Protein AF-0000000074692279 (afdb_homodimer)

Foldseek 3Di:
DCPPDDDDPDPDDDPDDDDPPDDDPVPDPPPPDDDDDPPDDPDPDDDDDDPVDDDPDDDDDDPCPPPPPVPPVPCPVPPPPPVPPCPPVNVVLLVVLVVQLVCQVVVHPFQAWEAEPNDTGTHHLVLLLVQFVQSVCQCPPPDPCVNPRYHYDPPADPVCVSQLVSCSRNVDGDDDPVCLLRQLVVCLVRVRVSSVVVSLVVCLVPDDLQCLVVQLVSCVVSVVPVSNVSSLVVCQQCVLSNLPYPVNLPDDLVVLLVSLLDLSRADPALVSNVVSLVSSCVSPVPPRLVSSLVSLLSGQLLRHDLVCCVPPVCPDPSQVPDPSSVVLSVLSVVPVVDPPDPAPSPRSSNDHRPNSPFKFKKKWKWAAFPPDQDFFIKIAGQVVRFIFGFDGEPGGFFQWAWEDAPQWIKTAWGAGPVGTDQWMWIAHLQVRDIDTFDGHPAGFGLWEWYDDPRWIKTAWGDGPRAIFQWIWIAHPVVRDIDTFDGDPFGFHQWAWEDDQWIKTAKHKGADPDPVDGIFIFQWMWTADPVVSDIDTADGHPDTFGQWYWYDHPQKIKTAKGDGPQFQFIFQWIWIARNVVRDIDTFEGHPAHFGLWEWDDIPNKIKIAKGAGGPPGIFQWIWIADPVVRDIDTDGGHPPGNGNMYIYMDIGGNVSVVVTGTDD/DDDDDDDDDDDDDDDDDDDDDPDDDDPDPPPPDDDDDDDDDYDDDDDDDDPDDDDDDDDDDDDDPPPPPVPVVPPPVPPPPPGPPCPPVNVVLLVVLVVQLVCQVVVHPFQAWEAEPNDTGTHHLVLLLVQFVQSVCQCPPPDPCVNPRYHYDPPADPVCVSQLVSCSRNVDGDDDPVCLLRQLVVCLVRVRVSSVVVSLVVCLVPDDLQCLVVQLVSCVVSVVPVSNVSSLVVCQQCVLSNLPYPVNLPDDLVVLLVSLLDLSRADPALVSNVVSLVSSCVSPVVPRLVSSLVSLLSGQLLRHDLVCCVPPVCPDPSQVPDPSSVVLSVLSVVPVVDPPDPAPSPRSSNDHRPNSPFWFKKKWKWAAFPPDQDFFIKIAGQVVRFIFGFDGEPGGFFQWAWEDAPQWIKTAWGAGPVGTDQWMWIAHLQVRDIDTFDGHPAGFGLWEWYDDPRWIKTAWGDGPRAIFQWIWIAHPVVRDIDTFDGHPFGFGQWAWEDDQWIKTAKHWGADPDPVDGIFIFQWMWTADPVVSDIDTADGHPDTFGQWYWYDHPQKIKTAKGDGPQFQFIFQWIWIARNVVRDIDTFEGHPAHFGLWEWDDIPNKIKIAKGAGGPVGIFQWIWIADPVVRYIDTDGGHPPDNGNMYIYMDIGGNVSVVVTGTDD

Sequence (1326 aa):
MESISTCNVSNKGRIGVFSVRRQQHLPLLEIRCFKEAKFGIFCFFYPSCTCVHKTGSNRSETENKNTNVEAFITFLTIAMERPKKKSSAESYQGDLYRRMDEFRRQGILSDIILVVDNEEFPAHKSVLAASSEYFLSLFTSDMKEKQNLKVKLEGFKPFVMNDLLSYIYTGQAEITDENAKELVFAGDYLLIESLKKKGTFYLEDSLSPSNCLSVRAFSEKYVCDELERKSESFILDNFVAVSKSEEFLCLGSSEIEKLISMDDLIVETEEQVYEAVISWVKHDIQKRKEDFARLLSKLRLGSMSKYYLAEYVENEELVSGNLECTKLLYKAMKSFAMFATQGKLTDDICKIRRCLDSNIKAIVTIWGPGDELRSSTQCYVPSVNQWFSLAPMLIPRFSHGAVACEGFIYTVGGVSLNGHLSSMERYDYRTNTWAGVAPMAKEVSGLGVAELNGCLYAVGGWHRGRPLNSVLRYYPSSNIWEAVAPMTATRGGPCVVSDKYLYAIGGKTENDNANDPFKYLNTVERYDPRMNTWHESMPMQVQRAYACGVAVKGILYVVGGTQDDLYSSHSSCEAFDCDTNSWTYIASLCISRALAGIAFVDGKIYVLGGKKNLRERTDKIERYDKELDVWNVVGSVPNCMGGIQCSPVSLSKAFFHSLTKITMESISTCNVSNKGRIGVFSVRRQQHLPLLEIRCFKEAKFGIFCFFYPSCTCVHKTGSNRSETENKNTNVEAFITFLTIAMERPKKKSSAESYQGDLYRRMDEFRRQGILSDIILVVDNEEFPAHKSVLAASSEYFLSLFTSDMKEKQNLKVKLEGFKPFVMNDLLSYIYTGQAEITDENAKELVFAGDYLLIESLKKKGTFYLEDSLSPSNCLSVRAFSEKYVCDELERKSESFILDNFVAVSKSEEFLCLGSSEIEKLISMDDLIVETEEQVYEAVISWVKHDIQKRKEDFARLLSKLRLGSMSKYYLAEYVENEELVSGNLECTKLLYKAMKSFAMFATQGKLTDDICKIRRCLDSNIKAIVTIWGPGDELRSSTQCYVPSVNQWFSLAPMLIPRFSHGAVACEGFIYTVGGVSLNGHLSSMERYDYRTNTWAGVAPMAKEVSGLGVAELNGCLYAVGGWHRGRPLNSVLRYYPSSNIWEAVAPMTATRGGPCVVSDKYLYAIGGKTENDNANDPFKYLNTVERYDPRMNTWHESMPMQVQRAYACGVAVKGILYVVGGTQDDLYSSHSSCEAFDCDTNSWTYIASLCISRALAGIAFVDGKIYVLGGKKNLRERTDKIERYDKELDVWNVVGSVPNCMGGIQCSPVSLSKAFFHSLTKIT

Solvent-accessible surface area (backbone atoms only — not comparable to full-atom values): 72126 Å² total; per-residue (Å²): 142,82,85,73,76,89,80,82,80,61,93,74,71,89,72,79,82,77,85,74,80,72,84,79,69,80,72,82,76,78,77,80,80,82,80,84,71,86,67,79,80,74,75,76,73,82,84,76,73,72,80,65,77,69,83,69,85,74,78,88,86,73,84,70,82,70,74,79,69,75,69,74,71,72,76,70,69,70,69,71,70,58,70,70,68,63,46,70,61,52,48,45,52,50,49,50,26,46,50,52,43,49,29,28,79,69,54,52,86,45,67,28,30,40,33,25,89,90,39,80,44,51,31,45,59,68,58,47,29,72,54,15,58,46,43,33,47,52,57,63,38,93,50,82,51,52,78,45,52,65,47,76,49,83,92,53,57,63,86,48,45,61,46,53,49,40,24,63,44,62,72,49,61,88,77,45,92,85,42,24,65,56,42,25,51,46,13,59,72,34,54,23,61,70,49,23,49,53,25,44,52,48,52,62,73,63,60,40,54,71,44,27,65,60,49,27,55,48,20,61,75,70,68,33,64,67,51,27,50,51,27,48,51,50,46,29,65,37,34,69,60,24,49,72,20,69,61,48,56,66,53,52,72,67,57,49,45,54,57,60,51,45,50,72,44,40,58,95,49,54,57,58,56,50,50,36,50,51,51,39,30,61,73,44,40,90,80,32,56,80,49,43,51,64,50,57,61,44,35,34,59,45,56,34,56,70,56,51,40,63,64,50,52,52,66,30,73,86,28,71,77,29,54,68,36,41,52,51,50,27,51,27,32,41,56,64,44,40,66,74,58,77,75,66,84,76,46,68,31,53,46,66,36,62,68,63,60,50,61,41,65,32,36,38,35,42,33,7,41,80,84,64,82,38,41,43,26,34,34,40,28,69,94,76,69,44,42,29,57,49,60,45,53,90,66,40,34,25,42,43,22,44,34,53,48,79,83,30,34,35,39,40,31,4,36,37,96,92,37,70,24,27,48,29,36,36,34,36,77,57,65,53,46,65,43,71,50,65,52,52,96,54,45,30,26,34,31,13,36,33,45,51,85,69,26,42,35,45,38,35,2,29,43,96,89,37,50,26,28,51,28,36,38,32,37,71,78,46,45,45,76,43,80,52,60,49,50,94,57,42,16,23,21,22,23,33,35,38,69,98,43,40,33,45,35,26,4,30,23,81,37,94,41,87,92,47,49,58,42,63,24,28,50,26,37,34,34,38,80,89,73,51,41,68,42,83,47,69,50,52,96,57,52,24,22,31,27,28,47,48,50,51,87,64,29,36,39,39,41,31,2,21,70,55,91,31,71,40,31,31,31,52,24,38,35,33,35,66,87,76,58,44,72,43,78,51,52,46,46,87,63,41,19,20,35,28,15,38,37,60,54,96,92,32,42,37,37,37,38,7,23,35,25,82,85,41,71,42,32,47,23,33,37,46,39,76,90,76,47,40,54,42,81,77,51,66,47,82,87,58,64,38,43,33,30,35,29,57,46,76,35,36,48,68,49,58,70,68,49,47,74,62,129,138,92,85,74,95,71,90,77,87,91,91,77,89,88,82,89,75,90,76,86,85,83,83,79,89,71,82,85,73,82,71,81,65,89,89,83,87,93,84,94,90,89,89,84,79,88,85,73,90,65,91,72,87,78,85,81,87,76,88,80,79,83,85,74,84,68,75,76,69,78,67,76,72,75,79,75,77,74,74,74,72,63,67,75,70,63,48,73,60,53,48,44,52,51,50,49,25,46,49,52,43,50,29,28,78,68,54,51,85,45,67,30,31,40,32,26,90,90,38,79,41,53,30,44,59,69,57,47,30,72,54,14,60,44,44,32,49,51,57,64,38,93,50,80,52,51,77,46,52,64,46,78,50,82,92,55,56,63,87,47,44,61,45,53,50,39,23,64,44,60,72,49,61,89,78,46,92,85,42,24,66,56,44,24,49,46,13,60,72,34,52,24,63,69,49,24,49,54,25,46,52,49,52,61,73,62,60,41,55,69,47,26,66,61,49,26,55,47,19,63,75,69,68,34,64,68,51,27,50,50,28,48,50,50,46,29,66,37,33,70,60,23,50,72,22,69,60,48,56,66,53,53,73,68,57,49,46,54,58,59,53,44,49,72,44,40,58,94,47,55,59,57,57,50,51,38,50,52,52,39,30,62,73,44,42,89,80,32,54,81,50,42,51,64,48,56,62,44,35,34,59,46,57,34,58,71,56,50,41,62,64,49,52,51,68,31,72,85,29,71,79,28,54,67,36,41,51,51,51,29,52,29,33,42,56,63,43,41,65,73,58,75,75,68,81,76,48,68,32,52,46,65,36,61,68,64,59,50,61,41,64,32,36,39,35,42,34,8,39,82,85,48,92,40,40,44,25,34,33,39,28,70,93,76,70,46,43,28,56,49,60,44,53,92,66,42,32,24,44,43,23,44,35,53,49,79,84,28,35,35,39,42,32,3,34,37,97,93,37,70,23,27,47,29,37,36,36,36,77,55,64,53,45,67,44,72,50,65,51,52,97,54,45,31,25,34,32,14,36,33,46,50,87,71,24,41,34,43,37,35,2,28,43,97,88,35,51,27,28,50,28,37,37,34,37,70,79,45,46,45,76,44,79,53,61,49,50,96,56,40,17,24,22,21,26,34,35,36,70,97,43,41,33,46,34,27,3,28,22,80,38,92,43,84,91,48,50,60,41,64,26,29,48,27,37,34,35,39,81,89,74,53,42,67,42,82,48,68,50,52,97,58,51,24,23,31,26,28,46,49,50,53,89,64,30,36,38,41,39,31,2,22,70,54,92,31,71,40,31,30,30,51,24,38,36,33,36,66,86,76,57,45,72,43,78,50,52,47,46,88,63,41,19,19,35,30,14,38,36,60,54,96,92,33,43,37,37,37,40,6,23,34,25,82,84,40,70,42,34,48,22,34,36,45,39,76,91,77,48,42,54,43,80,76,50,66,48,81,87,60,60,43,44,34,30,36,30,56,47,76,34,36,48,69,48,57,71,68,47,48,73,62,130

Structure (mmCIF, N/CA/C/O backbone):
data_AF-0000000074692279-model_v1
#
loop_
_entity.id
_entity.type
_entity.pdbx_description
1 polymer 'Kelch-like protein 2'
#
loop_
_atom_site.group_PDB
_atom_site.id
_atom_site.type_symbol
_atom_site.label_atom_id
_atom_site.label_alt_id
_atom_site.label_comp_id
_atom_site.label_asym_id
_atom_site.label_entity_id
_atom_site.label_seq_id
_atom_site.pdbx_PDB_ins_code
_atom_site.Cartn_x
_atom_site.Cartn_y
_atom_site.Cartn_z
_atom_site.occupancy
_atom_site.B_iso_or_equiv
_atom_site.auth_seq_id
_atom_site.auth_comp_id
_atom_site.auth_asym_id
_atom_site.auth_atom_id
_atom_site.pdbx_PDB_model_num
ATOM 1 N N . MET A 1 1 ? 54.656 49.375 -4.957 1 17.06 1 MET A N 1
ATOM 2 C CA . MET A 1 1 ? 54.188 49.75 -6.281 1 17.06 1 MET A CA 1
ATOM 3 C C . MET A 1 1 ? 52.688 49.469 -6.418 1 17.06 1 MET A C 1
ATOM 5 O O . MET A 1 1 ? 52.156 48.594 -5.746 1 17.06 1 MET A O 1
ATOM 9 N N . GLU A 1 2 ? 51.906 50.281 -7.336 1 18.62 2 GLU A N 1
ATOM 10 C CA . GLU A 1 2 ? 50.781 51.156 -7.688 1 18.62 2 GLU A CA 1
ATOM 11 C C . GLU A 1 2 ? 49.75 50.375 -8.5 1 18.62 2 GLU A C 1
ATOM 13 O O . GLU A 1 2 ? 49.25 50.875 -9.508 1 18.62 2 GLU A O 1
ATOM 18 N N . SER A 1 3 ? 49.688 49.125 -8.453 1 17.95 3 SER A N 1
ATOM 19 C CA . SER A 1 3 ? 49.312 48.312 -9.625 1 17.95 3 SER A CA 1
ATOM 20 C C . SER A 1 3 ? 47.812 48.469 -9.93 1 17.95 3 SER A C 1
ATOM 22 O O . SER A 1 3 ? 47.062 47.5 -9.812 1 17.95 3 SER A O 1
ATOM 24 N N . ILE A 1 4 ? 47.094 49.594 -9.547 1 19.06 4 ILE A N 1
ATOM 25 C CA . ILE A 1 4 ? 45.656 49.656 -9.203 1 19.06 4 ILE A CA 1
ATOM 26 C C . ILE A 1 4 ? 44.812 49.625 -10.477 1 19.06 4 ILE A C 1
ATOM 28 O O . ILE A 1 4 ? 43.594 49.656 -10.406 1 19.06 4 ILE A O 1
ATOM 32 N N . SER A 1 5 ? 45.469 49.469 -11.75 1 16.25 5 SER A N 1
ATOM 33 C CA . SER A 1 5 ? 44.875 50.469 -12.648 1 16.25 5 SER A CA 1
ATOM 34 C C . SER A 1 5 ? 43.438 50.062 -13.039 1 16.25 5 SER A C 1
ATOM 36 O O . SER A 1 5 ? 42.5 50.844 -12.875 1 16.25 5 SER A O 1
ATOM 38 N N . THR A 1 6 ? 43.156 49.594 -14.359 1 17.91 6 THR A N 1
ATOM 39 C CA . THR A 1 6 ? 42.469 50.312 -15.422 1 17.91 6 THR A CA 1
ATOM 40 C C . THR A 1 6 ? 41.031 49.906 -15.516 1 17.91 6 THR A C 1
ATOM 42 O O . THR A 1 6 ? 40.656 48.812 -15.031 1 17.91 6 THR A O 1
ATOM 45 N N . CYS A 1 7 ? 40.125 50.562 -16.391 1 17.2 7 CYS A N 1
ATOM 46 C CA . CYS A 1 7 ? 38.906 51.344 -16.609 1 17.2 7 CYS A CA 1
ATOM 47 C C . CYS A 1 7 ? 37.812 50.469 -17.219 1 17.2 7 CYS A C 1
ATOM 49 O O . CYS A 1 7 ? 36.625 50.688 -16.984 1 17.2 7 CYS A O 1
ATOM 51 N N . ASN A 1 8 ? 38.062 49.438 -18.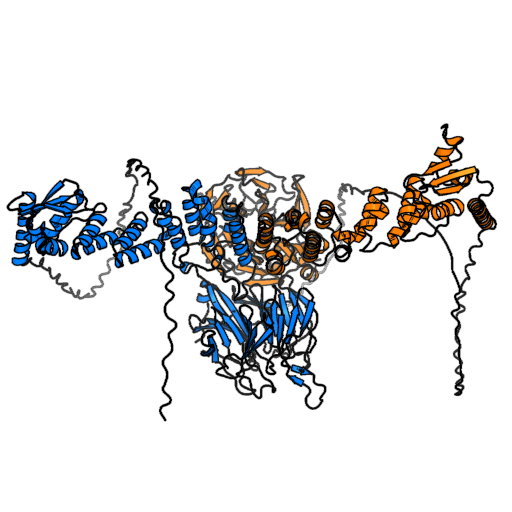125 1 17.48 8 ASN A N 1
ATOM 52 C CA . ASN A 1 8 ? 37.375 49.625 -19.406 1 17.48 8 ASN A CA 1
ATOM 53 C C . ASN A 1 8 ? 35.969 49.062 -19.391 1 17.48 8 ASN A C 1
ATOM 55 O O . ASN A 1 8 ? 35.781 47.875 -19.719 1 17.48 8 ASN A O 1
ATOM 59 N N . VAL A 1 9 ? 35.125 48.969 -18.344 1 19.45 9 VAL A N 1
ATOM 60 C CA . VAL A 1 9 ? 34.031 48 -18.25 1 19.45 9 VAL A CA 1
ATOM 61 C C . VAL A 1 9 ? 32.875 48.469 -19.125 1 19.45 9 VAL A C 1
ATOM 63 O O . VAL A 1 9 ? 31.984 49.188 -18.656 1 19.45 9 VAL A O 1
ATOM 66 N N . SER A 1 10 ? 33.156 48.938 -20.453 1 16.7 10 SER A N 1
ATOM 67 C CA . SER A 1 10 ? 32.188 49.844 -21.109 1 16.7 10 SER A CA 1
ATOM 68 C C . SER A 1 10 ? 30.891 49.125 -21.438 1 16.7 10 SER A C 1
ATOM 70 O O . SER A 1 10 ? 29.875 49.781 -21.703 1 16.7 10 SER A O 1
ATOM 72 N N . ASN A 1 11 ? 30.922 47.812 -21.734 1 18.56 11 ASN A N 1
ATOM 73 C CA . ASN A 1 11 ? 30.094 47.531 -22.906 1 18.56 11 ASN A CA 1
ATOM 74 C C . ASN A 1 11 ? 28.609 47.719 -22.609 1 18.56 11 ASN A C 1
ATOM 76 O O . ASN A 1 11 ? 28.031 47.031 -21.781 1 18.56 11 ASN A O 1
ATOM 80 N N . LYS A 1 12 ? 28.047 48.938 -22.844 1 16.86 12 LYS A N 1
ATOM 81 C CA . LYS A 1 12 ? 26.844 49.688 -22.531 1 16.86 12 LYS A CA 1
ATOM 82 C C . LYS A 1 12 ? 25.594 48.969 -23.062 1 16.86 12 LYS A C 1
ATOM 84 O O . LYS A 1 12 ? 24.656 48.719 -22.312 1 16.86 12 LYS A O 1
ATOM 89 N N . GLY A 1 13 ? 25.125 49.375 -24.328 1 16.33 13 GLY A N 1
ATOM 90 C CA . GLY A 1 13 ? 23.969 50.219 -24.578 1 16.33 13 GLY A CA 1
ATOM 91 C C . GLY A 1 13 ? 22.734 49.406 -25 1 16.33 13 GLY A C 1
ATOM 92 O O . GLY A 1 13 ? 21.641 49.969 -25.094 1 16.33 13 GLY A O 1
ATOM 93 N N . ARG A 1 14 ? 22.875 48.156 -25.609 1 16.97 14 ARG A N 1
ATOM 94 C CA . ARG A 1 14 ? 21.984 48.062 -26.766 1 16.97 14 ARG A CA 1
ATOM 95 C C . ARG A 1 14 ? 20.531 47.969 -26.312 1 16.97 14 ARG A C 1
ATOM 97 O O . ARG A 1 14 ? 20.109 46.938 -25.781 1 16.97 14 ARG A O 1
ATOM 104 N N . ILE A 1 15 ? 19.859 49.031 -25.781 1 17.11 15 ILE A N 1
ATOM 105 C CA . ILE A 1 15 ? 18.531 49.062 -25.188 1 17.11 15 ILE A CA 1
ATOM 106 C C . ILE A 1 15 ? 17.484 48.875 -26.281 1 17.11 15 ILE A C 1
ATOM 108 O O . ILE A 1 15 ? 17.328 49.719 -27.172 1 17.11 15 ILE A O 1
ATOM 112 N N . GLY A 1 16 ? 17.547 47.656 -26.969 1 17.7 16 GLY A N 1
ATOM 113 C CA . GLY A 1 16 ? 16.625 47.5 -28.078 1 17.7 16 GLY A CA 1
ATOM 114 C C . GLY A 1 16 ? 15.219 47.969 -27.781 1 17.7 16 GLY A C 1
ATOM 115 O O . GLY A 1 16 ? 14.766 47.906 -26.625 1 17.7 16 GLY A O 1
ATOM 116 N N . VAL A 1 17 ? 14.633 48.719 -28.672 1 16.48 17 VAL A N 1
ATOM 117 C CA . VAL A 1 17 ? 13.578 49.688 -28.922 1 16.48 17 VAL A CA 1
ATOM 118 C C . VAL A 1 17 ? 12.219 49.062 -28.641 1 16.48 17 VAL A C 1
ATOM 120 O O . VAL A 1 17 ? 12.102 47.844 -28.547 1 16.48 17 VAL A O 1
ATOM 123 N N . PHE A 1 18 ? 11.117 49.5 -29.406 1 16.42 18 PHE A N 1
ATOM 124 C CA . PHE A 1 18 ? 9.961 50.344 -29.172 1 16.42 18 PHE A CA 1
ATOM 125 C C . PHE A 1 18 ? 8.688 49.531 -29.047 1 16.42 18 PHE A C 1
ATOM 127 O O . PHE A 1 18 ? 7.922 49.688 -28.094 1 16.42 18 PHE A O 1
ATOM 134 N N . SER A 1 19 ? 8.227 48.781 -30.125 1 17.05 19 SER A N 1
ATOM 135 C CA . SER A 1 19 ? 6.977 49.281 -30.703 1 17.05 19 SER A CA 1
ATOM 136 C C . SER A 1 19 ? 5.773 48.594 -30.078 1 17.05 19 SER A C 1
ATOM 138 O O . SER A 1 19 ? 5.621 47.375 -30.219 1 17.05 19 SER A O 1
ATOM 140 N N . VAL A 1 20 ? 5.449 48.812 -28.875 1 17.66 20 VAL A N 1
ATOM 141 C CA . VAL A 1 20 ? 4.406 48.156 -28.078 1 17.66 20 VAL A CA 1
ATOM 142 C C . VAL A 1 20 ? 3.037 48.438 -28.703 1 17.66 20 VAL A C 1
ATOM 144 O O . VAL A 1 20 ? 2.57 49.594 -28.688 1 17.66 20 VAL A O 1
ATOM 147 N N . ARG A 1 21 ? 2.883 47.969 -29.984 1 16.97 21 ARG A N 1
ATOM 148 C CA . ARG A 1 21 ? 1.614 48.344 -30.609 1 16.97 21 ARG A CA 1
ATOM 149 C C . ARG A 1 21 ? 0.444 48.062 -29.672 1 16.97 21 ARG A C 1
ATOM 151 O O . ARG A 1 21 ? 0.378 47 -29.078 1 16.97 21 ARG A O 1
ATOM 158 N N . ARG A 1 22 ? -0.45 49.062 -29.359 1 16.67 22 ARG A N 1
ATOM 159 C CA . ARG A 1 22 ? -1.462 49.469 -28.391 1 16.67 22 ARG A CA 1
ATOM 160 C C . ARG A 1 22 ? -2.744 48.656 -28.562 1 16.67 22 ARG A C 1
ATOM 162 O O . ARG A 1 22 ? -3.57 48.594 -27.641 1 16.67 22 ARG A O 1
ATOM 169 N N . GLN A 1 23 ? -2.998 48.031 -29.719 1 17.94 23 GLN A N 1
ATOM 170 C CA . GLN A 1 23 ? -4.383 48.344 -30.062 1 17.94 23 GLN A CA 1
ATOM 171 C C . GLN A 1 23 ? -5.344 47.75 -29.031 1 17.94 23 GLN A C 1
ATOM 173 O O . GLN A 1 23 ? -5.055 46.719 -28.438 1 17.94 23 GLN A O 1
ATOM 178 N N . GLN A 1 24 ? -6.465 48.562 -28.703 1 17.28 24 GLN A N 1
ATOM 179 C CA . GLN A 1 24 ? -7.543 48.875 -27.766 1 17.28 24 GLN A CA 1
ATOM 180 C C . GLN A 1 24 ? -8.633 47.812 -27.797 1 17.28 24 GLN A C 1
ATOM 182 O O . GLN A 1 24 ? -9.375 47.688 -28.766 1 17.28 24 GLN A O 1
ATOM 187 N N . HIS A 1 25 ? -8.336 46.562 -27.547 1 17.53 25 HIS A N 1
ATOM 188 C CA . HIS A 1 25 ? -9.367 45.531 -27.656 1 17.53 25 HIS A CA 1
ATOM 189 C C . HIS A 1 25 ? -10.484 45.75 -26.641 1 17.53 25 HIS A C 1
ATOM 191 O O . HIS A 1 25 ? -11.312 44.875 -26.422 1 17.53 25 HIS A O 1
ATOM 197 N N . LEU A 1 26 ? -11.062 46.969 -26.469 1 17.56 26 LEU A N 1
ATOM 198 C CA . LEU A 1 26 ? -11.883 47.062 -25.266 1 17.56 26 LEU A CA 1
ATOM 199 C C . LEU A 1 26 ? -13.133 46.219 -25.391 1 17.56 26 LEU A C 1
ATOM 201 O O . LEU A 1 26 ? -13.984 46.438 -26.25 1 17.56 26 LEU A O 1
ATOM 205 N N . PRO A 1 27 ? -12.992 44.875 -25.375 1 18.27 27 PRO A N 1
ATOM 206 C CA . PRO A 1 27 ? -14.242 44.156 -25.531 1 18.27 27 PRO A CA 1
ATOM 207 C C . PRO A 1 27 ? -15.289 44.5 -24.484 1 18.27 27 PRO A C 1
ATOM 209 O O . PRO A 1 27 ? -14.938 44.938 -23.375 1 18.27 27 PRO A O 1
ATOM 212 N N . LEU A 1 28 ? -16.562 44.75 -24.938 1 18.11 28 LEU A N 1
ATOM 213 C CA . LEU A 1 28 ? -17.875 45.188 -24.438 1 18.11 28 LEU A CA 1
ATOM 214 C C . LEU A 1 28 ? -18.359 44.281 -23.328 1 18.11 28 LEU A C 1
ATOM 216 O O . LEU A 1 28 ? -18.438 43.062 -23.516 1 18.11 28 LEU A O 1
ATOM 220 N N . LEU A 1 29 ? -18.141 44.625 -22.047 1 17.97 29 LEU A N 1
ATOM 221 C CA . LEU A 1 29 ? -18.453 44.062 -20.734 1 17.97 29 LEU A CA 1
ATOM 222 C C . LEU A 1 29 ? -19.953 43.875 -20.562 1 17.97 29 LEU A C 1
ATOM 224 O O . LEU A 1 29 ? -20.703 44.875 -20.516 1 17.97 29 LEU A O 1
ATOM 228 N N . GLU A 1 30 ? -20.594 43.031 -21.375 1 18.91 30 GLU A N 1
ATOM 229 C CA . GLU A 1 30 ? -22.031 42.969 -21.188 1 18.91 30 GLU A CA 1
ATOM 230 C C . GLU A 1 30 ? -22.375 42.562 -19.75 1 18.91 30 GLU A C 1
ATOM 232 O O . GLU A 1 30 ? -21.922 41.531 -19.25 1 18.91 30 GLU A O 1
ATOM 237 N N . ILE A 1 31 ? -22.688 43.562 -18.922 1 16.56 31 ILE A N 1
ATOM 238 C CA . ILE A 1 31 ? -23.031 43.625 -17.516 1 16.56 31 ILE A CA 1
ATOM 239 C C . ILE A 1 31 ? -24.328 42.875 -17.266 1 16.56 31 ILE A C 1
ATOM 241 O O . ILE A 1 31 ? -25.391 43.219 -17.812 1 16.56 31 ILE A O 1
ATOM 245 N N . ARG A 1 32 ? -24.25 41.531 -17.219 1 17.16 32 ARG A N 1
ATOM 246 C CA . ARG A 1 32 ? -25.422 40.719 -16.906 1 17.16 32 ARG A CA 1
ATOM 247 C C . ARG A 1 32 ? -26.047 41.156 -15.578 1 17.16 32 ARG A C 1
ATOM 249 O O . ARG A 1 32 ? -25.344 41.281 -14.57 1 17.16 32 ARG A O 1
ATOM 256 N N . CYS A 1 33 ? -27.234 41.812 -15.625 1 16.08 33 CYS A N 1
ATOM 257 C CA . CYS A 1 33 ? -28.109 42.406 -14.617 1 16.08 33 CYS A CA 1
ATOM 258 C C . CYS A 1 33 ? -28.469 41.375 -13.547 1 16.08 33 CYS A C 1
ATOM 260 O O . CYS A 1 33 ? -28.547 40.188 -13.82 1 16.08 33 CYS A O 1
ATOM 262 N N . PHE A 1 34 ? -28.5 41.844 -12.281 1 17.5 34 PHE A N 1
ATOM 263 C CA . PHE A 1 34 ? -28.609 41.5 -10.867 1 17.5 34 PHE A CA 1
ATOM 264 C C . PHE A 1 34 ? -30.016 41 -10.547 1 17.5 34 PHE A C 1
ATOM 266 O O . PHE A 1 34 ? -31.016 41.688 -10.797 1 17.5 34 PHE A O 1
ATOM 273 N N . LYS A 1 35 ? -30.25 39.688 -10.898 1 16.14 35 LYS A N 1
ATOM 274 C CA . LYS A 1 35 ? -31.516 39.125 -10.5 1 16.14 35 LYS A CA 1
ATOM 275 C C . LYS A 1 35 ? -31.844 39.438 -9.047 1 16.14 35 LYS A C 1
ATOM 277 O O . LYS A 1 35 ? -30.938 39.562 -8.219 1 16.14 35 LYS A O 1
ATOM 282 N N . GLU A 1 36 ? -33.188 39.625 -8.734 1 16.45 36 GLU A N 1
ATOM 283 C CA . GLU A 1 36 ? -34.094 40.125 -7.734 1 16.45 36 GLU A CA 1
ATOM 284 C C . GLU A 1 36 ? -33.938 39.406 -6.398 1 16.45 36 GLU A C 1
ATOM 286 O O . GLU A 1 36 ? -33.312 38.344 -6.332 1 16.45 36 GLU A O 1
ATOM 291 N N . ALA A 1 37 ? -34.875 39.656 -5.438 1 15.81 37 ALA A N 1
ATOM 292 C CA . ALA A 1 37 ? -35.188 40.062 -4.074 1 15.81 37 ALA A CA 1
ATOM 293 C C . ALA A 1 37 ? -35.5 38.844 -3.193 1 15.81 37 ALA A C 1
ATOM 295 O O . ALA A 1 37 ? -35.562 38.969 -1.967 1 15.81 37 ALA A O 1
ATOM 296 N N . LYS A 1 38 ? -35.344 37.625 -3.529 1 16.09 38 LYS A N 1
ATOM 297 C CA . LYS A 1 38 ? -36.375 36.875 -2.803 1 16.09 38 LYS A CA 1
ATOM 298 C C . LYS A 1 38 ? -36.094 36.875 -1.304 1 16.09 38 LYS A C 1
ATOM 300 O O . LYS A 1 38 ? -35.094 36.281 -0.858 1 16.09 38 LYS A O 1
ATOM 305 N N . PHE A 1 39 ? -36.469 37.875 -0.472 1 16.86 39 PHE A N 1
ATOM 306 C CA . PHE A 1 39 ? -36.188 38 0.954 1 16.86 39 PHE A CA 1
ATOM 307 C C . PHE A 1 39 ? -36.938 36.938 1.747 1 16.86 39 PHE A C 1
ATOM 309 O O . PHE A 1 39 ? -36.781 36.844 2.963 1 16.86 39 PHE A O 1
ATOM 316 N N . GLY A 1 40 ? -37.594 35.938 1.151 1 15.7 40 GLY A N 1
ATOM 317 C CA . GLY A 1 40 ? -38.656 35.719 2.102 1 15.7 40 GLY A CA 1
ATOM 318 C C . GLY A 1 40 ? -38.156 35.469 3.516 1 15.7 40 GLY A C 1
ATOM 319 O O . GLY A 1 40 ? -36.969 35.375 3.752 1 15.7 40 GLY A O 1
ATOM 320 N N . ILE A 1 41 ? -38.625 34.344 4.203 1 16.81 41 ILE A N 1
ATOM 321 C CA . ILE A 1 41 ? -39.562 34.094 5.281 1 16.81 41 ILE A CA 1
ATOM 322 C C . ILE A 1 41 ? -38.844 33.562 6.504 1 16.81 41 ILE A C 1
ATOM 324 O O . ILE A 1 41 ? -38.188 32.5 6.434 1 16.81 41 ILE A O 1
ATOM 328 N N . PHE A 1 42 ? -38.219 34.406 7.297 1 18.03 42 PHE A N 1
ATOM 329 C CA . PHE A 1 42 ? -37.5 34.094 8.508 1 18.03 42 PHE A CA 1
ATOM 330 C C . PHE A 1 42 ? -38.344 33.281 9.477 1 18.03 42 PHE A C 1
ATOM 332 O O . PHE A 1 42 ? -37.938 33.031 10.609 1 18.03 42 PHE A O 1
ATOM 339 N N . CYS A 1 43 ? -39.094 32.281 9.055 1 16.44 43 CYS A N 1
ATOM 340 C CA . CYS A 1 43 ? -40.031 31.953 10.133 1 16.44 43 CYS A CA 1
ATOM 341 C C . CYS A 1 43 ? -39.281 31.594 11.406 1 16.44 43 CYS A C 1
ATOM 343 O O . CYS A 1 43 ? -38.188 31.031 11.359 1 16.44 43 CYS A O 1
ATOM 345 N N . PHE A 1 44 ? -39.781 32.062 12.516 1 17.38 44 PHE A N 1
ATOM 346 C CA . PHE A 1 44 ? -39.531 32.344 13.93 1 17.38 44 PHE A CA 1
ATOM 347 C C . PHE A 1 44 ? -39.406 31.047 14.727 1 17.38 44 PHE A C 1
ATOM 349 O O . PHE A 1 44 ? -39.25 31.078 15.945 1 17.38 44 PHE A O 1
ATOM 356 N N . PHE A 1 45 ? -39.281 29.844 14.031 1 16.22 45 PHE A N 1
ATOM 357 C CA . PHE A 1 45 ? -40 28.969 14.953 1 16.22 45 PHE A CA 1
ATOM 358 C C . PHE A 1 45 ? -39.281 28.906 16.297 1 16.22 45 PHE A C 1
ATOM 360 O O . PHE A 1 45 ? -39.938 29.047 17.344 1 16.22 45 PHE A O 1
ATOM 367 N N . TYR A 1 46 ? -38.156 28.188 16.344 1 17.22 46 TYR A N 1
ATOM 368 C CA . TYR A 1 46 ? -38.188 27.016 17.219 1 17.22 46 TYR A CA 1
ATOM 369 C C . TYR A 1 46 ? -38 27.438 18.672 1 17.22 46 TYR A C 1
ATOM 371 O O . TYR A 1 46 ? -37.438 28.5 18.953 1 17.22 46 TYR A O 1
ATOM 379 N N . PRO A 1 47 ? -38.25 26.578 19.672 1 17.91 47 PRO A N 1
ATOM 380 C CA . PRO A 1 47 ? -38.781 26.344 21.031 1 17.91 47 PRO A CA 1
ATOM 381 C C . PRO A 1 47 ? -37.688 26.391 22.094 1 17.91 47 PRO A C 1
ATOM 383 O O . PRO A 1 47 ? -36.844 25.484 22.188 1 17.91 47 PRO A O 1
ATOM 386 N N . SER A 1 48 ? -36.844 27.484 22.094 1 16.48 48 SER A N 1
ATOM 387 C CA . SER A 1 48 ? -35.594 27.25 22.844 1 16.48 48 SER A CA 1
ATOM 388 C C . SER A 1 48 ? -35.875 26.625 24.203 1 16.48 48 SER A C 1
ATOM 390 O O . SER A 1 48 ? -35.281 25.594 24.547 1 16.48 48 SER A O 1
ATOM 392 N N . CYS A 1 49 ? -36.062 27.562 25.109 1 16.22 49 CYS A N 1
ATOM 393 C CA . CYS A 1 49 ? -35.031 27.766 26.141 1 16.22 49 CYS A CA 1
ATOM 394 C C . CYS A 1 49 ? -35.344 26.938 27.375 1 16.22 49 CYS A C 1
ATOM 396 O O . CYS A 1 49 ? -34.438 26.312 27.953 1 16.22 49 CYS A O 1
ATOM 398 N N . THR A 1 50 ? -36.5 27.094 27.969 1 17.36 50 THR A N 1
ATOM 399 C CA . THR A 1 50 ? -36.312 27.562 29.344 1 17.36 50 THR A CA 1
ATOM 400 C C . THR A 1 50 ? -36.25 26.406 30.312 1 17.36 50 THR A C 1
ATOM 402 O O . THR A 1 50 ? -36.156 26.594 31.531 1 17.36 50 THR A O 1
ATOM 405 N N . CYS A 1 51 ? -35.688 25.297 30 1 16.62 51 CYS A N 1
ATOM 406 C CA . CYS A 1 51 ? -36.062 24.188 30.875 1 16.62 51 CYS A CA 1
ATOM 407 C C . CYS A 1 51 ? -35.688 24.516 32.312 1 16.62 51 CYS A C 1
ATOM 409 O O . CYS A 1 51 ? -34.688 24.016 32.844 1 16.62 51 CYS A O 1
ATOM 411 N N . VAL A 1 52 ? -35.875 25.75 32.781 1 18.05 52 VAL A N 1
ATOM 412 C CA . VAL A 1 52 ? -35.188 25.969 34.062 1 18.05 52 VAL A CA 1
ATOM 413 C C . VAL A 1 52 ? -35.906 25.188 35.156 1 18.05 52 VAL A C 1
ATOM 415 O O . VAL A 1 52 ? -36.812 25.719 35.844 1 18.05 52 VAL A O 1
ATOM 418 N N . HIS A 1 53 ? -36.469 24.016 34.781 1 16.38 53 HIS A N 1
ATOM 419 C CA . HIS A 1 53 ? -37.344 23.688 35.906 1 16.38 53 HIS A CA 1
ATOM 420 C C . HIS A 1 53 ? -36.625 23.859 37.25 1 16.38 53 HIS A C 1
ATOM 422 O O . HIS A 1 53 ? -35.406 23.734 37.312 1 16.38 53 HIS A O 1
ATOM 428 N N . LYS A 1 54 ? -37.375 24.172 38.25 1 17.16 54 LYS A N 1
ATOM 429 C CA . LYS A 1 54 ? -37.5 24.75 39.594 1 17.16 54 LYS A CA 1
ATOM 430 C C . LYS A 1 54 ? -36.969 23.797 40.656 1 17.16 54 LYS A C 1
ATOM 432 O O . LYS A 1 54 ? -36.469 24.219 41.688 1 17.16 54 LYS A O 1
ATOM 437 N N . THR A 1 55 ? -36.906 22.516 40.438 1 17.66 55 THR A N 1
ATOM 438 C CA . THR A 1 55 ? -37.469 21.969 41.656 1 17.66 55 THR A CA 1
ATOM 439 C C . THR A 1 55 ? -36.5 22.141 42.812 1 17.66 55 THR A C 1
ATOM 441 O O . THR A 1 55 ? -35.312 22.047 42.656 1 17.66 55 THR A O 1
ATOM 444 N N . GLY A 1 56 ? -36.938 22.828 43.938 1 18.34 56 GLY A N 1
ATOM 445 C CA . GLY A 1 56 ? -36.594 23.344 45.25 1 18.34 56 GLY A CA 1
ATOM 446 C C . GLY A 1 56 ? -36.094 22.266 46.219 1 18.34 56 GLY A C 1
ATOM 447 O O . GLY A 1 56 ? -36 22.516 47.406 1 18.34 56 GLY A O 1
ATOM 448 N N . SER A 1 57 ? -35.469 21.203 45.656 1 17.73 57 SER A N 1
ATOM 449 C CA . SER A 1 57 ? -35.469 20.219 46.719 1 17.73 57 SER A CA 1
ATOM 450 C C . SER A 1 57 ? -34.812 20.781 48 1 17.73 57 SER A C 1
ATOM 452 O O . SER A 1 57 ? -33.906 21.609 47.938 1 17.73 57 SER A O 1
ATOM 454 N N . ASN A 1 58 ? -35.406 20.578 49.188 1 16.88 58 ASN A N 1
ATOM 455 C CA . ASN A 1 58 ? -35.531 21.016 50.594 1 16.88 58 ASN A CA 1
ATOM 456 C C . ASN A 1 58 ? -34.25 20.766 51.375 1 16.88 58 ASN A C 1
ATOM 458 O O . ASN A 1 58 ? -33.969 21.453 52.344 1 16.88 58 ASN A O 1
ATOM 462 N N . ARG A 1 59 ? -33.656 19.578 51.156 1 16.38 59 ARG A N 1
ATOM 463 C CA . ARG A 1 59 ? -33.438 18.969 52.438 1 16.38 59 ARG A CA 1
ATOM 464 C C . ARG A 1 59 ? -32.531 19.812 53.312 1 16.38 59 ARG A C 1
ATOM 466 O O . ARG A 1 59 ? -31.828 20.703 52.812 1 16.38 59 ARG A O 1
ATOM 473 N N . SER A 1 60 ? -31.516 19.156 53.969 1 17.62 60 SER A N 1
ATOM 474 C CA . SER A 1 60 ? -31.297 18.953 55.406 1 17.62 60 SER A CA 1
ATOM 475 C C . SER A 1 60 ? -30.422 20.062 56 1 17.62 60 SER A C 1
ATOM 477 O O . SER A 1 60 ? -29.797 20.828 55.25 1 17.62 60 SER A O 1
ATOM 479 N N . GLU A 1 61 ? -29.719 19.719 57.156 1 19.39 61 GLU A N 1
ATOM 480 C CA . GLU A 1 61 ? -29.422 20.156 58.531 1 19.39 61 GLU A CA 1
ATOM 481 C C . GLU A 1 61 ? -28.25 21.125 58.531 1 19.39 61 GLU A C 1
ATOM 483 O O . GLU A 1 61 ? -27.344 21.031 57.719 1 19.39 61 GLU A O 1
ATOM 488 N N . THR A 1 62 ? -28.344 22.125 59.438 1 19.91 62 THR A N 1
ATOM 489 C CA . THR A 1 62 ? -28 23.5 59.781 1 19.91 62 THR A CA 1
ATOM 490 C C . THR A 1 62 ? -26.625 23.562 60.469 1 19.91 62 THR A C 1
ATOM 492 O O . THR A 1 62 ? -26.188 24.625 60.875 1 19.91 62 THR A O 1
ATOM 495 N N . GLU A 1 63 ? -25.75 22.469 60.531 1 20.59 63 GLU A N 1
ATOM 496 C CA . GLU A 1 63 ? -24.922 22.719 61.688 1 20.59 63 GLU A CA 1
ATOM 497 C C . GLU A 1 63 ? -24.219 24.062 61.625 1 20.59 63 GLU A C 1
ATOM 499 O O . GLU A 1 63 ? -23.922 24.547 60.5 1 20.59 63 GLU A O 1
ATOM 504 N N . ASN A 1 64 ? -24.125 24.828 62.812 1 19.67 64 ASN A N 1
ATOM 505 C CA . ASN A 1 64 ? -23.938 26.172 63.344 1 19.67 64 ASN A CA 1
ATOM 506 C C . ASN A 1 64 ? -22.484 26.625 63.188 1 19.67 64 ASN A C 1
ATOM 508 O O . ASN A 1 64 ? -22.078 27.641 63.75 1 19.67 64 ASN A O 1
ATOM 512 N N . LYS A 1 65 ? -21.578 25.672 62.688 1 20.86 65 LYS A N 1
ATOM 513 C CA . LYS A 1 65 ? -20.234 26.016 63.156 1 20.86 65 LYS A CA 1
ATOM 514 C C . LYS A 1 65 ? -19.922 27.469 62.844 1 20.86 65 LYS A C 1
ATOM 516 O O . LYS A 1 65 ? -20.156 27.969 61.75 1 20.86 65 LYS A O 1
ATOM 521 N N . ASN A 1 66 ? -19.781 28.359 63.875 1 19.48 66 ASN A N 1
ATOM 522 C CA . ASN A 1 66 ? -19.719 29.797 64.125 1 19.48 66 ASN A CA 1
ATOM 523 C C . ASN A 1 66 ? -18.594 30.453 63.344 1 19.48 66 ASN A C 1
ATOM 525 O O . ASN A 1 66 ? -18.312 31.641 63.531 1 19.48 66 ASN A O 1
ATOM 529 N N . THR A 1 67 ? -17.828 29.578 62.656 1 23.19 67 THR A N 1
ATOM 530 C CA . THR A 1 67 ? -16.484 30.141 62.562 1 23.19 67 THR A CA 1
ATOM 531 C C . THR A 1 67 ? -16.516 31.547 61.969 1 23.19 67 THR A C 1
ATOM 533 O O . THR A 1 67 ? -17.312 31.828 61.062 1 23.19 67 THR A O 1
ATOM 536 N N . ASN A 1 68 ? -15.945 32.531 62.688 1 21 68 ASN A N 1
ATOM 537 C CA . ASN A 1 68 ? -15.875 34 62.594 1 21 68 ASN A CA 1
ATOM 538 C C . ASN A 1 68 ? -15.281 34.438 61.25 1 21 68 ASN A C 1
ATOM 540 O O . ASN A 1 68 ? -14.102 34.219 61 1 21 68 ASN A O 1
ATOM 544 N N . VAL A 1 69 ? -15.82 33.906 60.219 1 20.83 69 VAL A N 1
ATOM 545 C CA . VAL A 1 69 ? -15.336 34.281 58.875 1 20.83 69 VAL A CA 1
ATOM 546 C C . VAL A 1 69 ? -15.25 35.812 58.781 1 20.83 69 VAL A C 1
ATOM 548 O O . VAL A 1 69 ? -16.266 36.5 58.812 1 20.83 69 VAL A O 1
ATOM 551 N N . GLU A 1 70 ? -14.219 36.344 59.5 1 22.45 70 GLU A N 1
ATOM 552 C CA . GLU A 1 70 ? -14.055 37.781 59.406 1 22.45 70 GLU A CA 1
ATOM 553 C C . GLU A 1 70 ? -14.117 38.219 57.938 1 22.45 70 GLU A C 1
ATOM 555 O O . GLU A 1 70 ? -13.391 37.719 57.094 1 22.45 70 GLU A O 1
ATOM 560 N N . ALA A 1 71 ? -15.312 38.469 57.5 1 21.8 71 ALA A N 1
ATOM 561 C CA . ALA A 1 71 ? -15.797 38.969 56.219 1 21.8 71 ALA A CA 1
ATOM 562 C C . ALA A 1 71 ? -15.016 40.219 55.781 1 21.8 71 ALA A C 1
ATOM 564 O O . ALA A 1 71 ? -15.117 41.281 56.406 1 21.8 71 ALA A O 1
ATOM 565 N N . PHE A 1 72 ? -13.664 39.969 55.688 1 22.42 72 PHE A N 1
ATOM 566 C CA . PHE A 1 72 ? -12.969 41.156 55.219 1 22.42 72 PHE A CA 1
ATOM 567 C C . PHE A 1 72 ? -13.688 41.781 54.031 1 22.42 72 PHE A C 1
ATOM 569 O O . PHE A 1 72 ? -13.867 41.156 53 1 22.42 72 PHE A O 1
ATOM 576 N N . ILE A 1 73 ? -14.742 42.531 54.375 1 21.42 73 ILE A N 1
ATOM 577 C CA . ILE A 1 73 ? -15.547 43.344 53.469 1 21.42 73 ILE A CA 1
ATOM 578 C C . ILE A 1 73 ? -14.633 44.219 52.625 1 21.42 73 ILE A C 1
ATOM 580 O O . ILE A 1 73 ? -13.969 45.125 53.156 1 21.42 73 ILE A O 1
ATOM 584 N N . THR A 1 74 ? -13.688 43.531 51.906 1 22.06 74 THR A N 1
ATOM 585 C CA . THR A 1 74 ? -12.93 44.406 51.031 1 22.06 74 THR A CA 1
ATOM 586 C C . THR A 1 74 ? -13.859 45.375 50.312 1 22.06 74 THR A C 1
ATOM 588 O O . THR A 1 74 ? -14.844 44.969 49.688 1 22.06 74 THR A O 1
ATOM 591 N N . PHE A 1 75 ? -13.969 46.594 50.938 1 22.33 75 PHE A N 1
ATOM 592 C CA . PHE A 1 75 ? -14.641 47.781 50.375 1 22.33 75 PHE A CA 1
ATOM 593 C C . PHE A 1 75 ? -14.273 47.969 48.906 1 22.33 75 PHE A C 1
ATOM 595 O O . PHE A 1 75 ? -13.117 48.25 48.594 1 22.33 75 PHE A O 1
ATOM 602 N N . LEU A 1 76 ? -14.625 46.938 48.125 1 23.67 76 LEU A N 1
ATOM 603 C CA . LEU A 1 76 ? -14.586 47.25 46.688 1 23.67 76 LEU A CA 1
ATOM 604 C C . LEU A 1 76 ? -15.203 48.594 46.406 1 23.67 76 LEU A C 1
ATOM 606 O O . LEU A 1 76 ? -16.422 48.781 46.562 1 23.67 76 LEU A O 1
ATOM 610 N N . THR A 1 77 ? -14.531 49.656 47 1 25.91 77 THR A N 1
ATOM 611 C CA . THR A 1 77 ? -14.969 50.969 46.594 1 25.91 77 THR A CA 1
ATOM 612 C C . THR A 1 77 ? -15.156 51.031 45.094 1 25.91 77 THR A C 1
ATOM 614 O O . THR A 1 77 ? -14.219 50.812 44.312 1 25.91 77 THR A O 1
ATOM 617 N N . ILE A 1 78 ? -16.266 50.531 44.656 1 26.05 78 ILE A N 1
ATOM 618 C CA . ILE A 1 78 ? -16.797 50.844 43.344 1 26.05 78 ILE A CA 1
ATOM 619 C C . ILE A 1 78 ? -16.562 52.312 43.031 1 26.05 78 ILE A C 1
ATOM 621 O O . ILE A 1 78 ? -17.141 53.188 43.688 1 26.05 78 ILE A O 1
ATOM 625 N N . ALA A 1 79 ? -15.312 52.719 42.969 1 29.16 79 ALA A N 1
ATOM 626 C CA . ALA A 1 79 ? -15.086 54.062 42.469 1 29.16 79 ALA A CA 1
ATOM 627 C C . ALA A 1 79 ? -16 54.344 41.281 1 29.16 79 ALA A C 1
ATOM 629 O O . ALA A 1 79 ? -15.984 53.656 40.281 1 29.16 79 ALA A O 1
ATOM 630 N N . MET A 1 80 ? -17.234 54.688 41.688 1 28.62 80 MET A N 1
ATOM 631 C CA . MET A 1 80 ? -18.109 55.344 40.719 1 28.62 80 MET A CA 1
ATOM 632 C C . MET A 1 80 ? -17.328 56.281 39.781 1 28.62 80 MET A C 1
ATOM 634 O O . MET A 1 80 ? -16.781 57.281 40.25 1 28.62 80 MET A O 1
ATOM 638 N N . GLU A 1 81 ? -16.5 55.719 39.031 1 31.12 81 GLU A N 1
ATOM 639 C CA . GLU A 1 81 ? -15.977 56.594 38 1 31.12 81 GLU A CA 1
ATOM 640 C C . GLU A 1 81 ? -17.078 57.5 37.438 1 31.12 81 GLU A C 1
ATOM 642 O O . GLU A 1 81 ? -18.125 57.031 37 1 31.12 81 GLU A O 1
ATOM 647 N N . ARG A 1 82 ? -17.312 58.625 38.125 1 32.91 82 ARG A N 1
ATOM 648 C CA . ARG A 1 82 ? -18.188 59.625 37.531 1 32.91 82 ARG A CA 1
ATOM 649 C C . ARG A 1 82 ? -18.109 59.625 36.031 1 32.91 82 ARG A C 1
ATOM 651 O O . ARG A 1 82 ? -17.047 59.344 35.469 1 32.91 82 ARG A O 1
ATOM 658 N N . PRO A 1 83 ? -19.188 59.375 35.438 1 33.28 83 PRO A N 1
ATOM 659 C CA . PRO A 1 83 ? -18.969 59.719 34.031 1 33.28 83 PRO A CA 1
ATOM 660 C C . PRO A 1 83 ? -17.984 60.875 33.875 1 33.28 83 PRO A C 1
ATOM 662 O O . PRO A 1 83 ? -18.047 61.844 34.625 1 33.28 83 PRO A O 1
ATOM 665 N N . LYS A 1 84 ? -16.781 60.625 33.75 1 38 84 LYS A N 1
ATOM 666 C CA . LYS A 1 84 ? -15.977 61.844 33.5 1 38 84 LYS A CA 1
ATOM 667 C C . LYS A 1 84 ? -16.844 63 33.062 1 38 84 LYS A C 1
ATOM 669 O O . LYS A 1 84 ? -17.547 62.906 32.031 1 38 84 LYS A O 1
ATOM 674 N N . LYS A 1 85 ? -17.312 63.656 33.938 1 44.06 85 LYS A N 1
ATOM 675 C CA . LYS A 1 85 ? -17.906 64.938 33.594 1 44.06 85 LYS A CA 1
ATOM 676 C C . LYS A 1 85 ? -17.25 65.562 32.375 1 44.06 85 LYS A C 1
ATOM 678 O O . LYS A 1 85 ? -16.047 65.812 32.375 1 44.06 85 LYS A O 1
ATOM 683 N N . LYS A 1 86 ? -17.797 65 31.203 1 51.97 86 LYS A N 1
ATOM 684 C CA . LYS A 1 86 ? -17.281 65.75 30.078 1 51.97 86 LYS A CA 1
ATOM 685 C C . LYS A 1 86 ? -16.922 67.188 30.484 1 51.97 86 LYS A C 1
ATOM 687 O O . LYS A 1 86 ? -17.734 67.875 31.125 1 51.97 86 LYS A O 1
ATOM 692 N N . SER A 1 87 ? -15.695 67.438 30.453 1 53.88 87 SER A N 1
ATOM 693 C CA . SER A 1 87 ? -15.336 68.812 30.781 1 53.88 87 SER A CA 1
ATOM 694 C C . SER A 1 87 ? -16.219 69.812 30.047 1 53.88 87 SER A C 1
ATOM 696 O O . SER A 1 87 ? -16.797 69.438 29 1 53.88 87 SER A O 1
ATOM 698 N N . SER A 1 88 ? -16.609 70.75 30.75 1 57.16 88 SER A N 1
ATOM 699 C CA . SER A 1 88 ? -17.422 71.812 30.203 1 57.16 88 SER A CA 1
ATOM 700 C C . SER A 1 88 ? -16.984 72.188 28.797 1 57.16 88 SER A C 1
ATOM 702 O O . SER A 1 88 ? -17.812 72.5 27.922 1 57.16 88 SER A O 1
ATOM 704 N N . ALA A 1 89 ? -15.711 71.938 28.625 1 61.66 89 ALA A N 1
ATOM 705 C CA . ALA A 1 89 ? -15.164 72.312 27.312 1 61.66 89 ALA A CA 1
ATOM 706 C C . ALA A 1 89 ? -15.508 71.188 26.297 1 61.66 89 ALA A C 1
ATOM 708 O O . ALA A 1 89 ? -15.859 71.5 25.156 1 61.66 89 ALA A O 1
ATOM 709 N N . GLU A 1 90 ? -15.461 70 26.75 1 65.56 90 GLU A N 1
ATOM 710 C CA . GLU A 1 90 ? -15.789 68.938 25.844 1 65.56 90 GLU A CA 1
ATOM 711 C C . GLU A 1 90 ? -17.266 68.938 25.484 1 65.56 90 GLU A C 1
ATOM 713 O O . GLU A 1 90 ? -17.641 68.625 24.344 1 65.56 90 GLU A O 1
ATOM 718 N N . SER A 1 91 ? -17.922 69.188 26.438 1 68.44 91 SER A N 1
ATOM 719 C CA . SER A 1 91 ? -19.359 69.312 26.219 1 68.44 91 SER A CA 1
ATOM 720 C C . SER A 1 91 ? -19.688 70.5 25.297 1 68.44 91 SER A C 1
ATOM 722 O O . SER A 1 91 ? -20.531 70.375 24.406 1 68.44 91 SER A O 1
ATOM 724 N N . TYR A 1 92 ? -18.922 71.562 25.562 1 67.69 92 TYR A N 1
ATOM 725 C CA . TYR A 1 92 ? -19.141 72.75 24.734 1 67.69 92 TYR A CA 1
ATOM 726 C C . TYR A 1 92 ? -18.734 72.438 23.281 1 67.69 92 TYR A C 1
ATOM 728 O O . TYR A 1 92 ? -19.469 72.75 22.344 1 67.69 92 TYR A O 1
ATOM 736 N N . GLN A 1 93 ? -17.578 71.875 23.172 1 70.25 93 GLN A N 1
ATOM 737 C CA . GLN A 1 93 ? -17.094 71.562 21.844 1 70.25 93 GLN A CA 1
ATOM 738 C C . GLN A 1 93 ? -18.047 70.562 21.141 1 70.25 93 GLN A C 1
ATOM 740 O O . GLN A 1 93 ? -18.328 70.75 19.953 1 70.25 93 GLN A O 1
ATOM 745 N N . GLY A 1 94 ? -18.531 69.688 21.875 1 73.88 94 GLY A N 1
ATOM 746 C CA . GLY A 1 94 ? -19.516 68.812 21.312 1 73.88 94 GLY A CA 1
ATOM 747 C C . GLY A 1 94 ? -20.781 69.5 20.859 1 73.88 94 GLY A C 1
ATOM 748 O O . GLY A 1 94 ? -21.297 69.188 19.766 1 73.88 94 GLY A O 1
ATOM 749 N N . ASP A 1 95 ? -21.141 70.375 21.672 1 73.75 95 ASP A N 1
ATOM 750 C CA . ASP A 1 95 ? -22.344 71.125 21.344 1 73.75 95 ASP A CA 1
ATOM 751 C C . ASP A 1 95 ? -22.125 72 20.141 1 73.75 95 ASP A C 1
ATOM 753 O O . ASP A 1 95 ? -23 72.125 19.281 1 73.75 95 ASP A O 1
ATOM 757 N N . LEU A 1 96 ? -20.938 72.625 20.125 1 73.56 96 LEU A N 1
ATOM 758 C CA . LEU A 1 96 ? -20.594 73.5 19.016 1 73.56 96 LEU A CA 1
ATOM 759 C C . LEU A 1 96 ? -20.594 72.688 17.703 1 73.56 96 LEU A C 1
ATOM 761 O O . LEU A 1 96 ? -21.172 73.125 16.703 1 73.56 96 LEU A O 1
ATOM 765 N N . TYR A 1 97 ? -20.062 71.625 17.719 1 80.56 97 TYR A N 1
ATOM 766 C CA . TYR A 1 97 ? -19.953 70.812 16.5 1 80.56 97 TYR A CA 1
ATOM 767 C C . TYR A 1 97 ? -21.297 70.25 16.078 1 80.56 97 TYR A C 1
ATOM 769 O O . TYR A 1 97 ? -21.609 70.188 14.891 1 80.56 97 TYR A O 1
ATOM 777 N N . ARG A 1 98 ? -22.109 70.062 16.969 1 82.75 98 ARG A N 1
ATOM 778 C CA . ARG A 1 98 ? -23.469 69.625 16.672 1 82.75 98 ARG A CA 1
ATOM 779 C C . ARG A 1 98 ? -24.297 70.75 16.047 1 82.75 98 ARG A C 1
ATOM 781 O O . ARG A 1 98 ? -25.062 70.5 15.109 1 82.75 98 ARG A O 1
ATOM 788 N N . ARG A 1 99 ? -24.047 71.875 16.562 1 82.38 99 ARG A N 1
ATOM 789 C CA . ARG A 1 99 ? -24.766 73.062 16.016 1 82.38 99 ARG A CA 1
ATOM 790 C C . ARG A 1 99 ? -24.281 73.375 14.609 1 82.38 99 ARG A C 1
ATOM 792 O O . ARG A 1 99 ? -25.094 73.75 13.75 1 82.38 99 ARG A O 1
ATOM 799 N N . MET A 1 100 ? -23.047 73.25 14.414 1 85.75 100 MET A N 1
ATOM 800 C CA . MET A 1 100 ? -22.516 73.5 13.078 1 85.75 100 MET A CA 1
ATOM 801 C C . MET A 1 100 ? -23.062 72.5 12.078 1 85.75 100 MET A C 1
ATOM 803 O O . MET A 1 100 ? -23.344 72.812 10.93 1 85.75 100 MET A O 1
ATOM 807 N N . ASP A 1 101 ? -23.234 71.312 12.562 1 87.38 101 ASP A N 1
ATOM 808 C CA . ASP A 1 101 ? -23.828 70.312 11.711 1 87.38 101 ASP A CA 1
ATOM 809 C C . ASP A 1 101 ? -25.281 70.625 11.391 1 87.38 101 ASP A C 1
ATOM 811 O O . ASP A 1 101 ? -25.75 70.375 10.281 1 87.38 101 ASP A O 1
ATOM 815 N N . GLU A 1 102 ? -25.938 71.125 12.336 1 87.06 102 GLU A N 1
ATOM 816 C CA . GLU A 1 102 ? -27.312 71.562 12.109 1 87.06 102 GLU A CA 1
ATOM 817 C C . GLU A 1 102 ? -27.375 72.688 11.086 1 87.06 102 GLU A C 1
ATOM 819 O O . GLU A 1 102 ? -28.266 72.688 10.234 1 87.06 102 GLU A O 1
ATOM 824 N N . PHE A 1 103 ? -26.422 73.625 11.242 1 87.44 103 PHE A N 1
ATOM 825 C CA . PHE A 1 103 ? -26.344 74.688 10.273 1 87.44 103 PHE A CA 1
ATOM 826 C C . PHE A 1 103 ? -26.156 74.125 8.867 1 87.44 103 PHE A C 1
ATOM 828 O O . PHE A 1 103 ? -26.828 74.562 7.926 1 87.44 103 PHE A O 1
ATOM 835 N N . ARG A 1 104 ? -25.359 73.188 8.742 1 89 104 ARG A N 1
ATOM 836 C CA . ARG A 1 104 ? -25.078 72.562 7.445 1 89 104 ARG A CA 1
ATOM 837 C C . ARG A 1 104 ? -26.344 71.875 6.875 1 89 104 ARG A C 1
ATOM 839 O O . ARG A 1 104 ? -26.656 72.062 5.699 1 89 104 ARG A O 1
ATOM 846 N N . ARG A 1 105 ? -27.078 71.188 7.652 1 88.56 105 ARG A N 1
ATOM 847 C CA . ARG A 1 105 ? -28.266 70.438 7.211 1 88.56 105 ARG A CA 1
ATOM 848 C C . ARG A 1 105 ? -29.375 71.438 6.777 1 88.56 105 ARG A C 1
ATOM 850 O O . ARG A 1 105 ? -30.156 71.125 5.875 1 88.56 105 ARG A O 1
ATOM 857 N N . GLN A 1 106 ? -29.234 72.625 7.402 1 87.31 106 GLN A N 1
ATOM 858 C CA . GLN A 1 106 ? -30.25 73.625 7.098 1 87.31 106 GLN A CA 1
ATOM 859 C C . GLN A 1 106 ? -29.75 74.625 6.047 1 87.31 106 GLN A C 1
ATOM 861 O O . GLN A 1 106 ? -30.484 75.5 5.609 1 87.31 106 GLN A O 1
ATOM 866 N N . GLY A 1 107 ? -28.594 74.5 5.668 1 86.75 107 GLY A N 1
ATOM 867 C CA . GLY A 1 107 ? -28.016 75.375 4.648 1 86.75 107 GLY A CA 1
ATOM 868 C C . GLY A 1 107 ? -27.688 76.75 5.168 1 86.75 107 GLY A C 1
ATOM 869 O O . GLY A 1 107 ? -27.625 77.688 4.395 1 86.75 107 GLY A O 1
ATOM 870 N N . ILE A 1 108 ? -27.422 76.812 6.465 1 88.06 108 ILE A N 1
ATOM 871 C CA . ILE A 1 108 ? -27.156 78.125 7.074 1 88.06 108 ILE A CA 1
ATOM 872 C C . ILE A 1 108 ? -25.672 78.438 6.957 1 88.06 108 ILE A C 1
ATOM 874 O O . ILE A 1 108 ? -24.812 77.688 7.418 1 88.06 108 ILE A O 1
ATOM 878 N N . LEU A 1 109 ? -25.312 79.5 6.293 1 86.44 109 LEU A N 1
ATOM 879 C CA . LEU A 1 109 ? -23.984 80.125 6.145 1 86.44 109 LEU A CA 1
ATOM 880 C C . LEU A 1 109 ? -23.031 79.188 5.418 1 86.44 109 LEU A C 1
ATOM 882 O O . LEU A 1 109 ? -21.828 79.188 5.691 1 86.44 109 LEU A O 1
ATOM 886 N N . SER A 1 110 ? -23.656 78.312 4.633 1 90.06 110 SER A N 1
ATOM 887 C CA . SER A 1 110 ? -22.812 77.375 3.848 1 90.06 110 SER A CA 1
ATOM 888 C C . SER A 1 110 ? -22.062 78.188 2.76 1 90.06 110 SER A C 1
ATOM 890 O O . SER A 1 110 ? -22.609 79.062 2.148 1 90.06 110 SER A O 1
ATOM 892 N N . ASP A 1 111 ? -20.781 77.812 2.564 1 88.88 111 ASP A N 1
ATOM 893 C CA . ASP A 1 111 ? -19.984 78.562 1.577 1 88.88 111 ASP A CA 1
ATOM 894 C C . ASP A 1 111 ? -19.453 77.625 0.5 1 88.88 111 ASP A C 1
ATOM 896 O O . ASP A 1 111 ? -18.703 78 -0.377 1 88.88 111 ASP A O 1
ATOM 900 N N . ILE A 1 112 ? -19.859 76.375 0.575 1 92.38 112 ILE A N 1
ATOM 901 C CA . ILE A 1 112 ? -19.453 75.438 -0.458 1 92.38 112 ILE A CA 1
ATOM 902 C C . ILE A 1 112 ? -20.547 74.375 -0.642 1 92.38 112 ILE A C 1
ATOM 904 O O . ILE A 1 112 ? -21.344 74.125 0.267 1 92.38 112 ILE A O 1
ATOM 908 N N . ILE A 1 113 ? -20.656 73.812 -1.822 1 93.62 113 ILE A N 1
ATOM 909 C CA . ILE A 1 113 ? -21.609 72.75 -2.148 1 93.62 113 ILE A CA 1
ATOM 910 C C . ILE A 1 113 ? -20.859 71.562 -2.717 1 93.62 113 ILE A C 1
ATOM 912 O O . ILE A 1 113 ? -20.125 71.688 -3.701 1 93.62 113 ILE A O 1
ATOM 916 N N . LEU A 1 114 ? -20.969 70.375 -2.021 1 94.31 114 LEU A N 1
ATOM 917 C CA . LEU A 1 114 ? -20.438 69.125 -2.543 1 94.31 114 LEU A CA 1
ATOM 918 C C . LEU A 1 114 ? -21.453 68.438 -3.439 1 94.31 114 LEU A C 1
ATOM 920 O O . LEU A 1 114 ? -22.609 68.312 -3.072 1 94.31 114 LEU A O 1
ATOM 924 N N . VAL A 1 115 ? -21 68.062 -4.641 1 95.19 115 VAL A N 1
ATOM 925 C CA . VAL A 1 115 ? -21.906 67.438 -5.605 1 95.19 115 VAL A CA 1
ATOM 926 C C . VAL A 1 115 ? -21.516 65.938 -5.797 1 95.19 115 VAL A C 1
ATOM 928 O O . VAL A 1 115 ? -20.375 65.625 -6.16 1 95.19 115 VAL A O 1
ATOM 931 N N . VAL A 1 116 ? -22.422 65.062 -5.418 1 95.12 116 VAL A N 1
ATOM 932 C CA . VAL A 1 116 ? -22.25 63.625 -5.586 1 95.12 116 VAL A CA 1
ATOM 933 C C . VAL A 1 116 ? -23.422 63.062 -6.387 1 95.12 116 VAL A C 1
ATOM 935 O O . VAL A 1 116 ? -24.578 63.125 -5.953 1 95.12 116 VAL A O 1
ATOM 938 N N . ASP A 1 117 ? -23.188 62.438 -7.48 1 93 117 ASP A N 1
ATOM 939 C CA . ASP A 1 117 ? -24.203 61.875 -8.375 1 93 117 ASP A CA 1
ATOM 940 C C . ASP A 1 117 ? -25.359 62.844 -8.57 1 93 117 ASP A C 1
ATOM 942 O O . ASP A 1 117 ? -26.531 62.469 -8.383 1 93 117 ASP A O 1
ATOM 946 N N . ASN A 1 118 ? -25.219 64.125 -8.742 1 89.81 118 ASN A N 1
ATOM 947 C CA . ASN A 1 118 ? -26.141 65.188 -9.078 1 89.81 118 ASN A CA 1
ATOM 948 C C . ASN A 1 118 ? -26.953 65.625 -7.859 1 89.81 118 ASN A C 1
ATOM 950 O O . ASN A 1 118 ? -27.969 66.312 -7.996 1 89.81 118 ASN A O 1
ATOM 954 N N . GLU A 1 119 ? -26.547 65.125 -6.758 1 94.56 119 GLU A N 1
ATOM 955 C CA . GLU A 1 119 ? -27.109 65.625 -5.516 1 94.56 119 GLU A CA 1
ATOM 956 C C . GLU A 1 119 ? -26.172 66.625 -4.832 1 94.56 119 GLU A C 1
ATOM 958 O O . GLU A 1 119 ? -24.953 66.438 -4.895 1 94.56 119 GLU A O 1
ATOM 963 N N . GLU A 1 120 ? -26.797 67.625 -4.234 1 93.56 120 GLU A N 1
ATOM 964 C CA . GLU A 1 120 ? -25.984 68.688 -3.641 1 93.56 120 GLU A CA 1
ATOM 965 C C . GLU A 1 120 ? -26.016 68.625 -2.117 1 93.56 120 GLU A C 1
ATOM 967 O O . GLU A 1 120 ? -27.078 68.375 -1.524 1 93.56 120 GLU A O 1
ATOM 972 N N . PHE A 1 121 ? -24.859 68.812 -1.518 1 95.12 121 PHE A N 1
ATOM 973 C CA . PHE A 1 121 ? -24.719 68.812 -0.067 1 95.12 121 PHE A CA 1
ATOM 974 C C . PHE A 1 121 ? -23.969 70.062 0.408 1 95.12 121 PHE A C 1
ATOM 976 O O . PHE A 1 121 ? -22.75 70.125 0.273 1 95.12 121 PHE A O 1
ATOM 983 N N . PRO A 1 122 ? -24.703 71 1.007 1 93.19 122 PRO A N 1
ATOM 984 C CA . PRO A 1 122 ? -24.031 72.188 1.508 1 93.19 122 PRO A CA 1
ATOM 985 C C . PRO A 1 122 ? -23.125 71.875 2.697 1 93.19 122 PRO A C 1
ATOM 987 O O . PRO A 1 122 ? -23.422 71 3.512 1 93.19 122 PRO A O 1
ATOM 990 N N . ALA A 1 123 ? -22.047 72.625 2.768 1 94.44 123 ALA A N 1
ATOM 991 C CA . ALA A 1 123 ? -21.078 72.438 3.854 1 94.44 123 ALA A CA 1
ATOM 992 C C . ALA A 1 123 ? -20.281 73.75 4.066 1 94.44 123 ALA A C 1
ATOM 994 O O . ALA A 1 123 ? -20.531 74.75 3.408 1 94.44 123 ALA A O 1
ATOM 995 N N . HIS A 1 124 ? -19.484 73.75 5.082 1 92.62 124 HIS A N 1
ATOM 996 C CA . HIS A 1 124 ? -18.609 74.875 5.383 1 92.62 124 HIS A CA 1
ATOM 997 C C . HIS A 1 124 ? -17.156 74.562 5.023 1 92.62 124 HIS A C 1
ATOM 999 O O . HIS A 1 124 ? -16.594 73.562 5.512 1 92.62 124 HIS A O 1
ATOM 1005 N N . LYS A 1 125 ? -16.531 75.375 4.219 1 90.81 125 LYS A N 1
ATOM 1006 C CA . LYS A 1 125 ? -15.172 75.188 3.734 1 90.81 125 LYS A CA 1
ATOM 1007 C C . LYS A 1 125 ? -14.195 75 4.895 1 90.81 125 LYS A C 1
ATOM 1009 O O . LYS A 1 125 ? -13.305 74.125 4.844 1 90.81 125 LYS A O 1
ATOM 1014 N N . SER A 1 126 ? -14.398 75.75 5.867 1 89 126 SER A N 1
ATOM 1015 C CA . SER A 1 126 ? -13.477 75.75 6.996 1 89 126 SER A CA 1
ATOM 1016 C C . SER A 1 126 ? -13.531 74.375 7.754 1 89 126 SER A C 1
ATOM 1018 O O . SER A 1 126 ? -12.5 73.875 8.148 1 89 126 SER A O 1
ATOM 1020 N N . VAL A 1 127 ? -14.75 73.875 7.902 1 91.44 127 VAL A N 1
ATOM 1021 C CA . VAL A 1 127 ? -14.922 72.625 8.625 1 91.44 127 VAL A CA 1
ATOM 1022 C C . VAL A 1 127 ? -14.359 71.5 7.801 1 91.44 127 VAL A C 1
ATOM 1024 O O . VAL A 1 127 ? -13.664 70.625 8.328 1 91.44 127 VAL A O 1
ATOM 1027 N N . LEU A 1 128 ? -14.609 71.438 6.496 1 92.5 128 LEU A N 1
ATOM 1028 C CA . LEU A 1 128 ? -14.109 70.438 5.594 1 92.5 128 LEU A CA 1
ATOM 1029 C C . LEU A 1 128 ? -12.586 70.438 5.547 1 92.5 128 LEU A C 1
ATOM 1031 O O . LEU A 1 128 ? -11.953 69.375 5.652 1 92.5 128 LEU A O 1
ATOM 1035 N N . ALA A 1 129 ? -12.031 71.625 5.48 1 90.56 129 ALA A N 1
ATOM 1036 C CA . ALA A 1 129 ? -10.586 71.75 5.387 1 90.56 129 ALA A CA 1
ATOM 1037 C C . ALA A 1 129 ? -9.906 71.375 6.691 1 90.56 129 ALA A C 1
ATOM 1039 O O . ALA A 1 129 ? -8.789 70.812 6.68 1 90.56 129 ALA A O 1
ATOM 1040 N N . ALA A 1 130 ? -10.539 71.562 7.73 1 89.94 130 ALA A N 1
ATOM 1041 C CA . ALA A 1 130 ? -9.977 71.25 9.039 1 89.94 130 ALA A CA 1
ATOM 1042 C C . ALA A 1 130 ? -9.984 69.75 9.289 1 89.94 130 ALA A C 1
ATOM 1044 O O . ALA A 1 130 ? -9.133 69.25 10.016 1 89.94 130 ALA A O 1
ATOM 1045 N N . SER A 1 131 ? -10.852 69.125 8.719 1 90.38 131 SER A N 1
ATOM 1046 C CA . SER A 1 131 ? -11.047 67.688 9.008 1 90.38 131 SER A CA 1
ATOM 1047 C C . SER A 1 131 ? -10.375 66.812 7.957 1 90.38 131 SER A C 1
ATOM 1049 O O . SER A 1 131 ? -10.109 65.625 8.203 1 90.38 131 SER A O 1
ATOM 1051 N N . SER A 1 132 ? -10.102 67.25 6.77 1 92.94 132 SER A N 1
ATOM 1052 C CA . SER A 1 132 ? -9.617 66.5 5.629 1 92.94 132 SER A CA 1
ATOM 1053 C C . SER A 1 132 ? -8.469 67.25 4.93 1 92.94 132 SER A C 1
ATOM 1055 O O . SER A 1 132 ? -8.609 68.375 4.539 1 92.94 132 SER A O 1
ATOM 1057 N N . GLU A 1 133 ? -7.426 66.5 4.816 1 90.69 133 GLU A N 1
ATOM 1058 C CA . GLU A 1 133 ? -6.277 67.062 4.113 1 90.69 133 GLU A CA 1
ATOM 1059 C C . GLU A 1 133 ? -6.57 67.25 2.627 1 90.69 133 GLU A C 1
ATOM 1061 O O . GLU A 1 133 ? -6.02 68.125 1.982 1 90.69 133 GLU A O 1
ATOM 1066 N N . TYR A 1 134 ? -7.41 66.375 2.141 1 91.69 134 TYR A N 1
ATOM 1067 C CA . TYR A 1 134 ? -7.844 66.5 0.752 1 91.69 134 TYR A CA 1
ATOM 1068 C C . TYR A 1 134 ? -8.523 67.875 0.511 1 91.69 134 TYR A C 1
ATOM 1070 O O . TYR A 1 134 ? -8.164 68.562 -0.417 1 91.69 134 TYR A O 1
ATOM 1078 N N . PHE A 1 135 ? -9.461 68.25 1.347 1 91.38 135 PHE A N 1
ATOM 1079 C CA . PHE A 1 135 ? -10.195 69.5 1.199 1 91.38 135 PHE A CA 1
ATOM 1080 C C . PHE A 1 135 ? -9.297 70.688 1.5 1 91.38 135 PHE A C 1
ATOM 1082 O O . PHE A 1 135 ? -9.43 71.75 0.875 1 91.38 135 PHE A O 1
ATOM 1089 N N . LEU A 1 136 ? -8.438 70.5 2.477 1 90.12 136 LEU A N 1
ATOM 1090 C CA . LEU A 1 136 ? -7.492 71.562 2.768 1 90.12 136 LEU A CA 1
ATOM 1091 C C . LEU A 1 136 ? -6.664 71.938 1.533 1 90.12 136 LEU A C 1
ATOM 1093 O O . LEU A 1 136 ? -6.508 73.125 1.194 1 90.12 136 LEU A O 1
ATOM 1097 N N . SER A 1 137 ? -6.246 70.812 0.912 1 88.44 137 SER A N 1
ATOM 1098 C CA . SER A 1 137 ? -5.445 71.062 -0.291 1 88.44 137 SER A CA 1
ATOM 1099 C C . SER A 1 137 ? -6.289 71.625 -1.428 1 88.44 137 SER A C 1
ATOM 1101 O O . SER A 1 137 ? -5.805 72.438 -2.221 1 88.44 137 SER A O 1
ATOM 1103 N N . LEU A 1 138 ? -7.453 71.125 -1.528 1 87.69 138 LEU A N 1
ATOM 1104 C CA . LEU A 1 138 ? -8.344 71.562 -2.598 1 87.69 138 LEU A CA 1
ATOM 1105 C C . LEU A 1 138 ? -8.695 73.062 -2.453 1 87.69 138 LEU A C 1
ATOM 1107 O O . LEU A 1 138 ? -8.758 73.812 -3.445 1 87.69 138 LEU A O 1
ATOM 1111 N N . PHE A 1 139 ? -8.852 73.625 -1.225 1 86.75 139 PHE A N 1
ATOM 1112 C CA . PHE A 1 139 ? -9.344 75 -0.983 1 86.75 139 PHE A CA 1
ATOM 1113 C C . PHE A 1 139 ? -8.188 75.938 -0.875 1 86.75 139 PHE A C 1
ATOM 1115 O O . PHE A 1 139 ? -8.406 77.188 -0.891 1 86.75 139 PHE A O 1
ATOM 1122 N N . THR A 1 140 ? -7.031 75.438 -0.661 1 83.19 140 THR A N 1
ATOM 1123 C CA . THR A 1 140 ? -5.902 76.375 -0.515 1 83.19 140 THR A CA 1
ATOM 1124 C C . THR A 1 140 ? -5.023 76.312 -1.763 1 83.19 140 THR A C 1
ATOM 1126 O O . THR A 1 140 ? -4.078 77.125 -1.877 1 83.19 140 THR A O 1
ATOM 1129 N N . SER A 1 141 ? -5.188 75.312 -2.545 1 74.88 141 SER A N 1
ATOM 1130 C CA . SER A 1 141 ? -4.379 75.25 -3.756 1 74.88 141 SER A CA 1
ATOM 1131 C C . SER A 1 141 ? -4.73 76.375 -4.723 1 74.88 141 SER A C 1
ATOM 1133 O O . SER A 1 141 ? -5.84 76.938 -4.684 1 74.88 141 SER A O 1
ATOM 1135 N N . ASP A 1 142 ? -3.787 77.125 -5.238 1 65.56 142 ASP A N 1
ATOM 1136 C CA . ASP A 1 142 ? -3.865 78.25 -6.152 1 65.56 142 ASP A CA 1
ATOM 1137 C C . ASP A 1 142 ? -4.742 77.938 -7.359 1 65.56 142 ASP A C 1
ATOM 1139 O O . ASP A 1 142 ? -4.816 78.75 -8.312 1 65.56 142 ASP A O 1
ATOM 1143 N N . MET A 1 143 ? -5.336 76.875 -7.301 1 55.97 143 MET A N 1
ATOM 1144 C CA . MET A 1 143 ? -6.074 76.5 -8.508 1 55.97 143 MET A CA 1
ATOM 1145 C C . MET A 1 143 ? -7.477 77.125 -8.477 1 55.97 143 MET A C 1
ATOM 1147 O O . MET A 1 143 ? -7.973 77.5 -7.418 1 55.97 143 MET A O 1
ATOM 1151 N N . LYS A 1 144 ? -8.086 77.375 -9.664 1 54.81 144 LYS A N 1
ATOM 1152 C CA . LYS A 1 144 ? -9.367 78 -10 1 54.81 144 LYS A CA 1
ATOM 1153 C C . LYS A 1 144 ? -10.469 77.5 -9.062 1 54.81 144 LYS A C 1
ATOM 1155 O O . LYS A 1 144 ? -11.539 78.125 -8.992 1 54.81 144 LYS A O 1
ATOM 1160 N N . GLU A 1 145 ? -10.219 76.5 -8.273 1 56.34 145 GLU A N 1
ATOM 1161 C CA . GLU A 1 145 ? -11.281 75.875 -7.473 1 56.34 145 GLU A CA 1
ATOM 1162 C C . GLU A 1 145 ? -11.477 76.625 -6.164 1 56.34 145 GLU A C 1
ATOM 1164 O O . GLU A 1 145 ? -12.508 76.5 -5.496 1 56.34 145 GLU A O 1
ATOM 1169 N N . LYS A 1 146 ? -10.461 77.438 -5.789 1 58.44 146 LYS A N 1
ATOM 1170 C CA . LYS A 1 146 ? -10.562 78.312 -4.594 1 58.44 146 LYS A CA 1
ATOM 1171 C C . LYS A 1 146 ? -11.844 79.125 -4.602 1 58.44 146 LYS A C 1
ATOM 1173 O O . LYS A 1 146 ? -12.477 79.312 -3.557 1 58.44 146 LYS A O 1
ATOM 1178 N N . GLN A 1 147 ? -12.148 79.5 -5.875 1 62.06 147 GLN A N 1
ATOM 1179 C CA . GLN A 1 147 ? -13.305 80.438 -5.973 1 62.06 147 GLN A CA 1
ATOM 1180 C C . GLN A 1 147 ? -14.57 79.625 -6.332 1 62.06 147 GLN A C 1
ATOM 1182 O O . GLN A 1 147 ? -15.672 80.188 -6.258 1 62.06 147 GLN A O 1
ATOM 1187 N N . ASN A 1 148 ? -14.359 78.312 -6.547 1 68.38 148 ASN A N 1
ATOM 1188 C CA . ASN A 1 148 ? 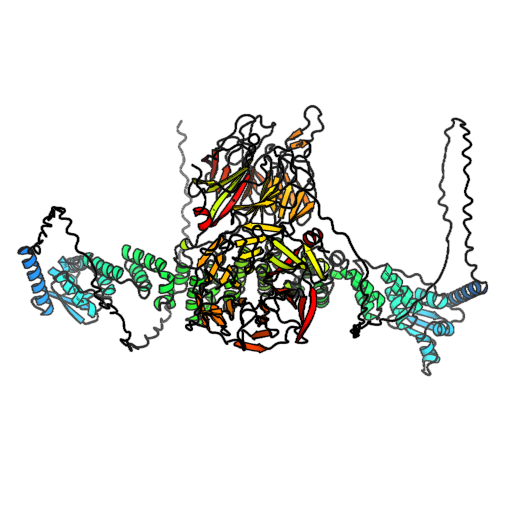-15.516 77.5 -6.961 1 68.38 148 ASN A CA 1
ATOM 1189 C C . ASN A 1 148 ? -16.422 77.188 -5.777 1 68.38 148 ASN A C 1
ATOM 1191 O O . ASN A 1 148 ? -15.938 76.812 -4.723 1 68.38 148 ASN A O 1
ATOM 1195 N N . LEU A 1 149 ? -17.688 77.438 -5.934 1 79.19 149 LEU A N 1
ATOM 1196 C CA . LEU A 1 149 ? -18.719 77.25 -4.922 1 79.19 149 LEU A CA 1
ATOM 1197 C C . LEU A 1 149 ? -19.172 75.75 -4.902 1 79.19 149 LEU A C 1
ATOM 1199 O O . LEU A 1 149 ? -19.766 75.312 -3.928 1 79.19 149 LEU A O 1
ATOM 1203 N N . LYS A 1 150 ? -18.766 75 -5.992 1 89.56 150 LYS A N 1
ATOM 1204 C CA . LYS A 1 150 ? -19.219 73.625 -6.062 1 89.56 150 LYS A CA 1
ATOM 1205 C C . LYS A 1 150 ? -18.031 72.688 -6.277 1 89.56 150 LYS A C 1
ATOM 1207 O O . LYS A 1 150 ? -17.141 72.938 -7.074 1 89.56 150 LYS A O 1
ATOM 1212 N N . VAL A 1 151 ? -17.891 71.625 -5.496 1 91 151 VAL A N 1
ATOM 1213 C CA . VAL A 1 151 ? -16.891 70.562 -5.621 1 91 151 VAL A CA 1
ATOM 1214 C C . VAL A 1 151 ? -17.547 69.25 -5.977 1 91 151 VAL A C 1
ATOM 1216 O O . VAL A 1 151 ? -18.453 68.812 -5.262 1 91 151 VAL A O 1
ATOM 1219 N N . LYS A 1 152 ? -17.141 68.625 -7.062 1 92.12 152 LYS A N 1
ATOM 1220 C CA . LYS A 1 152 ? -17.672 67.375 -7.473 1 92.12 152 LYS A CA 1
ATOM 1221 C C . LYS A 1 152 ? -16.812 66.188 -6.914 1 92.12 152 LYS A C 1
ATOM 1223 O O . LYS A 1 152 ? -15.594 66.188 -7.117 1 92.12 152 LYS A O 1
ATOM 1228 N N . LEU A 1 153 ? -17.375 65.375 -6.129 1 92.44 153 LEU A N 1
ATOM 1229 C CA . LEU A 1 153 ? -16.719 64.188 -5.602 1 92.44 153 LEU A CA 1
ATOM 1230 C C . LEU A 1 153 ? -17.047 62.969 -6.438 1 92.44 153 LEU A C 1
ATOM 1232 O O . LEU A 1 153 ? -18.203 62.531 -6.457 1 92.44 153 LEU A O 1
ATOM 1236 N N . GLU A 1 154 ? -16.109 62.406 -7.086 1 91.12 154 GLU A N 1
ATOM 1237 C CA . GLU A 1 154 ? -16.297 61.25 -7.949 1 91.12 154 GLU A CA 1
ATOM 1238 C C . GLU A 1 154 ? -16.172 59.938 -7.156 1 91.12 154 GLU A C 1
ATOM 1240 O O . GLU A 1 154 ? -15.312 59.844 -6.273 1 91.12 154 GLU A O 1
ATOM 1245 N N . GLY A 1 155 ? -17 58.969 -7.438 1 88.88 155 GLY A N 1
ATOM 1246 C CA . GLY A 1 155 ? -16.922 57.656 -6.828 1 88.88 155 GLY A CA 1
ATOM 1247 C C . GLY A 1 155 ? -17.734 57.531 -5.551 1 88.88 155 GLY A C 1
ATOM 1248 O O . GLY A 1 155 ? -17.906 56.438 -5.02 1 88.88 155 GLY A O 1
ATOM 1249 N N . PHE A 1 156 ? -18.109 58.688 -5.008 1 93.44 156 PHE A N 1
ATOM 1250 C CA . PHE A 1 156 ? -18.922 58.688 -3.787 1 93.44 156 PHE A CA 1
ATOM 1251 C C . PHE A 1 156 ? -20.375 58.406 -4.098 1 93.44 156 PHE A C 1
ATOM 1253 O O . PHE A 1 156 ? -20.844 58.656 -5.211 1 93.44 156 PHE A O 1
ATOM 1260 N N . LYS A 1 157 ? -21.047 57.844 -3.078 1 94 157 LYS A N 1
ATOM 1261 C CA . LYS A 1 157 ? -22.484 57.594 -3.186 1 94 157 LYS A CA 1
ATOM 1262 C C . LYS A 1 157 ? -23.281 58.562 -2.287 1 94 157 LYS A C 1
ATOM 1264 O O . LYS A 1 157 ? -22.859 58.844 -1.164 1 94 157 LYS A O 1
ATOM 1269 N N . PRO A 1 158 ? -24.406 59 -2.803 1 93.81 158 PRO A N 1
ATOM 1270 C CA . PRO A 1 158 ? -25.172 60 -2.07 1 93.81 158 PRO A CA 1
ATOM 1271 C C . PRO A 1 158 ? -25.656 59.5 -0.708 1 93.81 158 PRO A C 1
ATOM 1273 O O . PRO A 1 158 ? -25.688 60.281 0.255 1 93.81 158 PRO A O 1
ATOM 1276 N N . PHE A 1 159 ? -25.906 58.25 -0.589 1 92.5 159 PHE A N 1
ATOM 1277 C CA . PHE A 1 159 ? -26.531 57.75 0.627 1 92.5 159 PHE A CA 1
ATOM 1278 C C . PHE A 1 159 ? -25.547 57.75 1.787 1 92.5 159 PHE A C 1
ATOM 1280 O O . PHE A 1 159 ? -25.938 57.688 2.951 1 92.5 159 PHE A O 1
ATOM 1287 N N . VAL A 1 160 ? -24.266 57.844 1.503 1 93.69 160 VAL A N 1
ATOM 1288 C CA . VAL A 1 160 ? -23.266 57.75 2.557 1 93.69 160 VAL A CA 1
ATOM 1289 C C . VAL A 1 160 ? -22.844 59.156 2.982 1 93.69 160 VAL A C 1
ATOM 1291 O O . VAL A 1 160 ? -22.281 59.344 4.059 1 93.69 160 VAL A O 1
ATOM 1294 N N . MET A 1 161 ? -23.203 60.25 2.25 1 93.88 161 MET A N 1
ATOM 1295 C CA . MET A 1 161 ? -22.672 61.594 2.406 1 93.88 161 MET A CA 1
ATOM 1296 C C . MET A 1 161 ? -23.094 62.219 3.736 1 93.88 161 MET A C 1
ATOM 1298 O O . MET A 1 161 ? -22.312 62.906 4.395 1 93.88 161 MET A O 1
ATOM 1302 N N . ASN A 1 162 ? -24.359 61.906 4.066 1 92.06 162 ASN A N 1
ATOM 1303 C CA . ASN A 1 162 ? -24.812 62.438 5.336 1 92.06 162 ASN A CA 1
ATOM 1304 C C . ASN A 1 162 ? -24.031 61.875 6.512 1 92.06 162 ASN A C 1
ATOM 1306 O O . ASN A 1 162 ? -23.719 62.594 7.461 1 92.06 162 ASN A O 1
ATOM 1310 N N . ASP A 1 163 ? -23.797 60.594 6.414 1 93.5 163 ASP A N 1
ATOM 1311 C CA . ASP A 1 163 ? -23 59.938 7.461 1 93.5 163 ASP A CA 1
ATOM 1312 C C . ASP A 1 163 ? -21.562 60.469 7.453 1 93.5 163 ASP A C 1
ATOM 1314 O O . ASP A 1 163 ? -20.984 60.75 8.516 1 93.5 163 ASP A O 1
ATOM 1318 N N . LEU A 1 164 ? -20.984 60.656 6.293 1 94.94 164 LEU A N 1
ATOM 1319 C CA . LEU A 1 164 ? -19.641 61.188 6.133 1 94.94 164 LEU A CA 1
ATOM 1320 C C . LEU A 1 164 ? -19.531 62.594 6.707 1 94.94 164 LEU A C 1
ATOM 1322 O O . LEU A 1 164 ? -18.641 62.875 7.508 1 94.94 164 LEU A O 1
ATOM 1326 N N . LEU A 1 165 ? -20.484 63.438 6.336 1 94.06 165 LEU A N 1
ATOM 1327 C CA . LEU A 1 165 ? -20.453 64.812 6.789 1 94.06 165 LEU A CA 1
ATOM 1328 C C . LEU A 1 165 ? -20.75 64.938 8.281 1 94.06 165 LEU A C 1
ATOM 1330 O O . LEU A 1 165 ? -20.156 65.75 8.984 1 94.06 165 LEU A O 1
ATOM 1334 N N . SER A 1 166 ? -21.672 64.125 8.727 1 91.69 166 SER A N 1
ATOM 1335 C CA . SER A 1 166 ? -21.906 64.062 10.164 1 91.69 166 SER A CA 1
ATOM 1336 C C . SER A 1 166 ? -20.641 63.75 10.93 1 91.69 166 SER A C 1
ATOM 1338 O O . SER A 1 166 ? -20.391 64.312 12 1 91.69 166 SER A O 1
ATOM 1340 N N . TYR A 1 167 ? -19.875 62.812 10.375 1 93.69 167 TYR A N 1
ATOM 1341 C CA . TYR A 1 167 ? -18.609 62.438 11.016 1 93.69 167 TYR A CA 1
ATOM 1342 C C . TYR A 1 167 ? -17.625 63.594 10.984 1 93.69 167 TYR A C 1
ATOM 1344 O O . TYR A 1 167 ? -16.953 63.875 11.969 1 93.69 167 TYR A O 1
ATOM 1352 N N . ILE A 1 168 ? -17.531 64.25 9.906 1 92.38 168 ILE A N 1
ATOM 1353 C CA . ILE A 1 168 ? -16.609 65.375 9.742 1 92.38 168 ILE A CA 1
ATOM 1354 C C . ILE A 1 168 ? -16.938 66.438 10.75 1 92.38 168 ILE A C 1
ATOM 1356 O O . ILE A 1 168 ? -16.047 67.062 11.352 1 92.38 168 ILE A O 1
ATOM 1360 N N . TYR A 1 169 ? -18.219 66.625 11.008 1 91.06 169 TYR A N 1
ATOM 1361 C CA . TYR A 1 169 ? -18.672 67.75 11.859 1 91.06 169 TYR A CA 1
ATOM 1362 C C . TYR A 1 169 ? -18.641 67.375 13.328 1 91.06 169 TYR A C 1
ATOM 1364 O O . TYR A 1 169 ? -18.312 68.188 14.195 1 91.06 169 TYR A O 1
ATOM 1372 N N . THR A 1 170 ? -19.047 66.062 13.648 1 88.81 170 THR A N 1
ATOM 1373 C CA . THR A 1 170 ? -19.312 65.75 15.039 1 88.81 170 THR A CA 1
ATOM 1374 C C . THR A 1 170 ? -18.375 64.688 15.523 1 88.81 170 THR A C 1
ATOM 1376 O O . THR A 1 170 ? -18.234 64.438 16.734 1 88.81 170 THR A O 1
ATOM 1379 N N . GLY A 1 171 ? -17.734 63.969 14.547 1 88.12 171 GLY A N 1
ATOM 1380 C CA . GLY A 1 171 ? -16.906 62.844 14.906 1 88.12 171 GLY A CA 1
ATOM 1381 C C . GLY A 1 171 ? -17.688 61.562 15.117 1 88.12 171 GLY A C 1
ATOM 1382 O O . GLY A 1 171 ? -17.125 60.531 15.469 1 88.12 171 GLY A O 1
ATOM 1383 N N . GLN A 1 172 ? -18.984 61.688 14.922 1 88.69 172 GLN A N 1
ATOM 1384 C CA . GLN A 1 172 ? -19.844 60.5 15.141 1 88.69 172 GLN A CA 1
ATOM 1385 C C . GLN A 1 172 ? -20.516 60.094 13.844 1 88.69 172 GLN A C 1
ATOM 1387 O O . GLN A 1 172 ? -20.922 60.938 13.039 1 88.69 172 GLN A O 1
ATOM 1392 N N . ALA A 1 173 ? -20.375 58.844 13.547 1 87.94 173 ALA A N 1
ATOM 1393 C CA . ALA A 1 173 ? -21.094 58.25 12.422 1 87.94 173 ALA A CA 1
ATOM 1394 C C . ALA A 1 173 ? -21.578 56.844 12.75 1 87.94 173 ALA A C 1
ATOM 1396 O O . ALA A 1 173 ? -20.875 56.094 13.422 1 87.94 173 ALA A O 1
ATOM 1397 N N . GLU A 1 174 ? -22.766 56.594 12.398 1 90.25 174 GLU A N 1
ATOM 1398 C CA . GLU A 1 174 ? -23.281 55.25 12.523 1 90.25 174 GLU A CA 1
ATOM 1399 C C . GLU A 1 174 ? -22.812 54.375 11.367 1 90.25 174 GLU A C 1
ATOM 1401 O O . GLU A 1 174 ? -23.234 54.562 10.219 1 90.25 174 GLU A O 1
ATOM 1406 N N . ILE A 1 175 ? -21.938 53.438 11.672 1 92.81 175 ILE A N 1
ATOM 1407 C CA . ILE A 1 175 ? -21.422 52.562 10.648 1 92.81 175 ILE A CA 1
ATOM 1408 C C . ILE A 1 175 ? -22.234 51.25 10.617 1 92.81 175 ILE A C 1
ATOM 1410 O O . ILE A 1 175 ? -22.453 50.656 11.664 1 92.81 175 ILE A O 1
ATOM 1414 N N . THR A 1 176 ? -22.719 50.938 9.492 1 92.38 176 THR A N 1
ATOM 1415 C CA . THR A 1 176 ? -23.484 49.719 9.258 1 92.38 176 THR A CA 1
ATOM 1416 C C . THR A 1 176 ? -22.875 48.875 8.141 1 92.38 176 THR A C 1
ATOM 1418 O O . THR A 1 176 ? -21.906 49.312 7.496 1 92.38 176 THR A O 1
ATOM 1421 N N . ASP A 1 177 ? -23.406 47.656 7.84 1 89.88 177 ASP A N 1
ATOM 1422 C CA . ASP A 1 177 ? -22.922 46.781 6.793 1 89.88 177 ASP A CA 1
ATOM 1423 C C . ASP A 1 177 ? -23.047 47.406 5.418 1 89.88 177 ASP A C 1
ATOM 1425 O O . ASP A 1 177 ? -22.25 47.156 4.523 1 89.88 177 ASP A O 1
ATOM 1429 N N . GLU A 1 178 ? -23.953 48.375 5.301 1 89.81 178 GLU A N 1
ATOM 1430 C CA . GLU A 1 178 ? -24.281 48.969 4.004 1 89.81 178 GLU A CA 1
ATOM 1431 C C . GLU A 1 178 ? -23.328 50.094 3.674 1 89.81 178 GLU A C 1
ATOM 1433 O O . GLU A 1 178 ? -23 50.312 2.506 1 89.81 178 GLU A O 1
ATOM 1438 N N . ASN A 1 179 ? -22.875 50.781 4.723 1 93.25 179 ASN A N 1
ATOM 1439 C CA . ASN A 1 179 ? -22.125 52 4.41 1 93.25 179 ASN A CA 1
ATOM 1440 C C . ASN A 1 179 ? -20.656 51.875 4.824 1 93.25 179 ASN A C 1
ATOM 1442 O O . ASN A 1 179 ? -19.844 52.75 4.508 1 93.25 179 ASN A O 1
ATOM 1446 N N . ALA A 1 180 ? -20.328 50.75 5.426 1 93.06 180 ALA A N 1
ATOM 1447 C CA . ALA A 1 180 ? -18.984 50.594 6 1 93.06 180 ALA A CA 1
ATOM 1448 C C . ALA A 1 180 ? -17.906 50.75 4.93 1 93.06 180 ALA A C 1
ATOM 1450 O O . ALA A 1 180 ? -16.969 51.5 5.09 1 93.06 180 ALA A O 1
ATOM 1451 N N . LYS A 1 181 ? -18.016 50.062 3.818 1 92.88 181 LYS A N 1
ATOM 1452 C CA . LYS A 1 181 ? -17.016 50.094 2.752 1 92.88 181 LYS A CA 1
ATOM 1453 C C . LYS A 1 181 ? -16.922 51.469 2.129 1 92.88 181 LYS A C 1
ATOM 1455 O O . LYS A 1 181 ? -15.812 51.969 1.85 1 92.88 181 LYS A O 1
ATOM 1460 N N . GLU A 1 182 ? -18.031 52.094 2.008 1 93.31 182 GLU A N 1
ATOM 1461 C CA . GLU A 1 182 ? -18.062 53.406 1.416 1 93.31 182 GLU A CA 1
ATOM 1462 C C . GLU A 1 182 ? -17.406 54.438 2.332 1 93.31 182 GLU A C 1
ATOM 1464 O O . GLU A 1 182 ? -16.734 55.375 1.86 1 93.31 182 GLU A O 1
ATOM 1469 N N . LEU A 1 183 ? -17.625 54.281 3.568 1 93.88 183 LEU A N 1
ATOM 1470 C CA . LEU A 1 183 ? -17.031 55.188 4.523 1 93.88 183 LEU A CA 1
ATOM 1471 C C . LEU A 1 183 ? -15.523 55 4.594 1 93.88 183 LEU A C 1
ATOM 1473 O O . LEU A 1 183 ? -14.773 55.969 4.766 1 93.88 183 LEU A O 1
ATOM 1477 N N . VAL A 1 184 ? -15.141 53.75 4.492 1 93.31 184 VAL A N 1
ATOM 1478 C CA . VAL A 1 184 ? -13.711 53.469 4.453 1 93.31 184 VAL A CA 1
ATOM 1479 C C . VAL A 1 184 ? -13.102 54.094 3.191 1 93.31 184 VAL A C 1
ATOM 1481 O O . VAL A 1 184 ? -12.047 54.719 3.248 1 93.31 184 VAL A O 1
ATOM 1484 N N . PHE A 1 185 ? -13.742 53.875 2.098 1 92.88 185 PHE A N 1
ATOM 1485 C CA . PHE A 1 185 ? -13.312 54.5 0.848 1 92.88 185 PHE A CA 1
ATOM 1486 C C . PHE A 1 185 ? -13.211 56 0.997 1 92.88 185 PHE A C 1
ATOM 1488 O O . PHE A 1 185 ? -12.211 56.594 0.604 1 92.88 185 PHE A O 1
ATOM 1495 N N . ALA A 1 186 ? -14.234 56.594 1.596 1 93.56 186 ALA A N 1
ATOM 1496 C CA . ALA A 1 186 ? -14.266 58.062 1.791 1 93.56 186 ALA A CA 1
ATOM 1497 C C . ALA A 1 186 ? -13.125 58.5 2.686 1 93.56 186 ALA A C 1
ATOM 1499 O O . ALA A 1 186 ? -12.477 59.531 2.404 1 93.56 186 ALA A O 1
ATOM 1500 N N . GLY A 1 187 ? -13.016 57.75 3.773 1 92.81 187 GLY A N 1
ATOM 1501 C CA . GLY A 1 187 ? -11.914 58.094 4.664 1 92.81 187 GLY A CA 1
ATOM 1502 C C . GLY A 1 187 ? -10.562 58.031 3.977 1 92.81 187 GLY A C 1
ATOM 1503 O O . GLY A 1 187 ? -9.703 58.875 4.219 1 92.81 187 GLY A O 1
ATOM 1504 N N . ASP A 1 188 ? -10.391 57.094 3.121 1 91.44 188 ASP A N 1
ATOM 1505 C CA . ASP A 1 188 ? -9.141 56.938 2.389 1 91.44 188 ASP A CA 1
ATOM 1506 C C . ASP A 1 188 ? -8.977 58.031 1.339 1 91.44 188 ASP A C 1
ATOM 1508 O O . ASP A 1 188 ? -7.906 58.625 1.229 1 91.44 188 ASP A O 1
ATOM 1512 N N . TYR A 1 189 ? -10.039 58.312 0.603 1 92.25 189 TYR A N 1
ATOM 1513 C CA . TYR A 1 189 ? -10.039 59.281 -0.481 1 92.25 189 TYR A CA 1
ATOM 1514 C C . TYR A 1 189 ? -9.797 60.688 0.052 1 92.25 189 TYR A C 1
ATOM 1516 O O . TYR A 1 189 ? -9.031 61.469 -0.53 1 92.25 189 TYR A O 1
ATOM 1524 N N . LEU A 1 190 ? -10.422 61 1.169 1 93.88 190 LEU A N 1
ATOM 1525 C CA . LEU A 1 190 ? -10.391 62.344 1.722 1 93.88 190 LEU A CA 1
ATOM 1526 C C . LEU A 1 190 ? -9.281 62.469 2.76 1 93.88 190 LEU A C 1
ATOM 1528 O O . LEU A 1 190 ? -9.125 63.531 3.375 1 93.88 190 LEU A O 1
ATOM 1532 N N . LEU A 1 191 ? -8.602 61.312 3.006 1 92.12 191 LEU A N 1
ATOM 1533 C CA . LEU A 1 191 ? -7.469 61.281 3.92 1 92.12 191 LEU A CA 1
ATOM 1534 C C . LEU A 1 191 ? -7.91 61.562 5.348 1 92.12 191 LEU A C 1
ATOM 1536 O O . LEU A 1 191 ? -7.316 62.438 6.02 1 92.12 191 LEU A O 1
ATOM 1540 N N . ILE A 1 192 ? -9 61.094 5.715 1 93.62 192 ILE A N 1
ATOM 1541 C CA . ILE A 1 192 ? -9.477 61.125 7.09 1 93.62 192 ILE A CA 1
ATOM 1542 C C . ILE A 1 192 ? -9.188 59.812 7.781 1 93.62 192 ILE A C 1
ATOM 1544 O O . ILE A 1 192 ? -10.047 58.906 7.836 1 93.62 192 ILE A O 1
ATOM 1548 N N . GLU A 1 193 ? -8.109 59.625 8.422 1 90.81 193 GLU A N 1
ATOM 1549 C CA . GLU A 1 193 ? -7.594 58.375 8.961 1 90.81 193 GLU A CA 1
ATOM 1550 C C . GLU A 1 193 ? -8.508 57.812 10.047 1 90.81 193 GLU A C 1
ATOM 1552 O O . GLU A 1 193 ? -8.68 56.594 10.164 1 90.81 193 GLU A O 1
ATOM 1557 N N . SER A 1 194 ? -8.977 58.75 10.891 1 92.62 194 SER A N 1
ATOM 1558 C CA . SER A 1 194 ? -9.828 58.312 11.984 1 92.62 194 SER A CA 1
ATOM 1559 C C . SER A 1 194 ? -11.102 57.656 11.461 1 92.62 194 SER A C 1
ATOM 1561 O O . SER A 1 194 ? -11.57 56.656 12.031 1 92.62 194 SER A O 1
ATOM 1563 N N . LEU A 1 195 ? -11.641 58.188 10.406 1 92.62 195 LEU A N 1
ATOM 1564 C CA . LEU A 1 195 ? -12.836 57.594 9.805 1 92.62 195 LEU A CA 1
ATOM 1565 C C . LEU A 1 195 ? -12.508 56.25 9.148 1 92.62 195 LEU A C 1
ATOM 1567 O O . LEU A 1 195 ? -13.273 55.281 9.273 1 92.62 195 LEU A O 1
ATOM 1571 N N . LYS A 1 196 ? -11.438 56.188 8.422 1 92.69 196 LYS A N 1
ATOM 1572 C CA . LYS A 1 196 ? -10.984 54.969 7.805 1 92.69 196 LYS A CA 1
ATOM 1573 C C . LYS A 1 196 ? -10.789 53.875 8.852 1 92.69 196 LYS A C 1
ATOM 1575 O O . LYS A 1 196 ? -11.234 52.719 8.664 1 92.69 196 LYS A O 1
ATOM 1580 N N . LYS A 1 197 ? -10.188 54.25 9.961 1 92.19 197 LYS A N 1
ATOM 1581 C CA . LYS A 1 197 ? -9.938 53.281 11.039 1 92.19 197 LYS A CA 1
ATOM 1582 C C . LYS A 1 197 ? -11.242 52.781 11.656 1 92.19 197 LYS A C 1
ATOM 1584 O O . LYS A 1 197 ? -11.391 51.594 11.945 1 92.19 197 LYS A O 1
ATOM 1589 N N . LYS A 1 198 ? -12.109 53.75 11.875 1 92.56 198 LYS A N 1
ATOM 1590 C CA . LYS A 1 198 ? -13.406 53.375 12.438 1 92.56 198 LYS A CA 1
ATOM 1591 C C . LYS A 1 198 ? -14.148 52.406 11.523 1 92.56 198 LYS A C 1
ATOM 1593 O O . LYS A 1 198 ? -14.742 51.438 11.992 1 92.56 198 LYS A O 1
ATOM 1598 N N . GLY A 1 199 ? -14.141 52.719 10.289 1 92.62 199 GLY A N 1
ATOM 1599 C CA . GLY A 1 199 ? -14.766 51.844 9.312 1 92.62 199 GLY A CA 1
ATOM 1600 C C . GLY A 1 199 ? -14.109 50.469 9.234 1 92.62 199 GLY A C 1
ATOM 1601 O O . GLY A 1 199 ? -14.797 49.469 9.164 1 92.62 199 GLY A O 1
ATOM 1602 N N . THR A 1 200 ? -12.82 50.406 9.195 1 92.94 200 THR A N 1
ATOM 1603 C CA . THR A 1 200 ? -12.07 49.156 9.109 1 92.94 200 THR A CA 1
ATOM 1604 C C . THR A 1 200 ? -12.305 48.312 10.352 1 92.94 200 THR A C 1
ATOM 1606 O O . THR A 1 200 ? -12.391 47.062 10.266 1 92.94 200 THR A O 1
ATOM 1609 N N . PHE A 1 201 ? -12.383 48.938 11.5 1 93.31 201 PHE A N 1
ATOM 1610 C CA . PHE A 1 201 ? -12.656 48.219 12.734 1 93.31 201 PHE A CA 1
ATOM 1611 C C . PHE A 1 201 ? -14.023 47.562 12.68 1 93.31 201 PHE A C 1
ATOM 1613 O O . PHE A 1 201 ? -14.188 46.438 13.141 1 93.31 201 PHE A O 1
ATOM 1620 N N . TYR A 1 202 ? -14.898 48.25 12.148 1 93.94 202 TYR A N 1
ATOM 1621 C CA . TYR A 1 202 ? -16.234 47.688 11.992 1 93.94 202 TYR A CA 1
ATOM 1622 C C . TYR A 1 202 ? -16.188 46.469 11.086 1 93.94 202 TYR A C 1
ATOM 1624 O O . TYR A 1 202 ? -16.797 45.438 11.391 1 93.94 202 TYR A O 1
ATOM 1632 N N . LEU A 1 203 ? -15.555 46.625 9.992 1 94.25 203 LEU A N 1
ATOM 1633 C CA . LEU A 1 203 ? -15.461 45.531 9.039 1 94.25 203 LEU A CA 1
ATOM 1634 C C . LEU A 1 203 ? -14.758 44.312 9.648 1 94.25 203 LEU A C 1
ATOM 1636 O O . LEU A 1 203 ? -15.125 43.156 9.383 1 94.25 203 LEU A O 1
ATOM 1640 N N . GLU A 1 204 ? -13.758 44.5 10.445 1 94.06 204 GLU A N 1
ATOM 1641 C CA . GLU A 1 204 ? -13.039 43.438 11.141 1 94.06 204 GLU A CA 1
ATOM 1642 C C . GLU A 1 204 ? -13.961 42.656 12.086 1 94.06 204 GLU A C 1
ATOM 1644 O O . GLU A 1 204 ? -13.906 41.438 12.164 1 94.06 204 GLU A O 1
ATOM 1649 N N . ASP A 1 205 ? -14.805 43.438 12.719 1 93.44 205 ASP A N 1
ATOM 1650 C CA . ASP A 1 205 ? -15.688 42.844 13.719 1 93.44 205 ASP A CA 1
ATOM 1651 C C . ASP A 1 205 ? -16.875 42.125 13.055 1 93.44 205 ASP A C 1
ATOM 1653 O O . ASP A 1 205 ? -17.5 41.25 13.664 1 93.44 205 ASP A O 1
ATOM 1657 N N . SER A 1 206 ? -17.109 42.469 11.805 1 93.56 206 SER A N 1
ATOM 1658 C CA . SER A 1 206 ? -18.281 41.969 11.125 1 93.56 206 SER A CA 1
ATOM 1659 C C . SER A 1 206 ? -17.922 40.844 10.148 1 93.56 206 SER A C 1
ATOM 1661 O O . SER A 1 206 ? -18.734 40.438 9.32 1 93.56 206 SER A O 1
ATOM 1663 N N . LEU A 1 207 ? -16.734 40.344 10.219 1 94.44 207 LEU A N 1
ATOM 1664 C CA . LEU A 1 207 ? -16.297 39.312 9.297 1 94.44 207 LEU A CA 1
ATOM 1665 C C . LEU A 1 207 ? -17.109 38.031 9.477 1 94.44 207 LEU A C 1
ATOM 1667 O O . LEU A 1 207 ? -17.391 37.625 10.609 1 94.44 207 LEU A O 1
ATOM 1671 N N . SER A 1 208 ? -17.531 37.469 8.43 1 94.75 208 SER A N 1
ATOM 1672 C CA . SER A 1 208 ? -18.281 36.219 8.367 1 94.75 208 SER A CA 1
ATOM 1673 C C . SER A 1 208 ? -17.938 35.438 7.105 1 94.75 208 SER A C 1
ATOM 1675 O O . SER A 1 208 ? -17.344 35.969 6.176 1 94.75 208 SER A O 1
ATOM 1677 N N . PRO A 1 209 ? -18.25 34.219 7.051 1 94.69 209 PRO A N 1
ATOM 1678 C CA . PRO A 1 209 ? -17.953 33.406 5.867 1 94.69 209 PRO A CA 1
ATOM 1679 C C . PRO A 1 209 ? -18.609 33.938 4.598 1 94.69 209 PRO A C 1
ATOM 1681 O O . PRO A 1 209 ? -18.109 33.719 3.496 1 94.69 209 PRO A O 1
ATOM 1684 N N . SER A 1 210 ? -19.641 34.781 4.727 1 93.81 210 SER A N 1
ATOM 1685 C CA . SER A 1 210 ? -20.391 35.25 3.568 1 93.81 210 SER A CA 1
ATOM 1686 C C . SER A 1 210 ? -19.828 36.594 3.049 1 93.81 210 SER A C 1
ATOM 1688 O O . SER A 1 210 ? -20.188 37 1.949 1 93.81 210 SER A O 1
ATOM 1690 N N . ASN A 1 211 ? -18.953 37.25 3.818 1 93.44 211 ASN A N 1
ATOM 1691 C CA . ASN A 1 211 ? -18.5 38.531 3.346 1 93.44 211 ASN A CA 1
ATOM 1692 C C . ASN A 1 211 ? -16.984 38.625 3.348 1 93.44 211 ASN A C 1
ATOM 1694 O O . ASN A 1 211 ? -16.406 39.594 2.82 1 93.44 211 ASN A O 1
ATOM 1698 N N . CYS A 1 212 ? -16.312 37.688 3.877 1 94.12 212 CYS A N 1
ATOM 1699 C CA . CYS A 1 212 ? -14.875 37.781 4.133 1 94.12 212 CYS A CA 1
ATOM 1700 C C . CYS A 1 212 ? -14.094 37.906 2.826 1 94.12 212 CYS A C 1
ATOM 1702 O O . CYS A 1 212 ? -13.086 38.594 2.76 1 94.12 212 CYS A O 1
ATOM 1704 N N . LEU A 1 213 ? -14.516 37.25 1.821 1 94.12 213 LEU A N 1
ATOM 1705 C CA . LEU A 1 213 ? -13.805 37.312 0.551 1 94.12 213 LEU A CA 1
ATOM 1706 C C . LEU A 1 213 ? -13.898 38.688 -0.076 1 94.12 213 LEU A C 1
ATOM 1708 O O . LEU A 1 213 ? -12.906 39.219 -0.579 1 94.12 213 LEU A O 1
ATOM 1712 N N . SER A 1 214 ? -15.07 39.281 -0.029 1 91.88 214 SER A N 1
ATOM 1713 C CA . SER A 1 214 ? -15.258 40.625 -0.543 1 91.88 214 SER A CA 1
ATOM 1714 C C . SER A 1 214 ? -14.484 41.656 0.282 1 91.88 214 SER A C 1
ATOM 1716 O O . SER A 1 214 ? -13.93 42.625 -0.265 1 91.88 214 SER A O 1
ATOM 1718 N N . VAL A 1 215 ? -14.516 41.406 1.572 1 93.75 215 VAL A N 1
ATOM 1719 C CA . VAL A 1 215 ? -13.789 42.312 2.459 1 93.75 215 VAL A CA 1
ATOM 1720 C C . VAL A 1 215 ? -12.289 42.219 2.168 1 93.75 215 VAL A C 1
ATOM 1722 O O . VAL A 1 215 ? -11.594 43.25 2.146 1 93.75 215 VAL A O 1
ATOM 1725 N N . ARG A 1 216 ? -11.82 41.031 1.935 1 93.38 216 ARG A N 1
ATOM 1726 C CA . ARG A 1 216 ? -10.406 40.844 1.603 1 93.38 216 ARG A CA 1
ATOM 1727 C C . ARG A 1 216 ? -10.055 41.562 0.301 1 93.38 216 ARG A C 1
ATOM 1729 O O . ARG A 1 216 ? -9.023 42.219 0.216 1 93.38 216 ARG A O 1
ATOM 1736 N N . ALA A 1 217 ? -10.844 41.375 -0.695 1 90.56 217 ALA A N 1
ATOM 1737 C CA . ALA A 1 217 ? -10.609 42.062 -1.969 1 90.56 217 ALA A CA 1
ATOM 1738 C C . ALA A 1 217 ? -10.609 43.562 -1.792 1 90.56 217 ALA A C 1
ATOM 1740 O O . ALA A 1 217 ? -9.781 44.281 -2.379 1 90.56 217 ALA A O 1
ATOM 1741 N N . PHE A 1 218 ? -11.57 44.031 -0.996 1 90.94 218 PHE A N 1
ATOM 1742 C CA . PHE A 1 218 ? -11.703 45.438 -0.684 1 90.94 218 PHE A CA 1
ATOM 1743 C C . PHE A 1 218 ? -10.461 45.969 0.026 1 90.94 218 PHE A C 1
ATOM 1745 O O . PHE A 1 218 ? -9.961 47.031 -0.293 1 90.94 218 PHE A O 1
ATOM 1752 N N . SER A 1 219 ? -10.023 45.188 0.95 1 91.44 219 SER A N 1
ATOM 1753 C CA . SER A 1 219 ? -8.867 45.594 1.746 1 91.44 219 SER A CA 1
ATOM 1754 C C . SER A 1 219 ? -7.613 45.688 0.888 1 91.44 219 SER A C 1
ATOM 1756 O O . SER A 1 219 ? -6.75 46.531 1.141 1 91.44 219 SER A O 1
ATOM 1758 N N . GLU A 1 220 ? -7.508 44.844 -0.094 1 88 220 GLU A N 1
ATOM 1759 C CA . GLU A 1 220 ? -6.379 44.875 -1.017 1 88 220 GLU A CA 1
ATOM 1760 C C . GLU A 1 220 ? -6.422 46.125 -1.883 1 88 220 GLU A C 1
ATOM 1762 O O . GLU A 1 220 ? -5.387 46.75 -2.133 1 88 220 GLU A O 1
ATOM 1767 N N . LYS A 1 221 ? -7.602 46.531 -2.307 1 86.5 221 LYS A N 1
ATOM 1768 C CA . LYS A 1 221 ? -7.797 47.656 -3.203 1 86.5 221 LYS A CA 1
ATOM 1769 C C . LYS A 1 221 ? -7.477 48.969 -2.498 1 86.5 221 LYS A C 1
ATOM 1771 O O . LYS A 1 221 ? -6.887 49.875 -3.096 1 86.5 221 LYS A O 1
ATOM 1776 N N . TYR A 1 222 ? -7.859 49.062 -1.204 1 86.12 222 TYR A N 1
ATOM 1777 C CA . TYR A 1 222 ? -7.746 50.344 -0.518 1 86.12 222 TYR A CA 1
ATOM 1778 C C . TYR A 1 222 ? -6.629 50.312 0.521 1 86.12 222 TYR A C 1
ATOM 1780 O O . TYR A 1 222 ? -6.586 51.156 1.425 1 86.12 222 TYR A O 1
ATOM 1788 N N . VAL A 1 223 ? -5.766 49.344 0.528 1 82.44 223 VAL A N 1
ATOM 1789 C CA . VAL A 1 223 ? -4.516 49.188 1.27 1 82.44 223 VAL A CA 1
ATOM 1790 C C . VAL A 1 223 ? -4.797 49.281 2.77 1 82.44 223 VAL A C 1
ATOM 1792 O O . VAL A 1 223 ? -4.223 50.094 3.477 1 82.44 223 VAL A O 1
ATOM 1795 N N . CYS A 1 224 ? -5.707 48.594 3.184 1 87.69 224 CYS A N 1
ATOM 1796 C CA . CYS A 1 224 ? -5.957 48.375 4.605 1 87.69 224 CYS A CA 1
ATOM 1797 C C . CYS A 1 224 ? -5.227 47.125 5.105 1 87.69 224 CYS A C 1
ATOM 1799 O O . CYS A 1 224 ? -5.809 46.062 5.188 1 87.69 224 CYS A O 1
ATOM 1801 N N . ASP A 1 225 ? -4.035 47.219 5.539 1 89.06 225 ASP A N 1
ATOM 1802 C CA . ASP A 1 225 ? -3.125 46.125 5.805 1 89.06 225 ASP A CA 1
ATOM 1803 C C . ASP A 1 225 ? -3.67 45.188 6.902 1 89.06 225 ASP A C 1
ATOM 1805 O O . ASP A 1 225 ? -3.678 43.969 6.754 1 89.06 225 ASP A O 1
ATOM 1809 N N . GLU A 1 226 ? -4.082 45.906 7.945 1 90.31 226 GLU A N 1
ATOM 1810 C CA . GLU A 1 226 ? -4.574 45.094 9.062 1 90.31 226 GLU A CA 1
ATOM 1811 C C . GLU A 1 226 ? -5.848 44.344 8.688 1 90.31 226 GLU A C 1
ATOM 1813 O O . GLU A 1 226 ? -6.023 43.188 9.047 1 90.31 226 GLU A O 1
ATOM 1818 N N . LEU A 1 227 ? -6.738 45 8.023 1 91.94 227 LEU A N 1
ATOM 1819 C CA . LEU A 1 227 ? -7.977 44.375 7.566 1 91.94 227 LEU A CA 1
ATOM 1820 C C . LEU A 1 227 ? -7.684 43.219 6.594 1 91.94 227 LEU A C 1
ATOM 1822 O O . LEU A 1 227 ? -8.359 42.188 6.617 1 91.94 227 LEU A O 1
ATOM 1826 N N . GLU A 1 228 ? -6.727 43.438 5.773 1 93.44 228 GLU A N 1
ATOM 1827 C CA . GLU A 1 228 ? -6.328 42.438 4.812 1 93.44 228 GLU A CA 1
ATOM 1828 C C . GLU A 1 228 ? -5.805 41.188 5.516 1 93.44 228 GLU A C 1
ATOM 1830 O O . GLU A 1 228 ? -6.199 40.062 5.188 1 93.44 228 GLU A O 1
ATOM 1835 N N . ARG A 1 229 ? -5.004 41.406 6.461 1 93.75 229 ARG A N 1
ATOM 1836 C CA . ARG A 1 229 ? -4.434 40.281 7.219 1 93.75 229 ARG A CA 1
ATOM 1837 C C . ARG A 1 229 ? -5.52 39.531 7.973 1 93.75 229 ARG A C 1
ATOM 1839 O O . ARG A 1 229 ? -5.551 38.281 7.945 1 93.75 229 ARG A O 1
ATOM 1846 N N . LYS A 1 230 ? -6.355 40.25 8.594 1 93.81 230 LYS A N 1
ATOM 1847 C CA . LYS A 1 230 ? -7.406 39.625 9.383 1 93.81 230 LYS A CA 1
ATOM 1848 C C . LYS A 1 230 ? -8.398 38.875 8.5 1 93.81 230 LYS A C 1
ATOM 1850 O O . LYS A 1 230 ? -8.883 37.812 8.859 1 93.81 230 LYS A O 1
ATOM 1855 N N . SER A 1 231 ? -8.695 39.531 7.453 1 94.44 231 SER A N 1
ATOM 1856 C CA . SER A 1 231 ? -9.609 38.875 6.527 1 94.44 231 SER A CA 1
ATOM 1857 C C . SER A 1 231 ? -9 37.625 5.941 1 94.44 231 SER A C 1
ATOM 1859 O O . SER A 1 231 ? -9.68 36.594 5.801 1 94.44 231 SER A O 1
ATOM 1861 N N . GLU A 1 232 ? -7.766 37.656 5.641 1 93.56 232 GLU A N 1
ATOM 1862 C CA . GLU A 1 232 ? -7.059 36.5 5.121 1 93.56 232 GLU A CA 1
ATOM 1863 C C . GLU A 1 232 ? -7.016 35.375 6.156 1 93.56 232 GLU A C 1
ATOM 1865 O O . GLU A 1 232 ? -7.266 34.188 5.832 1 93.56 232 GLU A O 1
ATOM 1870 N N . SER A 1 233 ? -6.672 35.75 7.305 1 95.12 233 SER A N 1
ATOM 1871 C CA . SER A 1 233 ? -6.629 34.75 8.383 1 95.12 233 SER A CA 1
ATOM 1872 C C . SER A 1 233 ? -7.996 34.125 8.609 1 95.12 233 SER A C 1
ATOM 1874 O O . SER A 1 233 ? -8.094 32.938 8.875 1 95.12 233 SER A O 1
ATOM 1876 N N . PHE A 1 234 ? -9.008 34.969 8.547 1 95.88 234 PHE A N 1
ATOM 1877 C CA . PHE A 1 234 ? -10.367 34.469 8.734 1 95.88 234 PHE A CA 1
ATOM 1878 C C . PHE A 1 234 ? -10.719 33.438 7.656 1 95.88 234 PHE A C 1
ATOM 1880 O O . PHE A 1 234 ? -11.328 32.406 7.945 1 95.88 234 PHE A O 1
ATOM 1887 N N . ILE A 1 235 ? -10.359 33.75 6.453 1 95.62 235 ILE A N 1
ATOM 1888 C CA . ILE A 1 235 ? -10.633 32.875 5.32 1 95.62 235 ILE A CA 1
ATOM 1889 C C . ILE A 1 235 ? -9.938 31.516 5.523 1 95.62 235 ILE A C 1
ATOM 1891 O O . ILE A 1 235 ? -10.547 30.469 5.34 1 95.62 235 ILE A O 1
ATOM 1895 N N . LEU A 1 236 ? -8.703 31.516 5.914 1 95.5 236 LEU A N 1
ATOM 1896 C CA . LEU A 1 236 ? -7.91 30.312 6.113 1 95.5 236 LEU A CA 1
ATOM 1897 C C . LEU A 1 236 ? -8.461 29.484 7.27 1 95.5 236 LEU A C 1
ATOM 1899 O O . LEU A 1 236 ? -8.562 28.25 7.168 1 95.5 236 LEU A O 1
ATOM 1903 N N . ASP A 1 237 ? -8.922 30.156 8.297 1 95.5 237 ASP A N 1
ATOM 1904 C CA . ASP A 1 237 ? -9.391 29.484 9.508 1 95.5 237 ASP A CA 1
ATOM 1905 C C . ASP A 1 237 ? -10.766 28.859 9.297 1 95.5 237 ASP A C 1
ATOM 1907 O O . ASP A 1 237 ? -11.125 27.891 9.961 1 95.5 237 ASP A O 1
ATOM 1911 N N . ASN A 1 238 ? -11.523 29.453 8.414 1 96.5 238 ASN A N 1
ATOM 1912 C CA . ASN A 1 238 ? -12.914 29.047 8.219 1 96.5 238 ASN A CA 1
ATOM 1913 C C . ASN A 1 238 ? -13.18 28.641 6.773 1 96.5 238 ASN A C 1
ATOM 1915 O O . ASN A 1 238 ? -14.25 28.938 6.23 1 96.5 238 ASN A O 1
ATOM 1919 N N . PHE A 1 239 ? -12.258 28.078 6.238 1 96.88 239 PHE A N 1
ATOM 1920 C CA . PHE A 1 239 ? -12.281 27.781 4.809 1 96.88 239 PHE A CA 1
ATOM 1921 C C . PHE A 1 239 ? -13.539 27.016 4.441 1 96.88 239 PHE A C 1
ATOM 1923 O O . PHE A 1 239 ? -14.18 27.297 3.426 1 96.88 239 PHE A O 1
ATOM 1930 N N . VAL A 1 240 ? -13.914 25.953 5.141 1 95.69 240 VAL A N 1
ATOM 1931 C CA . VAL A 1 240 ? -15.031 25.078 4.805 1 95.69 240 VAL A CA 1
ATOM 1932 C C . VAL A 1 240 ? -16.328 25.875 4.758 1 95.69 240 VAL A C 1
ATOM 1934 O O . VAL A 1 240 ? -17.094 25.781 3.799 1 95.69 240 VAL A O 1
ATOM 1937 N N . ALA A 1 241 ? -16.516 26.703 5.773 1 96.31 241 ALA A N 1
ATOM 1938 C CA . ALA A 1 241 ? -17.703 27.547 5.797 1 96.31 241 ALA A CA 1
ATOM 1939 C C . ALA A 1 241 ? -17.672 28.562 4.66 1 96.31 241 ALA A C 1
ATOM 1941 O O . ALA A 1 241 ? -18.688 28.812 4.023 1 96.31 241 ALA A O 1
ATOM 1942 N N . VAL A 1 242 ? -16.516 29.141 4.484 1 97 242 VAL A N 1
ATOM 1943 C CA . VAL A 1 242 ? -16.344 30.125 3.428 1 97 242 VAL A CA 1
ATOM 1944 C C . VAL A 1 242 ? -16.641 29.5 2.068 1 97 242 VAL A C 1
ATOM 1946 O O . VAL A 1 242 ? -17.266 30.125 1.209 1 97 242 VAL A O 1
ATOM 1949 N N . SER A 1 243 ? -16.219 28.234 1.868 1 96.56 243 SER A N 1
ATOM 1950 C CA . SER A 1 243 ? -16.359 27.547 0.591 1 96.56 243 SER A CA 1
ATOM 1951 C C . SER A 1 243 ? -17.828 27.281 0.269 1 96.56 243 SER A C 1
ATOM 1953 O O . SER A 1 243 ? -18.172 27.016 -0.883 1 96.56 243 SER A O 1
ATOM 1955 N N . LYS A 1 244 ? -18.672 27.328 1.198 1 95.12 244 LYS A N 1
ATOM 1956 C CA . LYS A 1 244 ? -20.094 27.078 0.995 1 95.12 244 LYS A CA 1
ATOM 1957 C C . LYS A 1 244 ? -20.844 28.391 0.717 1 95.12 244 LYS A C 1
ATOM 1959 O O . LYS A 1 244 ? -22.031 28.375 0.434 1 95.12 244 LYS A O 1
ATOM 1964 N N . SER A 1 245 ? -20.156 29.516 0.752 1 95.31 245 SER A N 1
ATOM 1965 C CA . SER A 1 245 ? -20.766 30.812 0.533 1 95.31 245 SER A CA 1
ATOM 1966 C C . SER A 1 245 ? -20.906 31.125 -0.955 1 95.31 245 SER A C 1
ATOM 1968 O O . SER A 1 245 ? -20.203 30.531 -1.781 1 95.31 245 SER A O 1
ATOM 1970 N N . GLU A 1 246 ? -21.797 32.062 -1.27 1 94.88 246 GLU A N 1
ATOM 1971 C CA . GLU A 1 246 ? -22 32.5 -2.646 1 94.88 246 GLU A CA 1
ATOM 1972 C C . GLU A 1 246 ? -20.766 33.25 -3.162 1 94.88 246 GLU A C 1
ATOM 1974 O O . GLU A 1 246 ? -20.422 33.156 -4.34 1 94.88 246 GLU A O 1
ATOM 1979 N N . GLU A 1 247 ? -20.156 33.969 -2.271 1 94.56 247 GLU A N 1
ATOM 1980 C CA . GLU A 1 247 ? -18.953 34.719 -2.658 1 94.56 247 GLU A CA 1
ATOM 1981 C C . GLU A 1 247 ? -17.875 33.781 -3.197 1 94.56 247 GLU A C 1
ATOM 1983 O O . GLU A 1 247 ? -17.188 34.094 -4.16 1 94.56 247 GLU A O 1
ATOM 1988 N N . PHE A 1 248 ? -17.781 32.625 -2.568 1 96.69 248 PHE A N 1
ATOM 1989 C CA . PHE A 1 248 ? -16.781 31.656 -2.986 1 96.69 248 PHE A CA 1
ATOM 1990 C C . PHE A 1 248 ? -17.078 31.125 -4.387 1 96.69 248 PHE A C 1
ATOM 1992 O O . PHE A 1 248 ? -16.188 31.016 -5.219 1 96.69 248 PHE A O 1
ATOM 1999 N N . LEU A 1 249 ? -18.312 30.859 -4.625 1 95.94 249 LEU A N 1
ATOM 2000 C CA . LEU A 1 249 ? -18.75 30.297 -5.906 1 95.94 249 LEU A CA 1
ATOM 2001 C C . LEU A 1 249 ? -18.547 31.297 -7.035 1 95.94 249 LEU A C 1
ATOM 2003 O O . LEU A 1 249 ? -18.469 30.922 -8.203 1 95.94 249 LEU A O 1
ATOM 2007 N N . CYS A 1 250 ? -18.328 32.625 -6.633 1 94 250 CYS A N 1
ATOM 2008 C CA . CYS A 1 250 ? -18.203 33.688 -7.641 1 94 250 CYS A CA 1
ATOM 2009 C C . CYS A 1 250 ? -16.734 34.062 -7.828 1 94 250 CYS A C 1
ATOM 2011 O O . CYS A 1 250 ? -16.422 34.906 -8.664 1 94 250 CYS A O 1
ATOM 2013 N N . LEU A 1 251 ? -15.875 33.438 -7.152 1 94.44 251 LEU A N 1
ATOM 2014 C CA . LEU A 1 251 ? -14.453 33.719 -7.301 1 94.44 251 LEU A CA 1
ATOM 2015 C C . LEU A 1 251 ? -13.961 33.344 -8.695 1 94.44 251 LEU A C 1
ATOM 2017 O O . LEU A 1 251 ? -14.555 32.469 -9.352 1 94.44 251 LEU A O 1
ATOM 2021 N N . GLY A 1 252 ? -12.883 34.031 -9.102 1 93.81 252 GLY A N 1
ATOM 2022 C CA . GLY A 1 252 ? -12.234 33.656 -10.352 1 93.81 252 GLY A CA 1
ATOM 2023 C C . GLY A 1 252 ? -11.32 32.469 -10.211 1 93.81 252 GLY A C 1
ATOM 2024 O O . GLY A 1 252 ? -11.016 32.031 -9.102 1 93.81 252 GLY A O 1
ATOM 2025 N N . SER A 1 253 ? -10.891 31.906 -11.297 1 95 253 SER A N 1
ATOM 2026 C CA . SER A 1 253 ? -10.07 30.703 -11.336 1 95 253 SER A CA 1
ATOM 2027 C C . SER A 1 253 ? -8.719 30.938 -10.664 1 95 253 SER A C 1
ATOM 2029 O O . SER A 1 253 ? -8.234 30.078 -9.922 1 95 253 SER A O 1
ATOM 2031 N N . SER A 1 254 ? -8.172 32.062 -10.875 1 94.62 254 SER A N 1
ATOM 2032 C CA . SER A 1 254 ? -6.863 32.375 -10.305 1 94.62 254 SER A CA 1
ATOM 2033 C C . SER A 1 254 ? -6.945 32.531 -8.789 1 94.62 254 SER A C 1
ATOM 2035 O O . SER A 1 254 ? -6.035 32.125 -8.07 1 94.62 254 SER A O 1
ATOM 2037 N N . GLU A 1 255 ? -8.047 33.156 -8.359 1 93.12 255 GLU A N 1
ATOM 2038 C CA . GLU A 1 255 ? -8.219 33.375 -6.926 1 93.12 255 GLU A CA 1
ATOM 2039 C C . GLU A 1 255 ? -8.391 32.031 -6.188 1 93.12 255 GLU A C 1
ATOM 2041 O O . GLU A 1 255 ? -7.805 31.844 -5.125 1 93.12 255 GLU A O 1
ATOM 2046 N N . ILE A 1 256 ? -9.156 31.219 -6.777 1 95.75 256 ILE A N 1
ATOM 2047 C CA . ILE A 1 256 ? -9.391 29.922 -6.152 1 95.75 256 ILE A CA 1
ATOM 2048 C C . ILE A 1 256 ? -8.102 29.109 -6.156 1 95.75 256 ILE A C 1
ATOM 2050 O O . ILE A 1 256 ? -7.789 28.422 -5.176 1 95.75 256 ILE A O 1
ATOM 2054 N N . GLU A 1 257 ? -7.387 29.094 -7.25 1 96.69 257 GLU A N 1
ATOM 2055 C CA . GLU A 1 257 ? -6.129 28.359 -7.359 1 96.69 257 GLU A CA 1
ATOM 2056 C C . GLU A 1 257 ? -5.148 28.781 -6.27 1 96.69 257 GLU A C 1
ATOM 2058 O O . GLU A 1 257 ? -4.523 27.938 -5.625 1 96.69 257 GLU A O 1
ATOM 2063 N N . LYS A 1 258 ? -5.07 30.062 -6.055 1 94.31 258 LYS A N 1
ATOM 2064 C CA . LYS A 1 258 ? -4.184 30.578 -5.02 1 94.31 258 LYS A CA 1
ATOM 2065 C C . LYS A 1 258 ? -4.629 30.125 -3.631 1 94.31 258 LYS A C 1
ATOM 2067 O O . LYS A 1 258 ? -3.801 29.719 -2.816 1 94.31 258 LYS A O 1
ATOM 2072 N N . LEU A 1 259 ? -5.863 30.25 -3.438 1 95.19 259 LEU A N 1
ATOM 2073 C CA . LEU A 1 259 ? -6.414 29.922 -2.127 1 95.19 259 LEU A CA 1
ATOM 2074 C C . LEU A 1 259 ? -6.18 28.453 -1.788 1 95.19 259 LEU A C 1
ATOM 2076 O O . LEU A 1 259 ? -5.668 28.141 -0.713 1 95.19 259 LEU A O 1
ATOM 2080 N N . ILE A 1 260 ? -6.465 27.531 -2.717 1 96.38 260 ILE A N 1
ATOM 2081 C CA . ILE A 1 260 ? -6.426 26.109 -2.424 1 96.38 260 ILE A CA 1
ATOM 2082 C C . ILE A 1 260 ? -4.98 25.609 -2.42 1 96.38 260 ILE A C 1
ATOM 2084 O O . ILE A 1 260 ? -4.688 24.516 -1.939 1 96.38 260 ILE A O 1
ATOM 2088 N N . SER A 1 261 ? -4.043 26.375 -2.982 1 94.94 261 SER A N 1
ATOM 2089 C CA . SER A 1 261 ? -2.633 26 -3.014 1 94.94 261 SER A CA 1
ATOM 2090 C C . SER A 1 261 ? -1.95 26.312 -1.686 1 94.94 261 SER A C 1
ATOM 2092 O O . SER A 1 261 ? -0.832 25.859 -1.436 1 94.94 261 SER A O 1
ATOM 2094 N N . MET A 1 262 ? -2.631 27.062 -0.824 1 93.06 262 MET A N 1
ATOM 2095 C CA . MET A 1 262 ? -2.01 27.516 0.417 1 93.06 262 MET A CA 1
ATOM 2096 C C . MET A 1 262 ? -1.822 26.359 1.389 1 93.06 262 MET A C 1
ATOM 2098 O O . MET A 1 262 ? -2.732 25.547 1.58 1 93.06 262 MET A O 1
ATOM 2102 N N . ASP A 1 263 ? -0.718 26.25 2.086 1 91.69 263 ASP A N 1
ATOM 2103 C CA . ASP A 1 263 ? -0.383 25.203 3.045 1 91.69 263 ASP A CA 1
ATOM 2104 C C . ASP A 1 263 ? -1.072 25.438 4.387 1 91.69 263 ASP A C 1
ATOM 2106 O O . ASP A 1 263 ? -1.262 24.5 5.168 1 91.69 263 ASP A O 1
ATOM 2110 N N . ASP A 1 264 ? -1.52 26.719 4.598 1 92.19 264 ASP A N 1
ATOM 2111 C CA . ASP A 1 264 ? -1.991 27.094 5.926 1 92.19 264 ASP A CA 1
ATOM 2112 C C . ASP A 1 264 ? -3.51 26.969 6.027 1 92.19 264 ASP A C 1
ATOM 2114 O O . ASP A 1 264 ? -4.102 27.344 7.043 1 92.19 264 ASP A O 1
ATOM 2118 N N . LEU A 1 265 ? -4.098 26.516 4.938 1 94 265 LEU A N 1
ATOM 2119 C CA . LEU A 1 265 ? -5.539 26.281 4.988 1 94 265 LEU A CA 1
ATOM 2120 C C . LEU A 1 265 ? -5.898 25.328 6.129 1 94 265 LEU A C 1
ATOM 2122 O O . LEU A 1 265 ? -5.277 24.281 6.281 1 94 265 LEU A O 1
ATOM 2126 N N . ILE A 1 266 ? -6.883 25.75 6.906 1 94 266 ILE A N 1
ATOM 2127 C CA . ILE A 1 266 ? -7.281 24.906 8.023 1 94 266 ILE A CA 1
ATOM 2128 C C . ILE A 1 266 ? -8.523 24.094 7.645 1 94 266 ILE A C 1
ATOM 2130 O O . ILE A 1 266 ? -9.602 24.672 7.453 1 94 266 ILE A O 1
ATOM 2134 N N . VAL A 1 267 ? -8.383 22.828 7.512 1 94.44 267 VAL A N 1
ATOM 2135 C CA . VAL A 1 267 ? -9.461 21.891 7.195 1 94.44 267 VAL A CA 1
ATOM 2136 C C . VAL A 1 267 ? -9.305 20.625 8.039 1 94.44 267 VAL A C 1
ATOM 2138 O O . VAL A 1 267 ? -8.242 20.391 8.617 1 94.44 267 VAL A O 1
ATOM 2141 N N . GLU A 1 268 ? -10.344 19.859 8.148 1 89.44 268 GLU A N 1
ATOM 2142 C CA . GLU A 1 268 ? -10.273 18.594 8.867 1 89.44 268 GLU A CA 1
ATOM 2143 C C . GLU A 1 268 ? -9.664 17.5 7.988 1 89.44 268 GLU A C 1
ATOM 2145 O O . GLU A 1 268 ? -8.984 16.609 8.492 1 89.44 268 GLU A O 1
ATOM 2150 N N . THR A 1 269 ? -10.047 17.516 6.781 1 91.94 269 THR A N 1
ATOM 2151 C CA . THR A 1 269 ? -9.523 16.578 5.785 1 91.94 269 THR A CA 1
ATOM 2152 C C . THR A 1 269 ? -9.305 17.281 4.449 1 91.94 269 THR A C 1
ATOM 2154 O O . THR A 1 269 ? -9.961 18.297 4.156 1 91.94 269 THR A O 1
ATOM 2157 N N . GLU A 1 270 ? -8.344 16.781 3.68 1 94.75 270 GLU A N 1
ATOM 2158 C CA . GLU A 1 270 ? -8.109 17.328 2.35 1 94.75 270 GLU A CA 1
ATOM 2159 C C . GLU A 1 270 ? -9.328 17.141 1.452 1 94.75 270 GLU A C 1
ATOM 2161 O O . GLU A 1 270 ? -9.508 17.891 0.478 1 94.75 270 GLU A O 1
ATOM 2166 N N . GLU A 1 271 ? -10.203 16.188 1.735 1 95.5 271 GLU A N 1
ATOM 2167 C CA . GLU A 1 271 ? -11.43 15.922 0.984 1 95.5 271 GLU A CA 1
ATOM 2168 C C . GLU A 1 271 ? -12.336 17.141 0.967 1 95.5 271 GLU A C 1
ATOM 2170 O O . GLU A 1 271 ? -13.039 17.391 -0.016 1 95.5 271 GLU A O 1
ATOM 2175 N N . GLN A 1 272 ? -12.273 17.922 2.035 1 95.12 272 GLN A N 1
ATOM 2176 C CA . GLN A 1 272 ? -13.102 19.109 2.123 1 95.12 272 GLN A CA 1
ATOM 2177 C C . GLN A 1 272 ? -12.672 20.156 1.086 1 95.12 272 GLN A C 1
ATOM 2179 O O . GLN A 1 272 ? -13.508 20.875 0.538 1 95.12 272 GLN A O 1
ATOM 2184 N N . VAL A 1 273 ? -11.406 20.234 0.822 1 97.25 273 VAL A N 1
ATOM 2185 C CA . VAL A 1 273 ? -10.914 21.156 -0.193 1 97.25 273 VAL A CA 1
ATOM 2186 C C . VAL A 1 273 ? -11.352 20.688 -1.578 1 97.25 273 VAL A C 1
ATOM 2188 O O . VAL A 1 273 ? -11.781 21.5 -2.406 1 97.25 273 VAL A O 1
ATOM 2191 N N . TYR A 1 274 ? -11.258 19.438 -1.752 1 97.38 274 TYR A N 1
ATOM 2192 C CA . TYR A 1 274 ? -11.719 18.844 -3.008 1 97.38 274 TYR A CA 1
ATOM 2193 C C . TYR A 1 274 ? -13.195 19.156 -3.236 1 97.38 274 TYR A C 1
ATOM 2195 O O . TYR A 1 274 ? -13.594 19.547 -4.336 1 97.38 274 TYR A O 1
ATOM 2203 N N . GLU A 1 275 ? -13.953 18.906 -2.25 1 96.5 275 GLU A N 1
ATOM 2204 C CA . GLU A 1 275 ? -15.383 19.156 -2.352 1 96.5 275 GLU A CA 1
ATOM 2205 C C . GLU A 1 275 ? -15.672 20.609 -2.672 1 96.5 275 GLU A C 1
ATOM 2207 O O . GLU A 1 275 ? -16.609 20.922 -3.418 1 96.5 275 GLU A O 1
ATOM 2212 N N . ALA A 1 276 ? -14.906 21.469 -2.072 1 97.06 276 ALA A N 1
ATOM 2213 C CA . ALA A 1 276 ? -15.047 22.906 -2.361 1 97.06 276 ALA A CA 1
ATOM 2214 C C . ALA A 1 276 ? -14.773 23.188 -3.834 1 97.06 276 ALA A C 1
ATOM 2216 O O . ALA A 1 276 ? -15.516 23.922 -4.48 1 97.06 276 ALA A O 1
ATOM 2217 N N . VAL A 1 277 ? -13.734 22.594 -4.363 1 97.81 277 VAL A N 1
ATOM 2218 C CA . VAL A 1 277 ? -13.328 22.812 -5.75 1 97.81 277 VAL A CA 1
ATOM 2219 C C . VAL A 1 277 ? -14.398 22.266 -6.691 1 97.81 277 VAL A C 1
ATOM 2221 O O . VAL A 1 277 ? -14.781 22.922 -7.66 1 97.81 277 VAL A O 1
ATOM 2224 N N . ILE A 1 278 ? -14.891 21.094 -6.406 1 96.81 278 ILE A N 1
ATOM 2225 C CA . ILE A 1 278 ? -15.922 20.469 -7.227 1 96.81 278 ILE A CA 1
ATOM 2226 C C . ILE A 1 278 ? -17.172 21.344 -7.242 1 96.81 278 ILE A C 1
ATOM 2228 O O . ILE A 1 278 ? -17.781 21.562 -8.297 1 96.81 278 ILE A O 1
ATOM 2232 N N . SER A 1 279 ? -17.516 21.828 -6.082 1 96.5 279 SER A N 1
ATOM 2233 C CA . SER A 1 279 ? -18.688 22.688 -5.988 1 96.5 279 SER A CA 1
ATOM 2234 C C . SER A 1 279 ? -18.5 23.953 -6.816 1 96.5 279 SER A C 1
ATOM 2236 O O . SER A 1 279 ? -19.422 24.391 -7.512 1 96.5 279 SER A O 1
ATOM 2238 N N . TRP A 1 280 ? -17.344 24.516 -6.707 1 97.75 280 TRP A N 1
ATOM 2239 C CA . TRP A 1 280 ? -17.031 25.719 -7.477 1 97.75 280 TRP A CA 1
ATOM 2240 C C . TRP A 1 280 ? -17.094 25.438 -8.977 1 97.75 280 TRP A C 1
ATOM 2242 O O . TRP A 1 280 ? -17.703 26.203 -9.734 1 97.75 280 TRP A O 1
ATOM 2252 N N . VAL A 1 281 ? -16.547 24.359 -9.477 1 97.56 281 VAL A N 1
ATOM 2253 C CA . VAL A 1 281 ? -16.516 24.016 -10.898 1 97.56 281 VAL A CA 1
ATOM 2254 C C . VAL A 1 281 ? -17.922 23.719 -11.398 1 97.56 281 VAL A C 1
ATOM 2256 O O . VAL A 1 281 ? -18.312 24.188 -12.469 1 97.56 281 VAL A O 1
ATOM 2259 N N . LYS A 1 282 ? -18.641 22.984 -10.633 1 96.19 282 LYS A N 1
ATOM 2260 C CA . LYS A 1 282 ? -19.984 22.562 -11.055 1 96.19 282 LYS A CA 1
ATOM 2261 C C . LYS A 1 282 ? -20.953 23.734 -11.031 1 96.19 282 LYS A C 1
ATOM 2263 O O . LYS A 1 282 ? -22.016 23.672 -11.656 1 96.19 282 LYS A O 1
ATOM 2268 N N . HIS A 1 283 ? -20.672 24.766 -10.266 1 96.5 283 HIS A N 1
ATOM 2269 C CA . HIS A 1 283 ? -21.5 25.969 -10.25 1 96.5 283 HIS A CA 1
ATOM 2270 C C . HIS A 1 283 ? -21.578 26.609 -11.633 1 96.5 283 HIS A C 1
ATOM 2272 O O . HIS A 1 283 ? -22.594 27.203 -12 1 96.5 283 HIS A O 1
ATOM 2278 N N . ASP A 1 284 ? -20.547 26.5 -12.398 1 95.75 284 ASP A N 1
ATOM 2279 C CA . ASP A 1 284 ? -20.5 26.906 -13.805 1 95.75 284 ASP A CA 1
ATOM 2280 C C . ASP A 1 284 ? -19.641 25.938 -14.625 1 95.75 284 ASP A C 1
ATOM 2282 O O . ASP A 1 284 ? -18.594 26.328 -15.133 1 95.75 284 ASP A O 1
ATOM 2286 N N . ILE A 1 285 ? -20.141 24.797 -14.883 1 95.56 285 ILE A N 1
ATOM 2287 C CA . ILE A 1 285 ? -19.375 23.672 -15.414 1 95.56 285 ILE A CA 1
ATOM 2288 C C . ILE A 1 285 ? -18.969 23.969 -16.859 1 95.56 285 ILE A C 1
ATOM 2290 O O . ILE A 1 285 ? -17.875 23.562 -17.297 1 95.56 285 ILE A O 1
ATOM 2294 N N . GLN A 1 286 ? -19.719 24.672 -17.594 1 94.88 286 GLN A N 1
ATOM 2295 C CA . GLN A 1 286 ? -19.438 24.938 -19 1 94.88 286 GLN A CA 1
ATOM 2296 C C . GLN A 1 286 ? -18.172 25.781 -19.156 1 94.88 286 GLN A C 1
ATOM 2298 O O . GLN A 1 286 ? -17.344 25.516 -20.031 1 94.88 286 GLN A O 1
ATOM 2303 N N . LYS A 1 287 ? -18 26.719 -18.203 1 95.06 287 LYS A N 1
ATOM 2304 C CA . LYS A 1 287 ? -16.875 27.641 -18.312 1 95.06 287 LYS A CA 1
ATOM 2305 C C . LYS A 1 287 ? -15.672 27.141 -17.516 1 95.06 287 LYS A C 1
ATOM 2307 O O . LYS A 1 287 ? -14.531 27.484 -17.844 1 95.06 287 LYS A O 1
ATOM 2312 N N . ARG A 1 288 ? -15.961 26.312 -16.531 1 96.5 288 ARG A N 1
ATOM 2313 C CA . ARG A 1 288 ? -14.906 26.062 -15.555 1 96.5 288 ARG A CA 1
ATOM 2314 C C . ARG A 1 288 ? -14.359 24.641 -15.672 1 96.5 288 ARG A C 1
ATOM 2316 O O . ARG A 1 288 ? -13.375 24.297 -15.023 1 96.5 288 ARG A O 1
ATOM 2323 N N . LYS A 1 289 ? -14.891 23.844 -16.516 1 95.5 289 LYS A N 1
ATOM 2324 C CA . LYS A 1 289 ? -14.492 22.453 -16.656 1 95.5 289 LYS A CA 1
ATOM 2325 C C . LYS A 1 289 ? -13.031 22.328 -17.094 1 95.5 289 LYS A C 1
ATOM 2327 O O . LYS A 1 289 ? -12.32 21.422 -16.656 1 95.5 289 LYS A O 1
ATOM 2332 N N . GLU A 1 290 ? -12.609 23.266 -17.844 1 94.38 290 GLU A N 1
ATOM 2333 C CA . GLU A 1 290 ? -11.258 23.203 -18.406 1 94.38 290 GLU A CA 1
ATOM 2334 C C . GLU A 1 290 ? -10.203 23.516 -17.344 1 94.38 290 GLU A C 1
ATOM 2336 O O . GLU A 1 290 ? -9.047 23.125 -17.469 1 94.38 290 GLU A O 1
ATOM 2341 N N . ASP A 1 291 ? -10.633 24.188 -16.281 1 95.31 291 ASP A N 1
ATOM 2342 C CA . ASP A 1 291 ? -9.703 24.578 -15.227 1 95.31 291 ASP A CA 1
ATOM 2343 C C . ASP A 1 291 ? -9.555 23.469 -14.195 1 95.31 291 ASP A C 1
ATOM 2345 O O . ASP A 1 291 ? -8.664 23.531 -13.336 1 95.31 291 ASP A O 1
ATOM 2349 N N . PHE A 1 292 ? -10.305 22.5 -14.344 1 97.06 292 PHE A N 1
ATOM 2350 C CA . PHE A 1 292 ? -10.422 21.547 -13.258 1 97.06 292 PHE A CA 1
ATOM 2351 C C . PHE A 1 292 ? -9.109 20.797 -13.047 1 97.06 292 PHE A C 1
ATOM 2353 O O . PHE A 1 292 ? -8.664 20.625 -11.914 1 97.06 292 PHE A O 1
ATOM 2360 N N . ALA A 1 293 ? -8.477 20.328 -14.109 1 96 293 ALA A N 1
ATOM 2361 C CA . ALA A 1 293 ? -7.234 19.578 -13.992 1 96 293 ALA A CA 1
ATOM 2362 C C . ALA A 1 293 ? -6.156 20.391 -13.297 1 96 293 ALA A C 1
ATOM 2364 O O . ALA A 1 293 ? -5.422 19.875 -12.453 1 96 293 ALA A O 1
ATOM 2365 N N . ARG A 1 294 ? -6.094 21.594 -13.664 1 96.12 294 ARG A N 1
ATOM 2366 C CA . ARG A 1 294 ? -5.129 22.516 -13.055 1 96.12 294 ARG A CA 1
ATOM 2367 C C . ARG A 1 294 ? -5.418 22.703 -11.57 1 96.12 294 ARG A C 1
ATOM 2369 O O . ARG A 1 294 ? -4.5 22.703 -10.75 1 96.12 294 ARG A O 1
ATOM 2376 N N . LEU A 1 295 ? -6.668 22.922 -11.234 1 97.19 295 LEU A N 1
ATOM 2377 C CA . LEU A 1 295 ? -7.055 23.094 -9.836 1 97.19 295 LEU A CA 1
ATOM 2378 C C . LEU A 1 295 ? -6.777 21.812 -9.039 1 97.19 295 LEU A C 1
ATOM 2380 O O . LEU A 1 295 ? -6.277 21.875 -7.914 1 97.19 295 LEU A O 1
ATOM 2384 N N . LEU A 1 296 ? -7.086 20.641 -9.656 1 97.12 296 LEU A N 1
ATOM 2385 C CA . LEU A 1 296 ? -6.871 19.344 -9 1 97.12 296 LEU A CA 1
ATOM 2386 C C . LEU A 1 296 ? -5.395 19.156 -8.672 1 97.12 296 LEU A C 1
ATOM 2388 O O . LEU A 1 296 ? -5.059 18.531 -7.66 1 97.12 296 LEU A O 1
ATOM 2392 N N . SER A 1 297 ? -4.5 19.688 -9.469 1 96.38 297 SER A N 1
ATOM 2393 C CA . SER A 1 297 ? -3.061 19.531 -9.289 1 96.38 297 SER A CA 1
ATOM 2394 C C . SER A 1 297 ? -2.57 20.297 -8.062 1 96.38 297 SER A C 1
ATOM 2396 O O . SER A 1 297 ? -1.463 20.062 -7.578 1 96.38 297 SER A O 1
ATOM 2398 N N . LYS A 1 298 ? -3.406 21.203 -7.551 1 96.19 298 LYS A N 1
ATOM 2399 C CA . LYS A 1 298 ? -3.023 22 -6.391 1 96.19 298 LYS A CA 1
ATOM 2400 C C . LYS A 1 298 ? -3.492 21.359 -5.094 1 96.19 298 LYS A C 1
ATOM 2402 O O . LYS A 1 298 ? -3.096 21.766 -4.004 1 96.19 298 LYS A O 1
ATOM 2407 N N . LEU A 1 299 ? -4.352 20.406 -5.262 1 96.38 299 LEU A N 1
ATOM 2408 C CA . LEU A 1 299 ? -4.812 19.672 -4.09 1 96.38 299 LEU A CA 1
ATOM 2409 C C . LEU A 1 299 ? -3.75 18.688 -3.615 1 96.38 299 LEU A C 1
ATOM 2411 O O . LEU A 1 299 ? -2.852 18.328 -4.379 1 96.38 299 LEU A O 1
ATOM 2415 N N . ARG A 1 300 ? -3.855 18.375 -2.379 1 94.88 300 ARG A N 1
ATOM 2416 C CA . ARG A 1 300 ? -2.967 17.375 -1.781 1 94.88 300 ARG A CA 1
ATOM 2417 C C . ARG A 1 300 ? -3.596 15.992 -1.816 1 94.88 300 ARG A C 1
ATOM 2419 O O . ARG A 1 300 ? -3.918 15.422 -0.771 1 94.88 300 ARG A O 1
ATOM 2426 N N . LEU A 1 301 ? -3.646 15.391 -2.988 1 94.88 301 LEU A N 1
ATOM 2427 C CA . LEU A 1 301 ? -4.352 14.133 -3.205 1 94.88 301 LEU A CA 1
ATOM 2428 C C . LEU A 1 301 ? -3.725 13.016 -2.387 1 94.88 301 LEU A C 1
ATOM 2430 O O . LEU A 1 301 ? -4.422 12.094 -1.946 1 94.88 301 LEU A O 1
ATOM 2434 N N . GLY A 1 302 ? -2.445 13.094 -2.211 1 91.06 302 GLY A N 1
ATOM 2435 C CA . GLY A 1 302 ? -1.746 12.086 -1.432 1 91.06 302 GLY A CA 1
ATOM 2436 C C . GLY A 1 302 ? -2.098 12.125 0.044 1 91.06 302 GLY A C 1
ATOM 2437 O O . GLY A 1 302 ? -1.763 11.203 0.79 1 91.06 302 GLY A O 1
ATOM 2438 N N . SER A 1 303 ? -2.756 13.18 0.477 1 90.38 303 SER A N 1
ATOM 2439 C CA . SER A 1 303 ? -3.148 13.32 1.875 1 90.38 303 SER A CA 1
ATOM 2440 C C . SER A 1 303 ? -4.617 12.953 2.078 1 90.38 303 SER A C 1
ATOM 2442 O O . SER A 1 303 ? -5.129 13.023 3.197 1 90.38 303 SER A O 1
ATOM 2444 N N . MET A 1 304 ? -5.281 12.57 1.016 1 92.19 304 MET A N 1
ATOM 2445 C CA . MET A 1 304 ? -6.656 12.086 1.103 1 92.19 304 MET A CA 1
ATOM 2446 C C . MET A 1 304 ? -6.691 10.602 1.449 1 92.19 304 MET A C 1
ATOM 2448 O O . MET A 1 304 ? -5.672 9.914 1.371 1 92.19 304 MET A O 1
ATOM 2452 N N . SER A 1 305 ? -7.906 10.211 1.881 1 90.12 305 SER A N 1
ATOM 2453 C CA . SER A 1 305 ? -8.109 8.773 2.014 1 90.12 305 SER A CA 1
ATOM 2454 C C . SER A 1 305 ? -8.008 8.07 0.661 1 90.12 305 SER A C 1
ATOM 2456 O O . SER A 1 305 ? -8.625 8.5 -0.313 1 90.12 305 SER A O 1
ATOM 2458 N N . LYS A 1 306 ? -7.129 7.027 0.599 1 90.56 306 LYS A N 1
ATOM 2459 C CA . LYS A 1 306 ? -7.031 6.277 -0.648 1 90.56 306 LYS A CA 1
ATOM 2460 C C . LYS A 1 306 ? -8.383 5.684 -1.038 1 90.56 306 LYS A C 1
ATOM 2462 O O . LYS A 1 306 ? -8.664 5.496 -2.225 1 90.56 306 LYS A O 1
ATOM 2467 N N . TYR A 1 307 ? -9.273 5.398 -0.101 1 87.69 307 TYR A N 1
ATOM 2468 C CA . TYR A 1 307 ? -10.602 4.867 -0.362 1 87.69 307 TYR A CA 1
ATOM 2469 C C . TYR A 1 307 ? -11.523 5.945 -0.928 1 87.69 307 TYR A C 1
ATOM 2471 O O . TYR A 1 307 ? -12.352 5.672 -1.799 1 87.69 307 TYR A O 1
ATOM 2479 N N . TYR A 1 308 ? -11.391 7.176 -0.395 1 91.75 308 TYR A N 1
ATOM 2480 C CA . TYR A 1 308 ? -12.141 8.297 -0.96 1 91.75 308 TYR A CA 1
ATOM 2481 C C . TYR A 1 308 ? -11.742 8.539 -2.41 1 91.75 308 TYR A C 1
ATOM 2483 O O . TYR A 1 308 ? -12.609 8.758 -3.268 1 91.75 308 TYR A O 1
ATOM 2491 N N . LEU A 1 309 ? -10.453 8.523 -2.678 1 94.38 309 LEU A N 1
ATOM 2492 C CA . LEU A 1 309 ? -9.961 8.695 -4.039 1 94.38 309 LEU A CA 1
ATOM 2493 C C . LEU A 1 309 ? -10.555 7.645 -4.973 1 94.38 309 LEU A C 1
ATOM 2495 O O . LEU A 1 309 ? -11.039 7.977 -6.055 1 94.38 309 LEU A O 1
ATOM 2499 N N . ALA A 1 310 ? -10.547 6.426 -4.535 1 90.94 310 ALA A N 1
ATOM 2500 C CA . ALA A 1 310 ? -10.977 5.301 -5.363 1 90.94 310 ALA A CA 1
ATOM 2501 C C . ALA A 1 310 ? -12.484 5.309 -5.562 1 90.94 310 ALA A C 1
ATOM 2503 O O . ALA A 1 310 ? -12.977 4.941 -6.633 1 90.94 310 ALA A O 1
ATOM 2504 N N . GLU A 1 311 ? -13.219 5.715 -4.566 1 87.88 311 GLU A N 1
ATOM 2505 C CA . GLU A 1 311 ? -14.672 5.617 -4.617 1 87.88 311 GLU A CA 1
ATOM 2506 C C . GLU A 1 311 ? -15.289 6.875 -5.215 1 87.88 311 GLU A C 1
ATOM 2508 O O . GLU A 1 311 ? -16.25 6.801 -5.988 1 87.88 311 GLU A O 1
ATOM 2513 N N . TYR A 1 312 ? -14.75 8.031 -4.91 1 90.75 312 TYR A N 1
ATOM 2514 C CA . TYR A 1 312 ? -15.438 9.273 -5.254 1 90.75 312 TYR A CA 1
ATOM 2515 C C . TYR A 1 312 ? -14.672 10.047 -6.32 1 90.75 312 TYR A C 1
ATOM 2517 O O . TYR A 1 312 ? -15.234 10.398 -7.363 1 90.75 312 TYR A O 1
ATOM 2525 N N . VAL A 1 313 ? -13.406 10.281 -6.105 1 95.88 313 VAL A N 1
ATOM 2526 C CA . VAL A 1 313 ? -12.648 11.117 -7.031 1 95.88 313 VAL A CA 1
ATOM 2527 C C . VAL A 1 313 ? -12.523 10.414 -8.383 1 95.88 313 VAL A C 1
ATOM 2529 O O . VAL A 1 313 ? -12.766 11.016 -9.43 1 95.88 313 VAL A O 1
ATOM 2532 N N . GLU A 1 314 ? -12.141 9.109 -8.312 1 94.5 314 GLU A N 1
ATOM 2533 C CA . GLU A 1 314 ? -11.969 8.289 -9.516 1 94.5 314 GLU A CA 1
ATOM 2534 C C . GLU A 1 314 ? -13.242 8.273 -10.359 1 94.5 314 GLU A C 1
ATOM 2536 O O . GLU A 1 314 ? -13.18 8.305 -11.586 1 94.5 314 GLU A O 1
ATOM 2541 N N . ASN A 1 315 ? -14.398 8.273 -9.758 1 91.94 315 ASN A N 1
ATOM 2542 C CA . ASN A 1 315 ? -15.664 8.086 -10.453 1 91.94 315 ASN A CA 1
ATOM 2543 C C . ASN A 1 315 ? -16.312 9.422 -10.812 1 91.94 315 ASN A C 1
ATOM 2545 O O . ASN A 1 315 ? -17.406 9.453 -11.383 1 91.94 315 ASN A O 1
ATOM 2549 N N . GLU A 1 316 ? -15.633 10.492 -10.5 1 94.75 316 GLU A N 1
ATOM 2550 C CA . GLU A 1 316 ? -16.094 11.82 -10.906 1 94.75 316 GLU A CA 1
ATOM 2551 C C . GLU A 1 316 ? -15.922 12.023 -12.406 1 94.75 316 GLU A C 1
ATOM 2553 O O . GLU A 1 316 ? -14.844 11.773 -12.953 1 94.75 316 GLU A O 1
ATOM 2558 N N . GLU A 1 317 ? -16.875 12.445 -13.094 1 93.62 317 GLU A N 1
ATOM 2559 C CA . GLU A 1 317 ? -16.906 12.602 -14.539 1 93.62 317 GLU A CA 1
ATOM 2560 C C . GLU A 1 317 ? -15.781 13.531 -15.008 1 93.62 317 GLU A C 1
ATOM 2562 O O . GLU A 1 317 ? -15.18 13.312 -16.062 1 93.62 317 GLU A O 1
ATOM 2567 N N . LEU A 1 318 ? -15.539 14.602 -14.203 1 94.5 318 LEU A N 1
ATOM 2568 C CA . LEU A 1 318 ? -14.508 15.57 -14.547 1 94.5 318 LEU A CA 1
ATOM 2569 C C . LEU A 1 318 ? -13.125 14.922 -14.539 1 94.5 318 LEU A C 1
ATOM 2571 O O . LEU A 1 318 ? -12.18 15.453 -15.133 1 94.5 318 LEU A O 1
ATOM 2575 N N . VAL A 1 319 ? -12.977 13.773 -13.859 1 94.62 319 VAL A N 1
ATOM 2576 C CA . VAL A 1 319 ? -11.688 13.109 -13.688 1 94.62 319 VAL A CA 1
ATOM 2577 C C . VAL A 1 319 ? -11.555 11.977 -14.703 1 94.62 319 VAL A C 1
ATOM 2579 O O . VAL A 1 319 ? -10.547 11.891 -15.414 1 94.62 319 VAL A O 1
ATOM 2582 N N . SER A 1 320 ? -12.516 10.914 -14.859 1 89.06 320 SER A N 1
ATOM 2583 C CA . SER A 1 320 ? -12.461 9.648 -15.594 1 89.06 320 SER A CA 1
ATOM 2584 C C . SER A 1 320 ? -12.164 9.883 -17.062 1 89.06 320 SER A C 1
ATOM 2586 O O . SER A 1 320 ? -11.531 9.047 -17.719 1 89.06 320 SER A O 1
ATOM 2588 N N . GLY A 1 321 ? -12.32 11.102 -17.609 1 88.19 321 GLY A N 1
ATOM 2589 C CA . GLY A 1 321 ? -12.078 11.352 -19.016 1 88.19 321 GLY A CA 1
ATOM 2590 C C . GLY A 1 321 ? -10.945 12.328 -19.266 1 88.19 321 GLY A C 1
ATOM 2591 O O . GLY A 1 321 ? -10.719 12.75 -20.406 1 88.19 321 GLY A O 1
ATOM 2592 N N . ASN A 1 322 ? -10.227 12.578 -18.281 1 93.56 322 ASN A N 1
ATOM 2593 C CA . ASN A 1 322 ? -9.164 13.57 -18.406 1 93.56 322 ASN A CA 1
ATOM 2594 C C . ASN A 1 322 ? -7.797 12.961 -18.078 1 93.56 322 ASN A C 1
ATOM 2596 O O . ASN A 1 322 ? -7.582 12.453 -16.984 1 93.56 322 ASN A O 1
ATOM 2600 N N . LEU A 1 323 ? -6.887 13.016 -19.062 1 94.06 323 LEU A N 1
ATOM 2601 C CA . LEU A 1 323 ? -5.574 12.398 -18.938 1 94.06 323 LEU A CA 1
ATOM 2602 C C . LEU A 1 323 ? -4.801 13.008 -17.766 1 94.06 323 LEU A C 1
ATOM 2604 O O . LEU A 1 323 ? -4.203 12.281 -16.969 1 94.06 323 LEU A O 1
ATOM 2608 N N . GLU A 1 324 ? -4.805 14.328 -17.672 1 95.12 324 GLU A N 1
ATOM 2609 C CA . GLU A 1 324 ? -4.047 15 -16.625 1 95.12 324 GLU A CA 1
ATOM 2610 C C . GLU A 1 324 ? -4.582 14.641 -15.234 1 95.12 324 GLU A C 1
ATOM 2612 O O . GLU A 1 324 ? -3.811 14.43 -14.297 1 95.12 324 GLU A O 1
ATOM 2617 N N . CYS A 1 325 ? -5.906 14.57 -15.117 1 96.44 325 CYS A N 1
ATOM 2618 C CA . CYS A 1 325 ? -6.516 14.18 -13.852 1 96.44 325 CYS A CA 1
ATOM 2619 C C . CYS A 1 325 ? -6.164 12.742 -13.492 1 96.44 325 CYS A C 1
ATOM 2621 O O . CYS A 1 325 ? -5.871 12.438 -12.336 1 96.44 325 CYS A O 1
ATOM 2623 N N . THR A 1 326 ? -6.148 11.922 -14.484 1 95.81 326 THR A N 1
ATOM 2624 C CA . THR A 1 326 ? -5.828 10.516 -14.258 1 95.81 326 THR A CA 1
ATOM 2625 C C . THR A 1 326 ? -4.371 10.352 -13.828 1 95.81 326 THR A C 1
ATOM 2627 O O . THR A 1 326 ? -4.059 9.516 -12.984 1 95.81 326 THR A O 1
ATOM 2630 N N . LYS A 1 327 ? -3.512 11.133 -14.445 1 94.81 327 LYS A N 1
ATOM 2631 C CA . LYS A 1 327 ? -2.107 11.117 -14.047 1 94.81 327 LYS A CA 1
ATOM 2632 C C . LYS A 1 327 ? -1.952 11.5 -12.578 1 94.81 327 LYS A C 1
ATOM 2634 O O . LYS A 1 327 ? -1.157 10.891 -11.852 1 94.81 327 LYS A O 1
ATOM 2639 N N . LEU A 1 328 ? -2.689 12.469 -12.172 1 95.44 328 LEU A N 1
ATOM 2640 C CA . LEU A 1 328 ? -2.641 12.914 -10.781 1 95.44 328 LEU A CA 1
ATOM 2641 C C . LEU A 1 328 ? -3.148 11.828 -9.844 1 95.44 328 LEU A C 1
ATOM 2643 O O . LEU A 1 328 ? -2.564 11.594 -8.781 1 95.44 328 LEU A O 1
ATOM 2647 N N . LEU A 1 329 ? -4.234 11.172 -10.234 1 95.38 329 LEU A N 1
ATOM 2648 C CA . LEU A 1 329 ? -4.754 10.055 -9.453 1 95.38 329 LEU A CA 1
ATOM 2649 C C . LEU A 1 329 ? -3.717 8.945 -9.328 1 95.38 329 LEU A C 1
ATOM 2651 O O . LEU A 1 329 ? -3.529 8.375 -8.25 1 95.38 329 LEU A O 1
ATOM 2655 N N . TYR A 1 330 ? -3.115 8.672 -10.445 1 94.81 330 TYR A N 1
ATOM 2656 C CA . TYR A 1 330 ? -2.061 7.664 -10.453 1 94.81 330 TYR A CA 1
ATOM 2657 C C . TYR A 1 330 ? -0.948 8.031 -9.484 1 94.81 330 TYR A C 1
ATOM 2659 O O . TYR A 1 330 ? -0.503 7.195 -8.695 1 94.81 330 TYR A O 1
ATOM 2667 N N . LYS A 1 331 ? -0.508 9.227 -9.547 1 92.75 331 LYS A N 1
ATOM 2668 C CA . LYS A 1 331 ? 0.57 9.68 -8.672 1 92.75 331 LYS A CA 1
ATOM 2669 C C . LYS A 1 331 ? 0.18 9.547 -7.207 1 92.75 331 LYS A C 1
ATOM 2671 O O . LYS A 1 331 ? 0.994 9.133 -6.379 1 92.75 331 LYS A O 1
ATOM 2676 N N . ALA A 1 332 ? -1.001 9.914 -6.91 1 93.12 332 ALA A N 1
ATOM 2677 C CA . ALA A 1 332 ? -1.485 9.781 -5.539 1 93.12 332 ALA A CA 1
ATOM 2678 C C . ALA A 1 332 ? -1.494 8.32 -5.098 1 93.12 332 ALA A C 1
ATOM 2680 O O . ALA A 1 332 ? -0.975 7.988 -4.027 1 93.12 332 ALA A O 1
ATOM 2681 N N . MET A 1 333 ? -2.043 7.5 -5.906 1 92.88 333 MET A N 1
ATOM 2682 C CA . MET A 1 333 ? -2.137 6.086 -5.559 1 92.88 333 MET A CA 1
ATOM 2683 C C . MET A 1 333 ? -0.75 5.465 -5.426 1 92.88 333 MET A C 1
ATOM 2685 O O . MET A 1 333 ? -0.527 4.613 -4.566 1 92.88 333 MET A O 1
ATOM 2689 N N . LYS A 1 334 ? 0.12 5.828 -6.359 1 91.62 334 LYS A N 1
ATOM 2690 C CA . LYS A 1 334 ? 1.513 5.391 -6.297 1 91.62 334 LYS A CA 1
ATOM 2691 C C . LYS A 1 334 ? 2.131 5.727 -4.941 1 91.62 334 LYS A C 1
ATOM 2693 O O . LYS A 1 334 ? 2.861 4.918 -4.371 1 91.62 334 LYS A O 1
AT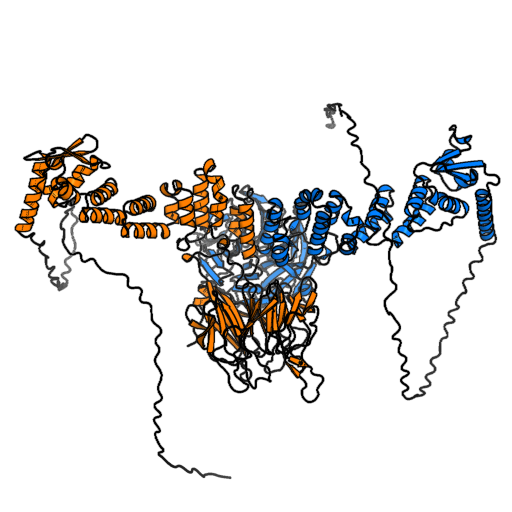OM 2698 N N . SER A 1 335 ? 1.791 6.855 -4.375 1 89.19 335 SER A N 1
ATOM 2699 C CA . SER A 1 335 ? 2.35 7.277 -3.094 1 89.19 335 SER A CA 1
ATOM 2700 C C . SER A 1 335 ? 1.857 6.395 -1.955 1 89.19 335 SER A C 1
ATOM 2702 O O . SER A 1 335 ? 2.559 6.211 -0.957 1 89.19 335 SER A O 1
ATOM 2704 N N . PHE A 1 336 ? 0.693 5.848 -2.068 1 88.12 336 PHE A N 1
ATOM 2705 C CA . PHE A 1 336 ? 0.16 4.953 -1.051 1 88.12 336 PHE A CA 1
ATOM 2706 C C . PHE A 1 336 ? 0.792 3.568 -1.163 1 88.12 336 PHE A C 1
ATOM 2708 O O . PHE A 1 336 ? 0.972 2.879 -0.157 1 88.12 336 PHE A O 1
ATOM 2715 N N . ALA A 1 337 ? 0.994 3.258 -2.363 1 87.25 337 ALA A N 1
ATOM 2716 C CA . ALA A 1 337 ? 1.472 1.901 -2.619 1 87.25 337 ALA A CA 1
ATOM 2717 C C . ALA A 1 337 ? 2.949 1.764 -2.26 1 87.25 337 ALA A C 1
ATOM 2719 O O . ALA A 1 337 ? 3.387 0.707 -1.8 1 87.25 337 ALA A O 1
ATOM 2720 N N . MET A 1 338 ? 3.609 2.822 -2.477 1 83.75 338 MET A N 1
ATOM 2721 C CA . MET A 1 338 ? 5.059 2.75 -2.293 1 83.75 338 MET A CA 1
ATOM 2722 C C . MET A 1 338 ? 5.461 3.285 -0.923 1 83.75 338 MET A C 1
ATOM 2724 O O . MET A 1 338 ? 4.926 4.297 -0.465 1 83.75 338 MET A O 1
ATOM 2728 N N . PHE A 1 339 ? 5.992 2.457 -0.093 1 65.06 339 PHE A N 1
ATOM 2729 C CA . PHE A 1 339 ? 6.473 2.93 1.2 1 65.06 339 PHE A CA 1
ATOM 2730 C C . PHE A 1 339 ? 7.609 3.93 1.023 1 65.06 339 PHE A C 1
ATOM 2732 O O . PHE A 1 339 ? 8.523 3.699 0.233 1 65.06 339 PHE A O 1
ATOM 2739 N N . ALA A 1 340 ? 7.18 5.207 1.061 1 54.84 340 ALA A N 1
ATOM 2740 C CA . ALA A 1 340 ? 8.039 6.359 0.805 1 54.84 340 ALA A CA 1
ATOM 2741 C C . ALA A 1 340 ? 9.438 6.141 1.377 1 54.84 340 ALA A C 1
ATOM 2743 O O . ALA A 1 340 ? 9.594 5.898 2.576 1 54.84 340 ALA A O 1
ATOM 2744 N N . THR A 1 341 ? 10.203 5.359 0.627 1 49.44 341 THR A N 1
ATOM 2745 C CA . THR A 1 341 ? 11.57 5.578 1.079 1 49.44 341 THR A CA 1
ATOM 2746 C C . THR A 1 341 ? 11.883 7.07 1.159 1 49.44 341 THR A C 1
ATOM 2748 O O . THR A 1 341 ? 11.32 7.871 0.408 1 49.44 341 THR A O 1
ATOM 2751 N N . GLN A 1 342 ? 12.398 7.559 2.152 1 44.88 342 GLN A N 1
ATOM 2752 C CA . GLN A 1 342 ? 12.914 8.883 2.488 1 44.88 342 GLN A CA 1
ATOM 2753 C C . GLN A 1 342 ? 13.516 9.562 1.266 1 44.88 342 GLN A C 1
ATOM 2755 O O . GLN A 1 342 ? 14.32 8.969 0.543 1 44.88 342 GLN A O 1
ATOM 2760 N N . GLY A 1 343 ? 12.984 10.602 0.713 1 47.19 343 GLY A N 1
ATOM 2761 C CA . GLY A 1 343 ? 13.617 11.57 -0.166 1 47.19 343 GLY A CA 1
ATOM 2762 C C . GLY A 1 343 ? 12.906 11.727 -1.494 1 47.19 343 GLY A C 1
ATOM 2763 O O . GLY A 1 343 ? 13.219 12.633 -2.268 1 47.19 343 GLY A O 1
ATOM 2764 N N . LYS A 1 344 ? 12.086 10.648 -1.917 1 49.75 344 LYS A N 1
ATOM 2765 C CA . LYS A 1 344 ? 11.695 10.734 -3.322 1 49.75 344 LYS A CA 1
ATOM 2766 C C . LYS A 1 344 ? 10.414 11.547 -3.488 1 49.75 344 LYS A C 1
ATOM 2768 O O . LYS A 1 344 ? 10.258 12.273 -4.473 1 49.75 344 LYS A O 1
ATOM 2773 N N . LEU A 1 345 ? 9.18 11.188 -2.736 1 51.88 345 LEU A N 1
ATOM 2774 C CA . LEU A 1 345 ? 7.93 11.719 -3.266 1 51.88 345 LEU A CA 1
ATOM 2775 C C . LEU A 1 345 ? 7.73 13.172 -2.832 1 51.88 345 LEU A C 1
ATOM 2777 O O . LEU A 1 345 ? 7.227 13.43 -1.738 1 51.88 345 LEU A O 1
ATOM 2781 N N . THR A 1 346 ? 8.484 14.086 -3.418 1 57.06 346 THR A N 1
ATOM 2782 C CA . THR A 1 346 ? 8.492 15.523 -3.191 1 57.06 346 THR A CA 1
ATOM 2783 C C . THR A 1 346 ? 7.426 16.219 -4.039 1 57.06 346 THR A C 1
ATOM 2785 O O . THR A 1 346 ? 7.418 17.438 -4.168 1 57.06 346 THR A O 1
ATOM 2788 N N . ASP A 1 347 ? 6.375 15.398 -4.461 1 71.5 347 ASP A N 1
ATOM 2789 C CA . ASP A 1 347 ? 5.434 16.125 -5.309 1 71.5 347 ASP A CA 1
ATOM 2790 C C . ASP A 1 347 ? 4.418 16.891 -4.465 1 71.5 347 ASP A C 1
ATOM 2792 O O . ASP A 1 347 ? 4.055 16.453 -3.371 1 71.5 347 ASP A O 1
ATOM 2796 N N . ASP A 1 348 ? 4.207 18.078 -4.859 1 79 348 ASP A N 1
ATOM 2797 C CA . ASP A 1 348 ? 3.266 18.984 -4.199 1 79 348 ASP A CA 1
ATOM 2798 C C . ASP A 1 348 ? 1.958 18.266 -3.869 1 79 348 ASP A C 1
ATOM 2800 O O . ASP A 1 348 ? 1.33 18.547 -2.848 1 79 348 ASP A O 1
ATOM 2804 N N . ILE A 1 349 ? 1.665 17.234 -4.656 1 87.25 349 ILE A N 1
ATOM 2805 C CA . ILE A 1 349 ? 0.376 16.578 -4.477 1 87.25 349 ILE A CA 1
ATOM 2806 C C . ILE A 1 349 ? 0.416 15.703 -3.229 1 87.25 349 ILE A C 1
ATOM 2808 O O . ILE A 1 349 ? -0.627 15.266 -2.736 1 87.25 349 ILE A O 1
ATOM 2812 N N . CYS A 1 350 ? 1.631 15.461 -2.746 1 84.38 350 CYS A N 1
ATOM 2813 C CA . CYS A 1 350 ? 1.75 14.602 -1.574 1 84.38 350 CYS A CA 1
ATOM 2814 C C . CYS A 1 350 ? 2.184 15.398 -0.352 1 84.38 350 CYS A C 1
ATOM 2816 O O . CYS A 1 350 ? 2.361 14.844 0.731 1 84.38 350 CYS A O 1
ATOM 2818 N N . LYS A 1 351 ? 2.35 16.719 -0.589 1 84.5 351 LYS A N 1
ATOM 2819 C CA . LYS A 1 351 ? 2.688 17.578 0.541 1 84.5 351 LYS A CA 1
ATOM 2820 C C . LYS A 1 351 ? 1.495 17.75 1.478 1 84.5 351 LYS A C 1
ATOM 2822 O O . LYS A 1 351 ? 0.381 18.016 1.027 1 84.5 351 LYS A O 1
ATOM 2827 N N . ILE A 1 352 ? 1.66 17.625 2.705 1 85.94 352 ILE A N 1
ATOM 2828 C CA . ILE A 1 352 ? 0.579 17.688 3.682 1 85.94 352 ILE A CA 1
ATOM 2829 C C . ILE A 1 352 ? 0.386 19.125 4.148 1 85.94 352 ILE A C 1
ATOM 2831 O O . ILE A 1 352 ? 1.36 19.859 4.352 1 85.94 352 ILE A O 1
ATOM 2835 N N . ARG A 1 353 ? -0.849 19.484 4.285 1 90.06 353 ARG A N 1
ATOM 2836 C CA . ARG A 1 353 ? -1.143 20.781 4.867 1 90.06 353 ARG A CA 1
ATOM 2837 C C . ARG A 1 353 ? -0.707 20.844 6.328 1 90.06 353 ARG A C 1
ATOM 2839 O O . ARG A 1 353 ? -0.754 19.844 7.039 1 90.06 353 ARG A O 1
ATOM 2846 N N . ARG A 1 354 ? -0.377 21.953 6.766 1 83.25 354 ARG A N 1
ATOM 2847 C CA . ARG A 1 354 ? 0.182 22.125 8.102 1 83.25 354 ARG A CA 1
ATOM 2848 C C . ARG A 1 354 ? -0.805 21.672 9.172 1 83.25 354 ARG A C 1
ATOM 2850 O O . ARG A 1 354 ? -0.415 21.031 10.156 1 83.25 354 ARG A O 1
ATOM 2857 N N . CYS A 1 355 ? -2.006 21.938 8.93 1 83.75 355 CYS A N 1
ATOM 2858 C CA . CYS A 1 355 ? -3.021 21.594 9.922 1 83.75 355 CYS A CA 1
ATOM 2859 C C . CYS A 1 355 ? -3.24 20.094 9.992 1 83.75 355 CYS A C 1
ATOM 2861 O O . CYS A 1 355 ? -3.76 19.594 10.992 1 83.75 355 CYS A O 1
ATOM 2863 N N . LEU A 1 356 ? -2.898 19.406 8.969 1 78.69 356 LEU A N 1
ATOM 2864 C CA . LEU A 1 356 ? -3.156 17.969 8.891 1 78.69 356 LEU A CA 1
ATOM 2865 C C . LEU A 1 356 ? -1.898 17.172 9.219 1 78.69 356 LEU A C 1
ATOM 2867 O O . LEU A 1 356 ? -1.953 15.953 9.375 1 78.69 356 LEU A O 1
ATOM 2871 N N . ASP A 1 357 ? -0.761 17.797 9.203 1 70.88 357 ASP A N 1
ATOM 2872 C CA . ASP A 1 357 ? 0.501 17.125 9.469 1 70.88 357 ASP A CA 1
ATOM 2873 C C . ASP A 1 357 ? 0.531 16.562 10.891 1 70.88 357 ASP A C 1
ATOM 2875 O O . ASP A 1 357 ? 0.69 17.312 11.859 1 70.88 357 ASP A O 1
ATOM 2879 N N . SER A 1 358 ? 0.26 15.203 10.891 1 73.94 358 SER A N 1
ATOM 2880 C CA . SER A 1 358 ? 0.148 14.57 12.203 1 73.94 358 SER A CA 1
ATOM 2881 C C . SER A 1 358 ? 1.344 13.664 12.484 1 73.94 358 SER A C 1
ATOM 2883 O O . SER A 1 358 ? 1.486 13.141 13.586 1 73.94 358 SER A O 1
ATOM 2885 N N . ASN A 1 359 ? 2.26 13.648 11.586 1 84 359 ASN A N 1
ATOM 2886 C CA . ASN A 1 359 ? 3.365 12.727 11.82 1 84 359 ASN A CA 1
ATOM 2887 C C . ASN A 1 359 ? 4.645 13.469 12.195 1 84 359 ASN A C 1
ATOM 2889 O O . ASN A 1 359 ? 4.801 14.648 11.859 1 84 359 ASN A O 1
ATOM 2893 N N . ILE A 1 360 ? 5.395 12.867 12.945 1 89.62 360 ILE A N 1
ATOM 2894 C CA . ILE A 1 360 ? 6.68 13.391 13.398 1 89.62 360 ILE A CA 1
ATOM 2895 C C . ILE A 1 360 ? 7.812 12.555 12.812 1 89.62 360 ILE A C 1
ATOM 2897 O O . ILE A 1 360 ? 7.805 11.32 12.914 1 89.62 360 ILE A O 1
ATOM 2901 N N . LYS A 1 361 ? 8.758 13.227 12.125 1 92.19 361 LYS A N 1
ATOM 2902 C CA . LYS A 1 361 ? 9.906 12.516 11.578 1 92.19 361 LYS A CA 1
ATOM 2903 C C . LYS A 1 361 ? 10.93 12.211 12.672 1 92.19 361 LYS A C 1
ATOM 2905 O O . LYS A 1 361 ? 11.234 13.07 13.5 1 92.19 361 LYS A O 1
ATOM 2910 N N . ALA A 1 362 ? 11.391 11.023 12.711 1 95.25 362 ALA A N 1
ATOM 2911 C CA . ALA A 1 362 ? 12.305 10.586 13.758 1 95.25 362 ALA A CA 1
ATOM 2912 C C . ALA A 1 362 ? 13.359 9.633 13.203 1 95.25 362 ALA A C 1
ATOM 2914 O O . ALA A 1 362 ? 13.25 9.164 12.07 1 95.25 362 ALA A O 1
ATOM 2915 N N . ILE A 1 363 ? 14.438 9.438 13.922 1 96.56 363 ILE A N 1
ATOM 2916 C CA . ILE A 1 363 ? 15.477 8.453 13.633 1 96.56 363 ILE A CA 1
ATOM 2917 C C . ILE A 1 363 ? 15.469 7.367 14.711 1 96.56 363 ILE A C 1
ATOM 2919 O O . ILE A 1 363 ? 15.781 7.633 15.875 1 96.56 363 ILE A O 1
ATOM 2923 N N . VAL A 1 364 ? 15.133 6.195 14.32 1 96.31 364 VAL A N 1
ATOM 2924 C CA . VAL A 1 364 ? 15.219 5.066 15.234 1 96.31 364 VAL A CA 1
ATOM 2925 C C . VAL A 1 364 ? 16.656 4.539 15.266 1 96.31 364 VAL A C 1
ATOM 2927 O O . VAL A 1 364 ? 17.266 4.309 14.219 1 96.31 364 VAL A O 1
ATOM 2930 N N . THR A 1 365 ? 17.188 4.402 16.422 1 94.69 365 THR A N 1
ATOM 2931 C CA . THR A 1 365 ? 18.531 3.887 16.609 1 94.69 365 THR A CA 1
ATOM 2932 C C . THR A 1 365 ? 18.5 2.525 17.297 1 94.69 365 THR A C 1
ATOM 2934 O O . THR A 1 365 ? 17.75 2.324 18.25 1 94.69 365 THR A O 1
ATOM 2937 N N . ILE A 1 366 ? 19.25 1.633 16.781 1 92.56 366 ILE A N 1
ATOM 2938 C CA . ILE A 1 366 ? 19.297 0.269 17.281 1 92.56 366 ILE A CA 1
ATOM 2939 C C . ILE A 1 366 ? 20.75 -0.129 17.547 1 92.56 366 ILE A C 1
ATOM 2941 O O . ILE A 1 366 ? 21.594 -0.082 16.625 1 92.56 366 ILE A O 1
ATOM 2945 N N . TRP A 1 367 ? 21.031 -0.459 18.734 1 85.38 367 TRP A N 1
ATOM 2946 C CA . TRP A 1 367 ? 22.391 -0.865 19.047 1 85.38 367 TRP A CA 1
ATOM 2947 C C . TRP A 1 367 ? 22.438 -1.759 20.281 1 85.38 367 TRP A C 1
ATOM 2949 O O . TRP A 1 367 ? 21.516 -1.725 21.109 1 85.38 367 TRP A O 1
ATOM 2959 N N . GLY A 1 368 ? 23.188 -2.74 20.359 1 70.25 368 GLY A N 1
ATOM 2960 C CA . GLY A 1 368 ? 23.375 -3.604 21.516 1 70.25 368 GLY A CA 1
ATOM 2961 C C . GLY A 1 368 ? 24.766 -3.521 22.094 1 70.25 368 GLY A C 1
ATOM 2962 O O . GLY A 1 368 ? 25.719 -3.166 21.391 1 70.25 368 GLY A O 1
ATOM 2963 N N . PRO A 1 369 ? 24.844 -3.184 23.484 1 57.97 369 PRO A N 1
ATOM 2964 C CA . PRO A 1 369 ? 26.188 -3.076 24.078 1 57.97 369 PRO A CA 1
ATOM 2965 C C . PRO A 1 369 ? 27.062 -4.273 23.75 1 57.97 369 PRO A C 1
ATOM 2967 O O . PRO A 1 369 ? 26.594 -5.41 23.719 1 57.97 369 PRO A O 1
ATOM 2970 N N . GLY A 1 370 ? 28.125 -4.102 23.047 1 53.75 370 GLY A N 1
ATOM 2971 C CA . GLY A 1 370 ? 29.141 -5.148 22.922 1 53.75 370 GLY A CA 1
ATOM 2972 C C . GLY A 1 370 ? 29.391 -5.883 24.219 1 53.75 370 GLY A C 1
ATOM 2973 O O . GLY A 1 370 ? 29.5 -7.109 24.234 1 53.75 370 GLY A O 1
ATOM 2974 N N . ASP A 1 371 ? 29.516 -5.219 25.328 1 51.72 371 ASP A N 1
ATOM 2975 C CA . ASP A 1 371 ? 29.953 -5.793 26.594 1 51.72 371 ASP A CA 1
ATOM 2976 C C . ASP A 1 371 ? 28.781 -5.953 27.562 1 51.72 371 ASP A C 1
ATOM 2978 O O . ASP A 1 371 ? 28.844 -6.734 28.516 1 51.72 371 ASP A O 1
ATOM 2982 N N . GLU A 1 372 ? 27.781 -5.027 27.562 1 52.34 372 GLU A N 1
ATOM 2983 C CA . GLU A 1 372 ? 26.75 -5.098 28.594 1 52.34 372 GLU A CA 1
ATOM 2984 C C . GLU A 1 372 ? 25.438 -5.641 28.047 1 52.34 372 GLU A C 1
ATOM 2986 O O . GLU A 1 372 ? 24.562 -6.062 28.797 1 52.34 372 GLU A O 1
ATOM 2991 N N . LEU A 1 373 ? 25.234 -6.863 27.703 1 54.09 373 LEU A N 1
ATOM 2992 C CA . LEU A 1 373 ? 24.109 -7.688 27.297 1 54.09 373 LEU A CA 1
ATOM 2993 C C . LEU A 1 373 ? 22.828 -6.855 27.188 1 54.09 373 LEU A C 1
ATOM 2995 O O . LEU A 1 373 ? 21.75 -7.305 27.594 1 54.09 373 LEU A O 1
ATOM 2999 N N . ARG A 1 374 ? 22.891 -5.57 26.891 1 62.03 374 ARG A N 1
ATOM 3000 C CA . ARG A 1 374 ? 21.625 -4.844 26.875 1 62.03 374 ARG A CA 1
ATOM 3001 C C . ARG A 1 374 ? 21.188 -4.547 25.438 1 62.03 374 ARG A C 1
ATOM 3003 O O . ARG A 1 374 ? 22.031 -4.406 24.547 1 62.03 374 ARG A O 1
ATOM 3010 N N . SER A 1 375 ? 19.969 -4.824 25.172 1 73.62 375 SER A N 1
ATOM 3011 C CA . SER A 1 375 ? 19.312 -4.398 23.953 1 73.62 375 SER A CA 1
ATOM 3012 C C . SER A 1 375 ? 18.688 -3.012 24.094 1 73.62 375 SER A C 1
ATOM 3014 O O . SER A 1 375 ? 18.078 -2.709 25.125 1 73.62 375 SER A O 1
ATOM 3016 N N . SER A 1 376 ? 19.219 -2.078 23.125 1 81.5 376 SER A N 1
ATOM 3017 C CA . SER A 1 376 ? 18.641 -0.739 23.219 1 81.5 376 SER A CA 1
ATOM 3018 C C . SER A 1 376 ? 18.047 -0.302 21.891 1 81.5 376 SER A C 1
ATOM 3020 O O . SER A 1 376 ? 18.672 -0.476 20.828 1 81.5 376 SER A O 1
ATOM 3022 N N . THR A 1 377 ? 16.828 0.148 21.906 1 92.31 377 THR A N 1
ATOM 3023 C CA . THR A 1 377 ? 16.156 0.845 20.812 1 92.31 377 THR A CA 1
ATOM 3024 C C . THR A 1 377 ? 15.625 2.193 21.281 1 92.31 377 THR A C 1
ATOM 3026 O O . THR A 1 377 ? 14.898 2.268 22.281 1 92.31 377 THR A O 1
ATOM 3029 N N . GLN A 1 378 ? 16.141 3.242 20.625 1 93.69 378 GLN A N 1
ATOM 3030 C CA . GLN A 1 378 ? 15.742 4.602 20.969 1 93.69 378 GLN A CA 1
ATOM 3031 C C . GLN A 1 378 ? 15.359 5.398 19.734 1 93.69 378 GLN A C 1
ATOM 3033 O O . GLN A 1 378 ? 15.594 4.953 18.609 1 93.69 378 GLN A O 1
ATOM 3038 N N . CYS A 1 379 ? 14.789 6.484 20 1 94.44 379 CYS A N 1
ATOM 3039 C CA . CYS A 1 379 ? 14.398 7.336 18.875 1 94.44 379 CYS A CA 1
ATOM 3040 C C . CYS A 1 379 ? 14.828 8.781 19.125 1 94.44 379 CYS A C 1
ATOM 3042 O O . CYS A 1 379 ? 14.664 9.305 20.219 1 94.44 379 CYS A O 1
ATOM 3044 N N . TYR A 1 380 ? 15.445 9.383 18.156 1 95.94 380 TYR A N 1
ATOM 3045 C CA . TYR A 1 380 ? 15.82 10.789 18.156 1 95.94 380 TYR A CA 1
ATOM 3046 C C . TYR A 1 380 ? 14.875 11.602 17.281 1 95.94 380 TYR A C 1
ATOM 3048 O O . TYR A 1 380 ? 14.625 11.258 16.125 1 95.94 380 TYR A O 1
ATOM 3056 N N . VAL A 1 381 ? 14.297 12.617 17.844 1 95.94 381 VAL A N 1
ATOM 3057 C CA . VAL A 1 381 ? 13.414 13.516 17.109 1 95.94 381 VAL A CA 1
ATOM 3058 C C . VAL A 1 381 ? 14.094 14.859 16.906 1 95.94 381 VAL A C 1
ATOM 3060 O O . VAL A 1 381 ? 14.109 15.703 17.797 1 95.94 381 VAL A O 1
ATOM 3063 N N . PRO A 1 382 ? 14.555 15.086 15.711 1 94.5 382 PRO A N 1
ATOM 3064 C CA . PRO A 1 382 ? 15.352 16.281 15.461 1 94.5 382 PRO A CA 1
ATOM 3065 C C . PRO A 1 382 ? 14.57 17.578 15.68 1 94.5 382 PRO A C 1
ATOM 3067 O O . PRO A 1 382 ? 15.133 18.578 16.156 1 94.5 382 PRO A O 1
ATOM 3070 N N . SER A 1 383 ? 13.297 17.656 15.375 1 90.81 383 SER A N 1
ATOM 3071 C CA . SER A 1 383 ? 12.508 18.891 15.445 1 90.81 383 SER A CA 1
ATOM 3072 C C . SER A 1 383 ? 12.453 19.422 16.875 1 90.81 383 SER A C 1
ATOM 3074 O O . SER A 1 383 ? 12.344 20.641 17.078 1 90.81 383 SER A O 1
ATOM 3076 N N . VAL A 1 384 ? 12.516 18.547 17.828 1 92.06 384 VAL A N 1
ATOM 3077 C CA . VAL A 1 384 ? 12.484 18.969 19.219 1 92.06 384 VAL A CA 1
ATOM 3078 C C . VAL A 1 384 ? 13.812 18.641 19.891 1 92.06 384 VAL A C 1
ATOM 3080 O O . VAL A 1 384 ? 14 18.906 21.078 1 92.06 384 VAL A O 1
ATOM 3083 N N . ASN A 1 385 ? 14.781 18.047 19.172 1 93.62 385 ASN A N 1
ATOM 3084 C CA . ASN A 1 385 ? 16.094 17.656 19.656 1 93.62 385 ASN A CA 1
ATOM 3085 C C . ASN A 1 385 ? 15.992 16.844 20.953 1 93.62 385 ASN A C 1
ATOM 3087 O O . ASN A 1 385 ? 16.609 17.203 21.953 1 93.62 385 ASN A O 1
ATOM 3091 N N . GLN A 1 386 ? 15.203 15.844 20.938 1 95 386 GLN A N 1
ATOM 3092 C CA . GLN A 1 386 ? 14.953 15.031 22.109 1 95 386 GLN A CA 1
ATOM 3093 C C . GLN A 1 386 ? 15.016 13.539 21.781 1 95 386 GLN A C 1
ATOM 3095 O O . GLN A 1 386 ? 14.805 13.148 20.641 1 95 386 GLN A O 1
ATOM 3100 N N . TRP A 1 387 ? 15.328 12.734 22.828 1 95.56 387 TRP A N 1
ATOM 3101 C CA . TRP A 1 387 ? 15.414 11.281 22.719 1 95.56 387 TRP A CA 1
ATOM 3102 C C . TRP A 1 387 ? 14.273 10.602 23.469 1 95.56 387 TRP A C 1
ATOM 3104 O O . TRP A 1 387 ? 13.891 11.039 24.547 1 95.56 387 TRP A O 1
ATOM 3114 N N . PHE A 1 388 ? 13.828 9.531 22.891 1 95.5 388 PHE A N 1
ATOM 3115 C CA . PHE A 1 388 ? 12.75 8.75 23.484 1 95.5 388 PHE A CA 1
ATOM 3116 C C . PHE A 1 388 ? 13.102 7.27 23.516 1 95.5 388 PHE A C 1
ATOM 3118 O O . PHE A 1 388 ? 13.812 6.777 22.641 1 95.5 388 PHE A O 1
ATOM 3125 N N . SER A 1 389 ? 12.594 6.566 24.516 1 93.62 389 SER A N 1
ATOM 3126 C CA . SER A 1 389 ? 12.844 5.137 24.656 1 93.62 389 SER A CA 1
ATOM 3127 C C . SER A 1 389 ? 11.828 4.32 23.859 1 93.62 389 SER A C 1
ATOM 3129 O O . SER A 1 389 ? 10.641 4.648 23.844 1 93.62 389 SER A O 1
ATOM 3131 N N . LEU A 1 390 ? 12.312 3.33 23.172 1 94.94 390 LEU A N 1
ATOM 3132 C CA . LEU A 1 390 ? 11.477 2.363 22.484 1 94.94 390 LEU A CA 1
ATOM 3133 C C . LEU A 1 390 ? 11.68 0.96 23.047 1 94.94 390 LEU A C 1
ATOM 3135 O O . LEU A 1 390 ? 12.586 0.738 23.859 1 94.94 390 LEU A O 1
ATOM 3139 N N . ALA A 1 391 ? 10.766 0.013 22.656 1 93.31 391 ALA A N 1
ATOM 3140 C CA . ALA A 1 391 ? 10.906 -1.374 23.094 1 93.31 391 ALA A CA 1
ATOM 3141 C C . ALA A 1 391 ? 12.242 -1.958 22.656 1 93.31 391 ALA A C 1
ATOM 3143 O O . ALA A 1 391 ? 12.648 -1.798 21.5 1 93.31 391 ALA A O 1
ATOM 3144 N N . PRO A 1 392 ? 12.938 -2.621 23.516 1 91.94 392 PRO A N 1
ATOM 3145 C CA . PRO A 1 392 ? 14.234 -3.191 23.141 1 91.94 392 PRO A CA 1
ATOM 3146 C C . PRO A 1 392 ? 14.109 -4.418 22.234 1 91.94 392 PRO A C 1
ATOM 3148 O O . PRO A 1 392 ? 13.062 -5.066 22.219 1 91.94 392 PRO A O 1
ATOM 3151 N N . MET A 1 393 ? 15.156 -4.676 21.516 1 92.5 393 MET A N 1
ATOM 3152 C CA . MET A 1 393 ? 15.219 -5.883 20.703 1 92.5 393 MET A CA 1
ATOM 3153 C C . MET A 1 393 ? 15 -7.129 21.547 1 92.5 393 MET A C 1
ATOM 3155 O O . MET A 1 393 ? 15.266 -7.117 22.75 1 92.5 393 MET A O 1
ATOM 3159 N N . LEU A 1 394 ? 14.539 -8.234 20.906 1 90 394 LEU A N 1
ATOM 3160 C CA . LEU A 1 394 ? 14.352 -9.508 21.594 1 90 394 LEU A CA 1
ATOM 3161 C C . LEU A 1 394 ? 15.695 -10.125 21.969 1 90 394 LEU A C 1
ATOM 3163 O O . LEU A 1 394 ? 15.859 -10.672 23.062 1 90 394 LEU A O 1
ATOM 3167 N N . ILE A 1 395 ? 16.641 -10.062 21.047 1 90.12 395 ILE A N 1
ATOM 3168 C CA . ILE A 1 395 ? 18 -10.547 21.25 1 90.12 395 ILE A CA 1
ATOM 3169 C C . ILE A 1 395 ? 18.984 -9.391 21.109 1 90.12 395 ILE A C 1
ATOM 3171 O O . ILE A 1 395 ? 19.078 -8.766 20.047 1 90.12 395 ILE A O 1
ATOM 3175 N N . PRO A 1 396 ? 19.734 -9.125 22.188 1 89.19 396 PRO A N 1
ATOM 3176 C CA . PRO A 1 396 ? 20.75 -8.086 22.031 1 89.19 396 PRO A CA 1
ATOM 3177 C C . PRO A 1 396 ? 21.812 -8.438 20.984 1 89.19 396 PRO A C 1
ATOM 3179 O O . PRO A 1 396 ? 22.25 -9.586 20.906 1 89.19 396 PRO A O 1
ATOM 3182 N N . ARG A 1 397 ? 22.141 -7.445 20.125 1 89.75 397 ARG A N 1
ATOM 3183 C CA . ARG A 1 397 ? 23.109 -7.719 19.062 1 89.75 397 ARG A CA 1
ATOM 3184 C C . ARG A 1 397 ? 23.953 -6.484 18.766 1 89.75 397 ARG A C 1
ATOM 3186 O O . ARG A 1 397 ? 23.484 -5.355 18.906 1 89.75 397 ARG A O 1
ATOM 3193 N N . PHE A 1 398 ? 25.219 -6.746 18.406 1 89 398 PHE A N 1
ATOM 3194 C CA . PHE A 1 398 ? 26.109 -5.738 17.844 1 89 398 PHE A CA 1
ATOM 3195 C C . PHE A 1 398 ? 26.734 -6.23 16.547 1 89 398 PHE A C 1
ATOM 3197 O O . PHE A 1 398 ? 26.641 -7.414 16.203 1 89 398 PHE A O 1
ATOM 3204 N N . SER A 1 399 ? 27.266 -5.293 15.695 1 92.44 399 SER A N 1
ATOM 3205 C CA . SER A 1 399 ? 27.781 -5.594 14.359 1 92.44 399 SER A CA 1
ATOM 3206 C C . SER A 1 399 ? 26.703 -6.156 13.453 1 92.44 399 SER A C 1
ATOM 3208 O O . SER A 1 399 ? 26.953 -7.055 12.648 1 92.44 399 SER A O 1
ATOM 3210 N N . HIS A 1 400 ? 25.484 -5.809 13.742 1 94.81 400 HIS A N 1
ATOM 3211 C CA . HIS A 1 400 ? 24.328 -6.164 12.93 1 94.81 400 HIS A CA 1
ATOM 3212 C C . HIS A 1 400 ? 24.047 -5.094 11.883 1 94.81 400 HIS A C 1
ATOM 3214 O O . HIS A 1 400 ? 24.656 -4.027 11.898 1 94.81 400 HIS A O 1
ATOM 3220 N N . GLY A 1 401 ? 23.234 -5.406 10.906 1 96.19 401 GLY A N 1
ATOM 3221 C CA . GLY A 1 401 ? 22.641 -4.43 10.016 1 96.19 401 GLY A CA 1
ATOM 3222 C C . GLY A 1 401 ? 21.203 -4.094 10.367 1 96.19 401 GLY A C 1
ATOM 3223 O O . GLY A 1 401 ? 20.516 -4.902 10.984 1 96.19 401 GLY A O 1
ATOM 3224 N N . ALA A 1 402 ? 20.797 -2.918 10.039 1 96.31 402 ALA A N 1
ATOM 3225 C CA . ALA A 1 402 ? 19.391 -2.537 10.219 1 96.31 402 ALA A CA 1
ATOM 3226 C C . ALA A 1 402 ? 18.922 -1.65 9.07 1 96.31 402 ALA A C 1
ATOM 3228 O O . ALA A 1 402 ? 19.672 -0.804 8.578 1 96.31 402 ALA A O 1
ATOM 3229 N N . VAL A 1 403 ? 17.734 -1.851 8.664 1 96.19 403 VAL A N 1
ATOM 3230 C CA . VAL A 1 403 ? 17.219 -1.058 7.555 1 96.19 403 VAL A CA 1
ATOM 3231 C C . VAL A 1 403 ? 15.688 -1.046 7.598 1 96.19 403 VAL A C 1
ATOM 3233 O O . VAL A 1 403 ? 15.062 -2.016 8.039 1 96.19 403 VAL A O 1
ATOM 3236 N N . ALA A 1 404 ? 15.117 0.051 7.258 1 94.25 404 ALA A N 1
ATOM 3237 C CA . ALA A 1 404 ? 13.664 0.132 7.082 1 94.25 404 ALA A CA 1
ATOM 3238 C C . ALA A 1 404 ? 13.234 -0.515 5.77 1 94.25 404 ALA A C 1
ATOM 3240 O O . ALA A 1 404 ? 13.883 -0.329 4.738 1 94.25 404 ALA A O 1
ATOM 3241 N N . CYS A 1 405 ? 12.234 -1.299 5.797 1 93 405 CYS A N 1
ATOM 3242 C CA . CYS A 1 405 ? 11.711 -1.983 4.621 1 93 405 CYS A CA 1
ATOM 3243 C C . CYS A 1 405 ? 10.219 -2.24 4.762 1 93 405 CYS A C 1
ATOM 3245 O O . CYS A 1 405 ? 9.781 -2.91 5.699 1 93 405 CYS A O 1
ATOM 3247 N N . GLU A 1 406 ? 9.414 -1.713 3.789 1 89.31 406 GLU A N 1
ATOM 3248 C CA . GLU A 1 406 ? 7.98 -1.95 3.67 1 89.31 406 GLU A CA 1
ATOM 3249 C C . GLU A 1 406 ? 7.27 -1.698 4.996 1 89.31 406 GLU A C 1
ATOM 3251 O O . GLU A 1 406 ? 6.5 -2.541 5.465 1 89.31 406 GLU A O 1
ATOM 3256 N N . GLY A 1 407 ? 7.648 -0.654 5.656 1 88 407 GLY A N 1
ATOM 3257 C CA . GLY A 1 407 ? 6.906 -0.173 6.812 1 88 407 GLY A CA 1
ATOM 3258 C C . GLY A 1 407 ? 7.449 -0.694 8.133 1 88 407 GLY A C 1
ATOM 3259 O O . GLY A 1 407 ? 6.895 -0.408 9.195 1 88 407 GLY A O 1
ATOM 3260 N N . PHE A 1 408 ? 8.484 -1.513 8.117 1 94.25 408 PHE A N 1
ATOM 3261 C CA . PHE A 1 408 ? 9.125 -2.061 9.312 1 94.25 408 PHE A CA 1
ATOM 3262 C C . PHE A 1 408 ? 10.617 -1.781 9.305 1 94.25 408 PHE A C 1
ATOM 3264 O O . PHE A 1 408 ? 11.172 -1.342 8.289 1 94.25 408 PHE A O 1
ATOM 3271 N N . ILE A 1 409 ? 11.219 -1.926 10.461 1 96.56 409 ILE A N 1
ATOM 3272 C CA . ILE A 1 409 ? 12.672 -1.917 10.555 1 96.56 409 ILE A CA 1
ATOM 3273 C C . ILE A 1 409 ? 13.18 -3.324 10.852 1 96.56 409 ILE A C 1
ATOM 3275 O O . ILE A 1 409 ? 12.672 -3.996 11.75 1 96.56 409 ILE A O 1
ATOM 3279 N N . TYR A 1 410 ? 14.117 -3.766 10.094 1 97.56 410 TYR A N 1
ATOM 3280 C CA . TYR A 1 410 ? 14.688 -5.098 10.266 1 97.56 410 TYR A CA 1
ATOM 3281 C C . TYR A 1 410 ? 16.109 -5.016 10.805 1 97.56 410 TYR A C 1
ATOM 3283 O O . TYR A 1 410 ? 16.891 -4.168 10.367 1 97.56 410 TYR A O 1
ATOM 3291 N N . THR A 1 411 ? 16.453 -5.797 11.734 1 96.56 411 THR A N 1
ATOM 3292 C CA . THR A 1 411 ? 17.828 -6.02 12.156 1 96.56 411 THR A CA 1
ATOM 3293 C C . THR A 1 411 ? 18.328 -7.379 11.672 1 96.56 411 THR A C 1
ATOM 3295 O O . THR A 1 411 ? 17.609 -8.375 11.742 1 96.56 411 THR A O 1
ATOM 3298 N N . VAL A 1 412 ? 19.516 -7.398 11.164 1 97.56 412 VAL A N 1
ATOM 3299 C CA . VAL A 1 412 ? 20.016 -8.594 10.477 1 97.56 412 VAL A CA 1
ATOM 3300 C C . VAL A 1 412 ? 21.375 -8.992 11.039 1 97.56 412 VAL A C 1
ATOM 3302 O O . VAL A 1 412 ? 22.312 -8.188 11.055 1 97.56 412 VAL A O 1
ATOM 3305 N N . GLY A 1 413 ? 21.469 -10.266 11.477 1 96.75 413 GLY A N 1
ATOM 3306 C CA . GLY A 1 413 ? 22.734 -10.828 11.906 1 96.75 413 GLY A CA 1
ATOM 3307 C C . GLY A 1 413 ? 23.328 -10.109 13.109 1 96.75 413 GLY A C 1
ATOM 3308 O O . GLY A 1 413 ? 22.609 -9.68 14 1 96.75 413 GLY A O 1
ATOM 3309 N N . GLY A 1 414 ? 24.641 -10.211 13.18 1 94.75 414 GLY A N 1
ATOM 3310 C CA . GLY A 1 414 ? 25.359 -9.617 14.289 1 94.75 414 GLY A CA 1
ATOM 3311 C C . GLY A 1 414 ? 25.906 -10.648 15.258 1 94.75 414 GLY A C 1
ATOM 3312 O O . GLY A 1 414 ? 26.109 -11.812 14.891 1 94.75 414 GLY A O 1
ATOM 3313 N N . VAL A 1 415 ? 26.281 -10.125 16.359 1 92.44 415 VAL A N 1
ATOM 3314 C CA . VAL A 1 415 ? 26.875 -10.953 17.406 1 92.44 415 VAL A CA 1
ATOM 3315 C C . VAL A 1 415 ? 26.156 -10.711 18.734 1 92.44 415 VAL A C 1
ATOM 3317 O O . VAL A 1 415 ? 25.797 -9.578 19.047 1 92.44 415 VAL A O 1
ATOM 3320 N N . SER A 1 416 ? 25.859 -11.789 19.344 1 89.62 416 SER A N 1
ATOM 3321 C CA . SER A 1 416 ? 25.297 -11.711 20.688 1 89.62 416 SER A CA 1
ATOM 3322 C C . SER A 1 416 ? 26.219 -12.375 21.719 1 89.62 416 SER A C 1
ATOM 3324 O O . SER A 1 416 ? 27.344 -12.734 21.391 1 89.62 416 SER A O 1
ATOM 3326 N N . LEU A 1 417 ? 25.719 -12.516 22.984 1 80.94 417 LEU A N 1
ATOM 3327 C CA . LEU A 1 417 ? 26.516 -13.125 24.031 1 80.94 417 LEU A CA 1
ATOM 3328 C C . LEU A 1 417 ? 26.828 -14.586 23.703 1 80.94 417 LEU A C 1
ATOM 3330 O O . LEU A 1 417 ? 27.922 -15.078 24.031 1 80.94 417 LEU A O 1
ATOM 3334 N N . ASN A 1 418 ? 25.859 -15.141 23.031 1 80.31 418 ASN A N 1
ATOM 3335 C CA . ASN A 1 418 ? 26 -16.562 22.766 1 80.31 418 ASN A CA 1
ATOM 3336 C C . ASN A 1 418 ? 26.688 -16.828 21.422 1 80.31 418 ASN A C 1
ATOM 3338 O O . ASN A 1 418 ? 26.766 -17.969 20.969 1 80.31 418 ASN A O 1
ATOM 3342 N N . GLY A 1 419 ? 27.188 -15.703 20.766 1 86.69 419 GLY A N 1
ATOM 3343 C CA . GLY A 1 419 ? 27.922 -15.906 19.531 1 86.69 419 GLY A CA 1
ATOM 3344 C C . GLY A 1 419 ? 27.328 -15.148 18.359 1 86.69 419 GLY A C 1
ATOM 3345 O O . GLY A 1 419 ? 26.562 -14.195 18.547 1 86.69 419 GLY A O 1
ATOM 3346 N N . HIS A 1 420 ? 27.812 -15.609 17.141 1 92.81 420 HIS A N 1
ATOM 3347 C CA . HIS A 1 420 ? 27.344 -14.977 15.914 1 92.81 420 HIS A CA 1
ATOM 3348 C C . HIS A 1 420 ? 25.906 -15.375 15.594 1 92.81 420 HIS A C 1
ATOM 3350 O O . HIS A 1 420 ? 25.5 -16.5 15.891 1 92.81 420 HIS A O 1
ATOM 3356 N N . LEU A 1 421 ? 25.219 -14.523 14.977 1 93.94 421 LEU A N 1
ATOM 3357 C CA . LEU A 1 421 ? 23.797 -14.727 14.797 1 93.94 421 LEU A CA 1
ATOM 3358 C C . LEU A 1 421 ? 23.453 -14.859 13.312 1 93.94 421 LEU A C 1
ATOM 3360 O O . LEU A 1 421 ? 24 -14.141 12.477 1 93.94 421 LEU A O 1
ATOM 3364 N N . SER A 1 422 ? 22.609 -15.758 13 1 96.38 422 SER A N 1
ATOM 3365 C CA . SER A 1 422 ? 21.922 -15.805 11.711 1 96.38 422 SER A CA 1
ATOM 3366 C C . SER A 1 422 ? 20.531 -15.195 11.797 1 96.38 422 SER A C 1
ATOM 3368 O O . SER A 1 422 ? 19.906 -14.93 10.766 1 96.38 422 SER A O 1
ATOM 3370 N N . SER A 1 423 ? 20.141 -14.883 12.977 1 94.06 423 SER A N 1
ATOM 3371 C CA . SER A 1 423 ? 18.766 -14.484 13.234 1 94.06 423 SER A CA 1
ATOM 3372 C C . SER A 1 423 ? 18.5 -13.055 12.773 1 94.06 423 SER A C 1
ATOM 3374 O O . SER A 1 423 ? 19.438 -12.289 12.539 1 94.06 423 SER A O 1
ATOM 3376 N N . MET A 1 424 ? 17.266 -12.719 12.562 1 96.19 424 MET A N 1
ATOM 3377 C CA . MET A 1 424 ? 16.734 -11.406 12.188 1 96.19 424 MET A CA 1
ATOM 3378 C C . MET A 1 424 ? 15.477 -11.086 12.992 1 96.19 424 MET A C 1
ATOM 3380 O O . MET A 1 424 ? 14.719 -11.984 13.359 1 96.19 424 MET A O 1
ATOM 3384 N N . GLU A 1 425 ? 15.328 -9.844 13.258 1 95.81 425 GLU A N 1
ATOM 3385 C CA . GLU A 1 425 ? 14.125 -9.367 13.93 1 95.81 425 GLU A CA 1
ATOM 3386 C C . GLU A 1 425 ? 13.539 -8.156 13.203 1 95.81 425 GLU A C 1
ATOM 3388 O O . GLU A 1 425 ? 14.25 -7.445 12.5 1 95.81 425 GLU A O 1
ATOM 3393 N N . ARG A 1 426 ? 12.297 -7.992 13.383 1 96.38 426 ARG A N 1
ATOM 3394 C CA . ARG A 1 426 ? 11.586 -6.875 12.766 1 96.38 426 ARG A CA 1
ATOM 3395 C C . ARG A 1 426 ? 10.906 -6.008 13.82 1 96.38 426 ARG A C 1
ATOM 3397 O O . ARG A 1 426 ? 10.352 -6.523 14.789 1 96.38 426 ARG A O 1
ATOM 3404 N N . TYR A 1 427 ? 11.047 -4.742 13.703 1 96.06 427 TYR A N 1
ATOM 3405 C CA . TYR A 1 427 ? 10.469 -3.762 14.609 1 96.06 427 TYR A CA 1
ATOM 3406 C C . TYR A 1 427 ? 9.305 -3.027 13.953 1 96.06 427 TYR A C 1
ATOM 3408 O O . TYR A 1 427 ? 9.445 -2.496 12.852 1 96.06 427 TYR A O 1
ATOM 3416 N N . ASP A 1 428 ? 8.141 -3.012 14.609 1 94 428 ASP A N 1
ATOM 3417 C CA . ASP A 1 428 ? 6.973 -2.234 14.188 1 94 428 ASP A CA 1
ATOM 3418 C C . ASP A 1 428 ? 6.855 -0.947 15.008 1 94 428 ASP A C 1
ATOM 3420 O O . ASP A 1 428 ? 6.469 -0.98 16.172 1 94 428 ASP A O 1
ATOM 3424 N N . TYR A 1 429 ? 7.152 0.13 14.422 1 90.38 429 TYR A N 1
ATOM 3425 C CA . TYR A 1 429 ? 7.191 1.39 15.148 1 90.38 429 TYR A CA 1
ATOM 3426 C C . TYR A 1 429 ? 5.793 1.98 15.297 1 90.38 429 TYR A C 1
ATOM 3428 O O . TYR A 1 429 ? 5.621 3.043 15.898 1 90.38 429 TYR A O 1
ATOM 3436 N N . ARG A 1 430 ? 4.746 1.401 14.797 1 86.69 430 ARG A N 1
ATOM 3437 C CA . ARG A 1 430 ? 3.367 1.793 15.055 1 86.69 430 ARG A CA 1
ATOM 3438 C C . ARG A 1 430 ? 2.896 1.27 16.406 1 86.69 430 ARG A C 1
ATOM 3440 O O . ARG A 1 430 ? 2.117 1.93 17.109 1 86.69 430 ARG A O 1
ATOM 3447 N N . THR A 1 431 ? 3.4 0.035 16.672 1 89.31 431 THR A N 1
ATOM 3448 C CA . THR A 1 431 ? 2.951 -0.625 17.891 1 89.31 431 THR A CA 1
ATOM 3449 C C . THR A 1 431 ? 4.086 -0.717 18.906 1 89.31 431 THR A C 1
ATOM 3451 O O . THR A 1 431 ? 3.879 -1.146 20.047 1 89.31 431 THR A O 1
ATOM 3454 N N . ASN A 1 432 ? 5.281 -0.312 18.562 1 93.12 432 ASN A N 1
ATOM 3455 C CA . ASN A 1 432 ? 6.461 -0.383 19.422 1 93.12 432 ASN A CA 1
ATOM 3456 C C . ASN A 1 432 ? 6.738 -1.813 19.875 1 93.12 432 ASN A C 1
ATOM 3458 O O . ASN A 1 432 ? 6.91 -2.07 21.078 1 93.12 432 ASN A O 1
ATOM 3462 N N . THR A 1 433 ? 6.734 -2.732 18.875 1 92.88 433 THR A N 1
ATOM 3463 C CA . THR A 1 433 ? 6.941 -4.141 19.188 1 92.88 433 THR A CA 1
ATOM 3464 C C . THR A 1 433 ? 7.961 -4.766 18.234 1 92.88 433 THR A C 1
ATOM 3466 O O . THR A 1 433 ? 8.133 -4.297 17.109 1 92.88 433 THR A O 1
ATOM 3469 N N . TRP A 1 434 ? 8.672 -5.844 18.75 1 94.25 434 TRP A N 1
ATOM 3470 C CA . TRP A 1 434 ? 9.617 -6.633 17.969 1 94.25 434 TRP A CA 1
ATOM 3471 C C . TRP A 1 434 ? 9.078 -8.039 17.719 1 94.25 434 TRP A C 1
ATOM 3473 O O . TRP A 1 434 ? 8.352 -8.586 18.547 1 94.25 434 TRP A O 1
ATOM 3483 N N . ALA A 1 435 ? 9.43 -8.602 16.594 1 93.75 435 ALA A N 1
ATOM 3484 C CA . ALA A 1 435 ? 9.086 -9.984 16.281 1 93.75 435 ALA A CA 1
ATOM 3485 C C . ALA A 1 435 ? 10.219 -10.672 15.523 1 93.75 435 ALA A C 1
ATOM 3487 O O . ALA A 1 435 ? 10.906 -10.047 14.711 1 93.75 435 ALA A O 1
ATOM 3488 N N . GLY A 1 436 ? 10.352 -11.961 15.789 1 93.75 436 GLY A N 1
ATOM 3489 C CA . GLY A 1 436 ? 11.305 -12.734 15.008 1 93.75 436 GLY A CA 1
ATOM 3490 C C . GLY A 1 436 ? 10.812 -13.039 13.602 1 93.75 436 GLY A C 1
ATOM 3491 O O . GLY A 1 436 ? 9.609 -13.211 13.383 1 93.75 436 GLY A O 1
ATOM 3492 N N . VAL A 1 437 ? 11.695 -13.086 12.633 1 95.25 437 VAL A N 1
ATOM 3493 C CA . VAL A 1 437 ? 11.391 -13.477 11.266 1 95.25 437 VAL A CA 1
ATOM 3494 C C . VAL A 1 437 ? 12.375 -14.539 10.797 1 95.25 437 VAL A C 1
ATOM 3496 O O . VAL A 1 437 ? 13.227 -14.992 11.57 1 95.25 437 VAL A O 1
ATOM 3499 N N . ALA A 1 438 ? 12.211 -15.031 9.539 1 94.56 438 ALA A N 1
ATOM 3500 C CA . ALA A 1 438 ? 13.047 -16.109 9.008 1 94.56 438 ALA A CA 1
ATOM 3501 C C . ALA A 1 438 ? 14.523 -15.75 9.109 1 94.56 438 ALA A C 1
ATOM 3503 O O . ALA A 1 438 ? 14.938 -14.664 8.703 1 94.56 438 ALA A O 1
ATOM 3504 N N . PRO A 1 439 ? 15.328 -16.547 9.688 1 96.25 439 PRO A N 1
ATOM 3505 C CA . PRO A 1 439 ? 16.766 -16.281 9.789 1 96.25 439 PRO A CA 1
ATOM 3506 C C . PRO A 1 439 ? 17.516 -16.531 8.484 1 96.25 439 PRO A C 1
ATOM 3508 O O . PRO A 1 439 ? 16.953 -17.141 7.559 1 96.25 439 PRO A O 1
ATOM 3511 N N . MET A 1 440 ? 18.688 -15.992 8.398 1 96.69 440 MET A N 1
ATOM 3512 C CA . MET A 1 440 ? 19.594 -16.359 7.309 1 96.69 440 MET A CA 1
ATOM 3513 C C . MET A 1 440 ? 20.078 -17.797 7.465 1 96.69 440 MET A C 1
ATOM 3515 O O . MET A 1 440 ? 19.953 -18.391 8.539 1 96.69 440 MET A O 1
ATOM 3519 N N . ALA A 1 441 ? 20.625 -18.328 6.383 1 93.88 441 ALA A N 1
ATOM 3520 C CA . ALA A 1 441 ? 21.125 -19.703 6.402 1 93.88 441 ALA A CA 1
ATOM 3521 C C . ALA A 1 441 ? 22.375 -19.828 7.262 1 93.88 441 ALA A C 1
ATOM 3523 O O . ALA A 1 441 ? 22.641 -20.875 7.859 1 93.88 441 ALA A O 1
ATOM 3524 N N . LYS A 1 442 ? 23.141 -18.734 7.316 1 95.19 442 LYS A N 1
ATOM 3525 C CA . LYS A 1 442 ? 24.391 -18.734 8.062 1 95.19 442 LYS A CA 1
ATOM 3526 C C . LYS A 1 442 ? 24.5 -17.5 8.953 1 95.19 442 LYS A C 1
ATOM 3528 O O . LYS A 1 442 ? 23.875 -16.469 8.672 1 95.19 442 LYS A O 1
ATOM 3533 N N . GLU A 1 443 ? 25.297 -17.688 10.031 1 96.94 443 GLU A N 1
ATOM 3534 C CA . GLU A 1 443 ? 25.594 -16.531 10.883 1 96.94 443 GLU A CA 1
ATOM 3535 C C . GLU A 1 443 ? 26.5 -15.539 10.172 1 96.94 443 GLU A C 1
ATOM 3537 O O . GLU A 1 443 ? 27.531 -15.93 9.602 1 96.94 443 GLU A O 1
ATOM 3542 N N . VAL A 1 444 ? 26.156 -14.297 10.188 1 97.94 444 VAL A N 1
ATOM 3543 C CA . VAL A 1 444 ? 26.953 -13.266 9.516 1 97.94 444 VAL A CA 1
ATOM 3544 C C . VAL A 1 444 ? 27.016 -12.023 10.398 1 97.94 444 VAL A C 1
ATOM 3546 O O . VAL A 1 444 ? 26.031 -11.633 11.023 1 97.94 444 VAL A O 1
ATOM 3549 N N . SER A 1 445 ? 28.156 -11.445 10.562 1 96.25 445 SER A N 1
ATOM 3550 C CA . SER A 1 445 ? 28.359 -10.18 11.266 1 96.25 445 SER A CA 1
ATOM 3551 C C . SER A 1 445 ? 29.078 -9.164 10.383 1 96.25 445 SER A C 1
ATOM 3553 O O . SER A 1 445 ? 29.688 -9.531 9.375 1 96.25 445 SER A O 1
ATOM 3555 N N . GLY A 1 446 ? 28.969 -7.871 10.742 1 96.19 446 GLY A N 1
ATOM 3556 C CA . GLY A 1 446 ? 29.641 -6.824 9.977 1 96.19 446 GLY A CA 1
ATOM 3557 C C . GLY A 1 446 ? 29.172 -6.75 8.539 1 96.19 446 GLY A C 1
ATOM 3558 O O . GLY A 1 446 ? 29.969 -6.512 7.633 1 96.19 446 GLY A O 1
ATOM 3559 N N . LEU A 1 447 ? 27.938 -7.082 8.273 1 97.62 447 LEU A N 1
ATOM 3560 C CA . LEU A 1 447 ? 27.359 -7.059 6.93 1 97.62 447 LEU A CA 1
ATOM 3561 C C . LEU A 1 447 ? 26.75 -5.695 6.625 1 97.62 447 LEU A C 1
ATOM 3563 O O . LEU A 1 447 ? 26.516 -4.895 7.535 1 97.62 447 LEU A O 1
ATOM 3567 N N . GLY A 1 448 ? 26.562 -5.402 5.328 1 97.94 448 GLY A N 1
ATOM 3568 C CA . GLY A 1 448 ? 25.766 -4.266 4.895 1 97.94 448 GLY A CA 1
ATOM 3569 C C . GLY A 1 448 ? 24.344 -4.641 4.512 1 97.94 448 GLY A C 1
ATOM 3570 O O . GLY A 1 448 ? 24.109 -5.727 3.975 1 97.94 448 GLY A O 1
ATOM 3571 N N . VAL A 1 449 ? 23.391 -3.766 4.82 1 98.12 449 VAL A N 1
ATOM 3572 C CA . VAL A 1 449 ? 22.016 -4.02 4.453 1 98.12 449 VAL A CA 1
ATOM 3573 C C . VAL A 1 449 ? 21.406 -2.771 3.811 1 98.12 449 VAL A C 1
ATOM 3575 O O . VAL A 1 449 ? 21.781 -1.646 4.16 1 98.12 449 VAL A O 1
ATOM 3578 N N . ALA A 1 450 ? 20.531 -2.934 2.898 1 97.69 450 ALA A N 1
ATOM 3579 C CA . ALA A 1 450 ? 19.781 -1.854 2.262 1 97.69 450 ALA A CA 1
ATOM 3580 C C . ALA A 1 450 ? 18.469 -2.363 1.697 1 97.69 450 ALA A C 1
ATOM 3582 O O . ALA A 1 450 ? 18.297 -3.566 1.486 1 97.69 450 ALA A O 1
ATOM 3583 N N . GLU A 1 451 ? 17.531 -1.524 1.614 1 96.06 451 GLU A N 1
ATOM 3584 C CA . GLU A 1 451 ? 16.266 -1.823 0.972 1 96.06 451 GLU A CA 1
ATOM 3585 C C . GLU A 1 451 ? 16.266 -1.39 -0.491 1 96.06 451 GLU A C 1
ATOM 3587 O O . GLU A 1 451 ? 16.688 -0.279 -0.814 1 96.06 451 GLU A O 1
ATOM 3592 N N . LEU A 1 452 ? 15.906 -2.254 -1.374 1 94.06 452 LEU A N 1
ATOM 3593 C CA . LEU A 1 452 ? 15.742 -1.942 -2.789 1 94.06 452 LEU A CA 1
ATOM 3594 C C . LEU A 1 452 ? 14.492 -2.605 -3.354 1 94.06 452 LEU A C 1
ATOM 3596 O O . LEU A 1 452 ? 14.344 -3.828 -3.277 1 94.06 452 LEU A O 1
ATOM 3600 N N . ASN A 1 453 ? 13.625 -1.824 -3.867 1 90.25 453 ASN A N 1
ATOM 3601 C CA . ASN A 1 453 ? 12.414 -2.293 -4.531 1 90.25 453 ASN A CA 1
ATOM 3602 C C . ASN A 1 453 ? 11.586 -3.191 -3.619 1 90.25 453 ASN A C 1
ATOM 3604 O O . ASN A 1 453 ? 11.164 -4.273 -4.023 1 90.25 453 ASN A O 1
ATOM 3608 N N . GLY A 1 454 ? 11.492 -2.861 -2.348 1 90.19 454 GLY A N 1
ATOM 3609 C CA . GLY A 1 454 ? 10.617 -3.551 -1.419 1 90.19 454 GLY A CA 1
ATOM 3610 C C . GLY A 1 454 ? 11.242 -4.793 -0.815 1 90.19 454 GLY A C 1
ATOM 3611 O O . GLY A 1 454 ? 10.586 -5.523 -0.066 1 90.19 454 GLY A O 1
ATOM 3612 N N . CYS A 1 455 ? 12.438 -5.066 -1.152 1 94.75 455 CYS A N 1
ATOM 3613 C CA . CYS A 1 455 ? 13.164 -6.199 -0.59 1 94.75 455 CYS A CA 1
ATOM 3614 C C . CYS A 1 455 ? 14.367 -5.727 0.22 1 94.75 455 CYS A C 1
ATOM 3616 O O . CYS A 1 455 ? 14.898 -4.641 -0.019 1 94.75 455 CYS A O 1
ATOM 3618 N N . LEU A 1 456 ? 14.688 -6.516 1.18 1 97.06 456 LEU A N 1
ATOM 3619 C CA . LEU A 1 456 ? 15.891 -6.27 1.975 1 97.06 456 LEU A CA 1
ATOM 3620 C C . LEU A 1 456 ? 17.062 -7.09 1.455 1 97.06 456 LEU A C 1
ATOM 3622 O O . LEU A 1 456 ? 16.922 -8.281 1.185 1 97.06 456 LEU A O 1
ATOM 3626 N N . TYR A 1 457 ? 18.219 -6.453 1.264 1 98.38 457 TYR A N 1
ATOM 3627 C CA . TYR A 1 457 ? 19.438 -7.125 0.806 1 98.38 457 TYR A CA 1
ATOM 3628 C C . TYR A 1 457 ? 20.5 -7.148 1.902 1 98.38 457 TYR A C 1
ATOM 3630 O O . TYR A 1 457 ? 20.797 -6.117 2.506 1 98.38 457 TYR A O 1
ATOM 3638 N N . ALA A 1 458 ? 20.984 -8.25 2.242 1 98.5 458 ALA A N 1
ATOM 3639 C CA . ALA A 1 458 ? 22.156 -8.438 3.082 1 98.5 458 ALA A CA 1
ATOM 3640 C C . ALA A 1 458 ? 23.391 -8.703 2.232 1 98.5 458 ALA A C 1
ATOM 3642 O O . ALA A 1 458 ? 23.438 -9.664 1.46 1 98.5 458 ALA A O 1
ATOM 3643 N N . VAL A 1 459 ? 24.375 -7.891 2.369 1 98.69 459 VAL A N 1
ATOM 3644 C CA . VAL A 1 459 ? 25.484 -7.883 1.427 1 98.69 459 VAL A CA 1
ATOM 3645 C C . VAL A 1 459 ? 26.797 -8.078 2.178 1 98.69 459 VAL A C 1
ATOM 3647 O O . VAL A 1 459 ? 27.156 -7.262 3.031 1 98.69 459 VAL A O 1
ATOM 3650 N N . GLY A 1 460 ? 27.547 -9.148 1.829 1 98.44 460 GLY A N 1
ATOM 3651 C CA . GLY A 1 460 ? 28.859 -9.406 2.4 1 98.44 460 GLY A CA 1
ATOM 3652 C C . GLY A 1 460 ? 28.812 -9.703 3.889 1 98.44 460 GLY A C 1
ATOM 3653 O O . GLY A 1 460 ? 27.969 -10.469 4.348 1 98.44 460 GLY A O 1
ATOM 3654 N N . GLY A 1 461 ? 29.844 -9.18 4.594 1 98.06 461 GLY A N 1
ATOM 3655 C CA . GLY A 1 461 ? 29.969 -9.445 6.02 1 98.06 461 GLY A CA 1
ATOM 3656 C C . GLY A 1 461 ? 30.984 -10.523 6.336 1 98.06 461 GLY A C 1
ATOM 3657 O O . GLY A 1 461 ? 31.844 -10.844 5.504 1 98.06 461 GLY A O 1
ATOM 3658 N N . TRP A 1 462 ? 30.938 -10.906 7.609 1 97.38 462 TRP A N 1
ATOM 3659 C CA . TRP A 1 462 ? 31.906 -11.883 8.102 1 97.38 462 TRP A CA 1
ATOM 3660 C C . TRP A 1 462 ? 31.219 -13.164 8.539 1 97.38 462 TRP A C 1
ATOM 3662 O O . TRP A 1 462 ? 30.156 -13.117 9.172 1 97.38 462 TRP A O 1
ATOM 3672 N N . HIS A 1 463 ? 31.719 -14.242 8.164 1 96.19 463 HIS A N 1
ATOM 3673 C CA . HIS A 1 463 ? 31.328 -15.555 8.656 1 96.19 463 HIS A CA 1
ATOM 3674 C C . HIS A 1 463 ? 32.531 -16.375 9.086 1 96.19 463 HIS A C 1
ATOM 3676 O O . HIS A 1 463 ? 33.406 -16.672 8.273 1 96.19 463 HIS A O 1
ATOM 3682 N N . ARG A 1 464 ? 32.594 -16.703 10.367 1 92.94 464 ARG A N 1
ATOM 3683 C CA . ARG A 1 464 ? 33.688 -17.484 10.938 1 92.94 464 ARG A CA 1
ATOM 3684 C C . ARG A 1 464 ? 35.031 -16.891 10.555 1 92.94 464 ARG A C 1
ATOM 3686 O O . ARG A 1 464 ? 35.938 -17.609 10.078 1 92.94 464 ARG A O 1
ATOM 3693 N N . GLY A 1 465 ? 35.094 -15.586 10.617 1 91.12 465 GLY A N 1
ATOM 3694 C CA . GLY A 1 465 ? 36.375 -14.883 10.453 1 91.12 465 GLY A CA 1
ATOM 3695 C C . GLY A 1 465 ? 36.719 -14.625 9 1 91.12 465 GLY A C 1
ATOM 3696 O O . GLY A 1 465 ? 37.781 -14.062 8.703 1 91.12 465 GLY A O 1
ATOM 3697 N N . ARG A 1 466 ? 35.906 -14.969 8.109 1 95.06 466 ARG A N 1
ATOM 3698 C CA . ARG A 1 466 ? 36.188 -14.742 6.691 1 95.06 466 ARG A CA 1
ATOM 3699 C C . ARG A 1 466 ? 35.156 -13.773 6.09 1 95.06 466 ARG A C 1
ATOM 3701 O O . ARG A 1 466 ? 33.969 -13.852 6.402 1 95.06 466 ARG A O 1
ATOM 3708 N N . PRO A 1 467 ? 35.688 -12.867 5.254 1 97.12 467 PRO A N 1
ATOM 3709 C CA . PRO A 1 467 ? 34.75 -11.992 4.566 1 97.12 467 PRO A CA 1
ATOM 3710 C C . PRO A 1 467 ? 33.969 -12.703 3.463 1 97.12 467 PRO A C 1
ATOM 3712 O O . PRO A 1 467 ? 34.5 -13.602 2.807 1 97.12 467 PRO A O 1
ATOM 3715 N N . LEU A 1 468 ? 32.781 -12.328 3.201 1 97.62 468 LEU A N 1
ATOM 3716 C CA . LEU A 1 468 ? 31.875 -13 2.254 1 97.62 468 LEU A CA 1
ATOM 3717 C C . LEU A 1 468 ? 31.656 -12.133 1.02 1 97.62 468 LEU A C 1
ATOM 3719 O O . LEU A 1 468 ? 31.766 -10.906 1.086 1 97.62 468 LEU A O 1
ATOM 3723 N N . ASN A 1 469 ? 31.391 -12.734 -0.11 1 98.19 469 ASN A N 1
ATOM 3724 C CA . ASN A 1 469 ? 30.891 -12.031 -1.291 1 98.19 469 ASN A CA 1
ATOM 3725 C C . ASN A 1 469 ? 29.438 -12.367 -1.583 1 98.19 469 ASN A C 1
ATOM 3727 O O . ASN A 1 469 ? 28.875 -11.914 -2.586 1 98.19 469 ASN A O 1
ATOM 3731 N N . SER A 1 470 ? 28.828 -13.141 -0.721 1 97.5 470 SER A N 1
ATOM 3732 C CA . SER A 1 470 ? 27.438 -13.57 -0.917 1 97.5 470 SER A CA 1
ATOM 3733 C C . SER A 1 470 ? 26.469 -12.422 -0.696 1 97.5 470 SER A C 1
ATOM 3735 O O . SER A 1 470 ? 26.75 -11.5 0.073 1 97.5 470 SER A O 1
ATOM 3737 N N . VAL A 1 471 ? 25.359 -12.438 -1.378 1 98.56 471 VAL A N 1
ATOM 3738 C CA . VAL A 1 471 ? 24.281 -11.477 -1.259 1 98.56 471 VAL A CA 1
ATOM 3739 C C . VAL A 1 471 ? 22.938 -12.211 -1.133 1 98.56 471 VAL A C 1
ATOM 3741 O O . VAL A 1 471 ? 22.641 -13.086 -1.944 1 98.56 471 VAL A O 1
ATOM 3744 N N . LEU A 1 472 ? 22.234 -11.898 -0.127 1 98.12 472 LEU A N 1
ATOM 3745 C CA . LEU A 1 472 ? 20.922 -12.492 0.116 1 98.12 472 LEU A CA 1
ATOM 3746 C C . LEU A 1 472 ? 19.828 -11.453 -0.014 1 98.12 472 LEU A C 1
ATOM 3748 O O . LEU A 1 472 ? 20 -10.297 0.389 1 98.12 472 LEU A O 1
ATOM 3752 N N . ARG A 1 473 ? 18.781 -11.82 -0.583 1 97.75 473 ARG A N 1
ATOM 3753 C CA . ARG A 1 473 ? 17.578 -11.008 -0.701 1 97.75 473 ARG A CA 1
ATOM 3754 C C . ARG A 1 473 ? 16.453 -11.57 0.155 1 97.75 473 ARG A C 1
ATOM 3756 O O . ARG A 1 473 ? 16.125 -12.758 0.066 1 97.75 473 ARG A O 1
ATOM 3763 N N . TYR A 1 474 ? 15.883 -10.773 0.966 1 96.69 474 TYR A N 1
ATOM 3764 C CA . TYR A 1 474 ? 14.773 -11.148 1.828 1 96.69 474 TYR A CA 1
ATOM 3765 C C . TYR A 1 474 ? 13.469 -10.539 1.329 1 96.69 474 TYR A C 1
ATOM 3767 O O . TYR A 1 474 ? 13.391 -9.336 1.089 1 96.69 474 TYR A O 1
ATOM 3775 N N . TYR A 1 475 ? 12.445 -11.352 1.224 1 92.56 475 TYR A N 1
ATOM 3776 C CA . TYR A 1 475 ? 11.109 -10.906 0.833 1 92.56 475 TYR A CA 1
ATOM 3777 C C . TYR A 1 475 ? 10.211 -10.742 2.053 1 92.56 475 TYR A C 1
ATOM 3779 O O . TYR A 1 475 ? 9.719 -11.727 2.605 1 92.56 475 TYR A O 1
ATOM 3787 N N . PRO A 1 476 ? 9.875 -9.516 2.367 1 91.44 476 PRO A N 1
ATOM 3788 C CA . PRO A 1 476 ? 9.031 -9.305 3.545 1 91.44 476 PRO A CA 1
ATOM 3789 C C . PRO A 1 476 ? 7.648 -9.93 3.402 1 91.44 476 PRO A C 1
ATOM 3791 O O . PRO A 1 476 ? 7.059 -10.359 4.395 1 91.44 476 PRO A O 1
ATOM 3794 N N . SER A 1 477 ? 7.121 -10 2.252 1 84.88 477 SER A N 1
ATOM 3795 C CA . SER A 1 477 ? 5.762 -10.477 2.023 1 84.88 477 SER A CA 1
ATOM 3796 C C . SER A 1 477 ? 5.66 -11.984 2.25 1 84.88 477 SER A C 1
ATOM 3798 O O . SER A 1 477 ? 4.605 -12.484 2.639 1 84.88 477 SER A O 1
ATOM 3800 N N . SER A 1 478 ? 6.762 -12.742 2.025 1 87.94 478 SER A N 1
ATOM 3801 C CA . SER A 1 478 ? 6.723 -14.195 2.152 1 87.94 478 SER A CA 1
ATOM 3802 C C . SER A 1 478 ? 7.629 -14.672 3.279 1 87.94 478 SER A C 1
ATOM 3804 O O . SER A 1 478 ? 7.602 -15.852 3.648 1 87.94 478 SER A O 1
ATOM 3806 N N . ASN A 1 479 ? 8.43 -13.789 3.844 1 92.94 479 ASN A N 1
ATOM 3807 C CA . ASN A 1 479 ? 9.328 -14.117 4.945 1 92.94 479 ASN A CA 1
ATOM 3808 C C . ASN A 1 479 ? 10.336 -15.188 4.547 1 92.94 479 ASN A C 1
ATOM 3810 O O . ASN A 1 479 ? 10.547 -16.156 5.277 1 92.94 479 ASN A O 1
ATOM 3814 N N . ILE A 1 480 ? 10.914 -15.016 3.322 1 92.94 480 ILE A N 1
ATOM 3815 C CA . ILE A 1 480 ? 11.891 -15.984 2.832 1 92.94 480 ILE A CA 1
ATOM 3816 C C . ILE A 1 480 ? 13.141 -15.258 2.346 1 92.94 480 ILE A C 1
ATOM 3818 O O . ILE A 1 480 ? 13.062 -14.094 1.937 1 92.94 480 ILE A O 1
ATOM 3822 N N . TRP A 1 481 ? 14.266 -15.961 2.422 1 95.19 481 TRP A N 1
ATOM 3823 C CA . TRP A 1 481 ? 15.531 -15.5 1.87 1 95.19 481 TRP A CA 1
ATOM 3824 C C . TRP A 1 481 ? 15.836 -16.203 0.55 1 95.19 481 TRP A C 1
ATOM 3826 O O . TRP A 1 481 ? 15.523 -17.375 0.376 1 95.19 481 TRP A O 1
ATOM 3836 N N . GLU A 1 482 ? 16.422 -15.516 -0.316 1 95.44 482 GLU A N 1
ATOM 3837 C CA . GLU A 1 482 ? 16.906 -16.047 -1.587 1 95.44 482 GLU A CA 1
ATOM 3838 C C . GLU A 1 482 ? 18.312 -15.547 -1.891 1 95.44 482 GLU A C 1
ATOM 3840 O O . GLU A 1 482 ? 18.609 -14.367 -1.693 1 95.44 482 GLU A O 1
ATOM 3845 N N . ALA A 1 483 ? 19.188 -16.453 -2.297 1 97.06 483 ALA A N 1
ATOM 3846 C CA . ALA A 1 483 ? 20.516 -16.031 -2.734 1 97.06 483 ALA A CA 1
ATOM 3847 C C . ALA A 1 483 ? 20.469 -15.422 -4.133 1 97.06 483 ALA A C 1
ATOM 3849 O O . ALA A 1 483 ? 19.812 -15.969 -5.031 1 97.06 483 ALA A O 1
ATOM 3850 N N . VAL A 1 484 ? 21.078 -14.289 -4.301 1 97.38 484 VAL A N 1
ATOM 3851 C CA . VAL A 1 484 ? 21.203 -13.688 -5.625 1 97.38 484 VAL A CA 1
ATOM 3852 C C . VAL A 1 484 ? 22.672 -13.703 -6.066 1 97.38 484 VAL A C 1
ATOM 3854 O O . VAL A 1 484 ? 23.516 -14.312 -5.41 1 97.38 484 VAL A O 1
ATOM 3857 N N . ALA A 1 485 ? 22.953 -13.07 -7.262 1 98.12 485 ALA A N 1
ATOM 3858 C CA . ALA A 1 485 ? 24.312 -13.078 -7.793 1 98.12 485 ALA A CA 1
ATOM 3859 C C . ALA A 1 485 ? 25.312 -12.555 -6.758 1 98.12 485 ALA A C 1
ATOM 3861 O O . ALA A 1 485 ? 25.078 -11.516 -6.133 1 98.12 485 ALA A O 1
ATOM 3862 N N . PRO A 1 486 ? 26.375 -13.258 -6.469 1 98.38 486 PRO A N 1
ATOM 3863 C CA . PRO A 1 486 ? 27.391 -12.773 -5.527 1 98.38 486 PRO A CA 1
ATOM 3864 C C . PRO A 1 486 ? 28.219 -11.625 -6.09 1 98.38 486 PRO A C 1
ATOM 3866 O O . PRO A 1 486 ? 28.281 -11.438 -7.309 1 98.38 486 PRO A O 1
ATOM 3869 N N . MET A 1 487 ? 28.766 -10.867 -5.215 1 98.19 487 MET A N 1
ATOM 3870 C CA . MET A 1 487 ? 29.703 -9.82 -5.629 1 98.19 487 MET A CA 1
ATOM 3871 C C . MET A 1 487 ? 30.953 -10.43 -6.25 1 98.19 487 MET A C 1
ATOM 3873 O O . MET A 1 487 ? 31.203 -11.633 -6.117 1 98.19 487 MET A O 1
ATOM 3877 N N . THR A 1 488 ? 31.703 -9.586 -6.945 1 96.75 488 THR A N 1
ATOM 3878 C CA . THR A 1 488 ? 32.969 -10.031 -7.543 1 96.75 488 THR A CA 1
ATOM 3879 C C . THR A 1 488 ? 34.031 -10.203 -6.473 1 96.75 488 THR A C 1
ATOM 3881 O O . THR A 1 488 ? 34.875 -11.102 -6.562 1 96.75 488 THR A O 1
ATOM 3884 N N . ALA A 1 489 ? 34.031 -9.391 -5.453 1 96.12 489 ALA A N 1
ATOM 3885 C CA . ALA A 1 489 ? 35 -9.438 -4.359 1 96.12 489 ALA A CA 1
ATOM 3886 C C . ALA A 1 489 ? 34.312 -9.711 -3.025 1 96.12 489 ALA A C 1
ATOM 3888 O O . ALA A 1 489 ? 33.125 -9.336 -2.834 1 96.12 489 ALA A O 1
ATOM 3889 N N . THR A 1 490 ? 35.062 -10.398 -2.133 1 97.5 490 THR A N 1
ATOM 3890 C CA . THR A 1 490 ? 34.562 -10.5 -0.763 1 97.5 490 THR A CA 1
ATOM 3891 C C . THR A 1 490 ? 34.688 -9.156 -0.047 1 97.5 490 THR A C 1
ATOM 3893 O O . THR A 1 490 ? 35.625 -8.391 -0.28 1 97.5 490 THR A O 1
ATOM 3896 N N . ARG A 1 491 ? 33.719 -8.844 0.776 1 98.25 491 ARG A N 1
ATOM 3897 C CA . ARG A 1 491 ? 33.719 -7.559 1.461 1 98.25 491 ARG A CA 1
ATOM 3898 C C . ARG A 1 491 ? 33.25 -7.703 2.898 1 98.25 491 ARG A C 1
ATOM 3900 O O . ARG A 1 491 ? 32.031 -7.887 3.137 1 98.25 491 ARG A O 1
ATOM 3907 N N . GLY A 1 492 ? 34.156 -7.578 3.838 1 97.81 492 GLY A N 1
ATOM 3908 C CA . GLY A 1 492 ? 33.781 -7.461 5.234 1 97.81 492 GLY A CA 1
ATOM 3909 C C . GLY A 1 492 ? 33.562 -6.027 5.68 1 97.81 492 GLY A C 1
ATOM 3910 O O . GLY A 1 492 ? 34.438 -5.18 5.5 1 97.81 492 GLY A O 1
ATOM 3911 N N . GLY A 1 493 ? 32.406 -5.73 6.281 1 97.38 493 GLY A N 1
ATOM 3912 C CA . GLY A 1 493 ? 32.094 -4.387 6.742 1 97.38 493 GLY A CA 1
ATOM 3913 C C . GLY A 1 493 ? 31.906 -3.4 5.605 1 97.38 493 GLY A C 1
ATOM 3914 O O . GLY A 1 493 ? 32.469 -2.312 5.617 1 97.38 493 GLY A O 1
ATOM 3915 N N . PRO A 1 494 ? 31.219 -3.756 4.551 1 98.44 494 PRO A N 1
ATOM 3916 C CA . PRO A 1 494 ? 30.953 -2.818 3.457 1 98.44 494 PRO A CA 1
ATOM 3917 C C . PRO A 1 494 ? 29.906 -1.77 3.816 1 98.44 494 PRO A C 1
ATOM 3919 O O . PRO A 1 494 ? 29.078 -1.998 4.699 1 98.44 494 PRO A O 1
ATOM 3922 N N . CYS A 1 495 ? 29.984 -0.636 3.186 1 98.31 495 CYS A N 1
ATOM 3923 C CA . CYS A 1 495 ? 28.875 0.313 3.156 1 98.31 495 CYS A CA 1
ATOM 3924 C C . CYS A 1 495 ? 27.906 -0.012 2.025 1 98.31 495 CYS A C 1
ATOM 3926 O O . CYS A 1 495 ? 28.297 -0.016 0.855 1 98.31 495 CYS A O 1
ATOM 3928 N N . VAL A 1 496 ? 26.688 -0.296 2.363 1 98.31 496 VAL A N 1
ATOM 3929 C CA . VAL A 1 496 ? 25.703 -0.68 1.356 1 98.31 496 VAL A CA 1
ATOM 3930 C C . VAL A 1 496 ? 24.609 0.37 1.289 1 98.31 496 VAL A C 1
ATOM 3932 O O . VAL A 1 496 ? 23.984 0.688 2.303 1 98.31 496 VAL A O 1
ATOM 3935 N N . VAL A 1 497 ? 24.438 0.936 0.138 1 97.19 497 VAL A N 1
ATOM 3936 C CA . VAL A 1 497 ? 23.453 1.986 -0.098 1 97.19 497 VAL A CA 1
ATOM 3937 C C . VAL A 1 497 ? 22.656 1.674 -1.362 1 97.19 497 VAL A C 1
ATOM 3939 O O . VAL A 1 497 ? 23.156 1.019 -2.275 1 97.19 497 VAL A O 1
ATOM 3942 N N . SER A 1 498 ? 21.406 2.033 -1.308 1 94.94 498 SER A N 1
ATOM 3943 C CA . SER A 1 498 ? 20.578 1.77 -2.48 1 94.94 498 SER A CA 1
ATOM 3944 C C . SER A 1 498 ? 19.906 3.043 -2.975 1 94.94 498 SER A C 1
ATOM 3946 O O . SER A 1 498 ? 19.609 3.941 -2.186 1 94.94 498 SER A O 1
ATOM 3948 N N . ASP A 1 499 ? 19.75 3.162 -4.246 1 90.62 499 ASP A N 1
ATOM 3949 C CA . ASP A 1 499 ? 18.922 4.117 -4.969 1 90.62 499 ASP A CA 1
ATOM 3950 C C . ASP A 1 499 ? 18.172 3.443 -6.121 1 90.62 499 ASP A C 1
ATOM 3952 O O . ASP A 1 499 ? 17.375 2.529 -5.902 1 90.62 499 ASP A O 1
ATOM 3956 N N . LYS A 1 500 ? 18.594 3.676 -7.328 1 86.44 500 LYS A N 1
ATOM 3957 C CA . LYS A 1 500 ? 18.078 2.885 -8.438 1 86.44 500 LYS A CA 1
ATOM 3958 C C . LYS A 1 500 ? 18.688 1.486 -8.453 1 86.44 500 LYS A C 1
ATOM 3960 O O . LYS A 1 500 ? 18.031 0.524 -8.859 1 86.44 500 LYS A O 1
ATOM 3965 N N . TYR A 1 501 ? 19.891 1.482 -7.977 1 94.88 501 TYR A N 1
ATOM 3966 C CA . TYR A 1 501 ? 20.641 0.243 -7.859 1 94.88 501 TYR A CA 1
ATOM 3967 C C . TYR A 1 501 ? 21.156 0.047 -6.438 1 94.88 501 TYR A C 1
ATOM 3969 O O . TYR A 1 501 ? 20.969 0.919 -5.582 1 94.88 501 TYR A O 1
ATOM 3977 N N . LEU A 1 502 ? 21.641 -1.152 -6.203 1 97.12 502 LEU A N 1
ATOM 3978 C CA . LEU A 1 502 ? 22.297 -1.454 -4.941 1 97.12 502 LEU A CA 1
ATOM 3979 C C . LEU A 1 502 ? 23.812 -1.305 -5.07 1 97.12 502 LEU A C 1
ATOM 3981 O O . LEU A 1 502 ? 24.406 -1.792 -6.035 1 97.12 502 LEU A O 1
ATOM 3985 N N . TYR A 1 503 ? 24.422 -0.597 -4.145 1 98.44 503 TYR A N 1
ATOM 3986 C CA . TYR A 1 503 ? 25.859 -0.346 -4.199 1 98.44 503 TYR A CA 1
ATOM 3987 C C . TYR A 1 503 ? 26.562 -0.95 -2.994 1 98.44 503 TYR A C 1
ATOM 3989 O O . TYR A 1 503 ? 26.188 -0.691 -1.85 1 98.44 503 TYR A O 1
ATOM 3997 N N . ALA A 1 504 ? 27.5 -1.782 -3.213 1 98.69 504 ALA A N 1
ATOM 3998 C CA . ALA A 1 504 ? 28.453 -2.238 -2.193 1 98.69 504 ALA A CA 1
ATOM 3999 C C . ALA A 1 504 ? 29.75 -1.449 -2.26 1 98.69 504 ALA A C 1
ATOM 4001 O O . ALA A 1 504 ? 30.469 -1.519 -3.256 1 98.69 504 ALA A O 1
ATOM 4002 N N . ILE A 1 505 ? 30.062 -0.766 -1.209 1 98.69 505 ILE A N 1
ATOM 4003 C CA . ILE A 1 505 ? 31.125 0.228 -1.247 1 98.69 505 ILE A CA 1
ATOM 4004 C C . ILE A 1 505 ? 32.188 -0.115 -0.204 1 98.69 505 ILE A C 1
ATOM 4006 O O . ILE A 1 505 ? 31.906 -0.151 0.995 1 98.69 505 ILE A O 1
ATOM 4010 N N . GLY A 1 506 ? 33.406 -0.32 -0.658 1 98.56 506 GLY A N 1
ATOM 4011 C CA . GLY A 1 506 ? 34.531 -0.577 0.233 1 98.56 506 GLY A CA 1
ATOM 4012 C C . GLY A 1 506 ? 34.438 -1.909 0.951 1 98.56 506 GLY A C 1
ATOM 4013 O O . GLY A 1 506 ? 34 -2.902 0.367 1 98.56 506 GLY A O 1
ATOM 4014 N N . GLY A 1 507 ? 35 -1.999 2.146 1 98 507 GLY A N 1
ATOM 4015 C CA . GLY A 1 507 ? 35.094 -3.227 2.924 1 98 507 GLY A CA 1
ATOM 4016 C C . GLY A 1 507 ? 36.469 -3.803 2.986 1 98 507 GLY A C 1
ATOM 4017 O O . GLY A 1 507 ? 37.438 -3.18 2.518 1 98 507 GLY A O 1
ATOM 4018 N N . LYS A 1 508 ? 36.5 -4.859 3.668 1 96.81 508 LYS A N 1
ATOM 4019 C CA . LYS A 1 508 ? 37.75 -5.594 3.814 1 96.81 508 LYS A CA 1
ATOM 4020 C C . LYS A 1 508 ? 37.688 -6.938 3.092 1 96.81 508 LYS A C 1
ATOM 4022 O O . LYS A 1 508 ? 36.688 -7.633 3.15 1 96.81 508 LYS A O 1
ATOM 4027 N N . THR A 1 509 ? 38.719 -7.223 2.387 1 96.56 509 THR A N 1
ATOM 4028 C CA . THR A 1 509 ? 38.781 -8.477 1.646 1 96.56 509 THR A CA 1
ATOM 4029 C C . THR A 1 509 ? 40 -9.289 2.016 1 96.56 509 THR A C 1
ATOM 4031 O O . THR A 1 509 ? 40.875 -8.812 2.76 1 96.56 509 THR A O 1
ATOM 4034 N N . GLU A 1 510 ? 40 -10.508 1.596 1 92.56 510 GLU A N 1
ATOM 4035 C CA . GLU A 1 510 ? 41.156 -11.367 1.867 1 92.56 510 GLU A CA 1
ATOM 4036 C C . GLU A 1 510 ? 42.344 -10.984 0.997 1 92.56 510 GLU A C 1
ATOM 4038 O O . GLU A 1 510 ? 42.156 -10.508 -0.126 1 92.56 510 GLU A O 1
ATOM 4043 N N . ASN A 1 511 ? 43.438 -11.109 1.655 1 88.38 511 ASN A N 1
ATOM 4044 C CA . ASN A 1 511 ? 44.688 -10.844 0.975 1 88.38 511 ASN A CA 1
ATOM 4045 C C . ASN A 1 511 ? 45.562 -12.094 0.91 1 88.38 511 ASN A C 1
ATOM 4047 O O . ASN A 1 511 ? 45.469 -12.961 1.781 1 88.38 511 ASN A O 1
ATOM 4051 N N . ASP A 1 512 ? 46.344 -12.336 -0.162 1 83.94 512 ASP A N 1
ATOM 4052 C CA . ASP A 1 512 ? 47.219 -13.492 -0.356 1 83.94 512 ASP A CA 1
ATOM 4053 C C . ASP A 1 512 ? 48.438 -13.422 0.559 1 83.94 512 ASP A C 1
ATOM 4055 O O . ASP A 1 512 ? 49.125 -14.414 0.74 1 83.94 512 ASP A O 1
ATOM 4059 N N . ASN A 1 513 ? 48.594 -12.336 1.193 1 82.94 513 ASN A N 1
ATOM 4060 C CA . ASN A 1 513 ? 49.75 -12.172 2.072 1 82.94 513 ASN A CA 1
ATOM 4061 C C . ASN A 1 513 ? 49.469 -12.688 3.479 1 82.94 513 ASN A C 1
ATOM 4063 O O . ASN A 1 513 ? 48.625 -12.141 4.184 1 82.94 513 ASN A O 1
ATOM 4067 N N . ALA A 1 514 ? 50.219 -13.734 3.914 1 80.12 514 ALA A N 1
ATOM 4068 C CA . ALA A 1 514 ? 50.031 -14.398 5.199 1 80.12 514 ALA A CA 1
ATOM 4069 C C . ALA A 1 514 ? 50.25 -13.43 6.355 1 80.12 514 ALA A C 1
ATOM 4071 O O . ALA A 1 514 ? 49.625 -13.578 7.414 1 80.12 514 ALA A O 1
ATOM 4072 N N . ASN A 1 515 ? 51.125 -12.43 6.164 1 81.12 515 ASN A N 1
ATOM 4073 C CA . ASN A 1 515 ? 51.438 -11.484 7.242 1 81.12 515 ASN A CA 1
ATOM 4074 C C . ASN A 1 515 ? 50.375 -10.406 7.352 1 81.12 515 ASN A C 1
ATOM 4076 O O . ASN A 1 515 ? 50.25 -9.727 8.375 1 81.12 515 ASN A O 1
ATOM 4080 N N . ASP A 1 516 ? 49.625 -10.203 6.316 1 81.44 516 ASP A N 1
ATOM 4081 C CA . ASP A 1 516 ? 48.5 -9.266 6.281 1 81.44 516 ASP A CA 1
ATOM 4082 C C . ASP A 1 516 ? 47.312 -9.875 5.574 1 81.44 516 ASP A C 1
ATOM 4084 O O . ASP A 1 516 ? 47.031 -9.555 4.414 1 81.44 516 ASP A O 1
ATOM 4088 N N . PRO A 1 517 ? 46.562 -10.562 6.289 1 86.94 517 PRO A N 1
ATOM 4089 C CA . PRO A 1 517 ? 45.594 -11.453 5.664 1 86.94 517 PRO A CA 1
ATOM 4090 C C . PRO A 1 517 ? 44.406 -10.695 5.082 1 86.94 517 PRO A C 1
ATOM 4092 O O . PRO A 1 517 ? 43.625 -11.266 4.312 1 86.94 517 PRO A O 1
ATOM 4095 N N . PHE A 1 518 ? 44.344 -9.383 5.477 1 91.69 518 PHE A N 1
ATOM 4096 C CA . PHE A 1 518 ? 43.188 -8.656 4.957 1 91.69 518 PHE A CA 1
ATOM 4097 C C . PHE A 1 518 ? 43.625 -7.316 4.367 1 91.69 518 PHE A C 1
ATOM 4099 O O . PHE A 1 518 ? 44.625 -6.73 4.797 1 91.69 518 PHE A O 1
ATOM 4106 N N . LYS A 1 519 ? 43 -6.91 3.354 1 93.88 519 LYS A N 1
ATOM 4107 C CA . LYS A 1 519 ? 43.219 -5.605 2.744 1 93.88 519 LYS A CA 1
ATOM 4108 C C . LYS A 1 519 ? 41.938 -4.805 2.629 1 93.88 519 LYS A C 1
ATOM 4110 O O . LYS A 1 519 ? 40.875 -5.371 2.402 1 93.88 519 LYS A O 1
ATOM 4115 N N . TYR A 1 520 ? 42.062 -3.506 2.736 1 96.56 520 TYR A N 1
ATOM 4116 C CA . TYR A 1 520 ? 40.938 -2.598 2.639 1 96.56 520 TYR A CA 1
ATOM 4117 C C . TYR A 1 520 ? 40.656 -2.211 1.188 1 96.56 520 TYR A C 1
ATOM 4119 O O . TYR A 1 520 ? 41.594 -2.105 0.387 1 96.56 520 TYR A O 1
ATOM 4127 N N . LEU A 1 521 ? 39.406 -1.979 0.88 1 97.38 521 LEU A N 1
ATOM 4128 C CA . LEU A 1 521 ? 39 -1.703 -0.495 1 97.38 521 LEU A CA 1
ATOM 4129 C C . LEU A 1 521 ? 38.531 -0.268 -0.639 1 97.38 521 LEU A C 1
ATOM 4131 O O . LEU A 1 521 ? 37.906 0.274 0.281 1 97.38 521 LEU A O 1
ATOM 4135 N N . ASN A 1 522 ? 38.812 0.358 -1.778 1 98.19 522 ASN A N 1
ATOM 4136 C CA . ASN A 1 522 ? 38.125 1.579 -2.205 1 98.19 522 ASN A CA 1
ATOM 4137 C C . ASN A 1 522 ? 37.188 1.32 -3.387 1 98.19 522 ASN A C 1
ATOM 4139 O O . ASN A 1 522 ? 36.531 2.24 -3.879 1 98.19 522 ASN A O 1
ATOM 4143 N N . THR A 1 523 ? 37.094 0.06 -3.797 1 97.94 523 THR A N 1
ATOM 4144 C CA . THR A 1 523 ? 36.312 -0.293 -4.973 1 97.94 523 THR A CA 1
ATOM 4145 C C . THR A 1 523 ? 34.812 -0.286 -4.645 1 97.94 523 THR A C 1
ATOM 4147 O O . THR A 1 523 ? 34.438 -0.374 -3.477 1 97.94 523 THR A O 1
ATOM 4150 N N . VAL A 1 524 ? 33.969 -0.11 -5.664 1 98.38 524 VAL A N 1
ATOM 4151 C CA . VAL A 1 524 ? 32.531 -0.064 -5.578 1 98.38 524 VAL A CA 1
ATOM 4152 C C . VAL A 1 524 ? 31.906 -0.986 -6.629 1 98.38 524 VAL A C 1
ATOM 4154 O O . VAL A 1 524 ? 32.375 -1.024 -7.773 1 98.38 524 VAL A O 1
ATOM 4157 N N . GLU A 1 525 ? 30.984 -1.759 -6.25 1 98 525 GLU A N 1
ATOM 4158 C CA . GLU A 1 525 ? 30.203 -2.578 -7.172 1 98 525 GLU A CA 1
ATOM 4159 C C . GLU A 1 525 ? 28.719 -2.225 -7.113 1 98 525 GLU A C 1
ATOM 4161 O O . GLU A 1 525 ? 28.188 -1.934 -6.039 1 98 525 GLU A O 1
ATOM 4166 N N . ARG A 1 526 ? 28.141 -2.205 -8.172 1 97.69 526 ARG A N 1
ATOM 4167 C CA . ARG A 1 526 ? 26.719 -1.884 -8.312 1 97.69 526 ARG A CA 1
ATOM 4168 C C . ARG A 1 526 ? 25.922 -3.102 -8.773 1 97.69 526 ARG A C 1
ATOM 4170 O O . ARG A 1 526 ? 26.328 -3.791 -9.719 1 97.69 526 ARG A O 1
ATOM 4177 N N . TYR A 1 527 ? 24.828 -3.369 -8.141 1 97.5 527 TYR A N 1
ATOM 4178 C CA . TYR A 1 527 ? 23.969 -4.508 -8.445 1 97.5 527 TYR A CA 1
ATOM 4179 C C . TYR A 1 527 ? 22.703 -4.062 -9.188 1 97.5 527 TYR A C 1
ATOM 4181 O O . TYR A 1 527 ? 22 -3.17 -8.727 1 97.5 527 TYR A O 1
ATOM 4189 N N . ASP A 1 528 ? 22.438 -4.68 -10.258 1 93.38 528 ASP A N 1
ATOM 4190 C CA . ASP A 1 528 ? 21.203 -4.5 -11.016 1 93.38 528 ASP A CA 1
ATOM 4191 C C . ASP A 1 528 ? 20.219 -5.645 -10.742 1 93.38 528 ASP A C 1
ATOM 4193 O O . ASP A 1 528 ? 20.422 -6.766 -11.219 1 93.38 528 ASP A O 1
ATOM 4197 N N . PRO A 1 529 ? 19.188 -5.344 -10.07 1 90.75 529 PRO A N 1
ATOM 4198 C CA . PRO A 1 529 ? 18.266 -6.426 -9.711 1 90.75 529 PRO A CA 1
ATOM 4199 C C . PRO A 1 529 ? 17.547 -7.004 -10.922 1 90.75 529 PRO A C 1
ATOM 4201 O O . PRO A 1 529 ? 17.078 -8.148 -10.875 1 90.75 529 PRO A O 1
ATOM 4204 N N . ARG A 1 530 ? 17.391 -6.258 -11.961 1 84.12 530 ARG A N 1
ATOM 4205 C CA . ARG A 1 530 ? 16.703 -6.738 -13.156 1 84.12 530 ARG A CA 1
ATOM 4206 C C . ARG A 1 530 ? 17.531 -7.805 -13.867 1 84.12 530 ARG A C 1
ATOM 4208 O O . ARG A 1 530 ? 16.984 -8.805 -14.344 1 84.12 530 ARG A O 1
ATOM 4215 N N . MET A 1 531 ? 18.812 -7.551 -13.891 1 88.19 531 MET A N 1
ATOM 4216 C CA . MET A 1 531 ? 19.703 -8.469 -14.602 1 88.19 531 MET A CA 1
ATOM 4217 C C . MET A 1 531 ? 20.359 -9.445 -13.633 1 88.19 531 MET A C 1
ATOM 4219 O O . MET A 1 531 ? 21 -10.406 -14.062 1 88.19 531 MET A O 1
ATOM 4223 N N . ASN A 1 532 ? 20.172 -9.273 -12.344 1 94.19 532 ASN A N 1
ATOM 4224 C CA . ASN A 1 532 ? 20.828 -10.07 -11.312 1 94.19 532 ASN A CA 1
ATOM 4225 C C . ASN A 1 532 ? 22.344 -10.164 -11.555 1 94.19 532 ASN A C 1
ATOM 4227 O O . ASN A 1 532 ? 22.891 -11.266 -11.602 1 94.19 532 ASN A O 1
ATOM 4231 N N . THR A 1 533 ? 22.891 -9.023 -11.773 1 96.75 533 THR A N 1
ATOM 4232 C CA . THR A 1 533 ? 24.328 -8.961 -12.055 1 96.75 533 THR A CA 1
ATOM 4233 C C . THR A 1 533 ? 24.969 -7.793 -11.312 1 96.75 533 THR A C 1
ATOM 4235 O O . THR A 1 533 ? 24.297 -6.816 -10.977 1 96.75 533 THR A O 1
ATOM 4238 N N . TRP A 1 534 ? 26.266 -7.961 -11.023 1 97.81 534 TRP A N 1
ATOM 4239 C CA . TRP A 1 534 ? 27.078 -6.902 -10.43 1 97.81 534 TRP A CA 1
ATOM 4240 C C . TRP A 1 534 ? 28.016 -6.293 -11.469 1 97.81 534 TRP A C 1
ATOM 4242 O O . TRP A 1 534 ? 28.578 -7.008 -12.305 1 97.81 534 TRP A O 1
ATOM 4252 N N . HIS A 1 535 ? 28.125 -4.977 -11.398 1 96.94 535 HIS A N 1
ATOM 4253 C CA . HIS A 1 535 ? 29.047 -4.242 -12.258 1 96.94 535 HIS A CA 1
ATOM 4254 C C . HIS A 1 535 ? 29.984 -3.354 -11.438 1 96.94 535 HIS A C 1
ATOM 4256 O O . HIS A 1 535 ? 29.578 -2.801 -10.414 1 96.94 535 HIS A O 1
ATOM 4262 N N . GLU A 1 536 ? 31.219 -3.219 -11.945 1 96.56 536 GLU A N 1
ATOM 4263 C CA . GLU A 1 536 ? 32.156 -2.316 -11.273 1 96.56 536 GLU A CA 1
ATOM 4264 C C . GLU A 1 536 ? 31.781 -0.857 -11.508 1 96.56 536 GLU A C 1
ATOM 4266 O O . GLU A 1 536 ? 31.375 -0.483 -12.609 1 96.56 536 GLU A O 1
ATOM 4271 N N . SER A 1 537 ? 31.844 -0.089 -10.477 1 96.38 537 SER A N 1
ATOM 4272 C CA . SER A 1 537 ? 31.656 1.356 -10.547 1 96.38 537 SER A CA 1
ATOM 4273 C C . SER A 1 537 ? 32.938 2.098 -10.188 1 96.38 537 SER A C 1
ATOM 4275 O O . SER A 1 537 ? 33.938 1.48 -9.781 1 96.38 537 SER A O 1
ATOM 4277 N N . MET A 1 538 ? 32.906 3.396 -10.398 1 97.69 538 MET A N 1
ATOM 4278 C CA . MET A 1 538 ? 34.094 4.207 -10.07 1 97.69 538 MET A CA 1
ATOM 4279 C C . MET A 1 538 ? 34.469 4.047 -8.609 1 97.69 538 MET A C 1
ATOM 4281 O O . MET A 1 538 ? 33.625 4.117 -7.723 1 97.69 538 MET A O 1
ATOM 4285 N N . PRO A 1 539 ? 35.75 3.768 -8.297 1 98.12 539 PRO A N 1
ATOM 4286 C CA . PRO A 1 539 ? 36.188 3.582 -6.91 1 98.12 539 PRO A CA 1
ATOM 4287 C C . PRO A 1 539 ? 36.25 4.891 -6.125 1 98.12 539 PRO A C 1
ATOM 4289 O O . PRO A 1 539 ? 36.344 5.969 -6.719 1 98.12 539 PRO A O 1
ATOM 4292 N N . MET A 1 540 ? 36.094 4.77 -4.863 1 98.06 540 MET A N 1
ATOM 4293 C CA . MET A 1 540 ? 36.25 5.918 -3.98 1 98.06 540 MET A CA 1
ATOM 4294 C C . MET A 1 540 ? 37.688 6.43 -4.043 1 98.06 540 MET A C 1
ATOM 4296 O O . MET A 1 540 ? 38.562 5.762 -4.59 1 98.06 540 MET A O 1
ATOM 4300 N N . GLN A 1 541 ? 37.906 7.551 -3.488 1 96.94 541 GLN A N 1
ATOM 4301 C CA . GLN A 1 541 ? 39.25 8.148 -3.467 1 96.94 541 GLN A CA 1
ATOM 4302 C C . GLN A 1 541 ? 40.125 7.531 -2.371 1 96.94 541 GLN A C 1
ATOM 4304 O O . GLN A 1 541 ? 41.344 7.512 -2.479 1 96.94 541 GLN A O 1
ATOM 4309 N N . VAL A 1 542 ? 39.5 7.012 -1.328 1 96.94 542 VAL A N 1
ATOM 4310 C CA . VAL A 1 542 ? 40.219 6.379 -0.235 1 96.94 542 VAL A CA 1
ATOM 4311 C C . VAL A 1 542 ? 39.562 5.059 0.137 1 96.94 542 VAL A C 1
ATOM 4313 O O . VAL A 1 542 ? 38.375 4.863 -0.115 1 96.94 542 VAL A O 1
ATOM 4316 N N . GLN A 1 543 ? 40.406 4.137 0.738 1 97.56 543 GLN A N 1
ATOM 4317 C CA . GLN A 1 543 ? 39.875 2.871 1.236 1 97.56 543 GLN A CA 1
ATOM 4318 C C . GLN A 1 543 ? 39.062 3.08 2.504 1 97.56 543 GLN A C 1
ATOM 4320 O O . GLN A 1 543 ? 39.406 3.883 3.363 1 97.56 543 GLN A O 1
ATOM 4325 N N . ARG A 1 544 ? 37.875 2.455 2.566 1 97.75 544 ARG A N 1
ATOM 4326 C CA . ARG A 1 544 ? 37.031 2.586 3.732 1 97.75 544 ARG A CA 1
ATOM 4327 C C . ARG A 1 544 ? 36.375 1.253 4.082 1 97.75 544 ARG A C 1
ATOM 4329 O O . ARG A 1 544 ? 35.812 0.585 3.213 1 97.75 544 ARG A O 1
ATOM 4336 N N . ALA A 1 545 ? 36.438 0.822 5.289 1 97.88 545 ALA A N 1
ATOM 4337 C CA . ALA A 1 545 ? 35.594 -0.201 5.867 1 97.88 545 ALA A CA 1
ATOM 4338 C C . ALA A 1 545 ? 34.781 0.358 7.039 1 97.88 545 ALA A C 1
ATOM 4340 O O . ALA A 1 545 ? 35.25 1.271 7.73 1 97.88 545 ALA A O 1
ATOM 4341 N N . TYR A 1 546 ? 33.5 -0.164 7.219 1 97.12 546 TYR A N 1
ATOM 4342 C CA . TYR A 1 546 ? 32.625 0.217 8.328 1 97.12 546 TYR A CA 1
ATOM 4343 C C . TYR A 1 546 ? 32.281 1.695 8.258 1 97.12 546 TYR A C 1
ATOM 4345 O O . TYR A 1 546 ? 32.156 2.365 9.289 1 97.12 546 TYR A O 1
ATOM 4353 N N . ALA A 1 547 ? 32.219 2.213 7.031 1 98 547 ALA A N 1
ATOM 4354 C CA . ALA A 1 547 ? 31.641 3.531 6.789 1 98 547 ALA A CA 1
ATOM 4355 C C . ALA A 1 547 ? 30.109 3.465 6.773 1 98 547 ALA A C 1
ATOM 4357 O O . ALA A 1 547 ? 29.531 2.383 6.656 1 98 547 ALA A O 1
ATOM 4358 N N . CYS A 1 548 ? 29.469 4.535 7 1 97.06 548 CYS A N 1
ATOM 4359 C CA . CYS A 1 548 ? 28.016 4.594 6.848 1 97.06 548 CYS A CA 1
ATOM 4360 C C . CYS A 1 548 ? 27.641 5.434 5.637 1 97.06 548 CYS A C 1
ATOM 4362 O O . CYS A 1 548 ? 28.422 6.25 5.164 1 97.06 548 CYS A O 1
ATOM 4364 N N . GLY A 1 549 ? 26.484 5.164 5.086 1 97.94 549 GLY A N 1
ATOM 4365 C CA . GLY A 1 549 ? 26.094 5.871 3.875 1 97.94 549 GLY A CA 1
ATOM 4366 C C . GLY A 1 549 ? 24.594 5.996 3.709 1 97.94 549 GLY A C 1
ATOM 4367 O O . GLY A 1 549 ? 23.828 5.254 4.332 1 97.94 549 GLY A O 1
ATOM 4368 N N . VAL A 1 550 ? 24.172 6.961 2.883 1 97.12 550 VAL A N 1
ATOM 4369 C CA . VAL A 1 550 ? 22.766 7.199 2.572 1 97.12 550 VAL A CA 1
ATOM 4370 C C . VAL A 1 550 ? 22.625 7.754 1.157 1 97.12 550 VAL A C 1
ATOM 4372 O O . VAL A 1 550 ? 23.547 8.414 0.657 1 97.12 550 VAL A O 1
ATOM 4375 N N . ALA A 1 551 ? 21.641 7.398 0.52 1 95.94 551 ALA A N 1
ATOM 4376 C CA . ALA A 1 551 ? 21.344 7.926 -0.809 1 95.94 551 ALA A CA 1
ATOM 4377 C C . ALA A 1 551 ? 20.281 9.023 -0.737 1 95.94 551 ALA A C 1
ATOM 4379 O O . ALA A 1 551 ? 19.25 8.859 -0.074 1 95.94 551 ALA A O 1
ATOM 4380 N N . VAL A 1 552 ? 20.562 10.164 -1.377 1 92.5 552 VAL A N 1
ATOM 4381 C CA . VAL A 1 552 ? 19.625 11.273 -1.446 1 92.5 552 VAL A CA 1
ATOM 4382 C C . VAL A 1 552 ? 19.547 11.797 -2.879 1 92.5 552 VAL A C 1
ATOM 4384 O O . VAL A 1 552 ? 20.5 12.398 -3.379 1 92.5 552 VAL A O 1
ATOM 4387 N N . LYS A 1 553 ? 18.406 11.617 -3.549 1 87 553 LYS A N 1
ATOM 4388 C CA . LYS A 1 553 ? 18.109 12.164 -4.867 1 87 553 LYS A CA 1
ATOM 4389 C C . LYS A 1 553 ? 19.234 11.883 -5.852 1 87 553 LYS A C 1
ATOM 4391 O O . LYS A 1 553 ? 19.781 12.797 -6.477 1 87 553 LYS A O 1
ATOM 4396 N N . GLY A 1 554 ? 19.688 10.695 -5.895 1 90.94 554 GLY A N 1
ATOM 4397 C CA . GLY A 1 554 ? 20.641 10.273 -6.902 1 90.94 554 GLY A CA 1
ATOM 4398 C C . GLY A 1 554 ? 22.078 10.43 -6.457 1 90.94 554 GLY A C 1
ATOM 4399 O O . GLY A 1 554 ? 23 10.109 -7.207 1 90.94 554 GLY A O 1
ATOM 4400 N N . ILE A 1 555 ? 22.297 10.93 -5.266 1 95.94 555 ILE A N 1
ATOM 4401 C CA . ILE A 1 555 ? 23.641 11.094 -4.73 1 95.94 555 ILE A CA 1
ATOM 4402 C C . ILE A 1 555 ? 23.844 10.148 -3.551 1 95.94 555 ILE A C 1
ATOM 4404 O O . ILE A 1 555 ? 23 10.078 -2.646 1 95.94 555 ILE A O 1
ATOM 4408 N N . LEU A 1 556 ? 24.969 9.383 -3.551 1 97.62 556 LEU A N 1
ATOM 4409 C CA . LEU A 1 556 ? 25.344 8.531 -2.428 1 97.62 556 LEU A CA 1
ATOM 4410 C C . LEU A 1 556 ? 26.359 9.234 -1.532 1 97.62 556 LEU A C 1
ATOM 4412 O O . LEU A 1 556 ? 27.438 9.602 -1.986 1 97.62 556 LEU A O 1
ATOM 4416 N N . TYR A 1 557 ? 26 9.422 -0.334 1 98.12 557 TYR A N 1
ATOM 4417 C CA . TYR A 1 557 ? 26.906 10 0.644 1 98.12 557 TYR A CA 1
ATOM 4418 C C . TYR A 1 557 ? 27.562 8.906 1.484 1 98.12 557 TYR A C 1
ATOM 4420 O O . TYR A 1 557 ? 26.875 8.109 2.123 1 98.12 557 TYR A O 1
ATOM 4428 N N . VAL A 1 558 ? 28.828 8.781 1.496 1 98.62 558 VAL A N 1
ATOM 4429 C CA . VAL A 1 558 ? 29.578 7.816 2.287 1 98.62 558 VAL A CA 1
ATOM 4430 C C . VAL A 1 558 ? 30.469 8.555 3.289 1 98.62 558 VAL A C 1
ATOM 4432 O O . VAL A 1 558 ? 31.297 9.383 2.904 1 98.62 558 VAL A O 1
ATOM 4435 N N . VAL A 1 559 ? 30.328 8.219 4.516 1 98.19 559 VAL A N 1
ATOM 4436 C CA . VAL A 1 559 ? 30.875 9.047 5.582 1 98.19 559 VAL A CA 1
ATOM 4437 C C . VAL A 1 559 ? 31.75 8.188 6.504 1 98.19 559 VAL A C 1
ATOM 4439 O O . VAL A 1 559 ? 31.328 7.125 6.953 1 98.19 559 VAL A O 1
ATOM 4442 N N . GLY A 1 560 ? 32.969 8.664 6.781 1 98.06 560 GLY A N 1
ATOM 4443 C CA . GLY A 1 560 ? 33.844 8.039 7.762 1 98.06 560 GLY A CA 1
ATOM 4444 C C . GLY A 1 560 ? 34.375 6.699 7.305 1 98.06 560 GLY A C 1
ATOM 4445 O O . GLY A 1 560 ? 34.781 6.551 6.156 1 98.06 560 GLY A O 1
ATOM 4446 N N . GLY A 1 561 ? 34.531 5.773 8.289 1 97.5 561 GLY A N 1
ATOM 4447 C CA . GLY A 1 561 ? 35.125 4.477 8.039 1 97.5 561 GLY A CA 1
ATOM 4448 C C . GLY A 1 561 ? 36.562 4.391 8.516 1 97.5 561 GLY A C 1
ATOM 4449 O O . GLY A 1 561 ? 37.062 5.297 9.188 1 97.5 561 GLY A O 1
ATOM 4450 N N . THR A 1 562 ? 37.094 3.258 8.242 1 97.19 562 THR A N 1
ATOM 4451 C CA . THR A 1 562 ? 38.469 3.027 8.664 1 97.19 562 THR A CA 1
ATOM 4452 C C . THR A 1 562 ? 39.25 2.271 7.582 1 97.19 562 THR A C 1
ATOM 4454 O O . THR A 1 562 ? 38.656 1.683 6.68 1 97.19 562 THR A O 1
ATOM 4457 N N . GLN A 1 563 ? 40.594 2.371 7.691 1 95.19 563 GLN A N 1
ATOM 4458 C CA . GLN A 1 563 ? 41.469 1.643 6.758 1 95.19 563 GLN A CA 1
ATOM 4459 C C . GLN A 1 563 ? 42.594 0.928 7.488 1 95.19 563 GLN A C 1
ATOM 4461 O O . GLN A 1 563 ? 43.562 0.491 6.867 1 95.19 563 GLN A O 1
ATOM 4466 N N . ASP A 1 564 ? 42.469 0.893 8.836 1 92 564 ASP A N 1
ATOM 4467 C CA . ASP A 1 564 ? 43.594 0.303 9.594 1 92 564 ASP A CA 1
ATOM 4468 C C . ASP A 1 564 ? 43.062 -0.374 10.867 1 92 564 ASP A C 1
ATOM 4470 O O . ASP A 1 564 ? 43.594 -0.14 11.953 1 92 564 ASP A O 1
ATOM 4474 N N . ASP A 1 565 ? 42.062 -1.144 10.836 1 87.25 565 ASP A N 1
ATOM 4475 C CA . ASP A 1 565 ? 41.469 -1.947 11.906 1 87.25 565 ASP A CA 1
ATOM 4476 C C . ASP A 1 565 ? 41.156 -1.084 13.125 1 87.25 565 ASP A C 1
ATOM 4478 O O . ASP A 1 565 ? 41.5 -1.436 14.258 1 87.25 565 ASP A O 1
ATOM 4482 N N . LEU A 1 566 ? 40.719 0.143 12.914 1 88.56 566 LEU A N 1
ATOM 4483 C CA . LEU A 1 566 ? 40.219 1.095 13.891 1 88.56 566 LEU A CA 1
ATOM 4484 C C . LEU A 1 566 ? 41.344 1.669 14.742 1 88.56 566 LEU A C 1
ATOM 4486 O O . LEU A 1 566 ? 41.094 2.123 15.859 1 88.56 566 LEU A O 1
ATOM 4490 N N . TYR A 1 567 ? 42.5 1.535 14.258 1 90.69 567 TYR A N 1
ATOM 4491 C CA . TYR A 1 567 ? 43.5 2.373 14.867 1 90.69 567 TYR A CA 1
ATOM 4492 C C . TYR A 1 567 ? 43.156 3.85 14.727 1 90.69 567 TYR A C 1
ATOM 4494 O O . TYR A 1 567 ? 43.438 4.645 15.633 1 90.69 567 TYR A O 1
ATOM 4502 N N . SER A 1 568 ? 42.625 4.117 13.57 1 92.75 568 SER A N 1
ATOM 4503 C CA . SER A 1 568 ? 42.031 5.438 13.344 1 92.75 568 SER A CA 1
ATOM 4504 C C . SER A 1 568 ? 40.812 5.355 12.445 1 92.75 568 SER A C 1
ATOM 4506 O O . SER A 1 568 ? 40.594 4.367 11.734 1 92.75 568 SER A O 1
ATOM 4508 N N . SER A 1 569 ? 39.969 6.434 12.547 1 96.69 569 SER A N 1
ATOM 4509 C CA . SER A 1 569 ? 38.812 6.551 11.688 1 96.69 569 SER A CA 1
ATOM 4510 C C . SER A 1 569 ? 38.906 7.785 10.797 1 96.69 569 SER A C 1
ATOM 4512 O O . SER A 1 569 ? 39.594 8.758 11.141 1 96.69 569 SER A O 1
ATOM 4514 N N . HIS A 1 570 ? 38.25 7.711 9.727 1 97.12 570 HIS A N 1
ATOM 4515 C CA . HIS A 1 570 ? 38.25 8.836 8.797 1 97.12 570 HIS A CA 1
ATOM 4516 C C . HIS A 1 570 ? 37.312 9.93 9.281 1 97.12 570 HIS A C 1
ATOM 4518 O O . HIS A 1 570 ? 36.25 9.648 9.836 1 97.12 570 HIS A O 1
ATOM 4524 N N . SER A 1 571 ? 37.719 11.164 9.023 1 97.56 571 SER A N 1
ATOM 4525 C CA . SER A 1 571 ? 36.781 12.273 9.094 1 97.56 571 SER A CA 1
ATOM 4526 C C . SER A 1 571 ? 36.25 12.648 7.711 1 97.56 571 SER A C 1
ATOM 4528 O O . SER A 1 571 ? 35.25 13.367 7.59 1 97.56 571 SER A O 1
ATOM 4530 N N . SER A 1 572 ? 36.906 12.125 6.691 1 97.62 572 SER A N 1
ATOM 4531 C CA . SER A 1 572 ? 36.562 12.5 5.324 1 97.62 572 SER A CA 1
ATOM 4532 C C . SER A 1 572 ? 35.219 11.875 4.895 1 97.62 572 SER A C 1
ATOM 4534 O O . SER A 1 572 ? 34.844 10.82 5.402 1 97.62 572 SER A O 1
ATOM 4536 N N . CYS A 1 573 ? 34.531 12.523 4.047 1 98.31 573 CYS A N 1
ATOM 4537 C CA . CYS A 1 573 ? 33.281 12.109 3.449 1 98.31 573 CYS A CA 1
ATOM 4538 C C . CYS A 1 573 ? 33.312 12.242 1.933 1 98.31 573 CYS A C 1
ATOM 4540 O O . CYS A 1 573 ? 33.938 13.172 1.405 1 98.31 573 CYS A O 1
ATOM 4542 N N . GLU A 1 574 ? 32.719 11.359 1.255 1 98.38 574 GLU A N 1
ATOM 4543 C CA . GLU A 1 574 ? 32.656 11.398 -0.203 1 98.38 574 GLU A CA 1
ATOM 4544 C C . GLU A 1 574 ? 31.219 11.266 -0.694 1 98.38 574 GLU A C 1
ATOM 4546 O O . GLU A 1 574 ? 30.391 10.594 -0.062 1 98.38 574 GLU A O 1
ATOM 4551 N N . ALA A 1 575 ? 30.922 11.938 -1.754 1 98.31 575 ALA A N 1
ATOM 4552 C CA . ALA A 1 575 ? 29.625 11.867 -2.424 1 98.31 575 ALA A CA 1
ATOM 4553 C C . ALA A 1 575 ? 29.766 11.328 -3.844 1 98.31 575 ALA A C 1
ATOM 4555 O O . ALA A 1 575 ? 30.688 11.719 -4.574 1 98.31 575 ALA A O 1
ATOM 4556 N N . PHE A 1 576 ? 28.938 10.422 -4.195 1 97.94 576 PHE A N 1
ATOM 4557 C CA . PHE A 1 576 ? 28.938 9.812 -5.52 1 97.94 576 PHE A CA 1
ATOM 4558 C C . PHE A 1 576 ? 27.719 10.25 -6.309 1 97.94 576 PHE A C 1
ATOM 4560 O O . PHE A 1 576 ? 26.578 10.008 -5.895 1 97.94 576 PHE A O 1
ATOM 4567 N N . ASP A 1 577 ? 27.922 10.812 -7.406 1 96.75 577 ASP A N 1
ATOM 4568 C CA . ASP A 1 577 ? 26.844 11.172 -8.32 1 96.75 577 ASP A CA 1
ATOM 4569 C C . ASP A 1 577 ? 26.516 10.016 -9.266 1 96.75 577 ASP A C 1
ATOM 4571 O O . ASP A 1 577 ? 27.297 9.711 -10.18 1 96.75 577 ASP A O 1
ATOM 4575 N N . CYS A 1 578 ? 25.391 9.422 -9.125 1 93.06 578 CYS A N 1
ATOM 4576 C CA . CYS A 1 578 ? 25.016 8.219 -9.859 1 93.06 578 CYS A CA 1
ATOM 4577 C C . CYS A 1 578 ? 24.875 8.516 -11.352 1 93.06 578 CYS A C 1
ATOM 4579 O O . CYS A 1 578 ? 25.047 7.629 -12.188 1 93.06 578 CYS A O 1
ATOM 4581 N N . ASP A 1 579 ? 24.562 9.727 -11.734 1 92.12 579 ASP A N 1
ATOM 4582 C CA . ASP A 1 579 ? 24.391 10.086 -13.133 1 92.12 579 ASP A CA 1
ATOM 4583 C C . ASP A 1 579 ? 25.734 10.258 -13.836 1 92.12 579 ASP A C 1
ATOM 4585 O O . ASP A 1 579 ? 25.922 9.766 -14.945 1 92.12 579 ASP A O 1
ATOM 4589 N N . THR A 1 580 ? 26.672 10.867 -13.141 1 94.25 580 THR A N 1
ATOM 4590 C CA . THR A 1 580 ? 27.969 11.148 -13.758 1 94.25 580 THR A CA 1
ATOM 4591 C C . THR A 1 580 ? 28.984 10.07 -13.406 1 94.25 580 THR A C 1
ATOM 4593 O O . THR A 1 580 ? 30.078 10.031 -13.977 1 94.25 580 THR A O 1
ATOM 4596 N N . ASN A 1 581 ? 28.656 9.203 -12.484 1 94.19 581 ASN A N 1
ATOM 4597 C CA . ASN A 1 581 ? 29.531 8.133 -12.039 1 94.19 581 ASN A CA 1
ATOM 4598 C C . ASN A 1 581 ? 30.859 8.688 -11.516 1 94.19 581 ASN A C 1
ATOM 4600 O O . ASN A 1 581 ? 31.922 8.25 -11.953 1 94.19 581 ASN A O 1
ATOM 4604 N N . SER A 1 582 ? 30.766 9.625 -10.672 1 96.88 582 SER A N 1
ATOM 4605 C CA . SER A 1 582 ? 31.969 10.273 -10.164 1 96.88 582 SER A CA 1
ATOM 4606 C C . SER A 1 582 ? 31.859 10.547 -8.672 1 96.88 582 SER A C 1
ATOM 4608 O O . SER A 1 582 ? 30.766 10.773 -8.148 1 96.88 582 SER A O 1
ATOM 4610 N N . TRP A 1 583 ? 33.062 10.5 -7.996 1 97.94 583 TRP A N 1
ATOM 4611 C CA . TRP A 1 583 ? 33.156 10.789 -6.57 1 97.94 583 TRP A CA 1
ATOM 4612 C C . TRP A 1 583 ? 33.688 12.188 -6.332 1 97.94 583 TRP A C 1
ATOM 4614 O O . TRP A 1 583 ? 34.594 12.641 -7.047 1 97.94 583 TRP A O 1
ATOM 4624 N N . THR A 1 584 ? 33.188 12.859 -5.367 1 97.69 584 THR A N 1
ATOM 4625 C CA . THR A 1 584 ? 33.719 14.133 -4.906 1 97.69 584 THR A CA 1
ATOM 4626 C C . THR A 1 584 ? 33.812 14.172 -3.381 1 97.69 584 THR A C 1
ATOM 4628 O O . THR A 1 584 ? 32.938 13.617 -2.699 1 97.69 584 THR A O 1
ATOM 4631 N N . TYR A 1 585 ? 34.875 14.789 -2.865 1 97.81 585 TYR A N 1
ATOM 4632 C CA . TYR A 1 585 ? 34.906 15.023 -1.426 1 97.81 585 TYR A CA 1
ATOM 4633 C C . TYR A 1 585 ? 33.906 16.094 -1.023 1 97.81 585 TYR A C 1
ATOM 4635 O O . TYR A 1 585 ? 33.719 17.078 -1.738 1 97.81 585 TYR A O 1
ATOM 4643 N N . ILE A 1 586 ? 33.281 15.859 0.048 1 97.81 586 ILE A N 1
ATOM 4644 C CA . ILE A 1 586 ? 32.5 16.906 0.698 1 97.81 586 ILE A CA 1
ATOM 4645 C C . ILE A 1 586 ? 33.125 17.281 2.029 1 97.81 586 ILE A C 1
ATOM 4647 O O . ILE A 1 586 ? 34.188 16.75 2.383 1 97.81 586 ILE A O 1
ATOM 4651 N N . ALA A 1 587 ? 32.5 18.203 2.723 1 98.06 587 ALA A N 1
ATOM 4652 C CA . ALA A 1 587 ? 33.094 18.672 3.986 1 98.06 587 ALA A CA 1
ATOM 4653 C C . ALA A 1 587 ? 33.375 17.5 4.914 1 98.06 587 ALA A C 1
ATOM 4655 O O . ALA A 1 587 ? 32.625 16.531 4.977 1 98.06 587 ALA A O 1
ATOM 4656 N N . SER A 1 588 ? 34.469 17.578 5.645 1 98.31 588 SER A N 1
ATOM 4657 C CA . SER A 1 588 ? 34.844 16.547 6.609 1 98.31 588 SER A CA 1
ATOM 4658 C C . SER A 1 588 ? 34.031 16.656 7.891 1 98.31 588 SER A C 1
ATOM 4660 O O . SER A 1 588 ? 33.625 17.75 8.266 1 98.31 588 SER A O 1
ATOM 4662 N N . LEU A 1 589 ? 33.875 15.562 8.461 1 98.25 589 LEU A N 1
ATOM 4663 C CA . LEU A 1 589 ? 33.219 15.523 9.773 1 98.25 589 LEU A CA 1
ATOM 4664 C C . LEU A 1 589 ? 34.031 16.328 10.797 1 98.25 589 LEU A C 1
ATOM 4666 O O . LEU A 1 589 ? 35.25 16.484 10.648 1 98.25 589 LEU A O 1
ATOM 4670 N N . CYS A 1 590 ? 33.344 16.781 11.828 1 97.75 590 CYS A N 1
ATOM 4671 C CA . CYS A 1 590 ? 34 17.406 12.961 1 97.75 590 CYS A CA 1
ATOM 4672 C C . CYS A 1 590 ? 34.812 16.375 13.75 1 97.75 590 CYS A C 1
ATOM 4674 O O . CYS A 1 590 ? 35.844 16.688 14.328 1 97.75 590 CYS A O 1
ATOM 4676 N N . ILE A 1 591 ? 34.219 15.188 13.859 1 96.88 591 ILE A N 1
ATOM 4677 C CA . ILE A 1 591 ? 34.812 14.094 14.617 1 96.88 591 ILE A CA 1
ATOM 4678 C C . ILE A 1 591 ? 34.969 12.867 13.727 1 96.88 591 ILE A C 1
ATOM 4680 O O . ILE A 1 591 ? 34 12.383 13.156 1 96.88 591 ILE A O 1
ATOM 4684 N N . SER A 1 592 ? 36.219 12.398 13.664 1 97.12 592 SER A N 1
ATOM 4685 C CA . SER A 1 592 ? 36.438 11.164 12.914 1 97.12 592 SER A CA 1
ATOM 4686 C C . SER A 1 592 ? 35.688 9.992 13.539 1 97.12 592 SER A C 1
ATOM 4688 O O . SER A 1 592 ? 35.594 9.891 14.766 1 97.12 592 SER A O 1
ATOM 4690 N N . ARG A 1 593 ? 35.125 9.078 12.711 1 95.81 593 ARG A N 1
ATOM 4691 C CA . ARG A 1 593 ? 34.344 7.984 13.289 1 95.81 593 ARG A CA 1
ATOM 4692 C C . ARG A 1 593 ? 34.156 6.855 12.273 1 95.81 593 ARG A C 1
ATOM 4694 O O . ARG A 1 593 ? 34.125 7.098 11.07 1 95.81 593 ARG A O 1
ATOM 4701 N N . ALA A 1 594 ? 34.094 5.703 12.703 1 96.06 594 ALA A N 1
ATOM 4702 C CA . ALA A 1 594 ? 33.625 4.48 12.039 1 96.06 594 ALA A CA 1
ATOM 4703 C C . ALA A 1 594 ? 32.5 3.811 12.82 1 96.06 594 ALA A C 1
ATOM 4705 O O . ALA A 1 594 ? 32.25 4.172 13.977 1 96.06 594 ALA A O 1
ATOM 4706 N N . LEU A 1 595 ? 31.703 2.902 12.117 1 94.5 595 LEU A N 1
ATOM 4707 C CA . LEU A 1 595 ? 30.625 2.18 12.781 1 94.5 595 LEU A CA 1
ATOM 4708 C C . LEU A 1 595 ? 29.578 3.145 13.328 1 94.5 595 LEU A C 1
ATOM 4710 O O . LEU A 1 595 ? 29.062 2.947 14.43 1 94.5 595 LEU A O 1
ATOM 4714 N N . ALA A 1 596 ? 29.375 4.262 12.609 1 95.5 596 ALA A N 1
ATOM 4715 C CA . ALA A 1 596 ? 28.344 5.238 12.953 1 95.5 596 ALA A CA 1
ATOM 4716 C C . ALA A 1 596 ? 27.031 4.934 12.234 1 95.5 596 ALA A C 1
ATOM 4718 O O . ALA A 1 596 ? 27 4.121 11.305 1 95.5 596 ALA A O 1
ATOM 4719 N N . GLY A 1 597 ? 25.969 5.516 12.742 1 95.88 597 GLY A N 1
ATOM 4720 C CA . GLY A 1 597 ? 24.688 5.469 12.039 1 95.88 597 GLY A CA 1
ATOM 4721 C C . GLY A 1 597 ? 24.422 6.707 11.211 1 95.88 597 GLY A C 1
ATOM 4722 O O . GLY A 1 597 ? 24.906 7.793 11.523 1 95.88 597 GLY A O 1
ATOM 4723 N N . ILE A 1 598 ? 23.688 6.547 10.188 1 97.19 598 ILE A N 1
ATOM 4724 C CA . ILE A 1 598 ? 23.391 7.668 9.312 1 97.19 598 ILE A CA 1
ATOM 4725 C C . ILE A 1 598 ? 21.906 7.629 8.914 1 97.19 598 ILE A C 1
ATOM 4727 O O . ILE A 1 598 ? 21.328 6.551 8.789 1 97.19 598 ILE A O 1
ATOM 4731 N N . ALA A 1 599 ? 21.297 8.766 8.789 1 96.69 599 ALA A N 1
ATOM 4732 C CA . ALA A 1 599 ? 19.891 8.852 8.375 1 96.69 599 ALA A CA 1
ATOM 4733 C C . ALA A 1 599 ? 19.609 10.18 7.676 1 96.69 599 ALA A C 1
ATOM 4735 O O . ALA A 1 599 ? 20.25 11.188 7.969 1 96.69 599 ALA A O 1
ATOM 4736 N N . PHE A 1 600 ? 18.781 10.188 6.73 1 95.25 600 PHE A N 1
ATOM 4737 C CA . PHE A 1 600 ? 18.25 11.383 6.086 1 95.25 600 PHE A CA 1
ATOM 4738 C C . PHE A 1 600 ? 16.828 11.68 6.57 1 95.25 600 PHE A C 1
ATOM 4740 O O . PHE A 1 600 ? 15.914 10.883 6.344 1 95.25 600 PHE A O 1
ATOM 4747 N N . VAL A 1 601 ? 16.672 12.773 7.234 1 91.38 601 VAL A N 1
ATOM 4748 C CA . VAL A 1 601 ? 15.391 13.156 7.809 1 91.38 601 VAL A CA 1
ATOM 4749 C C . VAL A 1 601 ? 15.133 14.641 7.574 1 91.38 601 VAL A C 1
ATOM 4751 O O . VAL A 1 601 ? 16.016 15.477 7.824 1 91.38 601 VAL A O 1
ATOM 4754 N N . ASP A 1 602 ? 13.961 14.984 7.113 1 83.25 602 ASP A N 1
ATOM 4755 C CA . ASP A 1 602 ? 13.516 16.359 6.93 1 83.25 602 ASP A CA 1
ATOM 4756 C C . ASP A 1 602 ? 14.523 17.156 6.102 1 83.25 602 ASP A C 1
ATOM 4758 O O . ASP A 1 602 ? 14.914 18.266 6.484 1 83.25 602 ASP A O 1
ATOM 4762 N N . GLY A 1 603 ? 15.078 16.547 5.152 1 86.12 603 GLY A N 1
ATOM 4763 C CA . GLY A 1 603 ? 15.914 17.25 4.188 1 86.12 603 GLY A CA 1
ATOM 4764 C C . GLY A 1 603 ? 17.359 17.375 4.629 1 86.12 603 GLY A C 1
ATOM 4765 O O . GLY A 1 603 ? 18.156 18.062 3.988 1 86.12 603 GLY A O 1
ATOM 4766 N N . LYS A 1 604 ? 17.703 16.719 5.723 1 93.19 604 LYS A N 1
ATOM 4767 C CA . LYS A 1 604 ? 19.062 16.812 6.242 1 93.19 604 LYS A CA 1
ATOM 4768 C C . LYS A 1 604 ? 19.641 15.422 6.504 1 93.19 604 LYS A C 1
ATOM 4770 O O . LYS A 1 604 ? 18.906 14.469 6.766 1 93.19 604 LYS A O 1
ATOM 4775 N N . ILE A 1 605 ? 20.953 15.328 6.43 1 97.06 605 ILE A N 1
ATOM 4776 C CA . ILE A 1 605 ? 21.656 14.094 6.738 1 97.06 605 ILE A CA 1
ATOM 4777 C C . ILE A 1 605 ? 22.234 14.156 8.156 1 97.06 605 ILE A C 1
ATOM 4779 O O . ILE A 1 605 ? 22.906 15.125 8.508 1 97.06 605 ILE A O 1
ATOM 4783 N N . TYR A 1 606 ? 21.953 13.172 8.953 1 97.56 606 TYR A N 1
ATOM 4784 C CA . TYR A 1 606 ? 22.438 13.07 10.328 1 97.56 606 TYR A CA 1
ATOM 4785 C C . TYR A 1 606 ? 23.375 11.875 10.477 1 97.56 606 TYR A C 1
ATOM 4787 O O . TYR A 1 606 ? 23.109 10.805 9.93 1 97.56 606 TYR A O 1
ATOM 4795 N N . VAL A 1 607 ? 24.438 12.039 11.109 1 97.69 607 VAL A N 1
ATOM 4796 C CA . VAL A 1 607 ? 25.328 10.953 11.508 1 97.69 607 VAL A CA 1
ATOM 4797 C C . VAL A 1 607 ? 25.375 10.852 13.031 1 97.69 607 VAL A C 1
ATOM 4799 O O . VAL A 1 607 ? 25.547 11.859 13.719 1 97.69 607 VAL A O 1
ATOM 4802 N N . LEU A 1 608 ? 25.188 9.664 13.516 1 96.44 608 LEU A N 1
ATOM 4803 C CA . LEU A 1 608 ? 25.062 9.484 14.953 1 96.44 608 LEU A CA 1
ATOM 4804 C C . LEU A 1 608 ? 26.094 8.492 15.477 1 96.44 608 LEU A C 1
ATOM 4806 O O . LEU A 1 608 ? 26.203 7.375 14.969 1 96.44 608 LEU A O 1
ATOM 4810 N N . GLY A 1 609 ? 26.797 8.906 16.516 1 94.25 609 GLY A N 1
ATOM 4811 C CA . GLY A 1 609 ? 27.703 8.031 17.25 1 94.25 609 GLY A CA 1
ATOM 4812 C C . GLY A 1 609 ? 28.844 7.5 16.391 1 94.25 609 GLY A C 1
ATOM 4813 O O . GLY A 1 609 ? 29.297 8.18 15.461 1 94.25 609 GLY A O 1
ATOM 4814 N N . GLY A 1 610 ? 29.438 6.391 16.891 1 93.56 610 GLY A N 1
ATOM 4815 C CA . GLY A 1 610 ? 30.547 5.738 16.219 1 93.56 610 GLY A CA 1
ATOM 4816 C C . GLY A 1 610 ? 31.781 5.633 17.094 1 93.56 610 GLY A C 1
ATOM 4817 O O . GLY A 1 610 ? 31.719 5.867 18.297 1 93.56 610 GLY A O 1
ATOM 4818 N N . LYS A 1 611 ? 32.781 5.188 16.406 1 93.94 611 LYS A N 1
ATOM 4819 C CA . LYS A 1 611 ? 34.062 5.02 17.078 1 93.94 611 LYS A CA 1
ATOM 4820 C C . LYS A 1 611 ? 35.156 5.855 16.406 1 93.94 611 LYS A C 1
ATOM 4822 O O . LYS A 1 611 ? 35.344 5.781 15.188 1 93.94 611 LYS A O 1
ATOM 4827 N N . LYS A 1 612 ? 35.938 6.562 17.281 1 94.19 612 LYS A N 1
ATOM 4828 C CA . LYS A 1 612 ? 37.094 7.293 16.781 1 94.19 612 LYS A CA 1
ATOM 4829 C C . LYS A 1 612 ? 38.25 6.352 16.516 1 94.19 612 LYS A C 1
ATOM 4831 O O . LYS A 1 612 ? 39.031 6.543 15.562 1 94.19 612 LYS A O 1
ATOM 4836 N N . ASN A 1 613 ? 38.375 5.504 17.438 1 92.12 613 ASN A N 1
ATOM 4837 C CA . ASN A 1 613 ? 39.375 4.418 17.359 1 92.12 613 ASN A CA 1
ATOM 4838 C C . ASN A 1 613 ? 38.969 3.25 18.266 1 92.12 613 ASN A C 1
ATOM 4840 O O . ASN A 1 613 ? 37.812 3.188 18.734 1 92.12 613 ASN A O 1
ATOM 4844 N N . LEU A 1 614 ? 39.844 2.271 18.438 1 86.5 614 LEU A N 1
ATOM 4845 C CA . LEU A 1 614 ? 39.531 1.046 19.172 1 86.5 614 LEU A CA 1
ATOM 4846 C C . LEU A 1 614 ? 39.156 1.354 20.609 1 86.5 614 LEU A C 1
ATOM 4848 O O . LEU A 1 614 ? 38.406 0.615 21.234 1 86.5 614 LEU A O 1
ATOM 4852 N N . ARG A 1 615 ? 39.594 2.471 21.125 1 86.69 615 ARG A N 1
ATOM 4853 C CA . ARG A 1 615 ? 39.438 2.744 22.562 1 86.69 615 ARG A CA 1
ATOM 4854 C C . ARG A 1 615 ? 38.469 3.873 22.797 1 86.69 615 ARG A C 1
ATOM 4856 O O . ARG A 1 615 ? 37.906 4.004 23.906 1 86.69 615 ARG A O 1
ATOM 4863 N N . GLU A 1 616 ? 38.281 4.688 21.812 1 90.19 616 GLU A N 1
ATOM 4864 C CA . GLU A 1 616 ? 37.5 5.895 22.031 1 90.19 616 GLU A CA 1
ATOM 4865 C C . GLU A 1 616 ? 36.25 5.895 21.156 1 90.19 616 GLU A C 1
ATOM 4867 O O . GLU A 1 616 ? 36.344 5.723 19.938 1 90.19 616 GLU A O 1
ATOM 4872 N N . ARG A 1 617 ? 35.125 6.137 21.828 1 91.31 617 ARG A N 1
ATOM 4873 C CA . ARG A 1 617 ? 33.844 6.289 21.141 1 91.31 617 ARG A CA 1
ATOM 4874 C C . ARG A 1 617 ? 33.406 7.75 21.125 1 91.31 617 ARG A C 1
ATOM 4876 O O . ARG A 1 617 ? 33.969 8.578 21.844 1 91.31 617 ARG A O 1
ATOM 4883 N N . THR A 1 618 ? 32.531 8.039 20.234 1 93 618 THR A N 1
ATOM 4884 C CA . THR A 1 618 ? 31.875 9.352 20.25 1 93 618 THR A CA 1
ATOM 4885 C C . THR A 1 618 ? 30.359 9.203 20.312 1 93 618 THR A C 1
ATOM 4887 O O . THR A 1 618 ? 29.797 8.32 19.672 1 93 618 THR A O 1
ATOM 4890 N N . ASP A 1 619 ? 29.703 10.023 21.125 1 93 619 ASP A N 1
ATOM 4891 C CA . ASP A 1 619 ? 28.25 10.023 21.25 1 93 619 ASP A CA 1
ATOM 4892 C C . ASP A 1 619 ? 27.641 11.203 20.5 1 93 619 ASP A C 1
ATOM 4894 O O . ASP A 1 619 ? 26.438 11.453 20.609 1 93 619 ASP A O 1
ATOM 4898 N N . LYS A 1 620 ? 28.469 11.914 19.719 1 95.5 620 LYS A N 1
ATOM 4899 C CA . LYS A 1 620 ? 28 13.172 19.125 1 95.5 620 LYS A CA 1
ATOM 4900 C C . LYS A 1 620 ? 27.156 12.906 17.891 1 95.5 620 LYS A C 1
ATOM 4902 O O . LYS A 1 620 ? 27.391 11.938 17.172 1 95.5 620 LYS A O 1
ATOM 4907 N N . ILE A 1 621 ? 26.188 13.742 17.672 1 97.19 621 ILE A N 1
ATOM 4908 C CA . ILE A 1 621 ? 25.359 13.773 16.469 1 97.19 621 ILE A CA 1
ATOM 4909 C C . ILE A 1 621 ? 25.781 14.938 15.586 1 97.19 621 ILE A C 1
ATOM 4911 O O . ILE A 1 621 ? 25.844 16.078 16.047 1 97.19 621 ILE A O 1
ATOM 4915 N N . GLU A 1 622 ? 26.094 14.68 14.391 1 98 622 GLU A N 1
ATOM 4916 C CA . GLU A 1 622 ? 26.422 15.734 13.438 1 98 622 GLU A CA 1
ATOM 4917 C C . GLU A 1 622 ? 25.406 15.781 12.297 1 98 622 GLU A C 1
ATOM 4919 O O . GLU A 1 622 ? 24.891 14.75 11.859 1 98 622 GLU A O 1
ATOM 4924 N N . ARG A 1 623 ? 25.062 16.922 11.898 1 98.06 623 ARG A N 1
ATOM 4925 C CA . ARG A 1 623 ? 24.125 17.188 10.805 1 98.06 623 ARG A CA 1
ATOM 4926 C C . ARG A 1 623 ? 24.812 17.891 9.648 1 98.06 623 ARG A C 1
ATOM 4928 O O . ARG A 1 623 ? 25.594 18.828 9.852 1 98.06 623 ARG A O 1
ATOM 4935 N N . TYR A 1 624 ? 24.562 17.469 8.477 1 97.94 624 TYR A N 1
ATOM 4936 C CA . TYR A 1 624 ? 25.188 18.016 7.277 1 97.94 624 TYR A CA 1
ATOM 4937 C C . TYR A 1 624 ? 24.312 19.094 6.641 1 97.94 624 TYR A C 1
ATOM 4939 O O . TYR A 1 624 ? 23.141 18.859 6.379 1 97.94 624 TYR A O 1
ATOM 4947 N N . ASP A 1 625 ? 24.859 20.234 6.465 1 92.25 625 ASP A N 1
ATOM 4948 C CA . ASP A 1 625 ? 24.25 21.312 5.691 1 92.25 625 ASP A CA 1
ATOM 4949 C C . ASP A 1 625 ? 24.766 21.312 4.254 1 92.25 625 ASP A C 1
ATOM 4951 O O . ASP A 1 625 ? 25.859 21.828 3.986 1 92.25 625 ASP A O 1
ATOM 4955 N N . LYS A 1 626 ? 23.984 20.906 3.359 1 91.88 626 LYS A N 1
ATOM 4956 C CA . LYS A 1 626 ? 24.391 20.734 1.969 1 91.88 626 LYS A CA 1
ATOM 4957 C C . LYS A 1 626 ? 24.656 22.094 1.313 1 91.88 626 LYS A C 1
ATOM 4959 O O . LYS A 1 626 ? 25.578 22.219 0.505 1 91.88 626 LYS A O 1
ATOM 4964 N N . GLU A 1 627 ? 23.906 23.078 1.603 1 91 627 GLU A N 1
ATOM 4965 C CA . GLU A 1 627 ? 24.062 24.406 1.003 1 91 627 GLU A CA 1
ATOM 4966 C C . GLU A 1 627 ? 25.391 25.031 1.416 1 91 627 GLU A C 1
ATOM 4968 O O . GLU A 1 627 ? 26.109 25.594 0.582 1 91 627 GLU A O 1
ATOM 4973 N N . LEU A 1 628 ? 25.75 24.859 2.623 1 93.12 628 LEU A N 1
ATOM 4974 C CA . LEU A 1 628 ? 26.984 25.453 3.133 1 93.12 628 LEU A CA 1
ATOM 4975 C C . LEU A 1 628 ? 28.125 24.453 3.088 1 93.12 628 LEU A C 1
ATOM 4977 O O . LEU A 1 628 ? 29.281 24.828 3.273 1 93.12 628 LEU A O 1
ATOM 4981 N N . ASP A 1 629 ? 27.859 23.172 2.838 1 96.06 629 ASP A N 1
ATOM 4982 C CA . ASP A 1 629 ? 28.812 22.062 2.834 1 96.06 629 ASP A CA 1
ATOM 4983 C C . ASP A 1 629 ? 29.609 22.016 4.141 1 96.06 629 ASP A C 1
ATOM 4985 O O . ASP A 1 629 ? 30.844 22.047 4.129 1 96.06 629 ASP A O 1
ATOM 4989 N N . VAL A 1 630 ? 28.906 21.938 5.176 1 96.94 630 VAL A N 1
ATOM 4990 C CA . VAL A 1 630 ? 29.516 21.875 6.496 1 96.94 630 VAL A CA 1
ATOM 4991 C C . VAL A 1 630 ? 28.766 20.891 7.379 1 96.94 630 VAL A C 1
ATOM 4993 O O . VAL A 1 630 ? 27.562 20.656 7.172 1 96.94 630 VAL A O 1
ATOM 4996 N N . TRP A 1 631 ? 29.484 20.25 8.305 1 98 631 TRP A N 1
ATOM 4997 C CA . TRP A 1 631 ? 28.891 19.438 9.359 1 98 631 TRP A CA 1
ATOM 4998 C C . TRP A 1 631 ? 28.828 20.219 10.672 1 98 631 TRP A C 1
ATOM 5000 O O . TRP A 1 631 ? 29.797 20.906 11.039 1 98 631 TRP A O 1
ATOM 5010 N N . ASN A 1 632 ? 27.703 20.141 11.391 1 97.5 632 ASN A N 1
ATOM 5011 C CA . ASN A 1 632 ? 27.531 20.781 12.695 1 97.5 632 ASN A CA 1
ATOM 5012 C C . ASN A 1 632 ? 27.141 19.766 13.766 1 97.5 632 ASN A C 1
ATOM 5014 O O . ASN A 1 632 ? 26.312 18.891 13.523 1 97.5 632 ASN A O 1
ATOM 5018 N N . VAL A 1 633 ? 27.797 19.844 14.906 1 97.62 633 VAL A N 1
ATOM 5019 C CA . VAL A 1 633 ? 27.391 19.016 16.047 1 97.62 633 VAL A CA 1
ATOM 5020 C C . VAL A 1 633 ? 26.078 19.531 16.609 1 97.62 633 VAL A C 1
ATOM 5022 O O . VAL A 1 633 ? 25.969 20.703 17 1 97.62 633 VAL A O 1
ATOM 5025 N N . VAL A 1 634 ? 25.062 18.719 16.703 1 96.81 634 VAL A N 1
ATOM 5026 C CA . VAL A 1 634 ? 23.734 19.219 17.047 1 96.81 634 VAL A CA 1
ATOM 5027 C C . VAL A 1 634 ? 23.234 18.5 18.297 1 96.81 634 VAL A C 1
ATOM 5029 O O . VAL A 1 634 ? 22.172 18.828 18.828 1 96.81 634 VAL A O 1
ATOM 5032 N N . GLY A 1 635 ? 23.922 17.469 18.75 1 94.75 635 GLY A N 1
ATOM 5033 C CA . GLY A 1 635 ? 23.484 16.75 19.938 1 94.75 635 GLY A CA 1
ATOM 5034 C C . GLY A 1 635 ? 24.359 15.555 20.25 1 94.75 635 GLY A C 1
ATOM 5035 O O . GLY A 1 635 ? 25.5 15.453 19.766 1 94.75 635 GLY A O 1
ATOM 5036 N N . SER A 1 636 ? 23.844 14.711 21.188 1 94.69 636 SER A N 1
ATOM 5037 C CA . SER A 1 636 ? 24.562 13.516 21.609 1 94.69 636 SER A CA 1
ATOM 5038 C C . SER A 1 636 ? 23.609 12.328 21.781 1 94.69 636 SER A C 1
ATOM 5040 O O . SER A 1 636 ? 22.438 12.508 22.141 1 94.69 636 SER A O 1
ATOM 5042 N N . VAL A 1 637 ? 24.125 11.18 21.422 1 93.19 637 VAL A N 1
ATOM 5043 C CA . VAL A 1 637 ? 23.359 9.945 21.625 1 93.19 637 VAL A CA 1
ATOM 5044 C C . VAL A 1 637 ? 23.484 9.5 23.078 1 93.19 637 VAL A C 1
ATOM 5046 O O . VAL A 1 637 ? 24.578 9.242 23.562 1 93.19 637 VAL A O 1
ATOM 5049 N N . PRO A 1 638 ? 22.328 9.328 23.703 1 89.69 638 PRO A N 1
ATOM 5050 C CA . PRO A 1 638 ? 22.406 8.844 25.094 1 89.69 638 PRO A CA 1
ATOM 5051 C C . PRO A 1 638 ? 22.906 7.402 25.172 1 89.69 638 PRO A C 1
ATOM 5053 O O . PRO A 1 638 ? 22.469 6.547 24.406 1 89.69 638 PRO A O 1
ATOM 5056 N N . ASN A 1 639 ? 23.812 7.105 26.047 1 79.06 639 ASN A N 1
ATOM 5057 C CA . ASN A 1 639 ? 24.328 5.773 26.344 1 79.06 639 ASN A CA 1
ATOM 5058 C C . ASN A 1 639 ? 24.922 5.117 25.094 1 79.06 639 ASN A C 1
ATOM 5060 O O . ASN A 1 639 ? 24.672 3.936 24.828 1 79.06 639 ASN A O 1
ATOM 5064 N N . CYS A 1 640 ? 25.562 5.867 24.344 1 74.12 640 CYS A N 1
ATOM 5065 C CA . CYS A 1 640 ? 26.047 5.41 23.047 1 74.12 640 CYS A CA 1
ATOM 5066 C C . CYS A 1 640 ? 27.156 4.371 23.219 1 74.12 640 CYS A C 1
ATOM 5068 O O . CYS A 1 640 ? 28.125 4.602 23.938 1 74.12 640 CYS A O 1
ATOM 5070 N N . MET A 1 641 ? 27.078 3.09 22.734 1 65.81 641 MET A N 1
ATOM 5071 C CA . MET A 1 641 ? 28.094 2.053 22.891 1 65.81 641 MET A CA 1
ATOM 5072 C C . MET A 1 641 ? 28.719 1.692 21.547 1 65.81 641 MET A C 1
ATOM 5074 O O . MET A 1 641 ? 29.516 0.76 21.453 1 65.81 641 MET A O 1
ATOM 5078 N N . GLY A 1 642 ? 28.625 2.365 20.547 1 69.75 642 GLY A N 1
ATOM 5079 C CA . GLY A 1 642 ? 29.203 2.076 19.234 1 69.75 642 GLY A CA 1
ATOM 5080 C C . GLY A 1 642 ? 28.359 1.121 18.422 1 69.75 642 GLY A C 1
ATOM 5081 O O . GLY A 1 642 ? 27.562 0.364 18.953 1 69.75 642 GLY A O 1
ATOM 5082 N N . GLY A 1 643 ? 28.547 0.981 17.047 1 86.12 643 GLY A N 1
ATOM 5083 C CA . GLY A 1 643 ? 27.828 0.127 16.125 1 86.12 643 GLY A CA 1
ATOM 5084 C C . GLY A 1 643 ? 26.344 0.47 16.016 1 86.12 643 GLY A C 1
ATOM 5085 O O . GLY A 1 643 ? 25.5 -0.421 16.016 1 86.12 643 GLY A O 1
ATOM 5086 N N . ILE A 1 644 ? 26.094 1.661 16.047 1 90.38 644 ILE A N 1
ATOM 5087 C CA . ILE A 1 644 ? 24.719 2.164 16.047 1 90.38 644 ILE A CA 1
ATOM 5088 C C . ILE A 1 644 ? 24.141 2.09 14.633 1 90.38 644 ILE A C 1
ATOM 5090 O O . ILE A 1 644 ? 24.828 2.402 13.656 1 90.38 644 ILE A O 1
ATOM 5094 N N . GLN A 1 645 ? 23.016 1.523 14.5 1 94.88 645 GLN A N 1
ATOM 5095 C CA . GLN A 1 645 ? 22.266 1.537 13.258 1 94.88 645 GLN A CA 1
ATOM 5096 C C . GLN A 1 645 ? 21.094 2.523 13.328 1 94.88 645 GLN A C 1
ATOM 5098 O O . GLN A 1 645 ? 20.453 2.648 14.375 1 94.88 645 GLN A O 1
ATOM 5103 N N . CYS A 1 646 ? 20.906 3.24 12.242 1 95.88 646 CYS A N 1
ATOM 5104 C CA . CYS A 1 646 ? 19.875 4.27 12.227 1 95.88 646 CYS A CA 1
ATOM 5105 C C . CYS A 1 646 ? 18.875 4.031 11.086 1 95.88 646 CYS A C 1
ATOM 5107 O O . CYS A 1 646 ? 19.266 3.619 9.992 1 95.88 646 CYS A O 1
ATOM 5109 N N . SER A 1 647 ? 17.641 4.277 11.359 1 95.75 647 SER A N 1
ATOM 5110 C CA . SER A 1 647 ? 16.578 4.215 10.367 1 95.75 647 SER A CA 1
ATOM 5111 C C . SER A 1 647 ? 15.602 5.371 10.523 1 95.75 647 SER A C 1
ATOM 5113 O O . SER A 1 647 ? 15.039 5.566 11.602 1 95.75 647 SER A O 1
ATOM 5115 N N . PRO A 1 648 ? 15.469 6.145 9.484 1 94.12 648 PRO A N 1
ATOM 5116 C CA . PRO A 1 648 ? 14.445 7.195 9.555 1 94.12 648 PRO A CA 1
ATOM 5117 C C . PRO A 1 648 ? 13.023 6.641 9.523 1 94.12 648 PRO A C 1
ATOM 5119 O O . PRO A 1 648 ? 12.75 5.668 8.82 1 94.12 648 PRO A O 1
ATOM 5122 N N . VAL A 1 649 ? 12.141 7.246 10.328 1 91.75 649 VAL A N 1
ATOM 5123 C CA . VAL A 1 649 ? 10.75 6.816 10.359 1 91.75 649 VAL A CA 1
ATOM 5124 C C . VAL A 1 649 ? 9.836 8.031 10.516 1 91.75 649 VAL A C 1
ATOM 5126 O O . VAL A 1 649 ? 10.305 9.133 10.812 1 91.75 649 VAL A O 1
ATOM 5129 N N . SER A 1 650 ? 8.586 7.832 10.195 1 88.88 650 SER A N 1
ATOM 5130 C CA . SER A 1 650 ? 7.516 8.789 10.461 1 88.88 650 SER A CA 1
ATOM 5131 C C . SER A 1 650 ? 6.57 8.281 11.539 1 88.88 650 SER A C 1
ATOM 5133 O O . SER A 1 650 ? 5.852 7.301 11.328 1 88.88 650 SER A O 1
ATOM 5135 N N . LEU A 1 651 ? 6.57 8.945 12.695 1 90.31 651 LEU A N 1
ATOM 5136 C CA . LEU A 1 651 ? 5.758 8.523 13.828 1 90.31 651 LEU A CA 1
ATOM 5137 C C . LEU A 1 651 ? 4.457 9.32 13.891 1 90.31 651 LEU A C 1
ATOM 5139 O O . LEU A 1 651 ? 4.441 10.523 13.625 1 90.31 651 LEU A O 1
ATOM 5143 N N . SER A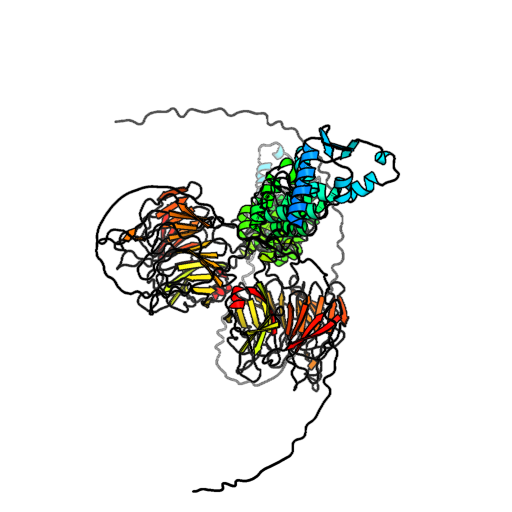 1 652 ? 3.396 8.633 14.25 1 87.31 652 SER A N 1
ATOM 5144 C CA . SER A 1 652 ? 2.166 9.367 14.523 1 87.31 652 SER A CA 1
ATOM 5145 C C . SER A 1 652 ? 2.303 10.227 15.773 1 87.31 652 SER A C 1
ATOM 5147 O O . SER A 1 652 ? 3.031 9.867 16.703 1 87.31 652 SER A O 1
ATOM 5149 N N . LYS A 1 653 ? 1.61 11.305 15.797 1 87.19 653 LYS A N 1
ATOM 5150 C CA . LYS A 1 653 ? 1.656 12.195 16.953 1 87.19 653 LYS A CA 1
ATOM 5151 C C . LYS A 1 653 ? 1.172 11.484 18.203 1 87.19 653 LYS A C 1
ATOM 5153 O O . LYS A 1 653 ? 1.735 11.672 19.297 1 87.19 653 LYS A O 1
ATOM 5158 N N . ALA A 1 654 ? 0.171 10.695 18.031 1 83.62 654 ALA A N 1
ATOM 5159 C CA . ALA A 1 654 ? -0.364 9.953 19.156 1 83.62 654 ALA A CA 1
ATOM 5160 C C . ALA A 1 654 ? 0.688 9.016 19.75 1 83.62 654 ALA A C 1
ATOM 5162 O O . ALA A 1 654 ? 0.861 8.953 20.969 1 83.62 654 ALA A O 1
ATOM 5163 N N . PHE A 1 655 ? 1.351 8.289 18.984 1 87.44 655 PHE A N 1
ATOM 5164 C CA . PHE A 1 655 ? 2.416 7.398 19.422 1 87.44 655 PHE A CA 1
ATOM 5165 C C . PHE A 1 655 ? 3.551 8.188 20.078 1 87.44 655 PHE A C 1
ATOM 5167 O O . PHE A 1 655 ? 4.039 7.82 21.141 1 87.44 655 PHE A O 1
ATOM 5174 N N . PHE A 1 656 ? 3.885 9.305 19.391 1 90.94 656 PHE A N 1
ATOM 5175 C CA . PHE A 1 656 ? 4.961 10.148 19.891 1 90.94 656 PHE A CA 1
ATOM 5176 C C . PHE A 1 656 ? 4.656 10.633 21.312 1 90.94 656 PHE A C 1
ATOM 5178 O O . PHE A 1 656 ? 5.527 10.594 22.188 1 90.94 656 PHE A O 1
ATOM 5185 N N . HIS A 1 657 ? 3.451 10.953 21.484 1 89.38 657 HIS A N 1
ATOM 5186 C CA . HIS A 1 657 ? 3.07 11.5 22.797 1 89.38 657 HIS A CA 1
ATOM 5187 C C . HIS A 1 657 ? 3.023 10.406 23.844 1 89.38 657 HIS A C 1
ATOM 5189 O O . HIS A 1 657 ? 3.049 10.695 25.047 1 89.38 657 HIS A O 1
ATOM 5195 N N . SER A 1 658 ? 2.967 9.195 23.422 1 88.25 658 SER A N 1
ATOM 5196 C CA . SER A 1 658 ? 2.906 8.086 24.375 1 88.25 658 SER A CA 1
ATOM 5197 C C . SER A 1 658 ? 4.305 7.637 24.797 1 88.25 658 SER A C 1
ATOM 5199 O O . SER A 1 658 ? 4.457 6.855 25.734 1 88.25 658 SER A O 1
ATOM 5201 N N . LEU A 1 659 ? 5.316 8.102 24.141 1 92.75 659 LEU A N 1
ATOM 5202 C CA . LEU A 1 659 ? 6.676 7.637 24.375 1 92.75 659 LEU A CA 1
ATOM 5203 C C . LEU A 1 659 ? 7.262 8.289 25.625 1 92.75 659 LEU A C 1
ATOM 5205 O O . LEU A 1 659 ? 6.855 9.391 26.016 1 92.75 659 LEU A O 1
ATOM 5209 N N . THR A 1 660 ? 8.172 7.633 26.172 1 93 660 THR A N 1
ATOM 5210 C CA . THR A 1 660 ? 8.867 8.141 27.344 1 93 660 THR A CA 1
ATOM 5211 C C . THR A 1 660 ? 10.156 8.844 26.953 1 93 660 THR A C 1
ATOM 5213 O O . THR A 1 660 ? 11 8.273 26.266 1 93 660 THR A O 1
ATOM 5216 N N . LYS A 1 661 ? 10.32 10.047 27.438 1 93.5 661 LYS A N 1
ATOM 5217 C CA . LYS A 1 661 ? 11.508 10.844 27.172 1 93.5 661 LYS A CA 1
ATOM 5218 C C . LYS A 1 661 ? 12.719 10.312 27.922 1 93.5 661 LYS A C 1
ATOM 5220 O O . LYS A 1 661 ? 12.609 9.914 29.094 1 93.5 661 LYS A O 1
ATOM 5225 N N . ILE A 1 662 ? 13.828 10.273 27.219 1 91 662 ILE A N 1
ATOM 5226 C CA . ILE A 1 662 ? 15.086 9.891 27.859 1 91 662 ILE A CA 1
ATOM 5227 C C . ILE A 1 662 ? 15.758 11.125 28.453 1 91 662 ILE A C 1
ATOM 5229 O O . ILE A 1 662 ? 15.969 12.117 27.766 1 91 662 ILE A O 1
ATOM 5233 N N . THR A 1 663 ? 15.898 11.305 29.797 1 76.25 663 THR A N 1
ATOM 5234 C CA . THR A 1 663 ? 16.516 12.414 30.516 1 76.25 663 THR A CA 1
ATOM 5235 C C . THR A 1 663 ? 18.016 12.18 30.688 1 76.25 663 THR A C 1
ATOM 5237 O O . THR A 1 663 ? 18.453 11.039 30.844 1 76.25 663 THR A O 1
ATOM 5240 N N . MET B 1 1 ? -7.254 -44.688 64.125 1 16.25 1 MET B N 1
ATOM 5241 C CA . MET B 1 1 ? -6.473 -45.75 63.531 1 16.25 1 MET B CA 1
ATOM 5242 C C . MET B 1 1 ? -7.027 -46.125 62.156 1 16.25 1 MET B C 1
ATOM 5244 O O . MET B 1 1 ? -8.102 -45.688 61.781 1 16.25 1 MET B O 1
ATOM 5248 N N . GLU B 1 2 ? -7.211 -47.5 61.812 1 16.78 2 GLU B N 1
ATOM 5249 C CA . GLU B 1 2 ? -6.617 -48.438 60.844 1 16.78 2 GLU B CA 1
ATOM 5250 C C . GLU B 1 2 ? -7.375 -48.406 59.531 1 16.78 2 GLU B C 1
ATOM 5252 O O . GLU B 1 2 ? -8.43 -47.781 59.406 1 16.78 2 GLU B O 1
ATOM 5257 N N . SER B 1 3 ? -7.613 -49.594 58.938 1 16.58 3 SER B N 1
ATOM 5258 C CA . SER B 1 3 ? -7.285 -50.5 57.844 1 16.58 3 SER B CA 1
ATOM 5259 C C . SER B 1 3 ? -8.344 -50.469 56.75 1 16.58 3 SER B C 1
ATOM 5261 O O . SER B 1 3 ? -8.031 -50.25 55.562 1 16.58 3 SER B O 1
ATOM 5263 N N . ILE B 1 4 ? -9.25 -51.5 56.5 1 15.62 4 ILE B N 1
ATOM 5264 C CA . ILE B 1 4 ? -9.109 -52.625 55.594 1 15.62 4 ILE B CA 1
ATOM 5265 C C . ILE B 1 4 ? -9.992 -52.406 54.375 1 15.62 4 ILE B C 1
ATOM 5267 O O . ILE B 1 4 ? -9.586 -52.719 53.25 1 15.62 4 ILE B O 1
ATOM 5271 N N . SER B 1 5 ? -11.312 -52 54.312 1 16.27 5 SER B N 1
ATOM 5272 C CA . SER B 1 5 ? -12.188 -53.031 53.844 1 16.27 5 SER B CA 1
ATOM 5273 C C . SER B 1 5 ? -12.297 -53.031 52.312 1 16.27 5 SER B C 1
ATOM 5275 O O . SER B 1 5 ? -12.688 -52 51.719 1 16.27 5 SER B O 1
ATOM 5277 N N . THR B 1 6 ? -11.672 -53.938 51.375 1 17.86 6 THR B N 1
ATOM 5278 C CA . THR B 1 6 ? -11.109 -54.406 50.094 1 17.86 6 THR B CA 1
ATOM 5279 C C . THR B 1 6 ? -12.211 -54.781 49.094 1 17.86 6 THR B C 1
ATOM 5281 O O . THR B 1 6 ? -11.93 -55.188 48 1 17.86 6 THR B O 1
ATOM 5284 N N . CYS B 1 7 ? -13.484 -54.688 49.375 1 16.42 7 CYS B N 1
ATOM 5285 C CA . CYS B 1 7 ? -14.18 -55.812 48.75 1 16.42 7 CYS B CA 1
ATOM 5286 C C . CYS B 1 7 ? -14.078 -55.75 47.25 1 16.42 7 CYS B C 1
ATOM 5288 O O . CYS B 1 7 ? -14.156 -54.656 46.656 1 16.42 7 CYS B O 1
ATOM 5290 N N . ASN B 1 8 ? -13.859 -56.781 46.344 1 17.05 8 ASN B N 1
ATOM 5291 C CA . ASN B 1 8 ? -13.375 -57.531 45.188 1 17.05 8 ASN B CA 1
ATOM 5292 C C . ASN B 1 8 ? -14.297 -57.375 43.969 1 17.05 8 ASN B C 1
ATOM 5294 O O . ASN B 1 8 ? -13.828 -57.094 42.875 1 17.05 8 ASN B O 1
ATOM 5298 N N . VAL B 1 9 ? -15.539 -57.875 43.781 1 16.39 9 VAL B N 1
ATOM 5299 C CA . VAL B 1 9 ? -15.742 -59.031 42.906 1 16.39 9 VAL B CA 1
ATOM 5300 C C . VAL B 1 9 ? -15.961 -58.562 41.469 1 16.39 9 VAL B C 1
ATOM 5302 O O . VAL B 1 9 ? -16.141 -57.375 41.219 1 16.39 9 VAL B O 1
ATOM 5305 N N . SER B 1 10 ? -17.109 -58.938 40.719 1 16.17 10 SER B N 1
ATOM 5306 C CA . SER B 1 10 ? -17.406 -59.938 39.656 1 16.17 10 SER B CA 1
ATOM 5307 C C . SER B 1 10 ? -17.641 -59.25 38.312 1 16.17 10 SER B C 1
ATOM 5309 O O . SER B 1 10 ? -17.875 -58.031 38.25 1 16.17 10 SER B O 1
ATOM 5311 N N . ASN B 1 11 ? -18.266 -59.938 37.188 1 16.73 11 ASN B N 1
ATOM 5312 C CA . ASN B 1 11 ? -18.062 -60.562 35.906 1 16.73 11 ASN B CA 1
ATOM 5313 C C . ASN B 1 11 ? -18.625 -59.719 34.781 1 16.73 11 ASN B C 1
ATOM 5315 O O . ASN B 1 11 ? -17.891 -59.344 33.844 1 16.73 11 ASN B O 1
ATOM 5319 N N . LYS B 1 12 ? -19.812 -60.094 34 1 16.55 12 LYS B N 1
ATOM 5320 C CA . LYS B 1 12 ? -20.047 -60.719 32.688 1 16.55 12 LYS B CA 1
ATOM 5321 C C . LYS B 1 12 ? -20.75 -59.781 31.734 1 16.55 12 LYS B C 1
ATOM 5323 O O . LYS B 1 12 ? -20.859 -60.062 30.531 1 16.55 12 LYS B O 1
ATOM 5328 N N . GLY B 1 13 ? -21.391 -58.719 32.031 1 16.06 13 GLY B N 1
ATOM 5329 C CA . GLY B 1 13 ? -22.641 -58.625 31.281 1 16.06 13 GLY B CA 1
ATOM 5330 C C . GLY B 1 13 ? -22.438 -58.312 29.812 1 16.06 13 GLY B C 1
ATOM 5331 O O . GLY B 1 13 ? -21.375 -57.875 29.406 1 16.06 13 GLY B O 1
ATOM 5332 N N . ARG B 1 14 ? -23.547 -58.219 28.938 1 16.94 14 ARG B N 1
ATOM 5333 C CA . ARG B 1 14 ? -24.266 -58.531 27.703 1 16.94 14 ARG B CA 1
ATOM 5334 C C . ARG B 1 14 ? -23.984 -57.5 26.625 1 16.94 14 ARG B C 1
ATOM 5336 O O . ARG B 1 14 ? -23.828 -56.312 26.906 1 16.94 14 ARG B O 1
ATOM 5343 N N . ILE B 1 15 ? -23.859 -57.875 25.172 1 17.02 15 ILE B N 1
ATOM 5344 C CA . ILE B 1 15 ? -23.234 -57.75 23.859 1 17.02 15 ILE B CA 1
ATOM 5345 C C . ILE B 1 15 ? -24.031 -56.781 22.984 1 17.02 15 ILE B C 1
ATOM 5347 O O . ILE B 1 15 ? -23.547 -56.344 21.938 1 17.02 15 ILE B O 1
ATOM 5351 N N . GLY B 1 16 ? -24.984 -55.906 23.281 1 16.83 16 GLY B N 1
ATOM 5352 C CA . GLY B 1 16 ? -26 -55.75 22.25 1 16.83 16 GLY B CA 1
ATOM 5353 C C . GLY B 1 16 ? -25.5 -55 21.031 1 16.83 16 GLY B C 1
ATOM 5354 O O . GLY B 1 16 ? -24.781 -54 21.172 1 16.83 16 GLY B O 1
ATOM 5355 N N . VAL B 1 17 ? -25.547 -55.469 19.594 1 17.2 17 VAL B N 1
ATOM 5356 C CA . VAL B 1 17 ? -25.047 -55.469 18.219 1 17.2 17 VAL B CA 1
ATOM 5357 C C . VAL B 1 17 ? -25.703 -54.344 17.406 1 17.2 17 VAL B C 1
ATOM 5359 O O . VAL B 1 17 ? -25.359 -54.156 16.234 1 17.2 17 VAL B O 1
ATOM 5362 N N . PHE B 1 18 ? -26.141 -53.188 17.766 1 17.47 18 PHE B N 1
ATOM 5363 C CA . PHE B 1 18 ? -27.172 -52.688 16.859 1 17.47 18 PHE B CA 1
ATOM 5364 C C . PHE B 1 18 ? -26.578 -52.25 15.547 1 17.47 18 PHE B C 1
ATOM 5366 O O . PHE B 1 18 ? -25.453 -51.719 15.508 1 17.47 18 PHE B O 1
ATOM 5373 N N . SER B 1 19 ? -27.156 -52.5 14.188 1 16.78 19 SER B N 1
ATOM 5374 C CA . SER B 1 19 ? -27.078 -52.75 12.758 1 16.78 19 SER B CA 1
ATOM 5375 C C . SER B 1 19 ? -27.109 -51.469 11.953 1 16.78 19 SER B C 1
ATOM 5377 O O . SER B 1 19 ? -26.719 -51.438 10.781 1 16.78 19 SER B O 1
ATOM 5379 N N . VAL B 1 20 ? -27.406 -50.25 12.375 1 17.47 20 VAL B N 1
ATOM 5380 C CA . VAL B 1 20 ? -28.297 -49.625 11.406 1 17.47 20 VAL B CA 1
ATOM 5381 C C . VAL B 1 20 ? -27.516 -49.312 10.133 1 17.47 20 VAL B C 1
ATOM 5383 O O . VAL B 1 20 ? -26.281 -49.156 10.164 1 17.47 20 VAL B O 1
ATOM 5386 N N . ARG B 1 21 ? -28.203 -48.812 8.914 1 16.78 21 ARG B N 1
ATOM 5387 C CA . ARG B 1 21 ? -28.547 -48.781 7.496 1 16.78 21 ARG B CA 1
ATOM 5388 C C . ARG B 1 21 ? -27.875 -47.625 6.781 1 16.78 21 ARG B C 1
ATOM 5390 O O . ARG B 1 21 ? -28.297 -46.469 6.953 1 16.78 21 ARG B O 1
ATOM 5397 N N . ARG B 1 22 ? -26.578 -47.438 6.613 1 16.94 22 ARG B N 1
ATOM 5398 C CA . ARG B 1 22 ? -25.828 -46.312 6.09 1 16.94 22 ARG B CA 1
ATOM 5399 C C . ARG B 1 22 ? -26.125 -46.094 4.609 1 16.94 22 ARG B C 1
ATOM 5401 O O . ARG B 1 22 ? -25.766 -46.906 3.77 1 16.94 22 ARG B O 1
ATOM 5408 N N . GLN B 1 23 ? -27.234 -45.469 4.316 1 16.44 23 GLN B N 1
ATOM 5409 C CA . GLN B 1 23 ? -27.719 -45.312 2.949 1 16.44 23 GLN B CA 1
ATOM 5410 C C . GLN B 1 23 ? -26.641 -44.719 2.039 1 16.44 23 GLN B C 1
ATOM 5412 O O . GLN B 1 23 ? -25.719 -44.062 2.512 1 16.44 23 GLN B O 1
ATOM 5417 N N . GLN B 1 24 ? -26.859 -44.594 0.587 1 16.8 24 GLN B N 1
ATOM 5418 C CA . GLN B 1 24 ? -26.391 -44.938 -0.753 1 16.8 24 GLN B CA 1
ATOM 5419 C C . GLN B 1 24 ? -25.641 -43.75 -1.389 1 16.8 24 GLN B C 1
ATOM 5421 O O . GLN B 1 24 ? -24.594 -43.938 -1.999 1 16.8 24 GLN B O 1
ATOM 5426 N N . HIS B 1 25 ? -26.172 -42.5 -1.623 1 19.05 25 HIS B N 1
ATOM 5427 C CA . HIS B 1 25 ? -26.266 -42.062 -3.01 1 19.05 25 HIS B CA 1
ATOM 5428 C C . HIS B 1 25 ? -24.984 -41.375 -3.467 1 19.05 25 HIS B C 1
ATOM 5430 O O . HIS B 1 25 ? -24.5 -40.438 -2.82 1 19.05 25 HIS B O 1
ATOM 5436 N N . LEU B 1 26 ? -24.094 -42.031 -4.242 1 18.28 26 LEU B N 1
ATOM 5437 C CA . LEU B 1 26 ? -22.766 -41.781 -4.801 1 18.28 26 LEU B CA 1
ATOM 5438 C C . LEU B 1 26 ? -22.844 -40.75 -5.914 1 18.28 26 LEU B C 1
ATOM 5440 O O . LEU B 1 26 ? -23.578 -40.906 -6.883 1 18.28 26 LEU B O 1
ATOM 5444 N N . PRO B 1 27 ? -22.797 -39.469 -5.633 1 18.61 27 PRO B N 1
ATOM 5445 C CA . PRO B 1 27 ? -23.016 -38.656 -6.84 1 18.61 27 PRO B CA 1
ATOM 5446 C C . PRO B 1 27 ? -22 -38.969 -7.941 1 18.61 27 PRO B C 1
ATOM 5448 O O . PRO B 1 27 ? -20.891 -39.438 -7.656 1 18.61 27 PRO B O 1
ATOM 5451 N N . LEU B 1 28 ? -22.516 -38.938 -9.305 1 18.47 28 LEU B N 1
ATOM 5452 C CA . LEU B 1 28 ? -22.078 -39.281 -10.648 1 18.47 28 LEU B CA 1
ATOM 5453 C C . LEU B 1 28 ? -20.859 -38.469 -11.062 1 18.47 28 LEU B C 1
ATOM 5455 O O . LEU B 1 28 ? -20.891 -37.25 -11.031 1 18.47 28 LEU B O 1
ATOM 5459 N N . LEU B 1 29 ? -19.641 -39.031 -11 1 17.75 29 LEU B N 1
ATOM 5460 C CA . LEU B 1 29 ? -18.297 -38.656 -11.398 1 17.75 29 LEU B CA 1
ATOM 5461 C C . LEU B 1 29 ? -18.203 -38.438 -12.906 1 17.75 29 LEU B C 1
ATOM 5463 O O . LEU B 1 29 ? -18.469 -39.375 -13.688 1 17.75 29 LEU B O 1
ATOM 5467 N N . GLU B 1 30 ? -18.797 -37.344 -13.484 1 18.25 30 GLU B N 1
ATOM 5468 C CA . GLU B 1 30 ? -18.75 -37.406 -14.938 1 18.25 30 GLU B CA 1
ATOM 5469 C C . GLU B 1 30 ? -17.312 -37.594 -15.43 1 18.25 30 GLU B C 1
ATOM 5471 O O . GLU B 1 30 ? -16.422 -36.812 -15.125 1 18.25 30 GLU B O 1
ATOM 5476 N N . ILE B 1 31 ? -17 -38.906 -15.758 1 16.38 31 ILE B N 1
ATOM 5477 C CA . ILE B 1 31 ? -15.82 -39.5 -16.344 1 16.38 31 ILE B CA 1
ATOM 5478 C C . ILE B 1 31 ? -15.609 -38.969 -17.75 1 16.38 31 ILE B C 1
ATOM 5480 O O . ILE B 1 31 ? -16.422 -39.188 -18.656 1 16.38 31 ILE B O 1
ATOM 5484 N N . ARG B 1 32 ? -15.156 -37.719 -17.969 1 16.42 32 ARG B N 1
ATOM 5485 C CA . ARG B 1 32 ? -15.016 -37.469 -19.391 1 16.42 32 ARG B CA 1
ATOM 5486 C C . ARG B 1 32 ? -14.141 -38.5 -20.062 1 16.42 32 ARG B C 1
ATOM 5488 O O . ARG B 1 32 ? -13.062 -38.844 -19.562 1 16.42 32 ARG B O 1
ATOM 5495 N N . CYS B 1 33 ? -14.594 -39.281 -21.141 1 15.86 33 CYS B N 1
ATOM 5496 C CA . CYS B 1 33 ? -14.219 -40.438 -21.969 1 15.86 33 CYS B CA 1
ATOM 5497 C C . CYS B 1 33 ? -12.992 -40.094 -22.828 1 15.86 33 CYS B C 1
ATOM 5499 O O . CYS B 1 33 ? -12.469 -40.969 -23.516 1 15.86 33 CYS B O 1
ATOM 5501 N N . PHE B 1 34 ? -12.242 -39.156 -22.812 1 15.74 34 PHE B N 1
ATOM 5502 C CA . PHE B 1 34 ? -11.641 -39.281 -24.125 1 15.74 34 PHE B CA 1
ATOM 5503 C C . PHE B 1 34 ? -11.062 -40.688 -24.328 1 15.74 34 PHE B C 1
ATOM 5505 O O . PHE B 1 34 ? -10.688 -41.344 -23.344 1 15.74 34 PHE B O 1
ATOM 5512 N N . LYS B 1 35 ? -10.984 -41.156 -25.734 1 15.39 35 LYS B N 1
ATOM 5513 C CA . LYS B 1 35 ? -10.844 -42.219 -26.734 1 15.39 35 LYS B CA 1
ATOM 5514 C C . LYS B 1 35 ? -9.461 -42.844 -26.656 1 15.39 35 LYS B C 1
ATOM 5516 O O . LYS B 1 35 ? -8.523 -42.25 -26.125 1 15.39 35 LYS B O 1
ATOM 5521 N N . GLU B 1 36 ? -9.062 -43.531 -27.828 1 15.83 36 GLU B N 1
ATOM 5522 C CA . GLU B 1 36 ? -8.484 -44.781 -28.297 1 15.83 36 GLU B CA 1
ATOM 5523 C C . GLU B 1 36 ? -6.957 -44.75 -28.219 1 15.83 36 GLU B C 1
ATOM 5525 O O . GLU B 1 36 ? -6.34 -45.656 -27.641 1 15.83 36 GLU B O 1
ATOM 5530 N N . ALA B 1 37 ? -6.137 -44.594 -29.453 1 15 37 ALA B N 1
ATOM 5531 C CA . ALA B 1 37 ? -5.59 -45.75 -30.188 1 15 37 ALA B CA 1
ATOM 5532 C C . ALA B 1 37 ? -4.184 -46.094 -29.719 1 15 37 ALA B C 1
ATOM 5534 O O . ALA B 1 37 ? -3.898 -47.25 -29.375 1 15 37 ALA B O 1
ATOM 5535 N N . LYS B 1 38 ? -2.971 -45.5 -30.594 1 15.3 38 LYS B N 1
ATOM 5536 C CA . LYS B 1 38 ? -2.178 -46.219 -31.578 1 15.3 38 LYS B CA 1
ATOM 5537 C C . LYS B 1 38 ? -1.013 -46.969 -30.922 1 15.3 38 LYS B C 1
ATOM 5539 O O . LYS B 1 38 ? -0.448 -46.5 -29.938 1 15.3 38 LYS B O 1
ATOM 5544 N N . PHE B 1 39 ? -0.271 -48.219 -31.594 1 15.82 39 PHE B N 1
ATOM 5545 C CA . PHE B 1 39 ? 0.498 -49.438 -31.484 1 15.82 39 PHE B CA 1
ATOM 5546 C C . PHE B 1 39 ? 1.993 -49.156 -31.469 1 15.82 39 PHE B C 1
ATOM 5548 O O . PHE B 1 39 ? 2.73 -49.719 -30.656 1 15.82 39 PHE B O 1
ATOM 5555 N N . GLY B 1 40 ? 2.762 -48.438 -32.469 1 15.69 40 GLY B N 1
ATOM 5556 C CA . GLY B 1 40 ? 3.725 -49.188 -33.25 1 15.69 40 GLY B CA 1
ATOM 5557 C C . GLY B 1 40 ? 4.918 -49.656 -32.438 1 15.69 40 GLY B C 1
ATOM 5558 O O . GLY B 1 40 ? 5.207 -49.094 -31.375 1 15.69 40 GLY B O 1
ATOM 5559 N N . ILE B 1 41 ? 5.996 -50.594 -33.094 1 16.42 41 ILE B N 1
ATOM 5560 C CA . ILE B 1 41 ? 6.824 -51.812 -33.094 1 16.42 41 ILE B CA 1
ATOM 5561 C C . ILE B 1 41 ? 8.25 -51.438 -32.688 1 16.42 41 ILE B C 1
ATOM 5563 O O . ILE B 1 41 ? 8.789 -52 -31.734 1 16.42 41 ILE B O 1
ATOM 5567 N N . PHE B 1 42 ? 9.367 -51.531 -33.75 1 15.6 42 PHE B N 1
ATOM 5568 C CA . PHE B 1 42 ? 10.406 -52.531 -33.938 1 15.6 42 PHE B CA 1
ATOM 5569 C C . PHE B 1 42 ? 11.711 -52.062 -33.281 1 15.6 42 PHE B C 1
ATOM 5571 O O . PHE B 1 42 ? 11.797 -50.938 -32.781 1 15.6 42 PHE B O 1
ATOM 5578 N N . CYS B 1 43 ? 12.984 -51.906 -34.25 1 15.27 43 CYS B N 1
ATOM 5579 C CA . CYS B 1 43 ? 14.086 -52.812 -34.562 1 15.27 43 CYS B CA 1
ATOM 5580 C C . CYS B 1 43 ? 15.359 -52.375 -33.844 1 15.27 43 CYS B C 1
ATOM 5582 O O . CYS B 1 43 ? 15.398 -51.281 -33.25 1 15.27 43 CYS B O 1
ATOM 5584 N N . PHE B 1 44 ? 16.562 -52.062 -34.75 1 15.46 44 PHE B N 1
ATOM 5585 C CA . PHE B 1 44 ? 17.875 -52.625 -35 1 15.46 44 PHE B CA 1
ATOM 5586 C C . PHE B 1 44 ? 18.953 -51.875 -34.219 1 15.46 44 PHE B C 1
ATOM 5588 O O . PHE B 1 44 ? 18.766 -50.719 -33.844 1 15.46 44 PHE B O 1
ATOM 5595 N N . PHE B 1 45 ? 20.203 -52.594 -33.906 1 16.72 45 PHE B N 1
ATOM 5596 C CA . PHE B 1 45 ? 21.469 -52.781 -33.188 1 16.72 45 PHE B CA 1
ATOM 5597 C C . PHE B 1 45 ? 22.562 -51.875 -33.75 1 16.72 45 PHE B C 1
ATOM 5599 O O . PHE B 1 45 ? 23.656 -51.812 -33.156 1 16.72 45 PHE B O 1
ATOM 5606 N N . TYR B 1 46 ? 22.375 -50.938 -34.656 1 15.39 46 TYR B N 1
ATOM 5607 C CA . TYR B 1 46 ? 23.531 -50.875 -35.562 1 15.39 46 TYR B CA 1
ATOM 5608 C C . TYR B 1 46 ? 24.797 -50.594 -34.75 1 15.39 46 TYR B C 1
ATOM 5610 O O . TYR B 1 46 ? 24.766 -49.875 -33.75 1 15.39 46 TYR B O 1
ATOM 5618 N N . PRO B 1 47 ? 26.016 -51.188 -35.344 1 15.59 47 PRO B N 1
ATOM 5619 C CA . PRO B 1 47 ? 27.375 -51.656 -35.125 1 15.59 47 PRO B CA 1
ATOM 5620 C C . PRO B 1 47 ? 28.344 -50.531 -34.75 1 15.59 47 PRO B C 1
ATOM 5622 O O . PRO B 1 47 ? 28.969 -50.594 -33.688 1 15.59 47 PRO B O 1
ATOM 5625 N N . SER B 1 48 ? 29.094 -50.094 -35.812 1 15.09 48 SER B N 1
ATOM 5626 C CA . SER B 1 48 ? 30.5 -50.438 -36.062 1 15.09 48 SER B CA 1
ATOM 5627 C C . SER B 1 48 ? 31.422 -49.312 -35.594 1 15.09 48 SER B C 1
ATOM 5629 O O . SER B 1 48 ? 32.562 -49.531 -35.25 1 15.09 48 SER B O 1
ATOM 5631 N N . CYS B 1 49 ? 31.094 -47.969 -35.906 1 15.4 49 CYS B N 1
ATOM 5632 C CA . CYS B 1 49 ? 32.219 -47.469 -36.719 1 15.4 49 CYS B CA 1
ATOM 5633 C C . CYS B 1 49 ? 33.469 -47.281 -35.844 1 15.4 49 CYS B C 1
ATOM 5635 O O . CYS B 1 49 ? 33.344 -46.875 -34.688 1 15.4 49 CYS B O 1
ATOM 5637 N N . THR B 1 50 ? 34.656 -47.562 -36.438 1 16.05 50 THR B N 1
ATOM 5638 C CA . THR B 1 50 ? 36.062 -47.969 -36.406 1 16.05 50 THR B CA 1
ATOM 5639 C C . THR B 1 50 ? 36.938 -46.812 -36 1 16.05 50 THR B C 1
ATOM 5641 O O . THR B 1 50 ? 38.156 -46.938 -35.906 1 16.05 50 THR B O 1
ATOM 5644 N N . CYS B 1 51 ? 36.438 -45.594 -35.531 1 16 51 CYS B N 1
ATOM 5645 C CA . CYS B 1 51 ? 37.531 -44.719 -35.969 1 16 51 CYS B CA 1
ATOM 5646 C C . CYS B 1 51 ? 38.844 -45.156 -35.344 1 16 51 CYS B C 1
ATOM 5648 O O . CYS B 1 51 ? 38.938 -45.469 -34.156 1 16 51 CYS B O 1
ATOM 5650 N N . VAL B 1 52 ? 39.906 -45.25 -36.188 1 15.16 52 VAL B N 1
ATOM 5651 C CA . VAL B 1 52 ? 41.219 -45.875 -36.469 1 15.16 52 VAL B CA 1
ATOM 5652 C C . VAL B 1 52 ? 42.281 -45.312 -35.5 1 15.16 52 VAL B C 1
ATOM 5654 O O . VAL B 1 52 ? 43.062 -46.062 -34.938 1 15.16 52 VAL B O 1
ATOM 5657 N N . HIS B 1 53 ? 42.531 -43.938 -35.594 1 15.66 53 HIS B N 1
ATOM 5658 C CA . HIS B 1 53 ? 43.938 -43.812 -35.969 1 15.66 53 HIS B CA 1
ATOM 5659 C C . HIS B 1 53 ? 44.875 -44.281 -34.844 1 15.66 53 HIS B C 1
ATOM 5661 O O . HIS B 1 53 ? 44.469 -44.344 -33.688 1 15.66 53 HIS B O 1
ATOM 5667 N N . LYS B 1 54 ? 46.156 -43.906 -35.062 1 15.34 54 LYS B N 1
ATOM 5668 C CA . LYS B 1 54 ? 47.438 -44.594 -35.219 1 15.34 54 LYS B CA 1
ATOM 5669 C C . LYS B 1 54 ? 48.188 -44.688 -33.906 1 15.34 54 LYS B C 1
ATOM 5671 O O . LYS B 1 54 ? 48.625 -45.75 -33.5 1 15.34 54 LYS B O 1
ATOM 5676 N N . THR B 1 55 ? 49.156 -43.781 -33.719 1 15.41 55 THR B N 1
ATOM 5677 C CA . THR B 1 55 ? 50.531 -44.281 -33.781 1 15.41 55 THR B CA 1
ATOM 5678 C C . THR B 1 55 ? 50.969 -44.75 -32.406 1 15.41 55 THR B C 1
ATOM 5680 O O . THR B 1 55 ? 50.312 -44.531 -31.391 1 15.41 55 THR B O 1
ATOM 5683 N N . GLY B 1 56 ? 52.219 -44.406 -32 1 14.9 56 GLY B N 1
ATOM 5684 C CA . GLY B 1 56 ? 53.406 -45.188 -31.844 1 14.9 56 GLY B CA 1
ATOM 5685 C C . GLY B 1 56 ? 53.656 -45.656 -30.422 1 14.9 56 GLY B C 1
ATOM 5686 O O . GLY B 1 56 ? 53.344 -46.812 -30.062 1 14.9 56 GLY B O 1
ATOM 5687 N N . SER B 1 57 ? 54.781 -45.156 -29.859 1 15.39 57 SER B N 1
ATOM 5688 C CA . SER B 1 57 ? 55.906 -46 -29.516 1 15.39 57 SER B CA 1
ATOM 5689 C C . SER B 1 57 ? 55.781 -46.562 -28.109 1 15.39 57 SER B C 1
ATOM 5691 O O . SER B 1 57 ? 54.906 -46.156 -27.344 1 15.39 57 SER B O 1
ATOM 5693 N N . ASN B 1 58 ? 56.938 -46.625 -27.344 1 15.12 58 ASN B N 1
ATOM 5694 C CA . ASN B 1 58 ? 57.75 -47.719 -26.906 1 15.12 58 ASN B CA 1
ATOM 5695 C C . ASN B 1 58 ? 57.531 -48.062 -25.438 1 15.12 58 ASN B C 1
ATOM 5697 O O . ASN B 1 58 ? 57.781 -49.188 -24.984 1 15.12 58 ASN B O 1
ATOM 5701 N N . ARG B 1 59 ? 57.469 -46.969 -24.547 1 16.61 59 ARG B N 1
ATOM 5702 C CA . ARG B 1 59 ? 58.469 -47.219 -23.516 1 16.61 59 ARG B CA 1
ATOM 5703 C C . ARG B 1 59 ? 58.062 -48.406 -22.656 1 16.61 59 ARG B C 1
ATOM 5705 O O . ARG B 1 59 ? 56.875 -48.688 -22.5 1 16.61 59 ARG B O 1
ATOM 5712 N N . SER B 1 60 ? 58.969 -49.094 -21.953 1 15.88 60 SER B N 1
ATOM 5713 C CA . SER B 1 60 ? 59.438 -50.406 -21.562 1 15.88 60 SER B CA 1
ATOM 5714 C C . SER B 1 60 ? 58.594 -51 -20.422 1 15.88 60 SER B C 1
ATOM 5716 O O . SER B 1 60 ? 58.094 -52.125 -20.531 1 15.88 60 SER B O 1
ATOM 5718 N N . GLU B 1 61 ? 59.125 -50.812 -19.172 1 16.11 61 GLU B N 1
ATOM 5719 C CA . GLU B 1 61 ? 59.656 -51.969 -18.469 1 16.11 61 GLU B CA 1
ATOM 5720 C C . GLU B 1 61 ? 58.562 -52.719 -17.703 1 16.11 61 GLU B C 1
ATOM 5722 O O . GLU B 1 61 ? 58.438 -53.938 -17.812 1 16.11 61 GLU B O 1
ATOM 5727 N N . THR B 1 62 ? 58.188 -52.125 -16.5 1 17.84 62 THR B N 1
ATOM 5728 C CA . THR B 1 62 ? 58.562 -52.875 -15.32 1 17.84 62 THR B CA 1
ATOM 5729 C C . THR B 1 62 ? 57.562 -54 -15.039 1 17.84 62 THR B C 1
ATOM 5731 O O . THR B 1 62 ? 56.438 -53.938 -15.523 1 17.84 62 THR B O 1
ATOM 5734 N N . GLU B 1 63 ? 57.531 -54.438 -13.711 1 17.98 63 GLU B N 1
ATOM 5735 C CA . GLU B 1 63 ? 57.562 -55.75 -13.062 1 17.98 63 GLU B CA 1
ATOM 5736 C C . GLU B 1 63 ? 56.156 -56.375 -13 1 17.98 63 GLU B C 1
ATOM 5738 O O . GLU B 1 63 ? 55.156 -55.656 -13.109 1 17.98 63 GLU B O 1
ATOM 5743 N N . ASN B 1 64 ? 56.094 -57.656 -12.688 1 16.84 64 ASN B N 1
ATOM 5744 C CA . ASN B 1 64 ? 55.5 -58.969 -12.906 1 16.84 64 ASN B CA 1
ATOM 5745 C C . ASN B 1 64 ? 54.219 -59.125 -12.078 1 16.84 64 ASN B C 1
ATOM 5747 O O . ASN B 1 64 ? 53.625 -60.219 -12.039 1 16.84 64 ASN B O 1
ATOM 5751 N N . LYS B 1 65 ? 53.969 -58.188 -11.078 1 19.45 65 LYS B N 1
ATOM 5752 C CA . LYS B 1 65 ? 53.344 -58.906 -9.953 1 19.45 65 LYS B CA 1
ATOM 5753 C C . LYS B 1 65 ? 52.062 -59.594 -10.383 1 19.45 65 LYS B C 1
ATOM 5755 O O . LYS B 1 65 ? 51.219 -59 -11.055 1 19.45 65 LYS B O 1
ATOM 5760 N N . ASN B 1 66 ? 52 -60.938 -10.367 1 17.62 66 ASN B N 1
ATOM 5761 C CA . ASN B 1 66 ? 51.219 -62.031 -10.914 1 17.62 66 ASN B CA 1
ATOM 5762 C C . ASN B 1 66 ? 49.781 -62 -10.406 1 17.62 66 ASN B C 1
ATOM 5764 O O . ASN B 1 66 ? 49.031 -62.969 -10.602 1 17.62 66 ASN B O 1
ATOM 5768 N N . THR B 1 67 ? 49.5 -61.031 -9.477 1 22.06 67 THR B N 1
ATOM 5769 C CA . THR B 1 67 ? 48.438 -61.531 -8.578 1 22.06 67 THR B CA 1
ATOM 5770 C C . THR B 1 67 ? 47.219 -61.969 -9.359 1 22.06 67 THR B C 1
ATOM 5772 O O . THR B 1 67 ? 46.875 -61.375 -10.375 1 22.06 67 THR B O 1
ATOM 5775 N N . ASN B 1 68 ? 46.781 -63.219 -9.094 1 19.14 68 ASN B N 1
ATOM 5776 C CA . ASN B 1 68 ? 45.875 -64.188 -9.672 1 19.14 68 ASN B CA 1
ATOM 5777 C C . ASN B 1 68 ? 44.438 -63.688 -9.734 1 19.14 68 ASN B C 1
ATOM 5779 O O . ASN B 1 68 ? 43.75 -63.688 -8.719 1 19.14 68 ASN B O 1
ATOM 5783 N N . VAL B 1 69 ? 44.281 -62.375 -10.008 1 19.14 69 VAL B N 1
ATOM 5784 C CA . VAL B 1 69 ? 42.938 -61.844 -9.891 1 19.14 69 VAL B CA 1
ATOM 5785 C C . VAL B 1 69 ? 41.969 -62.688 -10.711 1 19.14 69 VAL B C 1
ATOM 5787 O O . VAL B 1 69 ? 42.062 -62.75 -11.938 1 19.14 69 VAL B O 1
ATOM 5790 N N . GLU B 1 70 ? 41.625 -63.875 -10.078 1 20.48 70 GLU B N 1
ATOM 5791 C CA . GLU B 1 70 ? 40.688 -64.75 -10.742 1 20.48 70 GLU B CA 1
ATOM 5792 C C . GLU B 1 70 ? 39.469 -64 -11.242 1 20.48 70 GLU B C 1
ATOM 5794 O O . GLU B 1 70 ? 38.688 -63.469 -10.453 1 20.48 70 GLU B O 1
ATOM 5799 N N . ALA B 1 71 ? 39.656 -63.125 -12.203 1 19.64 71 ALA B N 1
ATOM 5800 C CA . ALA B 1 71 ? 38.656 -62.25 -12.836 1 19.64 71 ALA B CA 1
ATOM 5801 C C . ALA B 1 71 ? 37.469 -63.094 -13.344 1 19.64 71 ALA B C 1
ATOM 5803 O O . ALA B 1 71 ? 37.625 -63.906 -14.25 1 19.64 71 ALA B O 1
ATOM 5804 N N . PHE B 1 72 ? 36.719 -63.594 -12.359 1 20.69 72 PHE B N 1
ATOM 5805 C CA . PHE B 1 72 ? 35.531 -64.312 -12.719 1 20.69 72 PHE B CA 1
ATOM 5806 C C . PHE B 1 72 ? 34.75 -63.594 -13.805 1 20.69 72 PHE B C 1
ATOM 5808 O O . PHE B 1 72 ? 34.25 -62.5 -13.586 1 20.69 72 PHE B O 1
ATOM 5815 N N . ILE B 1 73 ? 35.25 -63.594 -15.008 1 20.27 73 ILE B N 1
ATOM 5816 C CA . ILE B 1 73 ? 34.719 -62.906 -16.188 1 20.27 73 ILE B CA 1
ATOM 5817 C C . ILE B 1 73 ? 33.312 -63.406 -16.469 1 20.27 73 ILE B C 1
ATOM 5819 O O . ILE B 1 73 ? 33.094 -64.562 -16.766 1 20.27 73 ILE B O 1
ATOM 5823 N N . THR B 1 74 ? 32.375 -63 -15.531 1 21.28 74 THR B N 1
ATOM 5824 C CA . THR B 1 74 ? 30.969 -63.281 -15.766 1 21.28 74 THR B CA 1
ATOM 5825 C C . THR B 1 74 ? 30.594 -63.094 -17.234 1 21.28 74 THR B C 1
ATOM 5827 O O . THR B 1 74 ? 30.875 -62.031 -17.797 1 21.28 74 THR B O 1
ATOM 5830 N N . PHE B 1 75 ? 30.531 -64.188 -17.984 1 21.17 75 PHE B N 1
ATOM 5831 C CA . PHE B 1 75 ? 30.156 -64.438 -19.391 1 21.17 75 PHE B CA 1
ATOM 5832 C C . PHE B 1 75 ? 28.844 -63.719 -19.719 1 21.17 75 PHE B C 1
ATOM 5834 O O . PHE B 1 75 ? 27.781 -64.188 -19.281 1 21.17 75 PHE B O 1
ATOM 5841 N N . LEU B 1 76 ? 28.703 -62.375 -19.453 1 22.69 76 LEU B N 1
ATOM 5842 C CA . LEU B 1 76 ? 27.531 -61.688 -19.969 1 22.69 76 LEU B CA 1
ATOM 5843 C C . LEU B 1 76 ? 27.266 -62.062 -21.422 1 22.69 76 LEU B C 1
ATOM 5845 O O . LEU B 1 76 ? 28.094 -61.812 -22.297 1 22.69 76 LEU B O 1
ATOM 5849 N N . THR B 1 77 ? 26.547 -63.25 -21.625 1 24.28 77 THR B N 1
ATOM 5850 C CA . THR B 1 77 ? 26.031 -63.719 -22.906 1 24.28 77 THR B CA 1
ATOM 5851 C C . THR B 1 77 ? 25.281 -62.594 -23.625 1 24.28 77 THR B C 1
ATOM 5853 O O . THR B 1 77 ? 24.234 -62.156 -23.141 1 24.28 77 THR B O 1
ATOM 5856 N N . ILE B 1 78 ? 25.891 -61.594 -24.156 1 25.8 78 ILE B N 1
ATOM 5857 C CA . ILE B 1 78 ? 25.391 -60.594 -25.094 1 25.8 78 ILE B CA 1
ATOM 5858 C C . ILE B 1 78 ? 24.641 -61.312 -26.219 1 25.8 78 ILE B C 1
ATOM 5860 O O . ILE B 1 78 ? 25.219 -62.062 -27 1 25.8 78 ILE B O 1
ATOM 5864 N N . ALA B 1 79 ? 23.391 -61.75 -25.984 1 27.95 79 ALA B N 1
ATOM 5865 C CA . ALA B 1 79 ? 22.5 -62.281 -27.016 1 27.95 79 ALA B CA 1
ATOM 5866 C C . ALA B 1 79 ? 22.5 -61.344 -28.234 1 27.95 79 ALA B C 1
ATOM 5868 O O . ALA B 1 79 ? 22.203 -60.156 -28.125 1 27.95 79 ALA B O 1
ATOM 5869 N N . MET B 1 80 ? 23.406 -61.531 -29.141 1 28.53 80 MET B N 1
ATOM 5870 C CA . MET B 1 80 ? 23.453 -60.938 -30.469 1 28.53 80 MET B CA 1
ATOM 5871 C C . MET B 1 80 ? 22.078 -60.969 -31.125 1 28.53 80 MET B C 1
ATOM 5873 O O . MET B 1 80 ? 21.547 -62.062 -31.422 1 28.53 80 MET B O 1
ATOM 5877 N N . GLU B 1 81 ? 21.125 -60.25 -30.672 1 32.91 81 GLU B N 1
ATOM 5878 C CA . GLU B 1 81 ? 19.906 -60.125 -31.469 1 32.91 81 GLU B CA 1
ATOM 5879 C C . GLU B 1 81 ? 20.234 -60 -32.938 1 32.91 81 GLU B C 1
ATOM 5881 O O . GLU B 1 81 ? 21 -59.125 -33.344 1 32.91 81 GLU B O 1
ATOM 5886 N N . ARG B 1 82 ? 20.172 -61.094 -33.688 1 31.91 82 ARG B N 1
ATOM 5887 C CA . ARG B 1 82 ? 20.344 -61.125 -35.125 1 31.91 82 ARG B CA 1
ATOM 5888 C C . ARG B 1 82 ? 19.578 -59.969 -35.781 1 31.91 82 ARG B C 1
ATOM 5890 O O . ARG B 1 82 ? 18.516 -59.562 -35.312 1 31.91 82 ARG B O 1
ATOM 5897 N N . PRO B 1 83 ? 20.203 -59.094 -36.438 1 34.41 83 PRO B N 1
ATOM 5898 C CA . PRO B 1 83 ? 19.344 -58.25 -37.25 1 34.41 83 PRO B CA 1
ATOM 5899 C C . PRO B 1 83 ? 18.125 -58.969 -37.781 1 34.41 83 PRO B C 1
ATOM 5901 O O . PRO B 1 83 ? 18.219 -60.156 -38.125 1 34.41 83 PRO B O 1
ATOM 5904 N N . LYS B 1 84 ? 17.016 -58.844 -37.312 1 40.84 84 LYS B N 1
ATOM 5905 C CA . LYS B 1 84 ? 15.828 -59.438 -37.906 1 40.84 84 LYS B CA 1
ATOM 5906 C C . LYS B 1 84 ? 16 -59.625 -39.406 1 40.84 84 LYS B C 1
ATOM 5908 O O . LYS B 1 84 ? 16.234 -58.656 -40.125 1 40.84 84 LYS B O 1
ATOM 5913 N N . LYS B 1 85 ? 16.484 -60.719 -39.719 1 43.31 85 LYS B N 1
ATOM 5914 C CA . LYS B 1 85 ? 16.5 -61.125 -41.125 1 43.31 85 LYS B CA 1
ATOM 5915 C C . LYS B 1 85 ? 15.258 -60.656 -41.875 1 43.31 85 LYS B C 1
ATOM 5917 O O . LYS B 1 85 ? 14.133 -61.031 -41.5 1 43.31 85 LYS B O 1
ATOM 5922 N N . LYS B 1 86 ? 15.305 -59.438 -42.469 1 51.53 86 LYS B N 1
ATOM 5923 C CA . LYS B 1 86 ? 14.219 -59.156 -43.406 1 51.53 86 LYS B CA 1
ATOM 5924 C C . LYS B 1 86 ? 13.789 -60.438 -44.125 1 51.53 86 LYS B C 1
ATOM 5926 O O . LYS B 1 86 ? 14.633 -61.156 -44.656 1 51.53 86 LYS B O 1
ATOM 5931 N N . SER B 1 87 ? 12.672 -60.969 -43.812 1 54.31 87 SER B N 1
ATOM 5932 C CA . SER B 1 87 ? 12.195 -62.094 -44.594 1 54.31 87 SER B CA 1
ATOM 5933 C C . SER B 1 87 ? 12.484 -61.938 -46.062 1 54.31 87 SER B C 1
ATOM 5935 O O . SER B 1 87 ? 12.648 -60.812 -46.562 1 54.31 87 SER B O 1
ATOM 5937 N N . SER B 1 88 ? 12.914 -63 -46.688 1 55.69 88 SER B N 1
ATOM 5938 C CA . SER B 1 88 ? 13.188 -63.031 -48.125 1 55.69 88 SER B CA 1
ATOM 5939 C C . SER B 1 88 ? 12.141 -62.25 -48.906 1 55.69 88 SER B C 1
ATOM 5941 O O . SER B 1 88 ? 12.477 -61.562 -49.875 1 55.69 88 SER B O 1
ATOM 5943 N N . ALA B 1 89 ? 11.008 -62.281 -48.344 1 62.19 89 ALA B N 1
ATOM 5944 C CA . ALA B 1 89 ? 9.914 -61.562 -49 1 62.19 89 ALA B CA 1
ATOM 5945 C C . ALA B 1 89 ? 10.031 -60.031 -48.781 1 62.19 89 ALA B C 1
ATOM 5947 O O . ALA B 1 89 ? 9.812 -59.25 -49.688 1 62.19 89 ALA B O 1
ATOM 5948 N N . GLU B 1 90 ? 10.406 -59.688 -47.625 1 64.62 90 GLU B N 1
ATOM 5949 C CA . GLU B 1 90 ? 10.555 -58.281 -47.344 1 64.62 90 GLU B CA 1
ATOM 5950 C C . GLU B 1 90 ? 11.727 -57.656 -48.094 1 64.62 90 GLU B C 1
ATOM 5952 O O . GLU B 1 90 ? 11.641 -56.531 -48.594 1 64.62 90 GLU B O 1
ATOM 5957 N N . SER B 1 91 ? 12.656 -58.438 -48.094 1 67.56 91 SER B N 1
ATOM 5958 C CA . SER B 1 91 ? 13.82 -58.031 -48.875 1 67.56 91 SER B CA 1
ATOM 5959 C C . SER B 1 91 ? 13.484 -57.938 -50.375 1 67.56 91 SER B C 1
ATOM 5961 O O . SER B 1 91 ? 13.898 -57 -51.062 1 67.56 91 SER B O 1
ATOM 5963 N N . TYR B 1 92 ? 12.688 -58.969 -50.719 1 66.75 92 TYR B N 1
ATOM 5964 C CA . TYR B 1 92 ? 12.297 -58.969 -52.125 1 66.75 92 TYR B CA 1
ATOM 5965 C C . TYR B 1 92 ? 11.406 -57.781 -52.438 1 66.75 92 TYR B C 1
ATOM 5967 O O . TYR B 1 92 ? 11.602 -57.094 -53.469 1 66.75 92 TYR B O 1
ATOM 5975 N N . GLN B 1 93 ? 10.469 -57.594 -51.594 1 69.88 93 GLN B N 1
ATOM 5976 C CA . GLN B 1 93 ? 9.555 -56.469 -51.781 1 69.88 93 GLN B CA 1
ATOM 5977 C C . GLN B 1 93 ? 10.312 -55.125 -51.75 1 69.88 93 GLN B C 1
ATOM 5979 O O . GLN B 1 93 ? 10.039 -54.25 -52.562 1 69.88 93 GLN B O 1
ATOM 5984 N N . GLY B 1 94 ? 11.219 -55.062 -50.938 1 73.69 94 GLY B N 1
ATOM 5985 C CA . GLY B 1 94 ? 12.055 -53.875 -50.875 1 73.69 94 GLY B CA 1
ATOM 5986 C C . GLY B 1 94 ? 12.852 -53.656 -52.156 1 73.69 94 GLY B C 1
ATOM 5987 O O . GLY B 1 94 ? 12.922 -52.562 -52.688 1 73.69 94 GLY B O 1
ATOM 5988 N N . ASP B 1 95 ? 13.336 -54.75 -52.594 1 73.31 95 ASP B N 1
ATOM 5989 C CA . ASP B 1 95 ? 14.117 -54.719 -53.812 1 73.31 95 ASP B CA 1
ATOM 5990 C C . ASP B 1 95 ? 13.234 -54.344 -55 1 73.31 95 ASP B C 1
ATOM 5992 O O . ASP B 1 95 ? 13.641 -53.594 -55.875 1 73.31 95 ASP B O 1
ATOM 5996 N N . LEU B 1 96 ? 12.047 -54.969 -55 1 73.19 96 LEU B N 1
ATOM 5997 C CA . LEU B 1 96 ? 11.102 -54.719 -56.062 1 73.19 96 LEU B CA 1
ATOM 5998 C C . LEU B 1 96 ? 10.727 -53.219 -56.125 1 73.19 96 LEU B C 1
ATOM 6000 O O . LEU B 1 96 ? 10.75 -52.594 -57.188 1 73.19 96 LEU B O 1
ATOM 6004 N N . TYR B 1 97 ? 10.477 -52.688 -55.031 1 80.56 97 TYR B N 1
ATOM 6005 C CA . TYR B 1 97 ? 10.031 -51.312 -55 1 80.56 97 TYR B CA 1
ATOM 6006 C C . TYR B 1 97 ? 11.18 -50.344 -55.281 1 80.56 97 TYR B C 1
ATOM 6008 O O . TYR B 1 97 ? 10.984 -49.312 -55.938 1 80.56 97 TYR B O 1
ATOM 6016 N N . ARG B 1 98 ? 12.312 -50.75 -55.031 1 82.75 98 ARG B N 1
ATOM 6017 C CA . ARG B 1 98 ? 13.492 -49.969 -55.375 1 82.75 98 ARG B CA 1
ATOM 6018 C C . ARG B 1 98 ? 13.734 -49.969 -56.875 1 82.75 98 ARG B C 1
ATOM 6020 O O . ARG B 1 98 ? 14.078 -48.938 -57.469 1 82.75 98 ARG B O 1
ATOM 6027 N N . ARG B 1 99 ? 13.508 -51.094 -57.406 1 82.25 99 ARG B N 1
ATOM 6028 C CA . ARG B 1 99 ? 13.68 -51.219 -58.844 1 82.25 99 ARG B CA 1
ATOM 6029 C C . ARG B 1 99 ? 12.617 -50.438 -59.594 1 82.25 99 ARG B C 1
ATOM 6031 O O . ARG B 1 99 ? 12.906 -49.812 -60.625 1 82.25 99 ARG B O 1
ATOM 6038 N N . MET B 1 100 ? 11.461 -50.5 -59.094 1 85.75 100 MET B N 1
ATOM 6039 C CA . MET B 1 100 ? 10.391 -49.719 -59.719 1 85.75 100 MET B CA 1
ATOM 6040 C C . MET B 1 100 ? 10.68 -48.219 -59.656 1 85.75 100 MET B C 1
ATOM 6042 O O . MET B 1 100 ? 10.391 -47.469 -60.594 1 85.75 100 MET B O 1
ATOM 6046 N N . ASP B 1 101 ? 11.266 -47.875 -58.594 1 87.44 101 ASP B N 1
ATOM 6047 C CA . ASP B 1 101 ? 11.648 -46.469 -58.469 1 87.44 101 ASP B CA 1
ATOM 6048 C C . ASP B 1 101 ? 12.75 -46.094 -59.438 1 87.44 101 ASP B C 1
ATOM 6050 O O . ASP B 1 101 ? 12.773 -44.969 -59.969 1 87.44 101 ASP B O 1
ATOM 6054 N N . GLU B 1 102 ? 13.617 -46.969 -59.625 1 87.12 102 GLU B N 1
ATOM 6055 C CA . GLU B 1 102 ? 14.664 -46.75 -60.625 1 87.12 102 GLU B CA 1
ATOM 6056 C C . GLU B 1 102 ? 14.07 -46.625 -62.031 1 87.12 102 GLU B C 1
ATOM 6058 O O . GLU B 1 102 ? 14.508 -45.812 -62.812 1 87.12 102 GLU B O 1
ATOM 6063 N N . PHE B 1 103 ? 13.094 -47.531 -62.281 1 87.62 103 PHE B N 1
ATOM 6064 C CA . PHE B 1 103 ? 12.406 -47.469 -63.562 1 87.62 103 PHE B CA 1
ATOM 6065 C C . PHE B 1 103 ? 11.766 -46.094 -63.75 1 87.62 103 PHE B C 1
ATOM 6067 O O . PHE B 1 103 ? 11.891 -45.469 -64.812 1 87.62 103 PHE B O 1
ATOM 6074 N N . ARG B 1 104 ? 11.203 -45.562 -62.75 1 89.06 104 ARG B N 1
ATOM 6075 C CA . ARG B 1 104 ? 10.555 -44.25 -62.781 1 89.06 104 ARG B CA 1
ATOM 6076 C C . ARG B 1 104 ? 11.57 -43.156 -63.094 1 89.06 104 ARG B C 1
ATOM 6078 O O . ARG B 1 104 ? 11.336 -42.312 -63.938 1 89.06 104 ARG B O 1
ATOM 6085 N N . ARG B 1 105 ? 12.703 -43.156 -62.438 1 88.56 105 ARG B N 1
ATOM 6086 C CA . ARG B 1 105 ? 13.727 -42.125 -62.594 1 88.56 105 ARG B CA 1
ATOM 6087 C C . ARG B 1 105 ? 14.328 -42.125 -63.969 1 88.56 105 ARG B C 1
ATOM 6089 O O . ARG B 1 105 ? 14.719 -41.094 -64.5 1 88.56 105 ARG B O 1
ATOM 6096 N N . GLN B 1 106 ? 14.211 -43.375 -64.562 1 87.31 106 GLN B N 1
ATOM 6097 C CA . GLN B 1 106 ? 14.781 -43.531 -65.875 1 87.31 106 GLN B CA 1
ATOM 6098 C C . GLN B 1 106 ? 13.695 -43.406 -66.938 1 87.31 106 GLN B C 1
ATOM 6100 O O . GLN B 1 106 ? 14 -43.438 -68.188 1 87.31 106 GLN B O 1
ATOM 6105 N N . GLY B 1 107 ? 12.555 -43.281 -66.625 1 86.62 107 GLY B N 1
ATOM 6106 C CA . GLY B 1 107 ? 11.445 -43.156 -67.5 1 86.62 107 GLY B CA 1
ATOM 6107 C C . GLY B 1 107 ? 11.07 -44.438 -68.188 1 86.62 107 GLY B C 1
ATOM 6108 O O . GLY B 1 107 ? 10.5 -44.438 -69.312 1 86.62 107 GLY B O 1
ATOM 6109 N N . ILE B 1 108 ? 11.367 -45.531 -67.5 1 88 108 ILE B N 1
ATOM 6110 C CA . ILE B 1 108 ? 11.125 -46.844 -68.062 1 88 108 ILE B CA 1
ATOM 6111 C C . ILE B 1 108 ? 9.688 -47.281 -67.812 1 88 108 ILE B C 1
ATOM 6113 O O . ILE B 1 108 ? 9.273 -47.344 -66.625 1 88 108 ILE B O 1
ATOM 6117 N N . LEU B 1 109 ? 8.852 -47.531 -68.812 1 86.19 109 LEU B N 1
ATOM 6118 C CA . LEU B 1 109 ? 7.496 -48.062 -68.812 1 86.19 109 LEU B CA 1
ATOM 6119 C C . LEU B 1 109 ? 6.543 -47.125 -68.062 1 86.19 109 LEU B C 1
ATOM 6121 O O . LEU B 1 109 ? 5.594 -47.594 -67.438 1 86.19 109 LEU B O 1
ATOM 6125 N N . SER B 1 110 ? 6.965 -45.875 -68 1 89.88 110 SER B N 1
ATOM 6126 C CA . SER B 1 110 ? 6.074 -44.906 -67.375 1 89.88 110 SER B CA 1
ATOM 6127 C C . SER B 1 110 ? 4.809 -44.688 -68.188 1 89.88 110 SER B C 1
ATOM 6129 O O . SER B 1 110 ? 4.855 -44.656 -69.438 1 89.88 110 SER B O 1
ATOM 6131 N N . ASP B 1 111 ? 3.646 -44.594 -67.5 1 88.81 111 ASP B N 1
ATOM 6132 C CA . ASP B 1 111 ? 2.389 -44.438 -68.25 1 88.81 111 ASP B CA 1
ATOM 6133 C C . ASP B 1 111 ? 1.67 -43.156 -67.812 1 88.81 111 ASP B C 1
ATOM 6135 O O . ASP B 1 111 ? 0.555 -42.906 -68.25 1 88.81 111 ASP B O 1
ATOM 6139 N N . ILE B 1 112 ? 2.293 -42.438 -67 1 92.31 112 ILE B N 1
ATOM 6140 C CA . ILE B 1 112 ? 1.708 -41.156 -66.625 1 92.31 112 ILE B CA 1
ATOM 6141 C C . ILE B 1 112 ? 2.816 -40.125 -66.312 1 92.31 112 ILE B C 1
ATOM 6143 O O . ILE B 1 112 ? 3.945 -40.531 -66 1 92.31 112 ILE B O 1
ATOM 6147 N N . ILE B 1 113 ? 2.566 -38.844 -66.5 1 93.69 113 ILE B N 1
ATOM 6148 C CA . ILE B 1 113 ? 3.49 -37.75 -66.25 1 93.69 113 ILE B CA 1
ATOM 6149 C C . ILE B 1 113 ? 2.838 -36.781 -65.25 1 93.69 113 ILE B C 1
ATOM 6151 O O . ILE B 1 113 ? 1.758 -36.25 -65.562 1 93.69 113 ILE B O 1
ATOM 6155 N N . LEU B 1 114 ? 3.451 -36.594 -64.125 1 94.31 114 LEU B N 1
ATOM 6156 C CA . LEU B 1 114 ? 3.016 -35.531 -63.156 1 94.31 114 LEU B CA 1
ATOM 6157 C C . LEU B 1 114 ? 3.695 -34.219 -63.469 1 94.31 114 LEU B C 1
ATOM 6159 O O . LEU B 1 114 ? 4.91 -34.156 -63.656 1 94.31 114 LEU B O 1
ATOM 6163 N N . VAL B 1 115 ? 2.91 -33.125 -63.562 1 94.94 115 VAL B N 1
ATOM 6164 C CA . VAL B 1 115 ? 3.439 -31.828 -63.906 1 94.94 115 VAL B CA 1
ATOM 6165 C C . VAL B 1 115 ? 3.32 -30.875 -62.719 1 94.94 115 VAL B C 1
ATOM 6167 O O . VAL B 1 115 ? 2.225 -30.672 -62.188 1 94.94 115 VAL B O 1
ATOM 6170 N N . VAL B 1 116 ? 4.453 -30.453 -62.219 1 95 116 VAL B N 1
ATOM 6171 C CA . VAL B 1 116 ? 4.535 -29.5 -61.125 1 95 116 VAL B CA 1
ATOM 6172 C C . VAL B 1 116 ? 5.363 -28.281 -61.562 1 95 116 VAL B C 1
ATOM 6174 O O . VAL B 1 116 ? 6.547 -28.422 -61.844 1 95 116 VAL B O 1
ATOM 6177 N N . ASP B 1 117 ? 4.852 -27.109 -61.5 1 92.88 117 ASP B N 1
ATOM 6178 C CA . ASP B 1 117 ? 5.492 -25.875 -61.906 1 92.88 117 ASP B CA 1
ATOM 6179 C C . ASP B 1 117 ? 6.246 -26.047 -63.25 1 92.88 117 ASP B C 1
ATOM 6181 O O . ASP B 1 117 ? 7.43 -25.719 -63.312 1 92.88 117 ASP B O 1
ATOM 6185 N N . ASN B 1 118 ? 5.781 -26.688 -64.188 1 89.75 118 ASN B N 1
ATOM 6186 C CA . ASN B 1 118 ? 6.254 -26.875 -65.562 1 89.75 118 ASN B CA 1
ATOM 6187 C C . ASN B 1 118 ? 7.383 -27.906 -65.625 1 89.75 118 ASN B C 1
ATOM 6189 O O . ASN B 1 118 ? 8.086 -27.984 -66.625 1 89.75 118 ASN B O 1
ATOM 6193 N N . GLU B 1 119 ? 7.562 -28.562 -64.562 1 94.5 119 GLU B N 1
ATOM 6194 C CA . GLU B 1 119 ? 8.477 -29.703 -64.625 1 94.5 119 GLU B CA 1
ATOM 6195 C C . GLU B 1 119 ? 7.707 -31.031 -64.625 1 94.5 119 GLU B C 1
ATOM 6197 O O . GLU B 1 119 ? 6.629 -31.141 -64.062 1 94.5 119 GLU B O 1
ATOM 6202 N N . GLU B 1 120 ? 8.297 -31.938 -65.375 1 93.44 120 GLU B N 1
ATOM 6203 C CA . GLU B 1 120 ? 7.605 -33.219 -65.562 1 93.44 120 GLU B CA 1
ATOM 6204 C C . GLU B 1 120 ? 8.273 -34.344 -64.812 1 93.44 120 GLU B C 1
ATOM 6206 O O . GLU B 1 120 ? 9.508 -34.438 -64.75 1 93.44 120 GLU B O 1
ATOM 6211 N N . PHE B 1 121 ? 7.438 -35.188 -64.25 1 95.06 121 PHE B N 1
ATOM 6212 C CA . PHE B 1 121 ? 7.906 -36.312 -63.469 1 95.06 121 PHE B CA 1
ATOM 6213 C C . PHE B 1 121 ? 7.184 -37.594 -63.875 1 95.06 121 PHE B C 1
ATOM 6215 O O . PHE B 1 121 ? 6.023 -37.812 -63.531 1 95.06 121 PHE B O 1
ATOM 6222 N N . PRO B 1 122 ? 7.895 -38.438 -64.562 1 93.19 122 PRO B N 1
ATOM 6223 C CA . PRO B 1 122 ? 7.258 -39.688 -65 1 93.19 122 PRO B CA 1
ATOM 6224 C C . PRO B 1 122 ? 6.992 -40.625 -63.812 1 93.19 122 PRO B C 1
ATOM 6226 O O . PRO B 1 122 ? 7.77 -40.656 -62.844 1 93.19 122 PRO B O 1
ATOM 6229 N N . ALA B 1 123 ? 5.918 -41.344 -63.906 1 94.44 123 ALA B N 1
ATOM 6230 C CA . ALA B 1 123 ? 5.539 -42.312 -62.844 1 94.44 123 ALA B CA 1
ATOM 6231 C C . ALA B 1 123 ? 4.652 -43.406 -63.438 1 94.44 123 ALA B C 1
ATOM 6233 O O . ALA B 1 123 ? 4.398 -43.469 -64.625 1 94.44 123 ALA B O 1
ATOM 6234 N N . HIS B 1 124 ? 4.375 -44.375 -62.594 1 92.56 124 HIS B N 1
ATOM 6235 C CA . HIS B 1 124 ? 3.49 -45.469 -62.969 1 92.56 124 HIS B CA 1
ATOM 6236 C C . HIS B 1 124 ? 2.121 -45.312 -62.312 1 92.56 124 HIS B C 1
ATOM 6238 O O . HIS B 1 124 ? 2.02 -45.219 -61.062 1 92.56 124 HIS B O 1
ATOM 6244 N N . LYS B 1 125 ? 1.059 -45.281 -63.062 1 90.75 125 LYS B N 1
ATOM 6245 C CA . LYS B 1 125 ? -0.309 -45.094 -62.594 1 90.75 125 LYS B CA 1
ATOM 6246 C C . LYS B 1 125 ? -0.664 -46.094 -61.5 1 90.75 125 LYS B C 1
ATOM 6248 O O . LYS B 1 125 ? -1.296 -45.75 -60.5 1 90.75 125 LYS B O 1
ATOM 6253 N N . SER B 1 126 ? -0.227 -47.25 -61.688 1 89 126 SER B N 1
ATOM 6254 C CA . SER B 1 126 ? -0.583 -48.312 -60.781 1 89 126 SER B CA 1
ATOM 6255 C C . SER B 1 126 ? 0.05 -48.094 -59.406 1 89 126 SER B C 1
ATOM 6257 O O . SER B 1 126 ? -0.597 -48.281 -58.375 1 89 126 SER B O 1
ATOM 6259 N N . VAL B 1 127 ? 1.29 -47.625 -59.406 1 91.31 127 VAL B N 1
ATOM 6260 C CA . VAL B 1 127 ? 1.998 -47.406 -58.156 1 91.31 127 VAL B CA 1
ATOM 6261 C C . VAL B 1 127 ? 1.397 -46.188 -57.438 1 91.31 127 VAL B C 1
ATOM 6263 O O . VAL B 1 127 ? 1.178 -46.25 -56.219 1 91.31 127 VAL B O 1
ATOM 6266 N N . LEU B 1 128 ? 1.094 -45.125 -58.156 1 92.44 128 LEU B N 1
ATOM 6267 C CA . LEU B 1 128 ? 0.488 -43.938 -57.594 1 92.44 128 LEU B CA 1
ATOM 6268 C C . LEU B 1 128 ? -0.885 -44.219 -57 1 92.44 128 LEU B C 1
ATOM 6270 O O . LEU B 1 128 ? -1.187 -43.812 -55.875 1 92.44 128 LEU B O 1
ATOM 6274 N N . ALA B 1 129 ? -1.644 -44.969 -57.719 1 90.44 129 ALA B N 1
ATOM 6275 C CA . ALA B 1 129 ? -3 -45.312 -57.312 1 90.44 129 ALA B CA 1
ATOM 6276 C C . ALA B 1 129 ? -2.984 -46.25 -56.062 1 90.44 129 ALA B C 1
ATOM 6278 O O . ALA B 1 129 ? -3.867 -46.156 -55.219 1 90.44 129 ALA B O 1
ATOM 6279 N N . ALA B 1 130 ? -2.033 -47.031 -56 1 89.81 130 ALA B N 1
ATOM 6280 C CA . ALA B 1 130 ? -1.927 -47.969 -54.875 1 89.81 130 ALA B CA 1
ATOM 6281 C C . ALA B 1 130 ? -1.502 -47.25 -53.594 1 89.81 130 ALA B C 1
ATOM 6283 O O . ALA B 1 130 ? -1.844 -47.688 -52.5 1 89.81 130 ALA B O 1
ATOM 6284 N N . SER B 1 131 ? -0.827 -46.25 -53.75 1 90.19 131 SER B N 1
ATOM 6285 C CA . SER B 1 131 ? -0.24 -45.562 -52.594 1 90.19 131 SER B CA 1
ATOM 6286 C C . SER B 1 131 ? -1.09 -44.375 -52.125 1 90.19 131 SER B C 1
ATOM 6288 O O . SER B 1 131 ? -0.978 -43.938 -51 1 90.19 131 SER B O 1
ATOM 6290 N N . SER B 1 132 ? -1.907 -43.812 -52.969 1 92.88 132 SER B N 1
ATOM 6291 C CA . SER B 1 132 ? -2.654 -42.594 -52.719 1 92.88 132 SER B CA 1
ATOM 6292 C C . SER B 1 132 ? -4.109 -42.719 -53.156 1 92.88 132 SER B C 1
ATOM 6294 O O . SER B 1 132 ? -4.391 -43.094 -54.281 1 92.88 132 SER B O 1
ATOM 6296 N N . GLU B 1 133 ? -4.926 -42.406 -52.188 1 90.62 133 GLU B N 1
ATOM 6297 C CA . GLU B 1 133 ? -6.352 -42.438 -52.5 1 90.62 133 GLU B CA 1
ATOM 6298 C C . GLU B 1 133 ? -6.742 -41.344 -53.469 1 90.62 133 GLU B C 1
ATOM 6300 O O . GLU B 1 133 ? -7.684 -41.5 -54.25 1 90.62 133 GLU B O 1
ATOM 6305 N N . TYR B 1 134 ? -6.035 -40.312 -53.438 1 91.62 134 TYR B N 1
ATOM 6306 C CA . TYR B 1 134 ? -6.254 -39.219 -54.375 1 91.62 134 TYR B CA 1
ATOM 6307 C C . TYR B 1 134 ? -6.027 -39.688 -55.812 1 91.62 134 TYR B C 1
ATOM 6309 O O . TYR B 1 134 ? -6.883 -39.5 -56.688 1 91.62 134 TYR B O 1
ATOM 6317 N N . PHE B 1 135 ? -4.926 -40.375 -56.094 1 91.38 135 PHE B N 1
ATOM 6318 C CA . PHE B 1 135 ? -4.598 -40.844 -57.438 1 91.38 135 PHE B CA 1
ATOM 6319 C C . PHE B 1 135 ? -5.52 -42 -57.844 1 91.38 135 PHE B C 1
ATOM 6321 O O . PHE B 1 135 ? -5.883 -42.125 -59.031 1 91.38 135 PHE B O 1
ATOM 6328 N N . LEU B 1 136 ? -5.832 -42.812 -56.844 1 90.12 136 LEU B N 1
ATOM 6329 C CA . LEU B 1 136 ? -6.773 -43.875 -57.156 1 90.12 136 LEU B CA 1
ATOM 6330 C C . LEU B 1 136 ? -8.086 -43.312 -57.688 1 90.12 136 LEU B C 1
ATOM 6332 O O . LEU B 1 136 ? -8.609 -43.781 -58.688 1 90.12 136 LEU B O 1
ATOM 6336 N N . SER B 1 137 ? -8.484 -42.281 -56.969 1 88.38 137 SER B N 1
ATOM 6337 C CA . SER B 1 137 ? -9.734 -41.656 -57.375 1 88.38 137 SER B CA 1
ATOM 6338 C C . SER B 1 137 ? -9.578 -40.938 -58.719 1 88.38 137 SER B C 1
ATOM 6340 O O . SER B 1 137 ? -10.508 -40.938 -59.531 1 88.38 137 SER B O 1
ATOM 6342 N N . LEU B 1 138 ? -8.5 -40.344 -58.906 1 87.81 138 LEU B N 1
ATOM 6343 C CA . LEU B 1 138 ? -8.242 -39.594 -60.125 1 87.81 138 LEU B CA 1
ATOM 6344 C C . LEU B 1 138 ? -8.18 -40.5 -61.344 1 87.81 138 LEU B C 1
ATOM 6346 O O . LEU B 1 138 ? -8.688 -40.156 -62.406 1 87.81 138 LEU B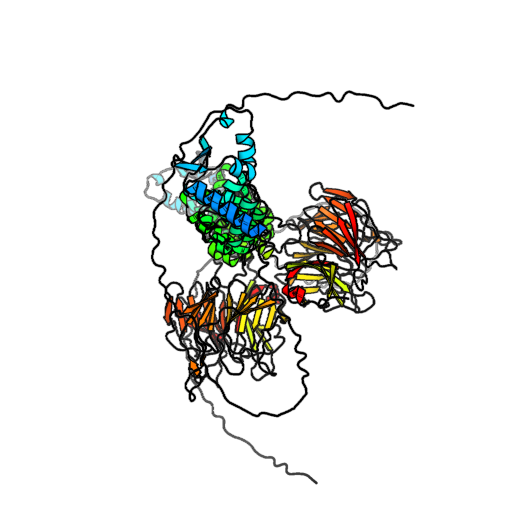 O 1
ATOM 6350 N N . PHE B 1 139 ? -7.641 -41.75 -61.25 1 86.75 139 PHE B N 1
ATOM 6351 C CA . PHE B 1 139 ? -7.383 -42.625 -62.375 1 86.75 139 PHE B CA 1
ATOM 6352 C C . PHE B 1 139 ? -8.562 -43.562 -62.625 1 86.75 139 PHE B C 1
ATOM 6354 O O . PHE B 1 139 ? -8.633 -44.25 -63.656 1 86.75 139 PHE B O 1
ATOM 6361 N N . THR B 1 140 ? -9.391 -43.656 -61.625 1 83.06 140 THR B N 1
ATOM 6362 C CA . THR B 1 140 ? -10.516 -44.562 -61.781 1 83.06 140 THR B CA 1
ATOM 6363 C C . THR B 1 140 ? -11.812 -43.781 -62.031 1 83.06 140 THR B C 1
ATOM 6365 O O . THR B 1 140 ? -12.859 -44.375 -62.281 1 83.06 140 THR B O 1
ATOM 6368 N N . SER B 1 141 ? -11.805 -42.562 -61.719 1 74.69 141 SER B N 1
ATOM 6369 C CA . SER B 1 141 ? -13.008 -41.781 -61.938 1 74.69 141 SER B CA 1
ATOM 6370 C C . SER B 1 141 ? -13.328 -41.625 -63.406 1 74.69 141 SER B C 1
ATOM 6372 O O . SER B 1 141 ? -12.445 -41.75 -64.25 1 74.69 141 SER B O 1
ATOM 6374 N N . ASP B 1 142 ? -14.539 -41.875 -63.844 1 65.62 142 ASP B N 1
ATOM 6375 C CA . ASP B 1 142 ? -15.086 -41.844 -65.188 1 65.62 142 ASP B CA 1
ATOM 6376 C C . ASP B 1 142 ? -14.742 -40.531 -65.875 1 65.62 142 ASP B C 1
ATOM 6378 O O . ASP B 1 142 ? -15.227 -40.25 -67 1 65.62 142 ASP B O 1
ATOM 6382 N N . MET B 1 143 ? -13.969 -39.781 -65.312 1 55.78 143 MET B N 1
ATOM 6383 C CA . MET B 1 143 ? -13.742 -38.469 -65.938 1 55.78 143 MET B CA 1
ATOM 6384 C C . MET B 1 143 ? -12.602 -38.531 -66.938 1 55.78 143 MET B C 1
ATOM 6386 O O . MET B 1 143 ? -11.805 -39.5 -66.938 1 55.78 143 MET B O 1
ATOM 6390 N N . LYS B 1 144 ? -12.602 -37.656 -68 1 55.19 144 LYS B N 1
ATOM 6391 C CA . LYS B 1 144 ? -11.734 -37.5 -69.125 1 55.19 144 LYS B CA 1
ATOM 6392 C C . LYS B 1 144 ? -10.266 -37.688 -68.75 1 55.19 144 LYS B C 1
ATOM 6394 O O . LYS B 1 144 ? -9.422 -37.906 -69.625 1 55.19 144 LYS B O 1
ATOM 6399 N N . GLU B 1 145 ? -9.922 -37.719 -67.5 1 56.16 145 GLU B N 1
ATOM 6400 C CA . GLU B 1 145 ? -8.523 -37.781 -67.062 1 56.16 145 GLU B CA 1
ATOM 6401 C C . GLU B 1 145 ? -7.977 -39.188 -67.125 1 56.16 145 GLU B C 1
ATOM 6403 O O . GLU B 1 145 ? -6.758 -39.406 -67.062 1 56.16 145 GLU B O 1
ATOM 6408 N N . LYS B 1 146 ? -8.891 -40.188 -67.125 1 58.22 146 LYS B N 1
ATOM 6409 C CA . LYS B 1 146 ? -8.484 -41.594 -67.188 1 58.22 146 LYS B CA 1
ATOM 6410 C C . LYS B 1 146 ? -7.52 -41.812 -68.375 1 58.22 146 LYS B C 1
ATOM 6412 O O . LYS B 1 146 ? -6.574 -42.594 -68.25 1 58.22 146 LYS B O 1
ATOM 6417 N N . GLN B 1 147 ? -7.852 -41 -69.438 1 62.03 147 GLN B N 1
ATOM 6418 C CA . GLN B 1 147 ? -7.059 -41.219 -70.625 1 62.03 147 GLN B CA 1
ATOM 6419 C C . GLN B 1 147 ? -5.922 -40.219 -70.75 1 62.03 147 GLN B C 1
ATOM 6421 O O . GLN B 1 147 ? -5.027 -40.344 -71.562 1 62.03 147 GLN B O 1
ATOM 6426 N N . ASN B 1 148 ? -5.918 -39.312 -69.75 1 68.31 148 ASN B N 1
ATOM 6427 C CA . ASN B 1 148 ? -4.895 -38.25 -69.812 1 68.31 148 ASN B CA 1
ATOM 6428 C C . ASN B 1 148 ? -3.537 -38.781 -69.312 1 68.31 148 ASN B C 1
ATOM 6430 O O . ASN B 1 148 ? -3.445 -39.438 -68.312 1 68.31 148 ASN B O 1
ATOM 6434 N N . LEU B 1 149 ? -2.521 -38.531 -70.125 1 79 149 LEU B N 1
ATOM 6435 C CA . LEU B 1 149 ? -1.147 -38.938 -69.875 1 79 149 LEU B CA 1
ATOM 6436 C C . LEU B 1 149 ? -0.44 -37.969 -68.938 1 79 149 LEU B C 1
ATOM 6438 O O . LEU B 1 149 ? 0.594 -38.312 -68.375 1 79 149 LEU B O 1
ATOM 6442 N N . LYS B 1 150 ? -1.074 -36.781 -68.688 1 89.56 150 LYS B N 1
ATOM 6443 C CA . LYS B 1 150 ? -0.421 -35.781 -67.875 1 89.56 150 LYS B CA 1
ATOM 6444 C C . LYS B 1 150 ? -1.358 -35.312 -66.75 1 89.56 150 LYS B C 1
ATOM 6446 O O . LYS B 1 150 ? -2.543 -35.062 -67 1 89.56 150 LYS B O 1
ATOM 6451 N N . VAL B 1 151 ? -0.946 -35.312 -65.5 1 91.06 151 VAL B N 1
ATOM 6452 C CA . VAL B 1 151 ? -1.682 -34.812 -64.312 1 91.06 151 VAL B CA 1
ATOM 6453 C C . VAL B 1 151 ? -0.961 -33.594 -63.75 1 91.06 151 VAL B C 1
ATOM 6455 O O . VAL B 1 151 ? 0.221 -33.688 -63.406 1 91.06 151 VAL B O 1
ATOM 6458 N N . LYS B 1 152 ? -1.639 -32.5 -63.656 1 91.94 152 LYS B N 1
ATOM 6459 C CA . LYS B 1 152 ? -1.076 -31.297 -63.062 1 91.94 152 LYS B CA 1
ATOM 6460 C C . LYS B 1 152 ? -1.371 -31.234 -61.562 1 91.94 152 LYS B C 1
ATOM 6462 O O . LYS B 1 152 ? -2.529 -31.312 -61.156 1 91.94 152 LYS B O 1
ATOM 6467 N N . LEU B 1 153 ? -0.384 -31.203 -60.781 1 92.19 153 LEU B N 1
ATOM 6468 C CA . LEU B 1 153 ? -0.516 -31.047 -59.312 1 92.19 153 LEU B CA 1
ATOM 6469 C C . LEU B 1 153 ? -0.304 -29.594 -58.906 1 92.19 153 LEU B C 1
ATOM 6471 O O . LEU B 1 153 ? 0.797 -29.062 -59.062 1 92.19 153 LEU B O 1
ATOM 6475 N N . GLU B 1 154 ? -1.284 -28.953 -58.406 1 90.88 154 GLU B N 1
ATOM 6476 C CA . GLU B 1 154 ? -1.239 -27.547 -58 1 90.88 154 GLU B CA 1
ATOM 6477 C C . GLU B 1 154 ? -0.757 -27.406 -56.562 1 90.88 154 GLU B C 1
ATOM 6479 O O . GLU B 1 154 ? -1.126 -28.203 -55.688 1 90.88 154 GLU B O 1
ATOM 6484 N N . GLY B 1 155 ? 0.072 -26.422 -56.281 1 88.56 155 GLY B N 1
ATOM 6485 C CA . GLY B 1 155 ? 0.523 -26.125 -54.938 1 88.56 155 GLY B CA 1
ATOM 6486 C C . GLY B 1 155 ? 1.795 -26.859 -54.562 1 88.56 155 GLY B C 1
ATOM 6487 O O . GLY B 1 155 ? 2.387 -26.578 -53.5 1 88.56 155 GLY B O 1
ATOM 6488 N N . PHE B 1 156 ? 2.119 -27.875 -55.344 1 93.25 156 PHE B N 1
ATOM 6489 C CA . PHE B 1 156 ? 3.33 -28.641 -55.062 1 93.25 156 PHE B CA 1
ATOM 6490 C C . PHE B 1 156 ? 4.562 -27.906 -55.594 1 93.25 156 PHE B C 1
ATOM 6492 O O . PHE B 1 156 ? 4.465 -27.109 -56.531 1 93.25 156 PHE B O 1
ATOM 6499 N N . LYS B 1 157 ? 5.684 -28.234 -54.938 1 93.81 157 LYS B N 1
ATOM 6500 C CA . LYS B 1 157 ? 6.965 -27.688 -55.375 1 93.81 157 LYS B CA 1
ATOM 6501 C C . LYS B 1 157 ? 7.844 -28.781 -56 1 93.81 157 LYS B C 1
ATOM 6503 O O . LYS B 1 157 ? 7.875 -29.906 -55.5 1 93.81 157 LYS B O 1
ATOM 6508 N N . PRO B 1 158 ? 8.531 -28.391 -57.062 1 93.56 158 PRO B N 1
ATOM 6509 C CA . PRO B 1 158 ? 9.312 -29.391 -57.781 1 93.56 158 PRO B CA 1
ATOM 6510 C C . PRO B 1 158 ? 10.398 -30.047 -56.938 1 93.56 158 PRO B C 1
ATOM 6512 O O . PRO B 1 158 ? 10.672 -31.234 -57.062 1 93.56 158 PRO B O 1
ATOM 6515 N N . PHE B 1 159 ? 10.914 -29.328 -56.031 1 92.25 159 PHE B N 1
ATOM 6516 C CA . PHE B 1 159 ? 12.078 -29.828 -55.281 1 92.25 159 PHE B CA 1
ATOM 6517 C C . PHE B 1 159 ? 11.68 -30.938 -54.312 1 92.25 159 PHE B C 1
ATOM 6519 O O . PHE B 1 159 ? 12.523 -31.703 -53.875 1 92.25 159 PHE B O 1
ATOM 6526 N N . VAL B 1 160 ? 10.414 -31.047 -54 1 93.5 160 VAL B N 1
ATOM 6527 C CA . VAL B 1 160 ? 9.969 -32.031 -53 1 93.5 160 VAL B CA 1
ATOM 6528 C C . VAL B 1 160 ? 9.484 -33.281 -53.719 1 93.5 160 VAL B C 1
ATOM 6530 O O . VAL B 1 160 ? 9.383 -34.344 -53.125 1 93.5 160 VAL B O 1
ATOM 6533 N N . MET B 1 161 ? 9.281 -33.281 -55.062 1 93.69 161 MET B N 1
ATOM 6534 C CA . MET B 1 161 ? 8.594 -34.344 -55.812 1 93.69 161 MET B CA 1
ATOM 6535 C C . MET B 1 161 ? 9.406 -35.625 -55.812 1 93.69 161 MET B C 1
ATOM 6537 O O . MET B 1 161 ? 8.836 -36.719 -55.719 1 93.69 161 MET B O 1
ATOM 6541 N N . ASN B 1 162 ? 10.703 -35.406 -55.938 1 91.88 162 ASN B N 1
ATOM 6542 C CA . ASN B 1 162 ? 11.531 -36.625 -55.906 1 91.88 162 ASN B CA 1
ATOM 6543 C C . ASN B 1 162 ? 11.43 -37.344 -54.594 1 91.88 162 ASN B C 1
ATOM 6545 O O . ASN B 1 162 ? 11.391 -38.594 -54.531 1 91.88 162 ASN B O 1
ATOM 6549 N N . ASP B 1 163 ? 11.453 -36.562 -53.531 1 93.44 163 ASP B N 1
ATOM 6550 C CA . ASP B 1 163 ? 11.305 -37.156 -52.219 1 93.44 163 ASP B CA 1
ATOM 6551 C C . ASP B 1 163 ? 9.922 -37.781 -52.031 1 93.44 163 ASP B C 1
ATOM 6553 O O . ASP B 1 163 ? 9.797 -38.875 -51.5 1 93.44 163 ASP B O 1
ATOM 6557 N N . LEU B 1 164 ? 8.891 -37.125 -52.5 1 94.81 164 LEU B N 1
ATOM 6558 C CA . LEU B 1 164 ? 7.516 -37.594 -52.438 1 94.81 164 LEU B CA 1
ATOM 6559 C C . LEU B 1 164 ? 7.371 -38.906 -53.219 1 94.81 164 LEU B C 1
ATOM 6561 O O . LEU B 1 164 ? 6.855 -39.906 -52.656 1 94.81 164 LEU B O 1
ATOM 6565 N N . LEU B 1 165 ? 7.895 -38.938 -54.438 1 93.94 165 LEU B N 1
ATOM 6566 C CA . LEU B 1 165 ? 7.773 -40.125 -55.281 1 93.94 165 LEU B CA 1
ATOM 6567 C C . LEU B 1 165 ? 8.633 -41.25 -54.719 1 93.94 165 LEU B C 1
ATOM 6569 O O . LEU B 1 165 ? 8.227 -42.406 -54.781 1 93.94 165 LEU B O 1
ATOM 6573 N N . SER B 1 166 ? 9.781 -40.906 -54.281 1 91.69 166 SER B N 1
ATOM 6574 C CA . SER B 1 166 ? 10.602 -41.938 -53.625 1 91.69 166 SER B CA 1
ATOM 6575 C C . SER B 1 166 ? 9.852 -42.594 -52.469 1 91.69 166 SER B C 1
ATOM 6577 O O . SER B 1 166 ? 9.953 -43.812 -52.281 1 91.69 166 SER B O 1
ATOM 6579 N N . TYR B 1 167 ? 9.141 -41.781 -51.719 1 93.56 167 TYR B N 1
ATOM 6580 C CA . TYR B 1 167 ? 8.359 -42.344 -50.625 1 93.56 167 TYR B CA 1
ATOM 6581 C C . TYR B 1 167 ? 7.234 -43.25 -51.125 1 93.56 167 TYR B C 1
ATOM 6583 O O . TYR B 1 167 ? 6.984 -44.312 -50.594 1 93.56 167 TYR B O 1
ATOM 6591 N N . ILE B 1 168 ? 6.566 -42.812 -52.125 1 92.31 168 ILE B N 1
ATOM 6592 C CA . ILE B 1 168 ? 5.445 -43.562 -52.688 1 92.31 168 ILE B CA 1
ATOM 6593 C C . ILE B 1 168 ? 5.93 -44.906 -53.188 1 92.31 168 ILE B C 1
ATOM 6595 O O . ILE B 1 168 ? 5.258 -45.938 -52.969 1 92.31 168 ILE B O 1
ATOM 6599 N N . TYR B 1 169 ? 7.145 -44.938 -53.719 1 90.88 169 TYR B N 1
ATOM 6600 C CA . TYR B 1 169 ? 7.656 -46.156 -54.312 1 90.88 169 TYR B CA 1
ATOM 6601 C C . TYR B 1 169 ? 8.328 -47.062 -53.281 1 90.88 169 TYR B C 1
ATOM 6603 O O . TYR B 1 169 ? 8.203 -48.281 -53.344 1 90.88 169 TYR B O 1
ATOM 6611 N N . THR B 1 170 ? 9.07 -46.469 -52.344 1 88.62 170 THR B N 1
ATOM 6612 C CA . THR B 1 170 ? 9.945 -47.281 -51.5 1 88.62 170 THR B CA 1
ATOM 6613 C C . THR B 1 170 ? 9.539 -47.188 -50.031 1 88.62 170 THR B C 1
ATOM 6615 O O . THR B 1 170 ? 9.961 -48 -49.219 1 88.62 170 THR B O 1
ATOM 6618 N N . GLY B 1 171 ? 8.711 -46.156 -49.719 1 88.06 171 GLY B N 1
ATOM 6619 C CA . GLY B 1 171 ? 8.352 -45.938 -48.344 1 88.06 171 GLY B CA 1
ATOM 6620 C C . GLY B 1 171 ? 9.406 -45.156 -47.562 1 88.06 171 GLY B C 1
ATOM 6621 O O . GLY B 1 171 ? 9.266 -44.938 -46.375 1 88.06 171 GLY B O 1
ATOM 6622 N N . GLN B 1 172 ? 10.461 -44.812 -48.281 1 88.44 172 GLN B N 1
ATOM 6623 C CA . GLN B 1 172 ? 11.555 -44.094 -47.625 1 88.44 172 GLN B CA 1
ATOM 6624 C C . GLN B 1 172 ? 11.703 -42.688 -48.188 1 88.44 172 GLN B C 1
ATOM 6626 O O . GLN B 1 172 ? 11.555 -42.469 -49.406 1 88.44 172 GLN B O 1
ATOM 6631 N N . ALA B 1 173 ? 11.711 -41.75 -47.312 1 87.81 173 ALA B N 1
ATOM 6632 C CA . ALA B 1 173 ? 12.008 -40.375 -47.719 1 87.81 173 ALA B CA 1
ATOM 6633 C C . ALA B 1 173 ? 12.859 -39.656 -46.656 1 87.81 173 ALA B C 1
ATOM 6635 O O . ALA B 1 173 ? 12.672 -39.875 -45.469 1 87.81 173 ALA B O 1
ATOM 6636 N N . GLU B 1 174 ? 13.828 -39 -47.125 1 90.19 174 GLU B N 1
ATOM 6637 C CA . GLU B 1 174 ? 14.617 -38.156 -46.219 1 90.19 174 GLU B CA 1
ATOM 6638 C C . GLU B 1 174 ? 13.906 -36.844 -45.906 1 90.19 174 GLU B C 1
ATOM 6640 O O . GLU B 1 174 ? 13.75 -36 -46.812 1 90.19 174 GLU B O 1
ATOM 6645 N N . ILE B 1 175 ? 13.453 -36.719 -44.719 1 92.88 175 ILE B N 1
ATOM 6646 C CA . ILE B 1 175 ? 12.742 -35.5 -44.312 1 92.88 175 ILE B CA 1
ATOM 6647 C C . ILE B 1 175 ? 13.727 -34.531 -43.656 1 92.88 175 ILE B C 1
ATOM 6649 O O . ILE B 1 175 ? 14.492 -34.906 -42.781 1 92.88 175 ILE B O 1
ATOM 6653 N N . THR B 1 176 ? 13.766 -33.344 -44.156 1 92.38 176 THR B N 1
ATOM 6654 C CA . THR B 1 176 ? 14.609 -32.281 -43.625 1 92.38 176 THR B CA 1
ATOM 6655 C C . THR B 1 176 ? 13.766 -31.047 -43.281 1 92.38 176 THR B C 1
ATOM 6657 O O . THR B 1 176 ? 12.562 -31.031 -43.562 1 92.38 176 THR B O 1
ATOM 6660 N N . ASP B 1 177 ? 14.375 -29.984 -42.719 1 89.88 177 ASP B N 1
ATOM 6661 C CA . ASP B 1 177 ? 13.688 -28.75 -42.344 1 89.88 177 ASP B CA 1
ATOM 6662 C C . ASP B 1 177 ? 13.102 -28.047 -43.562 1 89.88 177 ASP B C 1
ATOM 6664 O O . ASP B 1 177 ? 12.07 -27.375 -43.469 1 89.88 177 ASP B O 1
ATOM 6668 N N . GLU B 1 178 ? 13.672 -28.328 -44.719 1 89.69 178 GLU B N 1
ATOM 6669 C CA . GLU B 1 178 ? 13.297 -27.625 -45.938 1 89.69 178 GLU B CA 1
ATOM 6670 C C . GLU B 1 178 ? 12.086 -28.266 -46.594 1 89.69 178 GLU B C 1
ATOM 6672 O O . GLU B 1 178 ? 11.266 -27.562 -47.219 1 89.69 178 GLU B O 1
ATOM 6677 N N . ASN B 1 179 ? 11.969 -29.578 -46.438 1 93.19 179 ASN B N 1
ATOM 6678 C CA . ASN B 1 179 ? 10.922 -30.234 -47.219 1 93.19 179 ASN B CA 1
ATOM 6679 C C . ASN B 1 179 ? 9.82 -30.797 -46.312 1 93.19 179 ASN B C 1
ATOM 6681 O O . ASN B 1 179 ? 8.789 -31.25 -46.812 1 93.19 179 ASN B O 1
ATOM 6685 N N . ALA B 1 180 ? 10 -30.656 -45.031 1 93.06 180 ALA B N 1
ATOM 6686 C CA . ALA B 1 180 ? 9.086 -31.297 -44.062 1 93.06 180 ALA B CA 1
ATOM 6687 C C . ALA B 1 180 ? 7.66 -30.797 -44.281 1 93.06 180 ALA B C 1
ATOM 6689 O O . ALA B 1 180 ? 6.727 -31.594 -44.406 1 93.06 180 ALA B O 1
ATOM 6690 N N . LYS B 1 181 ? 7.445 -29.516 -44.312 1 92.88 181 LYS B N 1
ATOM 6691 C CA . LYS B 1 181 ? 6.117 -28.922 -44.469 1 92.88 181 LYS B CA 1
ATOM 6692 C C . LYS B 1 181 ? 5.48 -29.297 -45.781 1 92.88 181 LYS B C 1
ATOM 6694 O O . LYS B 1 181 ? 4.289 -29.609 -45.844 1 92.88 181 LYS B O 1
ATOM 6699 N N . GLU B 1 182 ? 6.289 -29.312 -46.781 1 93.19 182 GLU B N 1
ATOM 6700 C CA . GLU B 1 182 ? 5.793 -29.656 -48.094 1 93.19 182 GLU B CA 1
ATOM 6701 C C . GLU B 1 182 ? 5.367 -31.125 -48.188 1 93.19 182 GLU B C 1
ATOM 6703 O O . GLU B 1 182 ? 4.391 -31.453 -48.844 1 93.19 182 GLU B O 1
ATOM 6708 N N . LEU B 1 183 ? 6.117 -31.922 -47.531 1 93.75 183 LEU B N 1
ATOM 6709 C CA . LEU B 1 183 ? 5.789 -33.344 -47.531 1 93.75 183 LEU B CA 1
ATOM 6710 C C . LEU B 1 183 ? 4.52 -33.625 -46.75 1 93.75 183 LEU B C 1
ATOM 6712 O O . LEU B 1 183 ? 3.725 -34.5 -47.094 1 93.75 183 LEU B O 1
ATOM 6716 N N . VAL B 1 184 ? 4.395 -32.875 -45.656 1 93.25 184 VAL B N 1
ATOM 6717 C CA . VAL B 1 184 ? 3.162 -32.969 -44.875 1 93.25 184 VAL B CA 1
ATOM 6718 C C . VAL B 1 184 ? 1.978 -32.5 -45.719 1 93.25 184 VAL B C 1
ATOM 6720 O O . VAL B 1 184 ? 0.931 -33.156 -45.75 1 93.25 184 VAL B O 1
ATOM 6723 N N . PHE B 1 185 ? 2.154 -31.391 -46.344 1 92.81 185 PHE B N 1
ATOM 6724 C CA . PHE B 1 185 ? 1.127 -30.906 -47.25 1 92.81 185 PHE B CA 1
ATOM 6725 C C . PHE B 1 185 ? 0.787 -31.953 -48.312 1 92.81 185 PHE B C 1
ATOM 6727 O O . PHE B 1 185 ? -0.388 -32.219 -48.562 1 92.81 185 PHE B O 1
ATOM 6734 N N . ALA B 1 186 ? 1.805 -32.531 -48.906 1 93.5 186 ALA B N 1
ATOM 6735 C CA . ALA B 1 186 ? 1.617 -33.562 -49.938 1 93.5 186 ALA B CA 1
ATOM 6736 C C . ALA B 1 186 ? 0.873 -34.75 -49.406 1 93.5 186 ALA B C 1
ATOM 6738 O O . ALA B 1 186 ? -0.029 -35.281 -50.062 1 93.5 186 ALA B O 1
ATOM 6739 N N . GLY B 1 187 ? 1.386 -35.188 -48.25 1 92.56 187 GLY B N 1
ATOM 6740 C CA . GLY B 1 187 ? 0.706 -36.312 -47.594 1 92.56 187 GLY B CA 1
ATOM 6741 C C . GLY B 1 187 ? -0.766 -36.031 -47.344 1 92.56 187 GLY B C 1
ATOM 6742 O O . GLY B 1 187 ? -1.604 -36.906 -47.531 1 92.56 187 GLY B O 1
ATOM 6743 N N . ASP B 1 188 ? -1.073 -34.844 -46.969 1 91.31 188 ASP B N 1
ATOM 6744 C CA . ASP B 1 188 ? -2.453 -34.438 -46.688 1 91.31 188 ASP B CA 1
ATOM 6745 C C . ASP B 1 188 ? -3.26 -34.344 -48 1 91.31 188 ASP B C 1
ATOM 6747 O O . ASP B 1 188 ? -4.379 -34.844 -48.094 1 91.31 188 ASP B O 1
ATOM 6751 N N . TYR B 1 189 ? -2.674 -33.688 -49 1 92.12 189 TYR B N 1
ATOM 6752 C CA . TYR B 1 189 ? -3.328 -33.469 -50.281 1 92.12 189 TYR B CA 1
ATOM 6753 C C . TYR B 1 189 ? -3.611 -34.75 -51 1 92.12 189 TYR B C 1
ATOM 6755 O O . TYR B 1 189 ? -4.691 -34.938 -51.562 1 92.12 189 TYR B O 1
ATOM 6763 N N . LEU B 1 190 ? -2.666 -35.656 -50.938 1 93.75 190 LEU B N 1
ATOM 6764 C CA . LEU B 1 190 ? -2.746 -36.906 -51.719 1 93.75 190 LEU B CA 1
ATOM 6765 C C . LEU B 1 190 ? -3.33 -38.031 -50.844 1 93.75 190 LEU B C 1
ATOM 6767 O O . LEU B 1 190 ? -3.436 -39.156 -51.312 1 93.75 190 LEU B O 1
ATOM 6771 N N . LEU B 1 191 ? -3.584 -37.656 -49.562 1 91.88 191 LEU B N 1
ATOM 6772 C CA . LEU B 1 191 ? -4.207 -38.594 -48.625 1 91.88 191 LEU B CA 1
ATOM 6773 C C . LEU B 1 191 ? -3.291 -39.781 -48.344 1 91.88 191 LEU B C 1
ATOM 6775 O O . LEU B 1 191 ? -3.721 -40.938 -48.438 1 91.88 191 LEU B O 1
ATOM 6779 N N . ILE B 1 192 ? -2.072 -39.531 -48.219 1 93.38 192 ILE B N 1
ATOM 6780 C CA . ILE B 1 192 ? -1.092 -40.5 -47.781 1 93.38 192 ILE B CA 1
ATOM 6781 C C . ILE B 1 192 ? -0.789 -40.312 -46.312 1 93.38 192 ILE B C 1
ATOM 6783 O O . ILE B 1 192 ? 0.17 -39.625 -45.938 1 93.38 192 ILE B O 1
ATOM 6787 N N . GLU B 1 193 ? -1.45 -40.938 -45.438 1 90.62 193 GLU B N 1
ATOM 6788 C CA . GLU B 1 193 ? -1.427 -40.688 -44 1 90.62 193 GLU B CA 1
ATOM 6789 C C . GLU B 1 193 ? -0.053 -41 -43.406 1 90.62 193 GLU B C 1
ATOM 6791 O O . GLU B 1 193 ? 0.401 -40.344 -42.469 1 90.62 193 GLU B O 1
ATOM 6796 N N . SER B 1 194 ? 0.521 -42.125 -43.906 1 92.44 194 SER B N 1
ATOM 6797 C CA . SER B 1 194 ? 1.824 -42.5 -43.375 1 92.44 194 SER B CA 1
ATOM 6798 C C . SER B 1 194 ? 2.873 -41.438 -43.625 1 92.44 194 SER B C 1
ATOM 6800 O O . SER B 1 194 ? 3.73 -41.188 -42.781 1 92.44 194 SER B O 1
ATOM 6802 N N . LEU B 1 195 ? 2.812 -40.812 -44.781 1 92.5 195 LEU B N 1
ATOM 6803 C CA . LEU B 1 195 ? 3.742 -39.75 -45.094 1 92.5 195 LEU B CA 1
ATOM 6804 C C . LEU B 1 195 ? 3.459 -38.5 -44.25 1 92.5 195 LEU B C 1
ATOM 6806 O O . LEU B 1 195 ? 4.387 -37.875 -43.75 1 92.5 195 LEU B O 1
ATOM 6810 N N . LYS B 1 196 ? 2.229 -38.156 -44.125 1 92.5 196 LYS B N 1
ATOM 6811 C CA . LYS B 1 196 ? 1.826 -37.031 -43.281 1 92.5 196 LYS B CA 1
ATOM 6812 C C . LYS B 1 196 ? 2.314 -37.219 -41.875 1 92.5 196 LYS B C 1
ATOM 6814 O O . LYS B 1 196 ? 2.875 -36.312 -41.281 1 92.5 196 LYS B O 1
ATOM 6819 N N . LYS B 1 197 ? 2.156 -38.438 -41.375 1 92.06 197 LYS B N 1
ATOM 6820 C CA . LYS B 1 197 ? 2.578 -38.75 -40 1 92.06 197 LYS B CA 1
ATOM 6821 C C . LYS B 1 197 ? 4.094 -38.625 -39.844 1 92.06 197 LYS B C 1
ATOM 6823 O O . LYS B 1 197 ? 4.59 -38.125 -38.844 1 92.06 197 LYS B O 1
ATOM 6828 N N . LYS B 1 198 ? 4.758 -39.188 -40.812 1 92.5 198 LYS B N 1
ATOM 6829 C CA . LYS B 1 198 ? 6.219 -39.125 -40.781 1 92.5 198 LYS B CA 1
ATOM 6830 C C . LYS B 1 198 ? 6.699 -37.656 -40.781 1 92.5 198 LYS B C 1
ATOM 6832 O O . LYS B 1 198 ? 7.621 -37.312 -40.062 1 92.5 198 LYS B O 1
ATOM 6837 N N . GLY B 1 199 ? 6.113 -36.906 -41.656 1 92.69 199 GLY B N 1
ATOM 6838 C CA . GLY B 1 199 ? 6.445 -35.5 -41.688 1 92.69 199 GLY B CA 1
ATOM 6839 C C . GLY B 1 199 ? 6.113 -34.75 -40.406 1 92.69 199 GLY B C 1
ATOM 6840 O O . GLY B 1 199 ? 6.906 -33.938 -39.938 1 92.69 199 GLY B O 1
ATOM 6841 N N . THR B 1 200 ? 4.961 -34.969 -39.844 1 92.94 200 THR B N 1
ATOM 6842 C CA . THR B 1 200 ? 4.523 -34.312 -38.625 1 92.94 200 THR B CA 1
ATOM 6843 C C . THR B 1 200 ? 5.418 -34.688 -37.438 1 92.94 200 THR B C 1
ATOM 6845 O O . THR B 1 200 ? 5.715 -33.875 -36.594 1 92.94 200 THR B O 1
ATOM 6848 N N . PHE B 1 201 ? 5.828 -35.938 -37.406 1 93.25 201 PHE B N 1
ATOM 6849 C CA . PHE B 1 201 ? 6.73 -36.406 -36.375 1 93.25 201 PHE B CA 1
ATOM 6850 C C . PHE B 1 201 ? 8.062 -35.656 -36.438 1 93.25 201 PHE B C 1
ATOM 6852 O O . PHE B 1 201 ? 8.633 -35.312 -35.406 1 93.25 201 PHE B O 1
ATOM 6859 N N . TYR B 1 202 ? 8.484 -35.5 -37.594 1 93.94 202 TYR B N 1
ATOM 6860 C CA . TYR B 1 202 ? 9.719 -34.719 -37.75 1 93.94 202 TYR B CA 1
ATOM 6861 C C . TYR B 1 202 ? 9.562 -33.312 -37.25 1 93.94 202 TYR B C 1
ATOM 6863 O O . TYR B 1 202 ? 10.438 -32.781 -36.562 1 93.94 202 TYR B O 1
ATOM 6871 N N . LEU B 1 203 ? 8.523 -32.719 -37.625 1 94.19 203 LEU B N 1
ATOM 6872 C CA . LEU B 1 203 ? 8.266 -31.328 -37.219 1 94.19 203 LEU B CA 1
ATOM 6873 C C . LEU B 1 203 ? 8.141 -31.234 -35.719 1 94.19 203 LEU B C 1
ATOM 6875 O O . LEU B 1 203 ? 8.594 -30.25 -35.125 1 94.19 203 LEU B O 1
ATOM 6879 N N . GLU B 1 204 ? 7.543 -32.156 -35.094 1 94 204 GLU B N 1
ATOM 6880 C CA . GLU B 1 204 ? 7.414 -32.219 -33.625 1 94 204 GLU B CA 1
ATOM 6881 C C . GLU B 1 204 ? 8.781 -32.281 -32.938 1 94 204 GLU B C 1
ATOM 6883 O O . GLU B 1 204 ? 9.023 -31.625 -31.938 1 94 204 GLU B O 1
ATOM 6888 N N . ASP B 1 205 ? 9.625 -33.031 -33.562 1 93.31 205 ASP B N 1
ATOM 6889 C CA . ASP B 1 205 ? 10.945 -33.281 -33 1 93.31 205 ASP B CA 1
ATOM 6890 C C . ASP B 1 205 ? 11.867 -32.062 -33.25 1 93.31 205 ASP B C 1
ATOM 6892 O O . ASP B 1 205 ? 12.859 -31.891 -32.531 1 93.31 205 ASP B O 1
ATOM 6896 N N . SER B 1 206 ? 11.492 -31.266 -34.219 1 93.44 206 SER B N 1
ATOM 6897 C CA . SER B 1 206 ? 12.367 -30.172 -34.625 1 93.44 206 SER B CA 1
ATOM 6898 C C . SER B 1 206 ? 11.875 -28.844 -34.094 1 93.44 206 SER B C 1
ATOM 6900 O O . SER B 1 206 ? 12.344 -27.781 -34.531 1 93.44 206 SER B O 1
ATOM 6902 N N . LEU B 1 207 ? 10.953 -28.844 -33.219 1 94.38 207 LEU B N 1
ATOM 6903 C CA . LEU B 1 207 ? 10.398 -27.609 -32.688 1 94.38 207 LEU B CA 1
ATOM 6904 C C . LEU B 1 207 ? 11.469 -26.797 -31.938 1 94.38 207 LEU B C 1
ATOM 6906 O O . LEU B 1 207 ? 12.266 -27.359 -31.188 1 94.38 207 LEU B O 1
ATOM 6910 N N . SER B 1 208 ? 11.531 -25.562 -32.188 1 94.69 208 SER B N 1
ATOM 6911 C CA . SER B 1 208 ? 12.438 -24.609 -31.562 1 94.69 208 SER B CA 1
ATOM 6912 C C . SER B 1 208 ? 11.781 -23.234 -31.438 1 94.69 208 SER B C 1
ATOM 6914 O O . SER B 1 208 ? 10.742 -22.984 -32.062 1 94.69 208 SER B O 1
ATOM 6916 N N . PRO B 1 209 ? 12.289 -22.391 -30.656 1 94.69 209 PRO B N 1
ATOM 6917 C CA . PRO B 1 209 ? 11.711 -21.062 -30.484 1 94.69 209 PRO B CA 1
ATOM 6918 C C . PRO B 1 209 ? 11.648 -20.266 -31.781 1 94.69 209 PRO B C 1
ATOM 6920 O O . PRO B 1 209 ? 10.797 -19.391 -31.938 1 94.69 209 PRO B O 1
ATOM 6923 N N . SER B 1 210 ? 12.438 -20.656 -32.781 1 93.81 210 SER B N 1
ATOM 6924 C CA . SER B 1 210 ? 12.531 -19.891 -34.031 1 93.81 210 SER B CA 1
ATOM 6925 C C . SER B 1 210 ? 11.547 -20.406 -35.062 1 93.81 210 SER B C 1
ATOM 6927 O O . SER B 1 210 ? 11.312 -19.75 -36.094 1 93.81 210 SER B O 1
ATOM 6929 N N . ASN B 1 211 ? 10.945 -21.578 -34.844 1 93.44 211 ASN B N 1
ATOM 6930 C CA . ASN B 1 211 ? 10.078 -22.094 -35.875 1 93.44 211 ASN B CA 1
ATOM 6931 C C . ASN B 1 211 ? 8.711 -22.484 -35.344 1 93.44 211 ASN B C 1
ATOM 6933 O O . ASN B 1 211 ? 7.793 -22.781 -36.094 1 93.44 211 ASN B O 1
ATOM 6937 N N . CYS B 1 212 ? 8.531 -22.469 -34.094 1 94.12 212 CYS B N 1
ATOM 6938 C CA . CYS B 1 212 ? 7.344 -23.031 -33.438 1 94.12 212 CYS B CA 1
ATOM 6939 C C . CYS B 1 212 ? 6.094 -22.266 -33.844 1 94.12 212 CYS B C 1
ATOM 6941 O O . CYS B 1 212 ? 5.02 -22.844 -34 1 94.12 212 CYS B O 1
ATOM 6943 N N . LEU B 1 213 ? 6.184 -21.016 -34 1 94.06 213 LEU B N 1
ATOM 6944 C CA . LEU B 1 213 ? 5.012 -20.219 -34.375 1 94.06 213 LEU B CA 1
ATOM 6945 C C . LEU B 1 213 ? 4.555 -20.547 -35.781 1 94.06 213 LEU B C 1
ATOM 6947 O O . LEU B 1 213 ? 3.355 -20.703 -36.031 1 94.06 213 LEU B O 1
ATOM 6951 N N . SER B 1 214 ? 5.496 -20.688 -36.688 1 91.88 214 SER B N 1
ATOM 6952 C CA . SER B 1 214 ? 5.172 -21.062 -38.062 1 91.88 214 SER B CA 1
ATOM 6953 C C . SER B 1 214 ? 4.609 -22.484 -38.125 1 91.88 214 SER B C 1
ATOM 6955 O O . SER B 1 214 ? 3.689 -22.75 -38.906 1 91.88 214 SER B O 1
ATOM 6957 N N . VAL B 1 215 ? 5.203 -23.328 -37.312 1 93.81 215 VAL B N 1
ATOM 6958 C CA . VAL B 1 215 ? 4.734 -24.703 -37.281 1 93.81 215 VAL B CA 1
ATOM 6959 C C . VAL B 1 215 ? 3.307 -24.75 -36.75 1 93.81 215 VAL B C 1
ATOM 6961 O O . VAL B 1 215 ? 2.465 -25.484 -37.25 1 93.81 215 VAL B O 1
ATOM 6964 N N . ARG B 1 216 ? 3.031 -23.938 -35.75 1 93.38 216 ARG B N 1
ATOM 6965 C CA . ARG B 1 216 ? 1.683 -23.875 -35.188 1 93.38 216 ARG B CA 1
ATOM 6966 C C . ARG B 1 216 ? 0.685 -23.375 -36.25 1 93.38 216 ARG B C 1
ATOM 6968 O O . ARG B 1 216 ? -0.405 -23.938 -36.375 1 93.38 216 ARG B O 1
ATOM 6975 N N . ALA B 1 217 ? 1.027 -22.344 -36.906 1 90.5 217 ALA B N 1
ATOM 6976 C CA . ALA B 1 217 ? 0.156 -21.812 -37.938 1 90.5 217 ALA B CA 1
ATOM 6977 C C . ALA B 1 217 ? -0.084 -22.875 -39.031 1 90.5 217 ALA B C 1
ATOM 6979 O O . ALA B 1 217 ? -1.207 -23.016 -39.531 1 90.5 217 ALA B O 1
ATOM 6980 N N . PHE B 1 218 ? 0.997 -23.547 -39.375 1 91 218 PHE B N 1
ATOM 6981 C CA . PHE B 1 218 ? 0.952 -24.609 -40.375 1 91 218 PHE B CA 1
ATOM 6982 C C . PHE B 1 218 ? 0.03 -25.734 -39.938 1 91 218 PHE B C 1
ATOM 6984 O O . PHE B 1 218 ? -0.768 -26.25 -40.719 1 91 218 PHE B O 1
ATOM 6991 N N . SER B 1 219 ? 0.176 -26.078 -38.688 1 91.31 219 SER B N 1
ATOM 6992 C CA . SER B 1 219 ? -0.604 -27.188 -38.156 1 91.31 219 SER B CA 1
ATOM 6993 C C . SER B 1 219 ? -2.094 -26.859 -38.156 1 91.31 219 SER B C 1
ATOM 6995 O O . SER B 1 219 ? -2.932 -27.75 -38.312 1 91.31 219 SER B O 1
ATOM 6997 N N . GLU B 1 220 ? -2.408 -25.609 -37.906 1 87.88 220 GLU B N 1
ATOM 6998 C CA . GLU B 1 220 ? -3.801 -25.172 -37.938 1 87.88 220 GLU B CA 1
ATOM 6999 C C . GLU B 1 220 ? -4.379 -25.25 -39.344 1 87.88 220 GLU B C 1
ATOM 7001 O O . GLU B 1 220 ? -5.527 -25.656 -39.531 1 87.88 220 GLU B O 1
ATOM 7006 N N . LYS B 1 221 ? -3.584 -24.875 -40.312 1 86.38 221 LYS B N 1
ATOM 7007 C CA . LYS B 1 221 ? -4.02 -24.828 -41.719 1 86.38 221 LYS B CA 1
ATOM 7008 C C . LYS B 1 221 ? -4.281 -26.234 -42.25 1 86.38 221 LYS B C 1
ATOM 7010 O O . LYS B 1 221 ? -5.238 -26.438 -43 1 86.38 221 LYS B O 1
ATOM 7015 N N . TYR B 1 222 ? -3.438 -27.219 -41.875 1 85.81 222 TYR B N 1
ATOM 7016 C CA . TYR B 1 222 ? -3.521 -28.531 -42.469 1 85.81 222 TYR B CA 1
ATOM 7017 C C . TYR B 1 222 ? -4.074 -29.562 -41.469 1 85.81 222 TYR B C 1
ATOM 7019 O O . TYR B 1 222 ? -3.912 -30.766 -41.656 1 85.81 222 TYR B O 1
ATOM 7027 N N . VAL B 1 223 ? -4.633 -29.156 -40.375 1 82.19 223 VAL B N 1
ATOM 7028 C CA . VAL B 1 223 ? -5.41 -29.922 -39.406 1 82.19 223 VAL B CA 1
ATOM 7029 C C . VAL B 1 223 ? -4.562 -31.062 -38.844 1 82.19 223 VAL B C 1
ATOM 7031 O O . VAL B 1 223 ? -4.953 -32.219 -38.906 1 82.19 223 VAL B O 1
ATOM 7034 N N . CYS B 1 224 ? -3.436 -30.766 -38.469 1 87.44 224 CYS B N 1
ATOM 7035 C CA . CYS B 1 224 ? -2.584 -31.672 -37.719 1 87.44 224 CYS B CA 1
ATOM 7036 C C . CYS B 1 224 ? -2.766 -31.484 -36.219 1 87.44 224 CYS B C 1
ATOM 7038 O O . CYS B 1 224 ? -1.991 -30.766 -35.594 1 87.44 224 CYS B O 1
ATOM 7040 N N . ASP B 1 225 ? -3.66 -32.125 -35.594 1 89 225 ASP B N 1
ATOM 7041 C CA . ASP B 1 225 ? -4.125 -31.844 -34.25 1 89 225 ASP B CA 1
ATOM 7042 C C . ASP B 1 225 ? -3 -32.031 -33.219 1 89 225 ASP B C 1
ATOM 7044 O O . ASP B 1 225 ? -2.797 -31.172 -32.344 1 89 225 ASP B O 1
ATOM 7048 N N . GLU B 1 226 ? -2.342 -33.156 -33.406 1 90.31 226 GLU B N 1
ATOM 7049 C CA . GLU B 1 226 ? -1.277 -33.438 -32.438 1 90.31 226 GLU B CA 1
ATOM 7050 C C . GLU B 1 226 ? -0.145 -32.406 -32.562 1 90.31 226 GLU B C 1
ATOM 7052 O O . GLU B 1 226 ? 0.398 -31.953 -31.562 1 90.31 226 GLU B O 1
ATOM 7057 N N . LEU B 1 227 ? 0.231 -32.094 -33.75 1 92 227 LEU B N 1
ATOM 7058 C CA . LEU B 1 227 ? 1.27 -31.109 -34 1 92 227 LEU B CA 1
ATOM 7059 C C . LEU B 1 227 ? 0.846 -29.734 -33.469 1 92 227 LEU B C 1
ATOM 7061 O O . LEU B 1 227 ? 1.669 -28.984 -32.938 1 92 227 LEU B O 1
ATOM 7065 N N . GLU B 1 228 ? -0.387 -29.438 -33.656 1 93.38 228 GLU B N 1
ATOM 7066 C CA . GLU B 1 228 ? -0.927 -28.172 -33.156 1 93.38 228 GLU B CA 1
ATOM 7067 C C . GLU B 1 228 ? -0.84 -28.078 -31.656 1 93.38 228 GLU B C 1
ATOM 7069 O O . GLU B 1 228 ? -0.392 -27.062 -31.109 1 93.38 228 GLU B O 1
ATOM 7074 N N . ARG B 1 229 ? -1.207 -29.109 -31.047 1 93.75 229 ARG B N 1
ATOM 7075 C CA . ARG B 1 229 ? -1.168 -29.156 -29.578 1 93.75 229 ARG B CA 1
ATOM 7076 C C . ARG B 1 229 ? 0.263 -29.047 -29.062 1 93.75 229 ARG B C 1
ATOM 7078 O O . ARG B 1 229 ? 0.538 -28.281 -28.141 1 93.75 229 ARG B O 1
ATOM 7085 N N . LYS B 1 230 ? 1.104 -29.766 -29.672 1 93.62 230 LYS B N 1
ATOM 7086 C CA . LYS B 1 230 ? 2.496 -29.781 -29.234 1 93.62 230 LYS B CA 1
ATOM 7087 C C . LYS B 1 230 ? 3.166 -28.438 -29.5 1 93.62 230 LYS B C 1
ATOM 7089 O O . LYS B 1 230 ? 3.967 -27.969 -28.688 1 93.62 230 LYS B O 1
ATOM 7094 N N . SER B 1 231 ? 2.865 -27.938 -30.625 1 94.38 231 SER B N 1
ATOM 7095 C CA . SER B 1 231 ? 3.432 -26.641 -30.953 1 94.38 231 SER B CA 1
ATOM 7096 C C . SER B 1 231 ? 2.912 -25.562 -30 1 94.38 231 SER B C 1
ATOM 7098 O O . SER B 1 231 ? 3.672 -24.688 -29.562 1 94.38 231 SER B O 1
ATOM 7100 N N . GLU B 1 232 ? 1.686 -25.625 -29.688 1 93.56 232 GLU B N 1
ATOM 7101 C CA . GLU B 1 232 ? 1.091 -24.672 -28.75 1 93.56 232 GLU B CA 1
ATOM 7102 C C . GLU B 1 232 ? 1.711 -24.797 -27.375 1 93.56 232 GLU B C 1
ATOM 7104 O O . GLU B 1 232 ? 2.043 -23.797 -26.734 1 93.56 232 GLU B O 1
ATOM 7109 N N . SER B 1 233 ? 1.795 -26 -26.969 1 95 233 SER B N 1
ATOM 7110 C CA . SER B 1 233 ? 2.406 -26.234 -25.656 1 95 233 SER B CA 1
ATOM 7111 C C . SER B 1 233 ? 3.844 -25.734 -25.625 1 95 233 SER B C 1
ATOM 7113 O O . SER B 1 233 ? 4.289 -25.188 -24.609 1 95 233 SER B O 1
ATOM 7115 N N . PHE B 1 234 ? 4.555 -25.969 -26.703 1 95.69 234 PHE B N 1
ATOM 7116 C CA . PHE B 1 234 ? 5.938 -25.516 -26.797 1 95.69 234 PHE B CA 1
ATOM 7117 C C . PHE B 1 234 ? 6.016 -24 -26.672 1 95.69 234 PHE B C 1
ATOM 7119 O O . PHE B 1 234 ? 6.891 -23.469 -25.984 1 95.69 234 PHE B O 1
ATOM 7126 N N . ILE B 1 235 ? 5.129 -23.344 -27.312 1 95.62 235 ILE B N 1
ATOM 7127 C CA . ILE B 1 235 ? 5.09 -21.875 -27.312 1 95.62 235 ILE B CA 1
ATOM 7128 C C . ILE B 1 235 ? 4.828 -21.375 -25.891 1 95.62 235 ILE B C 1
ATOM 7130 O O . ILE B 1 235 ? 5.512 -20.469 -25.422 1 95.62 235 ILE B O 1
ATOM 7134 N N . LEU B 1 236 ? 3.91 -21.938 -25.203 1 95.5 236 LEU B N 1
ATOM 7135 C CA . LEU B 1 236 ? 3.541 -21.531 -23.844 1 95.5 236 LEU B CA 1
ATOM 7136 C C . LEU B 1 236 ? 4.68 -21.797 -22.875 1 95.5 236 LEU B C 1
ATOM 7138 O O . LEU B 1 236 ? 4.988 -20.969 -22.031 1 95.5 236 LEU B O 1
ATOM 7142 N N . ASP B 1 237 ? 5.367 -22.891 -23.062 1 95.38 237 ASP B N 1
ATOM 7143 C CA . ASP B 1 237 ? 6.422 -23.328 -22.156 1 95.38 237 ASP B CA 1
ATOM 7144 C C . ASP B 1 237 ? 7.688 -22.484 -22.344 1 95.38 237 ASP B C 1
ATOM 7146 O O . ASP B 1 237 ? 8.477 -22.328 -21.406 1 95.38 237 ASP B O 1
ATOM 7150 N N . ASN B 1 238 ? 7.863 -22 -23.531 1 96.5 238 ASN B N 1
ATOM 7151 C CA . ASN B 1 238 ? 9.102 -21.297 -23.875 1 96.5 238 ASN B CA 1
ATOM 7152 C C . ASN B 1 238 ? 8.82 -19.891 -24.391 1 96.5 238 ASN B C 1
ATOM 7154 O O . ASN B 1 238 ? 9.469 -19.422 -25.328 1 96.5 238 ASN B O 1
ATOM 7158 N N . PHE B 1 239 ? 7.922 -19.344 -23.781 1 97 239 PHE B N 1
ATOM 7159 C CA . PHE B 1 239 ? 7.422 -18.062 -24.266 1 97 239 PHE B CA 1
ATOM 7160 C C . PHE B 1 239 ? 8.547 -17.031 -24.375 1 97 239 PHE B C 1
ATOM 7162 O O . PHE B 1 239 ? 8.641 -16.297 -25.344 1 97 239 PHE B O 1
ATOM 7169 N N . VAL B 1 240 ? 9.398 -16.875 -23.406 1 95.81 240 VAL B N 1
ATOM 7170 C CA . VAL B 1 240 ? 10.43 -15.844 -23.344 1 95.81 240 VAL B CA 1
ATOM 7171 C C . VAL B 1 240 ? 11.391 -16.016 -24.531 1 95.81 240 VAL B C 1
ATOM 7173 O O . VAL B 1 240 ? 11.695 -15.047 -25.219 1 95.81 240 VAL B O 1
ATOM 7176 N N . ALA B 1 241 ? 11.781 -17.25 -24.734 1 96.31 241 ALA B N 1
ATOM 7177 C CA . ALA B 1 241 ? 12.664 -17.516 -25.859 1 96.31 241 ALA B CA 1
ATOM 7178 C C . ALA B 1 241 ? 11.953 -17.25 -27.188 1 96.31 241 ALA B C 1
ATOM 7180 O O . ALA B 1 241 ? 12.547 -16.688 -28.125 1 96.31 241 ALA B O 1
ATOM 7181 N N . VAL B 1 242 ? 10.758 -17.719 -27.266 1 97.06 242 VAL B N 1
ATOM 7182 C CA . VAL B 1 242 ? 9.961 -17.547 -28.469 1 97.06 242 VAL B CA 1
ATOM 7183 C C . VAL B 1 242 ? 9.789 -16.062 -28.766 1 97.06 242 VAL B C 1
ATOM 7185 O O . VAL B 1 242 ? 9.852 -15.648 -29.938 1 97.06 242 VAL B O 1
ATOM 7188 N N . SER B 1 243 ? 9.609 -15.234 -27.719 1 96.56 243 SER B N 1
ATOM 7189 C CA . SER B 1 243 ? 9.359 -13.805 -27.875 1 96.56 243 SER B CA 1
ATOM 7190 C C . SER B 1 243 ? 10.578 -13.086 -28.422 1 96.56 243 SER B C 1
ATOM 7192 O O . SER B 1 243 ? 10.469 -11.961 -28.938 1 96.56 243 SER B O 1
ATOM 7194 N N . LYS B 1 244 ? 11.695 -13.648 -28.375 1 95.19 244 LYS B N 1
ATOM 7195 C CA . LYS B 1 244 ? 12.93 -13.039 -28.875 1 95.19 244 LYS B CA 1
ATOM 7196 C C . LYS B 1 244 ? 13.203 -13.445 -30.312 1 95.19 244 LYS B C 1
ATOM 7198 O O . LYS B 1 244 ? 14.148 -12.961 -30.938 1 95.19 244 LYS B O 1
ATOM 7203 N N . SER B 1 245 ? 12.375 -14.305 -30.875 1 95.38 245 SER B N 1
ATOM 7204 C CA . SER B 1 245 ? 12.555 -14.797 -32.25 1 95.38 245 SER B CA 1
ATOM 7205 C C . SER B 1 245 ? 12 -13.805 -33.25 1 95.38 245 SER B C 1
ATOM 7207 O O . SER B 1 245 ? 11.172 -12.961 -32.938 1 95.38 245 SER B O 1
ATOM 7209 N N . GLU B 1 246 ? 12.469 -13.945 -34.5 1 94.94 246 GLU B N 1
ATOM 7210 C CA . GLU B 1 246 ? 11.984 -13.109 -35.594 1 94.94 246 GLU B CA 1
ATOM 7211 C C . GLU B 1 246 ? 10.523 -13.43 -35.906 1 94.94 246 GLU B C 1
ATOM 7213 O O . GLU B 1 246 ? 9.758 -12.539 -36.281 1 94.94 246 GLU B O 1
ATOM 7218 N N . GLU B 1 247 ? 10.188 -14.672 -35.781 1 94.56 247 GLU B N 1
ATOM 7219 C CA . GLU B 1 247 ? 8.812 -15.078 -36.062 1 94.56 247 GLU B CA 1
ATOM 7220 C C . GLU B 1 247 ? 7.832 -14.328 -35.156 1 94.56 247 GLU B C 1
ATOM 7222 O O . GLU B 1 247 ? 6.75 -13.938 -35.594 1 94.56 247 GLU B O 1
ATOM 7227 N N . PHE B 1 248 ? 8.242 -14.141 -33.938 1 96.75 248 PHE B N 1
ATOM 7228 C CA . PHE B 1 248 ? 7.387 -13.445 -32.969 1 96.75 248 PHE B CA 1
ATOM 7229 C C . PHE B 1 248 ? 7.184 -11.992 -33.406 1 96.75 248 PHE B C 1
ATOM 7231 O O . PHE B 1 248 ? 6.066 -11.477 -33.344 1 96.75 248 PHE B O 1
ATOM 7238 N N . LEU B 1 249 ? 8.227 -11.359 -33.812 1 95.94 249 LEU B N 1
ATOM 7239 C CA . LEU B 1 249 ? 8.195 -9.953 -34.188 1 95.94 249 LEU B CA 1
ATOM 7240 C C . LEU B 1 249 ? 7.336 -9.734 -35.406 1 95.94 249 LEU B C 1
ATOM 7242 O O . LEU B 1 249 ? 6.863 -8.625 -35.656 1 95.94 249 LEU B O 1
ATOM 7246 N N . CYS B 1 250 ? 7.051 -10.898 -36.125 1 94 250 CYS B N 1
ATOM 7247 C CA . CYS B 1 250 ? 6.297 -10.781 -37.375 1 94 250 CYS B CA 1
ATOM 7248 C C . CYS B 1 250 ? 4.84 -11.188 -37.156 1 94 250 CYS B C 1
ATOM 7250 O O . CYS B 1 250 ? 4.035 -11.117 -38.094 1 94 250 CYS B O 1
ATOM 7252 N N . LEU B 1 251 ? 4.48 -11.523 -36.031 1 94.38 251 LEU B N 1
ATOM 7253 C CA . LEU B 1 251 ? 3.096 -11.883 -35.719 1 94.38 251 LEU B CA 1
ATOM 7254 C C . LEU B 1 251 ? 2.172 -10.68 -35.906 1 94.38 251 LEU B C 1
ATOM 7256 O O . LEU B 1 251 ? 2.611 -9.531 -35.812 1 94.38 251 LEU B O 1
ATOM 7260 N N . GLY B 1 252 ? 0.907 -11 -36.188 1 93.94 252 GLY B N 1
ATOM 7261 C CA . GLY B 1 252 ? -0.103 -9.953 -36.25 1 93.94 252 GLY B CA 1
ATOM 7262 C C . GLY B 1 252 ? -0.606 -9.531 -34.875 1 93.94 252 GLY B C 1
ATOM 7263 O O . GLY B 1 252 ? -0.321 -10.195 -33.875 1 93.94 252 GLY B O 1
ATOM 7264 N N . SER B 1 253 ? -1.32 -8.461 -34.812 1 95 253 SER B N 1
ATOM 7265 C CA . SER B 1 253 ? -1.815 -7.883 -33.562 1 95 253 SER B CA 1
ATOM 7266 C C . SER B 1 253 ? -2.781 -8.828 -32.875 1 95 253 SER B C 1
ATOM 7268 O O . SER B 1 253 ? -2.727 -8.977 -31.641 1 95 253 SER B O 1
ATOM 7270 N N . SER B 1 254 ? -3.592 -9.469 -33.625 1 94.81 254 SER B N 1
ATOM 7271 C CA . SER B 1 254 ? -4.578 -10.375 -33.031 1 94.81 254 SER B CA 1
ATOM 7272 C C . SER B 1 254 ? -3.914 -11.617 -32.438 1 94.81 254 SER B C 1
ATOM 7274 O O . SER B 1 254 ? -4.34 -12.117 -31.406 1 94.81 254 SER B O 1
ATOM 7276 N N . GLU B 1 255 ? -2.893 -12.094 -33.156 1 93.19 255 GLU B N 1
ATOM 7277 C CA . GLU B 1 255 ? -2.189 -13.289 -32.688 1 93.19 255 GLU B CA 1
ATOM 7278 C C . GLU B 1 255 ? -1.458 -13.016 -31.375 1 93.19 255 GLU B C 1
ATOM 7280 O O . GLU B 1 255 ? -1.499 -13.836 -30.453 1 93.19 255 GLU B O 1
ATOM 7285 N N . ILE B 1 256 ? -0.852 -11.898 -31.344 1 95.75 256 ILE B N 1
ATOM 7286 C CA . ILE B 1 256 ? -0.112 -11.547 -30.141 1 95.75 256 ILE B CA 1
ATOM 7287 C C . ILE B 1 256 ? -1.085 -11.328 -28.984 1 95.75 256 ILE B C 1
ATOM 7289 O O . ILE B 1 256 ? -0.817 -11.742 -27.859 1 95.75 256 ILE B O 1
ATOM 7293 N N . GLU B 1 257 ? -2.17 -10.641 -29.219 1 96.75 257 GLU B N 1
ATOM 7294 C CA . GLU B 1 257 ? -3.178 -10.383 -28.188 1 96.75 257 GLU B CA 1
ATOM 7295 C C . GLU B 1 257 ? -3.686 -11.688 -27.578 1 96.75 257 GLU B C 1
ATOM 7297 O O . GLU B 1 257 ? -3.799 -11.805 -26.359 1 96.75 257 GLU B O 1
ATOM 7302 N N . LYS B 1 258 ? -3.932 -12.633 -28.438 1 94.38 258 LYS B N 1
ATOM 7303 C CA . LYS B 1 258 ? -4.402 -13.938 -27.984 1 94.38 258 LYS B CA 1
ATOM 7304 C C . LYS B 1 258 ? -3.344 -14.633 -27.125 1 94.38 258 LYS B C 1
ATOM 7306 O O . LYS B 1 258 ? -3.654 -15.188 -26.062 1 94.38 258 LYS B O 1
ATOM 7311 N N . LEU B 1 259 ? -2.199 -14.586 -27.625 1 95.25 259 LEU B N 1
ATOM 7312 C CA . LEU B 1 259 ? -1.102 -15.281 -26.953 1 95.25 259 LEU B CA 1
ATOM 7313 C C . LEU B 1 259 ? -0.861 -14.711 -25.562 1 95.25 259 LEU B C 1
ATOM 7315 O O . LEU B 1 259 ? -0.81 -15.453 -24.578 1 95.25 259 LEU B O 1
ATOM 7319 N N . ILE B 1 260 ? -0.797 -13.375 -25.438 1 96.5 260 ILE B N 1
ATOM 7320 C CA . ILE B 1 260 ? -0.41 -12.742 -24.172 1 96.5 260 ILE B CA 1
ATOM 7321 C C . ILE B 1 260 ? -1.589 -12.766 -23.203 1 96.5 260 ILE B C 1
ATOM 7323 O O . ILE B 1 260 ? -1.419 -12.531 -22 1 96.5 260 ILE B O 1
ATOM 7327 N N . SER B 1 261 ? -2.812 -12.992 -23.688 1 95 261 SER B N 1
ATOM 7328 C CA . SER B 1 261 ? -3.998 -13.047 -22.828 1 95 261 SER B CA 1
ATOM 7329 C C . SER B 1 261 ? -4.121 -14.398 -22.141 1 95 261 SER B C 1
ATOM 7331 O O . SER B 1 261 ? -4.914 -14.562 -21.219 1 95 261 SER B O 1
ATOM 7333 N N . MET B 1 262 ? -3.299 -15.383 -22.578 1 93.12 262 MET B N 1
ATOM 7334 C CA . MET B 1 262 ? -3.434 -16.75 -22.062 1 93.12 262 MET B CA 1
ATOM 7335 C C . MET B 1 262 ? -2.961 -16.828 -20.609 1 93.12 262 MET B C 1
ATOM 7337 O O . MET B 1 262 ? -1.912 -16.281 -20.266 1 93.12 262 MET B O 1
ATOM 7341 N N . ASP B 1 263 ? -3.633 -17.531 -19.734 1 91.62 263 ASP B N 1
ATOM 7342 C CA . ASP B 1 263 ? -3.32 -17.719 -18.328 1 91.62 263 ASP B CA 1
ATOM 7343 C C . ASP B 1 263 ? -2.205 -18.734 -18.141 1 91.62 263 ASP B C 1
ATOM 7345 O O . ASP B 1 263 ? -1.521 -18.734 -17.109 1 91.62 263 ASP B O 1
ATOM 7349 N N . ASP B 1 264 ? -1.984 -19.578 -19.203 1 92.19 264 ASP B N 1
ATOM 7350 C CA . ASP B 1 264 ? -1.097 -20.719 -19.031 1 92.19 264 ASP B CA 1
ATOM 7351 C C . ASP B 1 264 ? 0.318 -20.391 -19.5 1 92.19 264 ASP B C 1
ATOM 7353 O O . ASP B 1 264 ? 1.186 -21.266 -19.531 1 92.19 264 ASP B O 1
ATOM 7357 N N . LEU B 1 265 ? 0.48 -19.156 -19.922 1 94.06 265 LEU B N 1
ATOM 7358 C CA . LEU B 1 265 ? 1.827 -18.75 -20.312 1 94.06 265 LEU B CA 1
ATOM 7359 C C . LEU B 1 265 ? 2.814 -18.984 -19.172 1 94.06 265 LEU B C 1
ATOM 7361 O O . LEU B 1 265 ? 2.553 -18.594 -18.031 1 94.06 265 LEU B O 1
ATOM 7365 N N . ILE B 1 266 ? 3.912 -19.625 -19.516 1 94 266 ILE B N 1
ATOM 7366 C CA . ILE B 1 266 ? 4.902 -19.891 -18.469 1 94 266 ILE B CA 1
ATOM 7367 C C . ILE B 1 266 ? 6.016 -18.844 -18.547 1 94 266 ILE B C 1
ATOM 7369 O O . ILE B 1 266 ? 6.777 -18.797 -19.516 1 94 266 ILE B O 1
ATOM 7373 N N . VAL B 1 267 ? 6.102 -18 -17.578 1 94.44 267 VAL B N 1
ATOM 7374 C CA . VAL B 1 267 ? 7.117 -16.969 -17.453 1 94.44 267 VAL B CA 1
ATOM 7375 C C . VAL B 1 267 ? 7.594 -16.891 -16 1 94.44 267 VAL B C 1
ATOM 7377 O O . VAL B 1 267 ? 6.938 -17.406 -15.102 1 94.44 267 VAL B O 1
ATOM 7380 N N . GLU B 1 268 ? 8.727 -16.281 -15.781 1 89.38 268 GLU B N 1
ATOM 7381 C CA . GLU B 1 268 ? 9.227 -16.078 -14.422 1 89.38 268 GLU B CA 1
ATOM 7382 C C . GLU B 1 268 ? 8.555 -14.867 -13.766 1 89.38 268 GLU B C 1
ATOM 7384 O O . GLU B 1 268 ? 8.344 -14.859 -12.555 1 89.38 268 GLU B O 1
ATOM 7389 N N . THR B 1 269 ? 8.383 -13.875 -14.531 1 92 269 THR B N 1
ATOM 7390 C CA . THR B 1 269 ? 7.707 -12.664 -14.086 1 92 269 THR B CA 1
ATOM 7391 C C . THR B 1 269 ? 6.816 -12.102 -15.195 1 92 269 THR B C 1
ATOM 7393 O O . THR B 1 269 ? 7.066 -12.336 -16.375 1 92 269 THR B O 1
ATOM 7396 N N . GLU B 1 270 ? 5.77 -11.406 -14.781 1 94.75 270 GLU B N 1
ATOM 7397 C CA . GLU B 1 270 ? 4.898 -10.758 -15.766 1 94.75 270 GLU B CA 1
ATOM 7398 C C . GLU B 1 270 ? 5.656 -9.695 -16.562 1 94.75 270 GLU B C 1
ATOM 7400 O O . GLU B 1 270 ? 5.254 -9.352 -17.672 1 94.75 270 GLU B O 1
ATOM 7405 N N . GLU B 1 271 ? 6.742 -9.156 -16.047 1 95.62 271 GLU B N 1
ATOM 7406 C CA . GLU B 1 271 ? 7.574 -8.164 -16.703 1 95.62 271 GLU B CA 1
ATOM 7407 C C . GLU B 1 271 ? 8.117 -8.688 -18.031 1 95.62 271 GLU B C 1
ATOM 7409 O O . GLU B 1 271 ? 8.281 -7.926 -18.984 1 95.62 271 GLU B O 1
ATOM 7414 N N . GLN B 1 272 ? 8.336 -9.992 -18.078 1 95.12 272 GLN B N 1
ATOM 7415 C CA . GLN B 1 272 ? 8.852 -10.609 -19.297 1 95.12 272 GLN B CA 1
ATOM 7416 C C . GLN B 1 272 ? 7.832 -10.523 -20.422 1 95.12 272 GLN B C 1
ATOM 7418 O O . GLN B 1 272 ? 8.195 -10.352 -21.578 1 95.12 272 GLN B O 1
ATOM 7423 N N . VAL B 1 273 ? 6.586 -10.664 -20.109 1 97.31 273 VAL B N 1
ATOM 7424 C CA . VAL B 1 273 ? 5.535 -10.539 -21.109 1 97.31 273 VAL B CA 1
ATOM 7425 C C . VAL B 1 273 ? 5.457 -9.102 -21.609 1 97.31 273 VAL B C 1
ATOM 7427 O O . VAL B 1 273 ? 5.332 -8.852 -22.812 1 97.31 273 VAL B O 1
ATOM 7430 N N . TYR B 1 274 ? 5.551 -8.211 -20.672 1 97.38 274 TYR B N 1
ATOM 7431 C CA . TYR B 1 274 ? 5.566 -6.801 -21.031 1 97.38 274 TYR B CA 1
ATOM 7432 C C . TYR B 1 274 ? 6.719 -6.488 -21.984 1 97.38 274 TYR B C 1
ATOM 7434 O O . TYR B 1 274 ? 6.539 -5.793 -22.984 1 97.38 274 TYR B O 1
ATOM 7442 N N . GLU B 1 275 ? 7.855 -6.941 -21.625 1 96.56 275 GLU B N 1
ATOM 7443 C CA . GLU B 1 275 ? 9.031 -6.699 -22.453 1 96.56 275 GLU B CA 1
ATOM 7444 C C . GLU B 1 275 ? 8.852 -7.273 -23.844 1 96.56 275 GLU B C 1
ATOM 7446 O O . GLU B 1 275 ? 9.305 -6.684 -24.828 1 96.56 275 GLU B O 1
ATOM 7451 N N . ALA B 1 276 ? 8.242 -8.422 -23.922 1 97.06 276 ALA B N 1
ATOM 7452 C CA . ALA B 1 276 ? 7.949 -9.023 -25.203 1 97.06 276 ALA B CA 1
ATOM 7453 C C . ALA B 1 276 ? 7.035 -8.125 -26.047 1 97.06 276 ALA B C 1
ATOM 7455 O O . ALA B 1 276 ? 7.277 -7.918 -27.234 1 97.06 276 ALA B O 1
ATOM 7456 N N . VAL B 1 277 ? 6.02 -7.566 -25.422 1 97.88 277 VAL B N 1
ATOM 7457 C CA . VAL B 1 277 ? 5.047 -6.719 -26.109 1 97.88 277 VAL B CA 1
ATOM 7458 C C . VAL B 1 277 ? 5.727 -5.434 -26.578 1 97.88 277 VAL B C 1
ATOM 7460 O O . VAL B 1 277 ? 5.527 -5 -27.719 1 97.88 277 VAL B O 1
ATOM 7463 N N . ILE B 1 278 ? 6.523 -4.844 -25.75 1 96.88 278 ILE B N 1
ATOM 7464 C CA . ILE B 1 278 ? 7.234 -3.615 -26.078 1 96.88 278 ILE B CA 1
ATOM 7465 C C . ILE B 1 278 ? 8.148 -3.859 -27.281 1 96.88 278 ILE B C 1
ATOM 7467 O O . ILE B 1 278 ? 8.211 -3.041 -28.203 1 96.88 278 ILE B O 1
ATOM 7471 N N . SER B 1 279 ? 8.82 -4.977 -27.219 1 96.56 279 SER B N 1
ATOM 7472 C CA . SER B 1 279 ? 9.711 -5.32 -28.312 1 96.56 279 SER B CA 1
ATOM 7473 C C . SER B 1 279 ? 8.938 -5.484 -29.625 1 96.56 279 SER B C 1
ATOM 7475 O O . SER B 1 279 ? 9.375 -5.012 -30.672 1 96.56 279 SER B O 1
ATOM 7477 N N . TRP B 1 280 ? 7.84 -6.156 -29.531 1 97.75 280 TRP B N 1
ATOM 7478 C CA . TRP B 1 280 ? 7 -6.352 -30.703 1 97.75 280 TRP B CA 1
ATOM 7479 C C . TRP B 1 280 ? 6.492 -5.016 -31.234 1 97.75 280 TRP B C 1
ATOM 7481 O O . TRP B 1 280 ? 6.555 -4.762 -32.438 1 97.75 280 TRP B O 1
ATOM 7491 N N . VAL B 1 281 ? 6.039 -4.102 -30.422 1 97.56 281 VAL B N 1
ATOM 7492 C CA . VAL B 1 281 ? 5.492 -2.814 -30.844 1 97.56 281 VAL B CA 1
ATOM 7493 C C . VAL B 1 281 ? 6.598 -1.947 -31.438 1 97.56 281 VAL B C 1
ATOM 7495 O O . VAL B 1 281 ? 6.414 -1.32 -32.469 1 97.56 281 VAL B O 1
ATOM 7498 N N . LYS B 1 282 ? 7.719 -1.931 -30.797 1 96.25 282 LYS B N 1
ATOM 7499 C CA . LYS B 1 282 ? 8.82 -1.065 -31.219 1 96.25 282 LYS B CA 1
ATOM 7500 C C . LYS B 1 282 ? 9.453 -1.57 -32.5 1 96.25 282 LYS B C 1
ATOM 7502 O O . LYS B 1 282 ? 10.141 -0.819 -33.219 1 96.25 282 LYS B O 1
ATOM 7507 N N . HIS B 1 283 ? 9.281 -2.842 -32.812 1 96.62 283 HIS B N 1
ATOM 7508 C CA . HIS B 1 283 ? 9.766 -3.4 -34.062 1 96.62 283 HIS B CA 1
ATOM 7509 C C . HIS B 1 283 ? 9.125 -2.709 -35.281 1 96.62 283 HIS B C 1
ATOM 7511 O O . HIS B 1 283 ? 9.75 -2.57 -36.312 1 96.62 283 HIS B O 1
ATOM 7517 N N . ASP B 1 284 ? 7.934 -2.268 -35.125 1 95.88 284 ASP B N 1
ATOM 7518 C CA . ASP B 1 284 ? 7.227 -1.447 -36.125 1 95.88 284 ASP B CA 1
ATOM 7519 C C . ASP B 1 284 ? 6.328 -0.424 -35.438 1 95.88 284 ASP B C 1
ATOM 7521 O O . ASP B 1 284 ? 5.102 -0.491 -35.531 1 95.88 284 ASP B O 1
ATOM 7525 N N . ILE B 1 285 ? 6.902 0.569 -34.875 1 95.56 285 ILE B N 1
ATOM 7526 C CA . ILE B 1 285 ? 6.242 1.493 -33.969 1 95.56 285 ILE B CA 1
ATOM 7527 C C . ILE B 1 285 ? 5.223 2.334 -34.719 1 95.56 285 ILE B C 1
ATOM 7529 O O . ILE B 1 285 ? 4.164 2.674 -34.188 1 95.56 285 ILE B O 1
ATOM 7533 N N . GLN B 1 286 ? 5.43 2.627 -35.938 1 95.06 286 GLN B N 1
ATOM 7534 C CA . GLN B 1 286 ? 4.547 3.484 -36.719 1 95.06 286 GLN B CA 1
ATOM 7535 C C . GLN B 1 286 ? 3.186 2.824 -36.906 1 95.06 286 GLN B C 1
ATOM 7537 O O . GLN B 1 286 ? 2.146 3.479 -36.812 1 95.06 286 GLN B O 1
ATOM 7542 N N . LYS B 1 287 ? 3.229 1.494 -37.094 1 95.12 287 LYS B N 1
ATOM 7543 C CA . LYS B 1 287 ? 1.992 0.78 -37.375 1 95.12 287 LYS B CA 1
ATOM 7544 C C . LYS B 1 287 ? 1.354 0.215 -36.125 1 95.12 287 LYS B C 1
ATOM 7546 O O . LYS B 1 287 ? 0.138 0.023 -36.062 1 95.12 287 LYS B O 1
ATOM 7551 N N . ARG B 1 288 ? 2.207 0.028 -35.125 1 96.56 288 ARG B N 1
ATOM 7552 C CA . ARG B 1 288 ? 1.723 -0.805 -34.031 1 96.56 288 ARG B CA 1
ATOM 7553 C C . ARG B 1 288 ? 1.488 0.027 -32.75 1 96.56 288 ARG B C 1
ATOM 7555 O O . ARG B 1 288 ? 0.945 -0.471 -31.766 1 96.56 288 ARG B O 1
ATOM 7562 N N . LYS B 1 289 ? 1.785 1.26 -32.781 1 95.5 289 LYS B N 1
ATOM 7563 C CA . LYS B 1 289 ? 1.665 2.121 -31.609 1 95.5 289 LYS B CA 1
ATOM 7564 C C . LYS B 1 289 ? 0.215 2.215 -31.141 1 95.5 289 LYS B C 1
ATOM 7566 O O . LYS B 1 289 ? -0.053 2.275 -29.938 1 95.5 289 LYS B O 1
ATOM 7571 N N . GLU B 1 290 ? -0.672 2.139 -32.062 1 94.38 290 GLU B N 1
ATOM 7572 C CA . GLU B 1 290 ? -2.086 2.312 -31.734 1 94.38 290 GLU B CA 1
ATOM 7573 C C . GLU B 1 290 ? -2.645 1.085 -31.031 1 94.38 290 GLU B C 1
ATOM 7575 O O . GLU B 1 290 ? -3.654 1.175 -30.328 1 94.38 290 GLU B O 1
ATOM 7580 N N . ASP B 1 291 ? -1.971 -0.036 -31.188 1 95.31 291 ASP B N 1
ATOM 7581 C CA . ASP B 1 291 ? -2.438 -1.284 -30.594 1 95.31 291 ASP B CA 1
ATOM 7582 C C . ASP B 1 291 ? -1.913 -1.441 -29.172 1 95.31 291 ASP B C 1
ATOM 7584 O O . ASP B 1 291 ? -2.359 -2.324 -28.438 1 95.31 291 ASP B O 1
ATOM 7588 N N . PHE B 1 292 ? -1.114 -0.579 -28.812 1 97.06 292 PHE B N 1
ATOM 7589 C CA . PHE B 1 292 ? -0.36 -0.811 -27.594 1 97.06 292 PHE B CA 1
ATOM 7590 C C . PHE B 1 292 ? -1.283 -0.805 -26.375 1 97.06 292 PHE B C 1
ATOM 7592 O O . PHE B 1 292 ? -1.179 -1.671 -25.5 1 97.06 292 PHE B O 1
ATOM 7599 N N . ALA B 1 293 ? -2.178 0.158 -26.281 1 96 293 ALA B N 1
ATOM 7600 C CA . ALA B 1 293 ? -3.072 0.258 -25.141 1 96 293 ALA B CA 1
ATOM 7601 C C . ALA B 1 293 ? -3.916 -1.005 -24.984 1 96 293 ALA B C 1
ATOM 7603 O O . ALA B 1 293 ? -4.109 -1.502 -23.875 1 96 293 ALA B O 1
ATOM 7604 N N . ARG B 1 294 ? -4.379 -1.451 -26.062 1 96.19 294 ARG B N 1
ATOM 7605 C CA . ARG B 1 294 ? -5.176 -2.674 -26.078 1 96.19 294 ARG B CA 1
ATOM 7606 C C . ARG B 1 294 ? -4.352 -3.869 -25.609 1 96.19 294 ARG B C 1
ATOM 7608 O O . ARG B 1 294 ? -4.824 -4.691 -24.828 1 96.19 294 ARG B O 1
ATOM 7615 N N . LEU B 1 295 ? -3.152 -4 -26.109 1 97.19 295 LEU B N 1
ATOM 7616 C CA . LEU B 1 295 ? -2.271 -5.094 -25.719 1 97.19 295 LEU B CA 1
ATOM 7617 C C . LEU B 1 295 ? -1.922 -4.996 -24.234 1 97.19 295 LEU B C 1
ATOM 7619 O O . LEU B 1 295 ? -1.913 -6.008 -23.531 1 97.19 295 LEU B O 1
ATOM 7623 N N . LEU B 1 296 ? -1.646 -3.754 -23.766 1 97.12 296 LEU B N 1
ATOM 7624 C CA . LEU B 1 296 ? -1.301 -3.523 -22.359 1 97.12 296 LEU B CA 1
ATOM 7625 C C . LEU B 1 296 ? -2.434 -3.969 -21.438 1 97.12 296 LEU B C 1
ATOM 7627 O O . LEU B 1 296 ? -2.188 -4.449 -20.328 1 97.12 296 LEU B O 1
ATOM 7631 N N . SER B 1 297 ? -3.664 -3.873 -21.891 1 96.38 297 SER B N 1
ATOM 7632 C CA . SER B 1 297 ? -4.836 -4.223 -21.094 1 96.38 297 SER B CA 1
ATOM 7633 C C . SER B 1 297 ? -4.93 -5.73 -20.875 1 96.38 297 SER B C 1
ATOM 7635 O O . SER B 1 297 ? -5.664 -6.195 -20 1 96.38 297 SER B O 1
ATOM 7637 N N . LYS B 1 298 ? -4.164 -6.5 -21.656 1 96.19 298 LYS B N 1
ATOM 7638 C CA . LYS B 1 298 ? -4.195 -7.957 -21.547 1 96.19 298 LYS B CA 1
ATOM 7639 C C . LYS B 1 298 ? -3.107 -8.461 -20.609 1 96.19 298 LYS B C 1
ATOM 7641 O O . LYS B 1 298 ? -3.098 -9.633 -20.234 1 96.19 298 LYS B O 1
ATOM 7646 N N . LEU B 1 299 ? -2.232 -7.578 -20.312 1 96.44 299 LEU B N 1
ATOM 7647 C CA . LEU B 1 299 ? -1.187 -7.941 -19.359 1 96.44 299 LEU B CA 1
ATOM 7648 C C . LEU B 1 299 ? -1.725 -7.941 -17.938 1 96.44 299 LEU B C 1
ATOM 7650 O O . LEU B 1 299 ? -2.754 -7.32 -17.656 1 96.44 299 LEU B O 1
ATOM 7654 N N . ARG B 1 300 ? -1.056 -8.664 -17.141 1 94.88 300 ARG B N 1
ATOM 7655 C CA . ARG B 1 300 ? -1.387 -8.719 -15.719 1 94.88 300 ARG B CA 1
ATOM 7656 C C . ARG B 1 300 ? -0.551 -7.723 -14.922 1 94.88 300 ARG B C 1
ATOM 7658 O O . ARG B 1 300 ? 0.281 -8.117 -14.102 1 94.88 300 ARG B O 1
ATOM 7665 N N . LEU B 1 301 ? -0.851 -6.461 -15.047 1 94.75 301 LEU B N 1
ATOM 7666 C CA . LEU B 1 301 ? -0.047 -5.387 -14.477 1 94.75 301 LEU B CA 1
ATOM 7667 C C . LEU B 1 301 ? -0.029 -5.473 -12.953 1 94.75 301 LEU B C 1
ATOM 7669 O O . LEU B 1 301 ? 0.965 -5.109 -12.32 1 94.75 301 LEU B O 1
ATOM 7673 N N . GLY B 1 302 ? -1.114 -5.926 -12.414 1 90.94 302 GLY B N 1
ATOM 7674 C CA . GLY B 1 302 ? -1.204 -6.066 -10.969 1 90.94 302 GLY B CA 1
ATOM 7675 C C . GLY B 1 302 ? -0.293 -7.145 -10.414 1 90.94 302 GLY B C 1
ATOM 7676 O O . GLY B 1 302 ? -0.086 -7.23 -9.203 1 90.94 302 GLY B O 1
ATOM 7677 N N . SER B 1 303 ? 0.249 -7.973 -11.281 1 90.38 303 SER B N 1
ATOM 7678 C CA . SER B 1 303 ? 1.141 -9.047 -10.867 1 90.38 303 SER B CA 1
ATOM 7679 C C . SER B 1 303 ? 2.602 -8.672 -11.078 1 90.38 303 SER B C 1
ATOM 7681 O O . SER B 1 303 ? 3.502 -9.461 -10.781 1 90.38 303 SER B O 1
ATOM 7683 N N . MET B 1 304 ? 2.838 -7.477 -11.586 1 92.25 304 MET B N 1
ATOM 7684 C CA . MET B 1 304 ? 4.195 -6.961 -11.734 1 92.25 304 MET B CA 1
ATOM 7685 C C . MET B 1 304 ? 4.684 -6.324 -10.43 1 92.25 304 MET B C 1
ATOM 7687 O O . MET B 1 304 ? 3.887 -6.07 -9.523 1 92.25 304 MET B O 1
ATOM 7691 N N . SER B 1 305 ? 6.031 -6.172 -10.406 1 90.12 305 SER B N 1
ATOM 7692 C CA . SER B 1 305 ? 6.566 -5.363 -9.312 1 90.12 305 SER B CA 1
ATOM 7693 C C . SER B 1 305 ? 6.07 -3.926 -9.398 1 90.12 305 SER B C 1
ATOM 7695 O O . SER B 1 305 ? 6.133 -3.301 -10.461 1 90.12 305 SER B O 1
ATOM 7697 N N . LYS B 1 306 ? 5.492 -3.436 -8.266 1 90.62 306 LYS B N 1
ATOM 7698 C CA . LYS B 1 306 ? 5.055 -2.043 -8.258 1 90.62 306 LYS B CA 1
ATOM 7699 C C . LYS B 1 306 ? 6.219 -1.1 -8.547 1 90.62 306 LYS B C 1
ATOM 7701 O O . LYS B 1 306 ? 6.023 -0.018 -9.109 1 90.62 306 LYS B O 1
ATOM 7706 N N . TYR B 1 307 ? 7.445 -1.452 -8.234 1 87.81 307 TYR B N 1
ATOM 7707 C CA . TYR B 1 307 ? 8.633 -0.648 -8.5 1 87.81 307 TYR B CA 1
ATOM 7708 C C . TYR B 1 307 ? 8.984 -0.665 -9.984 1 87.81 307 TYR B C 1
ATOM 7710 O O . TYR B 1 307 ? 9.422 0.348 -10.531 1 87.81 307 TYR B O 1
ATOM 7718 N N . TYR B 1 308 ? 8.828 -1.853 -10.617 1 91.88 308 TYR B N 1
ATOM 7719 C CA . TYR B 1 308 ? 9.023 -1.931 -12.062 1 91.88 308 TYR B CA 1
ATOM 7720 C C . TYR B 1 308 ? 8.023 -1.046 -12.797 1 91.88 308 TYR B C 1
ATOM 7722 O O . TYR B 1 308 ? 8.391 -0.335 -13.734 1 91.88 308 TYR B O 1
ATOM 7730 N N . LEU B 1 309 ? 6.773 -1.104 -12.383 1 94.56 309 LEU B N 1
ATOM 7731 C CA . LEU B 1 309 ? 5.738 -0.264 -12.984 1 94.56 309 LEU B CA 1
ATOM 7732 C C . LEU B 1 309 ? 6.109 1.211 -12.875 1 94.56 309 LEU B C 1
ATOM 7734 O O . LEU B 1 309 ? 6.023 1.951 -13.859 1 94.56 309 LEU B O 1
ATOM 7738 N N . ALA B 1 310 ? 6.539 1.604 -11.719 1 91.19 310 ALA B N 1
ATOM 7739 C CA . ALA B 1 310 ? 6.816 3.01 -11.438 1 91.19 310 ALA B CA 1
ATOM 7740 C C . ALA B 1 310 ? 8.078 3.479 -12.156 1 91.19 310 ALA B C 1
ATOM 7742 O O . ALA B 1 310 ? 8.148 4.625 -12.602 1 91.19 310 ALA B O 1
ATOM 7743 N N . GLU B 1 311 ? 9.047 2.619 -12.289 1 88 311 GLU B N 1
ATOM 7744 C CA . GLU B 1 311 ? 10.336 3.027 -12.828 1 88 311 GLU B CA 1
ATOM 7745 C C . GLU B 1 311 ? 10.375 2.865 -14.344 1 88 311 GLU B C 1
ATOM 7747 O O . GLU B 1 311 ? 10.93 3.707 -15.055 1 88 311 GLU B O 1
ATOM 7752 N N . TYR B 1 312 ? 9.758 1.829 -14.875 1 90.88 312 TYR B N 1
ATOM 7753 C CA . TYR B 1 312 ? 9.969 1.494 -16.281 1 90.88 312 TYR B CA 1
ATOM 7754 C C . TYR B 1 312 ? 8.695 1.688 -17.078 1 90.88 312 TYR B C 1
ATOM 7756 O O . TYR B 1 312 ? 8.688 2.396 -18.094 1 90.88 312 TYR B O 1
ATOM 7764 N N . VAL B 1 313 ? 7.602 1.111 -16.641 1 96 313 VAL B N 1
ATOM 7765 C CA . VAL B 1 313 ? 6.375 1.162 -17.438 1 96 313 VAL B CA 1
ATOM 7766 C C . VAL B 1 313 ? 5.859 2.598 -17.5 1 96 313 VAL B C 1
ATOM 7768 O O . VAL B 1 313 ? 5.512 3.094 -18.562 1 96 313 VAL B O 1
ATOM 7771 N N . GLU B 1 314 ? 5.824 3.24 -16.297 1 94.5 314 GLU B N 1
ATOM 7772 C CA . GLU B 1 314 ? 5.352 4.617 -16.188 1 94.5 314 GLU B CA 1
ATOM 7773 C C . GLU B 1 314 ? 6.137 5.547 -17.109 1 94.5 314 GLU B C 1
ATOM 7775 O O . GLU B 1 314 ? 5.566 6.465 -17.703 1 94.5 314 GLU B O 1
ATOM 7780 N N . ASN B 1 315 ? 7.402 5.328 -17.281 1 92 315 ASN B N 1
ATOM 7781 C CA . ASN B 1 315 ? 8.289 6.246 -18 1 92 315 ASN B CA 1
ATOM 7782 C C . ASN B 1 315 ? 8.43 5.863 -19.469 1 92 315 ASN B C 1
ATOM 7784 O O . ASN B 1 315 ? 9.156 6.52 -20.219 1 92 315 ASN B O 1
ATOM 7788 N N . GLU B 1 316 ? 7.723 4.832 -19.875 1 94.81 316 GLU B N 1
ATOM 7789 C CA . GLU B 1 316 ? 7.691 4.445 -21.281 1 94.81 316 GLU B CA 1
ATOM 7790 C C . GLU B 1 316 ? 6.875 5.438 -22.109 1 94.81 316 GLU B C 1
ATOM 7792 O O . GLU B 1 316 ? 5.746 5.777 -21.734 1 94.81 316 GLU B O 1
ATOM 7797 N N . GLU B 1 317 ? 7.363 5.914 -23.156 1 93.69 317 GLU B N 1
ATOM 7798 C CA . GLU B 1 317 ? 6.746 6.938 -24 1 93.69 317 GLU B CA 1
ATOM 7799 C C . GLU B 1 317 ? 5.367 6.5 -24.469 1 93.69 317 GLU B C 1
ATOM 7801 O O . GLU B 1 317 ? 4.453 7.32 -24.578 1 93.69 317 GLU B O 1
ATOM 7806 N N . LEU B 1 318 ? 5.25 5.188 -24.797 1 94.5 318 LEU B N 1
ATOM 7807 C CA . LEU B 1 318 ? 3.988 4.652 -25.297 1 94.5 318 LEU B CA 1
ATOM 7808 C C . LEU B 1 318 ? 2.902 4.738 -24.234 1 94.5 318 LEU B C 1
ATOM 7810 O O . LEU B 1 318 ? 1.712 4.676 -24.547 1 94.5 318 LEU B O 1
ATOM 7814 N N . VAL B 1 319 ? 3.295 4.871 -22.953 1 94.75 319 VAL B N 1
ATOM 7815 C CA . VAL B 1 319 ? 2.359 4.859 -21.844 1 94.75 319 VAL B CA 1
ATOM 7816 C C . VAL B 1 319 ? 2.055 6.293 -21.406 1 94.75 319 VAL B C 1
ATOM 7818 O O . VAL B 1 319 ? 0.888 6.672 -21.266 1 94.75 319 VAL B O 1
ATOM 7821 N N . SER B 1 320 ? 3.072 7.258 -21.062 1 89.12 320 SER B N 1
ATOM 7822 C CA . SER B 1 320 ? 2.979 8.57 -20.422 1 89.12 320 SER B CA 1
ATOM 7823 C C . SER B 1 320 ? 2.049 9.492 -21.203 1 89.12 320 SER B C 1
ATOM 7825 O O . SER B 1 320 ? 1.385 10.352 -20.609 1 89.12 320 SER B O 1
ATOM 7827 N N . GLY B 1 321 ? 1.757 9.234 -22.484 1 88.12 321 GLY B N 1
ATOM 7828 C CA . GLY B 1 321 ? 0.907 10.125 -23.266 1 88.12 321 GLY B CA 1
ATOM 7829 C C . GLY B 1 321 ? -0.409 9.484 -23.672 1 88.12 321 GLY B C 1
ATOM 7830 O O . GLY B 1 321 ? -1.165 10.055 -24.453 1 88.12 321 GLY B O 1
ATOM 7831 N N . ASN B 1 322 ? -0.718 8.422 -23.078 1 93.56 322 ASN B N 1
ATOM 7832 C CA . ASN B 1 322 ? -1.921 7.688 -23.453 1 93.56 322 ASN B CA 1
ATOM 7833 C C . ASN B 1 322 ? -2.867 7.516 -22.266 1 93.56 322 ASN B C 1
ATOM 7835 O O . ASN B 1 322 ? -2.498 6.922 -21.25 1 93.56 322 ASN B O 1
ATOM 7839 N N . LEU B 1 323 ? -4.09 8.031 -22.422 1 94 323 LEU B N 1
ATOM 7840 C CA . LEU B 1 323 ? -5.066 8.023 -21.328 1 94 323 LEU B CA 1
ATOM 7841 C C . LEU B 1 323 ? -5.402 6.598 -20.922 1 94 323 LEU B C 1
ATOM 7843 O O . LEU B 1 323 ? -5.453 6.293 -19.719 1 94 323 LEU B O 1
ATOM 7847 N N . GLU B 1 324 ? -5.641 5.73 -21.891 1 95.12 324 GLU B N 1
ATOM 7848 C CA . GLU B 1 324 ? -6.02 4.355 -21.578 1 95.12 324 GLU B CA 1
ATOM 7849 C C . GLU B 1 324 ? -4.898 3.625 -20.844 1 95.12 324 GLU B C 1
ATOM 7851 O O . GLU B 1 324 ? -5.156 2.865 -19.906 1 95.12 324 GLU B O 1
ATOM 7856 N N . CYS B 1 325 ? -3.664 3.859 -21.281 1 96.38 325 CYS B N 1
ATOM 7857 C CA . CYS B 1 325 ? -2.521 3.25 -20.609 1 96.38 325 CYS B CA 1
ATOM 7858 C C . CYS B 1 325 ? -2.385 3.77 -19.188 1 96.38 325 CYS B C 1
ATOM 7860 O O . CYS B 1 325 ? -2.102 3 -18.266 1 96.38 325 CYS B O 1
ATOM 7862 N N . THR B 1 326 ? -2.639 5.023 -19.031 1 95.75 326 THR B N 1
ATOM 7863 C CA . THR B 1 326 ? -2.535 5.629 -17.719 1 95.75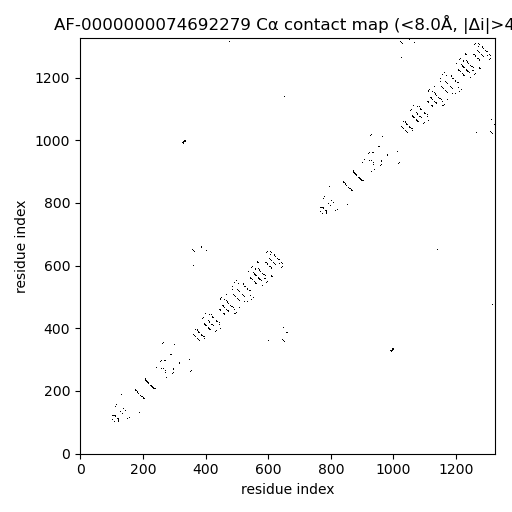 326 THR B CA 1
ATOM 7864 C C . THR B 1 326 ? -3.611 5.082 -16.781 1 95.75 326 THR B C 1
ATOM 7866 O O . THR B 1 326 ? -3.361 4.867 -15.594 1 95.75 326 THR B O 1
ATOM 7869 N N . LYS B 1 327 ? -4.789 4.906 -17.312 1 94.88 327 LYS B N 1
ATOM 7870 C CA . LYS B 1 327 ? -5.863 4.305 -16.531 1 94.88 327 LYS B CA 1
ATOM 7871 C C . LYS B 1 327 ? -5.477 2.912 -16.047 1 94.88 327 LYS B C 1
ATOM 7873 O O . LYS B 1 327 ? -5.754 2.551 -14.898 1 94.88 327 LYS B O 1
ATOM 7878 N N . LEU B 1 328 ? -4.859 2.17 -16.906 1 95.5 328 LEU B N 1
ATOM 7879 C CA . LEU B 1 328 ? -4.422 0.825 -16.547 1 95.5 328 LEU B CA 1
ATOM 7880 C C . LEU B 1 328 ? -3.359 0.872 -15.453 1 95.5 328 LEU B C 1
ATOM 7882 O O . LEU B 1 328 ? -3.391 0.073 -14.516 1 95.5 328 LEU B O 1
ATOM 7886 N N . LEU B 1 329 ? -2.422 1.797 -15.594 1 95.31 329 LEU B N 1
ATOM 7887 C CA . LEU B 1 329 ? -1.401 1.981 -14.57 1 95.31 329 LEU B CA 1
ATOM 7888 C C . LEU B 1 329 ? -2.037 2.338 -13.227 1 95.31 329 LEU B C 1
ATOM 7890 O O . LEU B 1 329 ? -1.637 1.81 -12.188 1 95.31 329 LEU B O 1
ATOM 7894 N N . TYR B 1 330 ? -2.979 3.223 -13.32 1 94.81 330 TYR B N 1
ATOM 7895 C CA . TYR B 1 330 ? -3.701 3.615 -12.109 1 94.81 330 TYR B CA 1
ATOM 7896 C C . TYR B 1 330 ? -4.367 2.41 -11.461 1 94.81 330 TYR B C 1
ATOM 7898 O O . TYR B 1 330 ? -4.266 2.217 -10.25 1 94.81 330 TYR B O 1
ATOM 7906 N N . LYS B 1 331 ? -5.027 1.651 -12.242 1 92.88 331 LYS B N 1
ATOM 7907 C CA . LYS B 1 331 ? -5.719 0.478 -11.719 1 92.88 331 LYS B CA 1
ATOM 7908 C C . LYS B 1 331 ? -4.742 -0.485 -11.047 1 92.88 331 LYS B C 1
ATOM 7910 O O . LYS B 1 331 ? -5.039 -1.044 -9.992 1 92.88 331 LYS B O 1
ATOM 7915 N N . ALA B 1 332 ? -3.662 -0.692 -11.672 1 93.19 332 ALA B N 1
ATOM 7916 C CA . ALA B 1 332 ? -2.643 -1.566 -11.094 1 93.19 332 ALA B CA 1
ATOM 7917 C C . ALA B 1 332 ? -2.143 -1.022 -9.758 1 93.19 332 ALA B C 1
ATOM 7919 O O . ALA B 1 332 ? -2.092 -1.75 -8.766 1 93.19 332 ALA B O 1
ATOM 7920 N N . MET B 1 333 ? -1.81 0.218 -9.75 1 92.81 333 MET B N 1
ATOM 7921 C CA . MET B 1 333 ? -1.282 0.827 -8.531 1 92.81 333 MET B CA 1
ATOM 7922 C C . MET B 1 333 ? -2.324 0.809 -7.418 1 92.81 333 MET B C 1
ATOM 7924 O O . MET B 1 333 ? -1.987 0.611 -6.25 1 92.81 333 MET B O 1
ATOM 7928 N N . LYS B 1 334 ? -3.561 1.112 -7.805 1 91.69 334 LYS B N 1
ATOM 7929 C CA . LYS B 1 334 ? -4.676 1.031 -6.863 1 91.69 334 LYS B CA 1
ATOM 7930 C C . LYS B 1 334 ? -4.738 -0.343 -6.203 1 91.69 334 LYS B C 1
ATOM 7932 O O . LYS B 1 334 ? -4.98 -0.447 -5 1 91.69 334 LYS B O 1
ATOM 7937 N N . SER B 1 335 ? -4.438 -1.383 -6.93 1 89.19 335 SER B N 1
ATOM 7938 C CA . SER B 1 335 ? -4.5 -2.74 -6.398 1 89.19 335 SER B CA 1
ATOM 7939 C C . SER B 1 335 ? -3.408 -2.975 -5.359 1 89.19 335 SER B C 1
ATOM 7941 O O . SER B 1 335 ? -3.584 -3.775 -4.438 1 89.19 335 SER B O 1
ATOM 7943 N N . PHE B 1 336 ? -2.307 -2.324 -5.477 1 88.06 336 PHE B N 1
ATOM 7944 C CA . PHE B 1 336 ? -1.226 -2.451 -4.504 1 88.06 336 PHE B CA 1
ATOM 7945 C C . PHE B 1 336 ? -1.539 -1.661 -3.24 1 88.06 336 PHE B C 1
ATOM 7947 O O . PHE B 1 336 ? -1.141 -2.055 -2.143 1 88.06 336 PHE B O 1
ATOM 7954 N N . ALA B 1 337 ? -2.137 -0.581 -3.514 1 87.31 337 ALA B N 1
ATOM 7955 C CA . ALA B 1 337 ? -2.383 0.333 -2.4 1 87.31 337 ALA B CA 1
ATOM 7956 C C . ALA B 1 337 ? -3.518 -0.175 -1.516 1 87.31 337 ALA B C 1
ATOM 7958 O O . ALA B 1 337 ? -3.488 0.006 -0.296 1 87.31 337 ALA B O 1
ATOM 7959 N N . MET B 1 338 ? -4.422 -0.787 -2.168 1 83.75 338 MET B N 1
ATOM 7960 C CA . MET B 1 338 ? -5.613 -1.195 -1.433 1 83.75 338 MET B CA 1
ATOM 7961 C C . MET B 1 338 ? -5.512 -2.652 -0.996 1 83.75 338 MET B C 1
ATOM 7963 O O . MET B 1 338 ? -5.055 -3.504 -1.761 1 83.75 338 MET B O 1
ATOM 7967 N N . PHE B 1 339 ? -5.453 -2.895 0.256 1 65.19 339 PHE B N 1
ATOM 7968 C CA . PHE B 1 339 ? -5.434 -4.273 0.729 1 65.19 339 PHE B CA 1
ATOM 7969 C C . PHE B 1 339 ? -6.719 -4.996 0.348 1 65.19 339 PHE B C 1
ATOM 7971 O O . PHE B 1 339 ? -7.812 -4.453 0.514 1 65.19 339 PHE B O 1
ATOM 7978 N N . ALA B 1 340 ? -6.598 -5.703 -0.81 1 54.62 340 ALA B N 1
ATOM 7979 C CA . ALA B 1 340 ? -7.703 -6.395 -1.468 1 54.62 340 ALA B CA 1
ATOM 7980 C C . ALA B 1 340 ? -8.656 -7.012 -0.443 1 54.62 340 ALA B C 1
ATOM 7982 O O . ALA B 1 340 ? -8.234 -7.82 0.39 1 54.62 340 ALA B O 1
ATOM 7983 N N . THR B 1 341 ? -9.492 -6.145 0.121 1 49.16 341 THR B N 1
ATOM 7984 C CA . THR B 1 341 ? -10.555 -6.926 0.74 1 49.16 341 THR B CA 1
ATOM 7985 C C . THR B 1 341 ? -11.117 -7.949 -0.242 1 49.16 341 THR B C 1
ATOM 7987 O O . THR B 1 341 ? -11.109 -7.727 -1.454 1 49.16 341 THR B O 1
ATOM 7990 N N . GLN B 1 342 ? -11.281 -9.109 0.089 1 44.88 342 GLN B N 1
ATOM 7991 C CA . GLN B 1 342 ? -11.875 -10.281 -0.554 1 44.88 342 GLN B CA 1
ATOM 7992 C C . GLN B 1 342 ? -13.039 -9.875 -1.458 1 44.88 342 GLN B C 1
ATOM 7994 O O . GLN B 1 342 ? -13.922 -9.133 -1.042 1 44.88 342 GLN B O 1
ATOM 7999 N N . GLY B 1 343 ? -13 -10 -2.732 1 46.72 343 GLY B N 1
ATOM 8000 C CA . GLY B 1 343 ? -14.117 -10.039 -3.656 1 46.72 343 GLY B CA 1
ATOM 8001 C C . GLY B 1 343 ? -14.07 -8.938 -4.703 1 46.72 343 GLY B C 1
ATOM 8002 O O . GLY B 1 343 ? -14.844 -8.953 -5.66 1 46.72 343 GLY B O 1
ATOM 8003 N N . LYS B 1 344 ? -13.281 -7.773 -4.402 1 49 344 LYS B N 1
ATOM 8004 C CA . LYS B 1 344 ? -13.539 -6.648 -5.293 1 49 344 LYS B CA 1
ATOM 8005 C C . LYS B 1 344 ? -12.648 -6.703 -6.527 1 49 344 LYS B C 1
ATOM 8007 O O . LYS B 1 344 ? -13.055 -6.297 -7.617 1 49 344 LYS B O 1
ATOM 8012 N N . LEU B 1 345 ? -11.188 -6.902 -6.398 1 52.06 345 LEU B N 1
ATOM 8013 C CA . LEU B 1 345 ? -10.391 -6.547 -7.566 1 52.06 345 LEU B CA 1
ATOM 8014 C C . LEU B 1 345 ? -10.375 -7.688 -8.578 1 52.06 345 LEU B C 1
ATOM 8016 O O . LEU B 1 345 ? -9.508 -8.562 -8.508 1 52.06 345 LEU B O 1
ATOM 8020 N N . THR B 1 346 ? -11.477 -7.93 -9.227 1 56.88 346 THR B N 1
ATOM 8021 C CA . THR B 1 346 ? -11.719 -8.977 -10.219 1 56.88 346 THR B CA 1
ATOM 8022 C C . THR B 1 346 ? -11.281 -8.516 -11.602 1 56.88 346 THR B C 1
ATOM 8024 O O . THR B 1 346 ? -11.617 -9.148 -12.609 1 56.88 346 THR B O 1
ATOM 8027 N N . ASP B 1 347 ? -10.359 -7.465 -11.625 1 71.5 347 ASP B N 1
ATOM 8028 C CA . ASP B 1 347 ? -10.039 -7.055 -12.992 1 71.5 347 ASP B CA 1
ATOM 8029 C C . ASP B 1 347 ? -8.953 -7.949 -13.594 1 71.5 347 ASP B C 1
ATOM 8031 O O . ASP B 1 347 ? -8.086 -8.445 -12.875 1 71.5 347 ASP B O 1
ATOM 8035 N N . ASP B 1 348 ? -9.156 -8.32 -14.789 1 78.62 348 ASP B N 1
ATOM 8036 C CA . ASP B 1 348 ? -8.242 -9.164 -15.547 1 78.62 348 ASP B CA 1
ATOM 8037 C C . ASP B 1 348 ? -6.797 -8.703 -15.375 1 78.62 348 ASP B C 1
ATOM 8039 O O . ASP B 1 348 ? -5.879 -9.523 -15.359 1 78.62 348 ASP B O 1
ATOM 8043 N N . ILE B 1 349 ? -6.652 -7.43 -15.094 1 87.06 349 ILE B N 1
ATOM 8044 C CA . ILE B 1 349 ? -5.297 -6.891 -15.031 1 87.06 349 ILE B CA 1
ATOM 8045 C C . ILE B 1 349 ? -4.629 -7.328 -13.734 1 87.06 349 ILE B C 1
ATOM 8047 O O . ILE B 1 349 ? -3.408 -7.227 -13.594 1 87.06 349 ILE B O 1
ATOM 8051 N N . CYS B 1 350 ? -5.461 -7.812 -12.812 1 84.25 350 CYS B N 1
ATOM 8052 C CA . CYS B 1 350 ? -4.898 -8.219 -11.531 1 84.25 350 CYS B CA 1
ATOM 8053 C C . CYS B 1 350 ? -4.945 -9.734 -11.367 1 84.25 350 CYS B C 1
ATOM 8055 O O . CYS B 1 350 ? -4.543 -10.266 -10.328 1 84.25 350 CYS B O 1
ATOM 8057 N N . LYS B 1 351 ? -5.453 -10.383 -12.43 1 84.56 351 LYS B N 1
ATOM 8058 C CA . LYS B 1 351 ? -5.473 -11.836 -12.398 1 84.56 351 LYS B CA 1
ATOM 8059 C C . LYS B 1 351 ? -4.07 -12.414 -12.57 1 84.56 351 LYS B C 1
ATOM 8061 O O . LYS B 1 351 ? -3.336 -12.016 -13.477 1 84.56 351 LYS B O 1
ATOM 8066 N N . ILE B 1 352 ? -3.686 -13.305 -11.797 1 85.75 352 ILE B N 1
ATOM 8067 C CA . ILE B 1 352 ? -2.336 -13.859 -11.812 1 85.75 352 ILE B CA 1
ATOM 8068 C C . ILE B 1 352 ? -2.275 -15.047 -12.766 1 85.75 352 ILE B C 1
ATOM 8070 O O . ILE B 1 352 ? -3.213 -15.844 -12.836 1 85.75 352 ILE B O 1
ATOM 8074 N N . ARG B 1 353 ? -1.178 -15.094 -13.484 1 90.25 353 ARG B N 1
ATOM 8075 C CA . ARG B 1 353 ? -0.95 -16.266 -14.32 1 90.25 353 ARG B CA 1
ATOM 8076 C C . ARG B 1 353 ? -0.767 -17.516 -13.469 1 90.25 353 ARG B C 1
ATOM 8078 O O . ARG B 1 353 ? -0.238 -17.453 -12.359 1 90.25 353 ARG B O 1
ATOM 8085 N N . ARG B 1 354 ? -1.114 -18.594 -13.992 1 83.19 354 ARG B N 1
ATOM 8086 C CA . ARG B 1 354 ? -1.105 -19.859 -13.242 1 83.19 354 ARG B CA 1
ATOM 8087 C C . ARG B 1 354 ? 0.301 -20.203 -12.766 1 83.19 354 ARG B C 1
ATOM 8089 O O . ARG B 1 354 ? 0.484 -20.672 -11.641 1 83.19 354 ARG B O 1
ATOM 8096 N N . CYS B 1 355 ? 1.204 -19.906 -13.578 1 83.25 355 CYS B N 1
ATOM 8097 C CA . CYS B 1 355 ? 2.58 -20.266 -13.242 1 83.25 355 CYS B CA 1
ATOM 8098 C C . CYS B 1 355 ? 3.123 -19.375 -12.133 1 83.25 355 CYS B C 1
ATOM 8100 O O . CYS B 1 355 ? 4.105 -19.719 -11.477 1 83.25 355 CYS B O 1
ATOM 8102 N N . LEU B 1 356 ? 2.559 -18.219 -11.961 1 78.94 356 LEU B N 1
ATOM 8103 C CA . LEU B 1 356 ? 3.059 -17.25 -11 1 78.94 356 LEU B CA 1
ATOM 8104 C C . LEU B 1 356 ? 2.252 -17.297 -9.703 1 78.94 356 LEU B C 1
ATOM 8106 O O . LEU B 1 356 ? 2.627 -16.672 -8.711 1 78.94 356 LEU B O 1
ATOM 8110 N N . ASP B 1 357 ? 1.104 -17.891 -9.719 1 69.19 357 ASP B N 1
ATOM 8111 C CA . ASP B 1 357 ? 0.242 -17.953 -8.547 1 69.19 357 ASP B CA 1
ATOM 8112 C C . ASP B 1 357 ? 0.925 -18.719 -7.41 1 69.19 357 ASP B C 1
ATOM 8114 O O . ASP B 1 357 ? 1.009 -19.938 -7.438 1 69.19 357 ASP B O 1
ATOM 8118 N N . SER B 1 358 ? 1.482 -17.844 -6.5 1 73.44 358 SER B N 1
ATOM 8119 C CA . SER B 1 358 ? 2.258 -18.453 -5.422 1 73.44 358 SER B CA 1
ATOM 8120 C C . SER B 1 358 ? 1.515 -18.375 -4.094 1 73.44 358 SER B C 1
ATOM 8122 O O . SER B 1 358 ? 1.954 -18.938 -3.096 1 73.44 358 SER B O 1
ATOM 8124 N N . ASN B 1 359 ? 0.327 -17.859 -4.129 1 84.06 359 ASN B N 1
ATOM 8125 C CA . ASN B 1 359 ? -0.351 -17.734 -2.844 1 84.06 359 ASN B CA 1
ATOM 8126 C C . ASN B 1 359 ? -1.491 -18.734 -2.703 1 84.06 359 ASN B C 1
ATOM 8128 O O . ASN B 1 359 ? -2.023 -19.219 -3.701 1 84.06 359 ASN B O 1
ATOM 8132 N N . ILE B 1 360 ? -1.716 -19.109 -1.551 1 89.69 360 ILE B N 1
ATOM 8133 C CA . ILE B 1 360 ? -2.775 -20.047 -1.197 1 89.69 360 ILE B CA 1
ATOM 8134 C C . ILE B 1 360 ? -3.848 -19.328 -0.38 1 89.69 360 ILE B C 1
ATOM 8136 O O . ILE B 1 360 ? -3.541 -18.656 0.61 1 89.69 360 ILE B O 1
ATOM 8140 N N . LYS B 1 361 ? -5.098 -19.406 -0.864 1 92.06 361 LYS B N 1
ATOM 8141 C CA . LYS B 1 361 ? -6.203 -18.812 -0.116 1 92.06 361 LYS B CA 1
ATOM 8142 C C . LYS B 1 361 ? -6.59 -19.672 1.077 1 92.06 361 LYS B C 1
ATOM 8144 O O . LYS B 1 361 ? -6.699 -20.906 0.954 1 92.06 361 LYS B O 1
ATOM 8149 N N . ALA B 1 362 ? -6.738 -19.094 2.197 1 95.38 362 ALA B N 1
ATOM 8150 C CA . ALA B 1 362 ? -7.023 -19.828 3.424 1 95.38 362 ALA B CA 1
ATOM 8151 C C . ALA B 1 362 ? -7.984 -19.047 4.324 1 95.38 362 ALA B C 1
ATOM 8153 O O . ALA B 1 362 ? -8.258 -17.875 4.074 1 95.38 362 ALA B O 1
ATOM 8154 N N . ILE B 1 363 ? -8.602 -19.719 5.25 1 96.56 363 ILE B N 1
ATOM 8155 C CA . ILE B 1 363 ? -9.438 -19.125 6.293 1 96.56 363 ILE B CA 1
ATOM 8156 C C . ILE B 1 363 ? -8.758 -19.297 7.652 1 96.56 363 ILE B C 1
ATOM 8158 O O . ILE B 1 363 ? -8.602 -20.406 8.148 1 96.56 363 ILE B O 1
ATOM 8162 N N . VAL B 1 364 ? -8.375 -18.219 8.227 1 96.31 364 VAL B N 1
ATOM 8163 C CA . VAL B 1 364 ? -7.84 -18.25 9.578 1 96.31 364 VAL B CA 1
ATOM 8164 C C . VAL B 1 364 ? -8.984 -18.266 10.594 1 96.31 364 VAL B C 1
ATOM 8166 O O . VAL B 1 364 ? -9.898 -17.438 10.508 1 96.31 364 VAL B O 1
ATOM 8169 N N . THR B 1 365 ? -8.953 -19.172 11.469 1 94.62 365 THR B N 1
ATOM 8170 C CA . THR B 1 365 ? -9.961 -19.297 12.516 1 94.62 365 THR B CA 1
ATOM 8171 C C . THR B 1 365 ? -9.359 -18.984 13.883 1 94.62 365 THR B C 1
ATOM 8173 O O . THR B 1 365 ? -8.25 -19.438 14.195 1 94.62 365 THR B O 1
ATOM 8176 N N . ILE B 1 366 ? -10.047 -18.219 14.617 1 92.5 366 ILE B N 1
ATOM 8177 C CA . ILE B 1 366 ? -9.594 -17.797 15.938 1 92.5 366 ILE B CA 1
ATOM 8178 C C . ILE B 1 366 ? -10.688 -18.062 16.969 1 92.5 366 ILE B C 1
ATOM 8180 O O . ILE B 1 366 ? -11.812 -17.562 16.828 1 92.5 366 ILE B O 1
ATOM 8184 N N . TRP B 1 367 ? -10.367 -18.828 17.922 1 85.25 367 TRP B N 1
ATOM 8185 C CA . TRP B 1 367 ? -11.359 -19.109 18.953 1 85.25 367 TRP B CA 1
ATOM 8186 C C . TRP B 1 367 ? -10.68 -19.531 20.266 1 85.25 367 TRP B C 1
ATOM 8188 O O . TRP B 1 367 ? -9.531 -19.969 20.25 1 85.25 367 TRP B O 1
ATOM 8198 N N . GLY B 1 368 ? -11.109 -19.156 21.344 1 68.75 368 GLY B N 1
ATOM 8199 C CA . GLY B 1 368 ? -10.609 -19.547 22.656 1 68.75 368 GLY B CA 1
ATOM 8200 C C . GLY B 1 368 ? -11.617 -20.328 23.484 1 68.75 368 GLY B C 1
ATOM 8201 O O . GLY B 1 368 ? -12.828 -20.188 23.266 1 68.75 368 GLY B O 1
ATOM 8202 N N . PRO B 1 369 ? -11.195 -21.594 23.953 1 57.44 369 PRO B N 1
ATOM 8203 C CA . PRO B 1 369 ? -12.156 -22.375 24.719 1 57.44 369 PRO B CA 1
ATOM 8204 C C . PRO B 1 369 ? -12.82 -21.562 25.828 1 57.44 369 PRO B C 1
ATOM 8206 O O . PRO B 1 369 ? -12.172 -20.734 26.469 1 57.44 369 PRO B O 1
ATOM 8209 N N . GLY B 1 370 ? -14.102 -21.359 25.797 1 52.91 370 GLY B N 1
ATOM 8210 C CA . GLY B 1 370 ? -14.812 -20.844 26.953 1 52.91 370 GLY B CA 1
ATOM 8211 C C . GLY B 1 370 ? -14.336 -21.438 28.266 1 52.91 370 GLY B C 1
ATOM 8212 O O . GLY B 1 370 ? -14.18 -20.734 29.25 1 52.91 370 GLY B O 1
ATOM 8213 N N . ASP B 1 371 ? -14.164 -22.703 28.375 1 51.25 371 ASP B N 1
ATOM 8214 C CA . ASP B 1 371 ? -13.898 -23.406 29.625 1 51.25 371 ASP B CA 1
ATOM 8215 C C . ASP B 1 371 ? -12.43 -23.812 29.719 1 51.25 371 ASP B C 1
ATOM 8217 O O . ASP B 1 371 ? -11.938 -24.141 30.797 1 51.25 371 ASP B O 1
ATOM 8221 N N . GLU B 1 372 ? -11.758 -24.078 28.547 1 52.72 372 GLU B N 1
ATOM 8222 C CA . GLU B 1 372 ? -10.367 -24.516 28.672 1 52.72 372 GLU B CA 1
ATOM 8223 C C . GLU B 1 372 ? -9.398 -23.438 28.219 1 52.72 372 GLU B C 1
ATOM 8225 O O . GLU B 1 372 ? -9.711 -22.656 27.312 1 52.72 372 GLU B O 1
ATOM 8230 N N . LEU B 1 373 ? -8.711 -22.781 29.094 1 53.5 373 LEU B N 1
ATOM 8231 C CA . LEU B 1 373 ? -7.684 -21.75 29.031 1 53.5 373 LEU B CA 1
ATOM 8232 C C . LEU B 1 373 ? -6.836 -21.891 27.766 1 53.5 373 LEU B C 1
ATOM 8234 O O . LEU B 1 373 ? -5.613 -21.719 27.812 1 53.5 373 LEU B O 1
ATOM 8238 N N . ARG B 1 374 ? -7.449 -22.406 26.641 1 61.47 374 ARG B N 1
ATOM 8239 C CA . ARG B 1 374 ? -6.531 -22.578 25.531 1 61.47 374 ARG B CA 1
ATOM 8240 C C . ARG B 1 374 ? -6.816 -21.562 24.422 1 61.47 374 ARG B C 1
ATOM 8242 O O . ARG B 1 374 ? -7.957 -21.141 24.25 1 61.47 374 ARG B O 1
ATOM 8249 N N . SER B 1 375 ? -5.82 -20.906 24 1 72.5 375 SER B N 1
ATOM 8250 C CA . SER B 1 375 ? -5.84 -20.078 22.797 1 72.5 375 SER B CA 1
ATOM 8251 C C . SER B 1 375 ? -5.523 -20.906 21.547 1 72.5 375 SER B C 1
ATOM 8253 O O . SER B 1 375 ? -4.609 -21.734 21.562 1 72.5 375 SER B O 1
ATOM 8255 N N . SER B 1 376 ? -6.605 -20.859 20.578 1 81.19 376 SER B N 1
ATOM 8256 C CA . SER B 1 376 ? -6.336 -21.609 19.359 1 81.19 376 SER B CA 1
ATOM 8257 C C . SER B 1 376 ? -6.461 -20.734 18.109 1 81.19 376 SER B C 1
ATOM 8259 O O . SER B 1 376 ? -7.406 -19.953 18 1 81.19 376 SER B O 1
ATOM 8261 N N . THR B 1 377 ? -5.465 -20.75 17.281 1 92.19 377 THR B N 1
ATOM 8262 C CA . THR B 1 377 ? -5.473 -20.188 15.938 1 92.19 377 THR B CA 1
ATOM 8263 C C . THR B 1 377 ? -5.09 -21.25 14.914 1 92.19 377 THR B C 1
ATOM 8265 O O . THR B 1 377 ? -4.047 -21.906 15.039 1 92.19 377 THR B O 1
ATOM 8268 N N . GLN B 1 378 ? -6.055 -21.484 14 1 93.62 378 GLN B N 1
ATOM 8269 C CA . GLN B 1 378 ? -5.84 -22.5 12.969 1 93.62 378 GLN B CA 1
ATOM 8270 C C . GLN B 1 378 ? -6.184 -21.938 11.586 1 93.62 378 GLN B C 1
ATOM 8272 O O . GLN B 1 378 ? -6.77 -20.859 11.469 1 93.62 378 GLN B O 1
ATOM 8277 N N . CYS B 1 379 ? -5.785 -22.672 10.664 1 94.38 379 CYS B N 1
ATOM 8278 C CA . CYS B 1 379 ? -6.074 -22.266 9.297 1 94.38 379 CYS B CA 1
ATOM 8279 C C . CYS B 1 379 ? -6.664 -23.406 8.492 1 94.38 379 CYS B C 1
ATOM 8281 O O . CYS B 1 379 ? -6.18 -24.531 8.562 1 94.38 379 CYS B O 1
ATOM 8283 N N . TYR B 1 380 ? -7.727 -23.141 7.789 1 95.94 380 TYR B N 1
ATOM 8284 C CA . TYR B 1 380 ? -8.367 -24.062 6.863 1 95.94 380 TYR B CA 1
ATOM 8285 C C . TYR B 1 380 ? -8.055 -23.703 5.418 1 95.94 380 TYR B C 1
ATOM 8287 O O . TYR B 1 380 ? -8.242 -22.547 5.012 1 95.94 380 TYR B O 1
ATOM 8295 N N . VAL B 1 381 ? -7.531 -24.609 4.691 1 96 381 VAL B N 1
ATOM 8296 C CA . VAL B 1 381 ? -7.246 -24.391 3.273 1 96 381 VAL B CA 1
ATOM 8297 C C . VAL B 1 381 ? -8.227 -25.203 2.426 1 96 381 VAL B C 1
ATOM 8299 O O . VAL B 1 381 ? -8.047 -26.406 2.236 1 96 381 VAL B O 1
ATOM 8302 N N . PRO B 1 382 ? -9.18 -24.531 1.857 1 94.56 382 PRO B N 1
ATOM 8303 C CA . PRO B 1 382 ? -10.242 -25.234 1.146 1 94.56 382 PRO B CA 1
ATOM 8304 C C . PRO B 1 382 ? -9.734 -26.016 -0.059 1 94.56 382 PRO B C 1
ATOM 8306 O O . PRO B 1 382 ? -10.242 -27.109 -0.359 1 94.56 382 PRO B O 1
ATOM 8309 N N . SER B 1 383 ? -8.734 -25.562 -0.802 1 90.75 383 SER B N 1
ATOM 8310 C CA . SER B 1 383 ? -8.266 -26.203 -2.033 1 90.75 383 SER B CA 1
ATOM 8311 C C . SER B 1 383 ? -7.742 -27.609 -1.771 1 90.75 383 SER B C 1
ATOM 8313 O O . SER B 1 383 ? -7.82 -28.469 -2.643 1 90.75 383 SER B O 1
ATOM 8315 N N . VAL B 1 384 ? -7.223 -27.828 -0.597 1 92.06 384 VAL B N 1
ATOM 8316 C CA . VAL B 1 384 ? -6.711 -29.141 -0.257 1 92.06 384 VAL B CA 1
ATOM 8317 C C . VAL B 1 384 ? -7.535 -29.75 0.883 1 92.06 384 VAL B C 1
ATOM 8319 O O . VAL B 1 384 ? -7.27 -30.859 1.333 1 92.06 384 VAL B O 1
ATOM 8322 N N . ASN B 1 385 ? -8.57 -29.031 1.358 1 93.62 385 ASN B N 1
ATOM 8323 C CA . ASN B 1 385 ? -9.445 -29.453 2.447 1 93.62 385 ASN B CA 1
ATOM 8324 C C . ASN B 1 385 ? -8.648 -29.938 3.656 1 93.62 385 ASN B C 1
ATOM 8326 O O . ASN B 1 385 ? -8.859 -31.047 4.137 1 93.62 385 ASN B O 1
ATOM 8330 N N . GLN B 1 386 ? -7.75 -29.141 4.098 1 95.12 386 GLN B N 1
ATOM 8331 C CA . GLN B 1 386 ? -6.863 -29.5 5.195 1 95.12 386 GLN B CA 1
ATOM 8332 C C . GLN B 1 386 ? -6.738 -28.359 6.199 1 95.12 386 GLN B C 1
ATOM 8334 O O . GLN B 1 386 ? -6.934 -27.203 5.852 1 95.12 386 GLN B O 1
ATOM 8339 N N . TRP B 1 387 ? -6.43 -28.75 7.465 1 95.56 387 TRP B N 1
ATOM 8340 C CA . TRP B 1 387 ? -6.25 -27.797 8.555 1 95.56 387 TRP B CA 1
ATOM 8341 C C . TRP B 1 387 ? -4.785 -27.719 8.977 1 95.56 387 TRP B C 1
ATOM 8343 O O . TRP B 1 387 ? -4.09 -28.734 9.008 1 95.56 387 TRP B O 1
ATOM 8353 N N . PHE B 1 388 ? -4.383 -26.531 9.336 1 95.5 388 PHE B N 1
ATOM 8354 C CA . PHE B 1 388 ? -3.016 -26.281 9.781 1 95.5 388 PHE B CA 1
ATOM 8355 C C . PHE B 1 388 ? -3.002 -25.484 11.086 1 95.5 388 PHE B C 1
ATOM 8357 O O . PHE B 1 388 ? -3.889 -24.672 11.32 1 95.5 388 PHE B O 1
ATOM 8364 N N . SER B 1 389 ? -1.991 -25.719 11.906 1 93.56 389 SER B N 1
ATOM 8365 C CA . SER B 1 389 ? -1.854 -25.016 13.172 1 93.56 389 SER B CA 1
ATOM 8366 C C . SER B 1 389 ? -1.111 -23.688 12.984 1 93.56 389 SER B C 1
ATOM 8368 O O . SER B 1 389 ? -0.139 -23.625 12.234 1 93.56 389 SER B O 1
ATOM 8370 N N . LEU B 1 390 ? -1.612 -22.688 13.609 1 94.88 390 LEU B N 1
ATOM 8371 C CA . LEU B 1 390 ? -0.951 -21.391 13.664 1 94.88 390 LEU B CA 1
ATOM 8372 C C . LEU B 1 390 ? -0.607 -21.016 15.102 1 94.88 390 LEU B C 1
ATOM 8374 O O . LEU B 1 390 ? -1.027 -21.688 16.047 1 94.88 390 LEU B O 1
ATOM 8378 N N . ALA B 1 391 ? 0.241 -19.953 15.266 1 93.19 391 ALA B N 1
ATOM 8379 C CA . ALA B 1 391 ? 0.588 -19.469 16.594 1 93.19 391 ALA B CA 1
ATOM 8380 C C . ALA B 1 391 ? -0.66 -19.062 17.375 1 93.19 391 ALA B C 1
ATOM 8382 O O . ALA B 1 391 ? -1.526 -18.359 16.844 1 93.19 391 ALA B O 1
ATOM 8383 N N . PRO B 1 392 ? -0.792 -19.469 18.594 1 91.81 392 PRO B N 1
ATOM 8384 C CA . PRO B 1 392 ? -1.975 -19.125 19.391 1 91.81 392 PRO B CA 1
ATOM 8385 C C . PRO B 1 392 ? -1.976 -17.656 19.828 1 91.81 392 PRO B C 1
ATOM 8387 O O . PRO B 1 392 ? -0.919 -17.031 19.875 1 91.81 392 PRO B O 1
ATOM 8390 N N . MET B 1 393 ? -3.145 -17.172 20.109 1 92.44 393 MET B N 1
ATOM 8391 C CA . MET B 1 393 ? -3.277 -15.828 20.656 1 92.44 393 MET B CA 1
ATOM 8392 C C . MET B 1 393 ? -2.467 -15.68 21.938 1 92.44 393 MET B C 1
ATOM 8394 O O . MET B 1 393 ? -2.211 -16.656 22.625 1 92.44 393 MET B O 1
ATOM 8398 N N . LEU B 1 394 ? -2.09 -14.406 22.281 1 90 394 LEU B N 1
ATOM 8399 C CA . LEU B 1 394 ? -1.373 -14.125 23.516 1 90 394 LEU B CA 1
ATOM 8400 C C . LEU B 1 394 ? -2.281 -14.32 24.734 1 90 394 LEU B C 1
ATOM 8402 O O . LEU B 1 394 ? -1.854 -14.859 25.75 1 90 394 LEU B O 1
ATOM 8406 N N . ILE B 1 395 ? -3.51 -13.867 24.625 1 89.94 395 ILE B N 1
ATOM 8407 C CA . ILE B 1 395 ? -4.531 -14.016 25.656 1 89.94 395 ILE B CA 1
ATOM 8408 C C . ILE B 1 395 ? -5.707 -14.82 25.094 1 89.94 395 ILE B C 1
ATOM 8410 O O . ILE B 1 395 ? -6.359 -14.398 24.141 1 89.94 395 ILE B O 1
ATOM 8414 N N . PRO B 1 396 ? -5.98 -15.961 25.734 1 88.94 396 PRO B N 1
ATOM 8415 C CA . PRO B 1 396 ? -7.164 -16.688 25.281 1 88.94 396 PRO B CA 1
ATOM 8416 C C . PRO B 1 396 ? -8.461 -15.898 25.469 1 88.94 396 PRO B C 1
ATOM 8418 O O . PRO B 1 396 ? -8.641 -15.242 26.5 1 88.94 396 PRO B O 1
ATOM 8421 N N . ARG B 1 397 ? -9.312 -15.914 24.422 1 89.62 397 ARG B N 1
ATOM 8422 C CA . ARG B 1 397 ? -10.547 -15.141 24.516 1 89.62 397 ARG B CA 1
ATOM 8423 C C . ARG B 1 397 ? -11.68 -15.836 23.766 1 89.62 397 ARG B C 1
ATOM 8425 O O . ARG B 1 397 ? -11.453 -16.531 22.766 1 89.62 397 ARG B O 1
ATOM 8432 N N . PHE B 1 398 ? -12.898 -15.664 24.328 1 88.94 398 PHE B N 1
ATOM 8433 C CA . PHE B 1 398 ? -14.133 -16.047 23.641 1 88.94 398 PHE B CA 1
ATOM 8434 C C . PHE B 1 398 ? -15.117 -14.875 23.625 1 88.94 398 PHE B C 1
ATOM 8436 O O . PHE B 1 398 ? -14.922 -13.891 24.344 1 88.94 398 PHE B O 1
ATOM 8443 N N . SER B 1 399 ? -16.141 -14.906 22.703 1 92.38 399 SER B N 1
ATOM 8444 C CA . SER B 1 399 ? -17.094 -13.82 22.5 1 92.38 399 SER B CA 1
ATOM 8445 C C . SER B 1 399 ? -16.375 -12.555 22.016 1 92.38 399 SER B C 1
ATOM 8447 O O . SER B 1 399 ? -16.766 -11.445 22.406 1 92.38 399 SER B O 1
ATOM 8449 N N . HIS B 1 400 ? -15.25 -12.727 21.406 1 94.81 400 HIS B N 1
ATOM 8450 C CA . HIS B 1 400 ? -14.484 -11.641 20.797 1 94.81 400 HIS B CA 1
ATOM 8451 C C . HIS B 1 400 ? -14.891 -11.422 19.344 1 94.81 400 HIS B C 1
ATOM 8453 O O . HIS B 1 400 ? -15.648 -12.211 18.781 1 94.81 400 HIS B O 1
ATOM 8459 N N . GLY B 1 401 ? -14.508 -10.312 18.781 1 96.12 401 GLY B N 1
ATOM 8460 C CA . GLY B 1 401 ? -14.562 -10.086 17.344 1 96.12 401 GLY B CA 1
ATOM 8461 C C . GLY B 1 401 ? -13.211 -10.25 16.672 1 96.12 401 GLY B C 1
ATOM 8462 O O . GLY B 1 401 ? -12.172 -10.094 17.312 1 96.12 401 GLY B O 1
ATOM 8463 N N . ALA B 1 402 ? -13.234 -10.625 15.438 1 96.38 402 ALA B N 1
ATOM 8464 C CA . ALA B 1 402 ? -12 -10.695 14.656 1 96.38 402 ALA B CA 1
ATOM 8465 C C . ALA B 1 402 ? -12.234 -10.25 13.211 1 96.38 402 ALA B C 1
ATOM 8467 O O . ALA B 1 402 ? -13.281 -10.555 12.625 1 96.38 402 ALA B O 1
ATOM 8468 N N . VAL B 1 403 ? -11.305 -9.562 12.695 1 96.19 403 VAL B N 1
ATOM 8469 C CA . VAL B 1 403 ? -11.477 -9.078 11.328 1 96.19 403 VAL B CA 1
ATOM 8470 C C . VAL B 1 403 ? -10.109 -8.789 10.711 1 96.19 403 VAL B C 1
ATOM 8472 O O . VAL B 1 403 ? -9.172 -8.414 11.414 1 96.19 403 VAL B O 1
ATOM 8475 N N . ALA B 1 404 ? -9.977 -9.078 9.461 1 94.25 404 ALA B N 1
ATOM 8476 C CA . ALA B 1 404 ? -8.789 -8.68 8.719 1 94.25 404 ALA B CA 1
ATOM 8477 C C . ALA B 1 404 ? -8.812 -7.188 8.398 1 94.25 404 ALA B C 1
ATOM 8479 O O . ALA B 1 404 ? -9.852 -6.645 8.016 1 94.25 404 ALA B O 1
ATOM 8480 N N . CYS B 1 405 ? -7.746 -6.527 8.609 1 93 405 CYS B N 1
ATOM 8481 C CA . CYS B 1 405 ? -7.625 -5.098 8.344 1 93 405 CYS B CA 1
ATOM 8482 C C . CYS B 1 405 ? -6.188 -4.73 7.988 1 93 405 CYS B C 1
ATOM 8484 O O . CYS B 1 405 ? -5.273 -4.957 8.781 1 93 405 CYS B O 1
ATOM 8486 N N . GLU B 1 406 ? -6.004 -4.141 6.777 1 89.44 406 GLU B N 1
ATOM 8487 C CA . GLU B 1 406 ? -4.73 -3.6 6.301 1 89.44 406 GLU B CA 1
ATOM 8488 C C . GLU B 1 406 ? -3.605 -4.617 6.469 1 89.44 406 GLU B C 1
ATOM 8490 O O . GLU B 1 406 ? -2.553 -4.297 7.023 1 89.44 406 GLU B O 1
ATOM 8495 N N . GLY B 1 407 ? -3.883 -5.832 6.145 1 88 407 GLY B N 1
ATOM 8496 C CA . GLY B 1 407 ? -2.848 -6.848 6.035 1 88 407 GLY B CA 1
ATOM 8497 C C . GLY B 1 407 ? -2.67 -7.656 7.305 1 88 407 GLY B C 1
ATOM 8498 O O . GLY B 1 407 ? -1.798 -8.523 7.375 1 88 407 GLY B O 1
ATOM 8499 N N . PHE B 1 408 ? -3.416 -7.379 8.359 1 94.31 408 PHE B N 1
ATOM 8500 C CA . PHE B 1 408 ? -3.367 -8.102 9.625 1 94.31 408 PHE B CA 1
ATOM 8501 C C . PHE B 1 408 ? -4.758 -8.578 10.023 1 94.31 408 PHE B C 1
ATOM 8503 O O . PHE B 1 408 ? -5.754 -8.18 9.422 1 94.31 408 PHE B O 1
ATOM 8510 N N . ILE B 1 409 ? -4.789 -9.5 10.938 1 96.5 409 ILE B N 1
ATOM 8511 C CA . ILE B 1 409 ? -6.043 -9.883 11.578 1 96.5 409 ILE B CA 1
ATOM 8512 C C . ILE B 1 409 ? -6.07 -9.375 13.016 1 96.5 409 ILE B C 1
ATOM 8514 O O . ILE B 1 409 ? -5.102 -9.547 13.758 1 96.5 409 ILE B O 1
ATOM 8518 N N . TYR B 1 410 ? -7.125 -8.734 13.367 1 97.56 410 TYR B N 1
ATOM 8519 C CA . TYR B 1 410 ? -7.277 -8.18 14.711 1 97.56 410 TYR B CA 1
ATOM 8520 C C . TYR B 1 410 ? -8.336 -8.945 15.492 1 97.56 410 TYR B C 1
ATOM 8522 O O . TYR B 1 410 ? -9.391 -9.297 14.953 1 97.56 410 TYR B O 1
ATOM 8530 N N . THR B 1 411 ? -8.094 -9.258 16.688 1 96.5 411 THR B N 1
ATOM 8531 C CA . THR B 1 411 ? -9.086 -9.734 17.641 1 96.5 411 THR B CA 1
ATOM 8532 C C . THR B 1 411 ? -9.438 -8.656 18.656 1 96.5 411 THR B C 1
ATOM 8534 O O . THR B 1 411 ? -8.555 -7.965 19.156 1 96.5 411 THR B O 1
ATOM 8537 N N . VAL B 1 412 ? -10.703 -8.516 18.906 1 97.56 412 VAL B N 1
ATOM 8538 C CA . VAL B 1 412 ? -11.164 -7.367 19.688 1 97.56 412 VAL B CA 1
ATOM 8539 C C . VAL B 1 412 ? -12.055 -7.852 20.828 1 97.56 412 VAL B C 1
ATOM 8541 O O . VAL B 1 412 ? -13.047 -8.539 20.609 1 97.56 412 VAL B O 1
ATOM 8544 N N . GLY B 1 413 ? -11.695 -7.445 22.062 1 96.62 413 GLY B N 1
ATOM 8545 C CA . GLY B 1 413 ? -12.523 -7.703 23.234 1 96.62 413 GLY B CA 1
ATOM 8546 C C . GLY B 1 413 ? -12.711 -9.18 23.516 1 96.62 413 GLY B C 1
ATOM 8547 O O . GLY B 1 413 ? -11.789 -9.977 23.328 1 96.62 413 GLY B O 1
ATOM 8548 N N . GLY B 1 414 ? -13.82 -9.453 24.156 1 94.69 414 GLY B N 1
ATOM 8549 C CA . GLY B 1 414 ? -14.125 -10.82 24.547 1 94.69 414 GLY B CA 1
ATOM 8550 C C . GLY B 1 414 ? -13.984 -11.047 26.047 1 94.69 414 GLY B C 1
ATOM 8551 O O . GLY B 1 414 ? -14.07 -10.109 26.828 1 94.69 414 GLY B O 1
ATOM 8552 N N . VAL B 1 415 ? -13.977 -12.297 26.344 1 92.38 415 VAL B N 1
ATOM 8553 C CA . VAL B 1 415 ? -13.898 -12.719 27.734 1 92.38 415 VAL B CA 1
ATOM 8554 C C . VAL B 1 415 ? -12.766 -13.734 27.906 1 92.38 415 VAL B C 1
ATOM 8556 O O . VAL B 1 415 ? -12.57 -14.594 27.047 1 92.38 415 VAL B O 1
ATOM 8559 N N . SER B 1 416 ? -12.008 -13.477 28.891 1 89.5 416 SER B N 1
ATOM 8560 C CA . SER B 1 416 ? -10.977 -14.438 29.266 1 89.5 416 SER B CA 1
ATOM 8561 C C . SER B 1 416 ? -11.234 -15.016 30.656 1 89.5 416 SER B C 1
ATOM 8563 O O . SER B 1 416 ? -12.297 -14.789 31.234 1 89.5 416 SER B O 1
ATOM 8565 N N . LEU B 1 417 ? -10.234 -15.781 31.172 1 80.69 417 LEU B N 1
ATOM 8566 C CA . LEU B 1 417 ? -10.375 -16.406 32.469 1 80.69 417 LEU B CA 1
ATOM 8567 C C . LEU B 1 417 ? -10.484 -15.336 33.562 1 80.69 417 LEU B C 1
ATOM 8569 O O . LEU B 1 417 ? -11.211 -15.523 34.562 1 80.69 417 LEU B O 1
ATOM 8573 N N . ASN B 1 418 ? -9.789 -14.281 33.281 1 80.12 418 ASN B N 1
ATOM 8574 C CA . ASN B 1 418 ? -9.727 -13.25 34.312 1 80.12 418 ASN B CA 1
ATOM 8575 C C . ASN B 1 418 ? -10.836 -12.211 34.125 1 80.12 418 ASN B C 1
ATOM 8577 O O . ASN B 1 418 ? -10.844 -11.188 34.812 1 80.12 418 ASN B O 1
ATOM 8581 N N . GLY B 1 419 ? -11.781 -12.5 33.156 1 86.44 419 GLY B N 1
ATOM 8582 C CA . GLY B 1 419 ? -12.898 -11.578 33 1 86.44 419 GLY B CA 1
ATOM 8583 C C . GLY B 1 419 ? -13.008 -11.008 31.594 1 86.44 419 GLY B C 1
ATOM 8584 O O . GLY B 1 419 ? -12.469 -11.57 30.641 1 86.44 419 GLY B O 1
ATOM 8585 N N . HIS B 1 420 ? -13.82 -9.898 31.547 1 92.56 420 HIS B N 1
ATOM 8586 C CA . HIS B 1 420 ? -14.055 -9.234 30.281 1 92.56 420 HIS B CA 1
ATOM 8587 C C . HIS B 1 420 ? -12.828 -8.438 29.828 1 92.56 420 HIS B C 1
ATOM 8589 O O . HIS B 1 420 ? -12.102 -7.902 30.672 1 92.56 420 HIS B O 1
ATOM 8595 N N . LEU B 1 421 ? -12.656 -8.344 28.594 1 93.88 421 LEU B N 1
ATOM 8596 C CA . LEU B 1 421 ? -11.422 -7.766 28.062 1 93.88 421 LEU B CA 1
ATOM 8597 C C . LEU B 1 421 ? -11.703 -6.48 27.297 1 93.88 421 LEU B C 1
ATOM 8599 O O . LEU B 1 421 ? -12.688 -6.391 26.562 1 93.88 421 LEU B O 1
ATOM 8603 N N . SER B 1 422 ? -10.898 -5.516 27.5 1 96.31 422 SER B N 1
ATOM 8604 C CA . SER B 1 422 ? -10.82 -4.352 26.625 1 96.31 422 SER B CA 1
ATOM 8605 C C . SER B 1 422 ? -9.68 -4.492 25.609 1 96.31 422 SER B C 1
ATOM 8607 O O . SER B 1 422 ? -9.602 -3.732 24.641 1 96.31 422 SER B O 1
ATOM 8609 N N . SER B 1 423 ? -8.898 -5.504 25.797 1 94.06 423 SER B N 1
ATOM 8610 C CA . SER B 1 423 ? -7.656 -5.645 25.047 1 94.06 423 SER B CA 1
ATOM 8611 C C . SER B 1 423 ? -7.914 -6.105 23.625 1 94.06 423 SER B C 1
ATOM 8613 O O . SER B 1 423 ? -9 -6.594 23.312 1 94.06 423 SER B O 1
ATOM 8615 N N . MET B 1 424 ? -6.988 -5.895 22.75 1 96.12 424 MET B N 1
ATOM 8616 C CA . MET B 1 424 ? -6.953 -6.293 21.344 1 96.12 424 MET B CA 1
ATOM 8617 C C . MET B 1 424 ? -5.578 -6.836 20.969 1 96.12 424 MET B C 1
ATOM 8619 O O . MET B 1 424 ? -4.562 -6.414 21.531 1 96.12 424 MET B O 1
ATOM 8623 N N . GLU B 1 425 ? -5.586 -7.754 20.094 1 95.75 425 GLU B N 1
ATOM 8624 C CA . GLU B 1 425 ? -4.348 -8.305 19.562 1 95.75 425 GLU B CA 1
ATOM 8625 C C . GLU B 1 425 ? -4.379 -8.352 18.031 1 95.75 425 GLU B C 1
ATOM 8627 O O . GLU B 1 425 ? -5.457 -8.406 17.438 1 95.75 425 GLU B O 1
ATOM 8632 N N . ARG B 1 426 ? -3.252 -8.328 17.469 1 96.31 426 ARG B N 1
ATOM 8633 C CA . ARG B 1 426 ? -3.125 -8.391 16.016 1 96.31 426 ARG B CA 1
ATOM 8634 C C . ARG B 1 426 ? -2.27 -9.578 15.594 1 96.31 426 ARG B C 1
ATOM 8636 O O . ARG B 1 426 ? -1.264 -9.883 16.234 1 96.31 426 ARG B O 1
ATOM 8643 N N . TYR B 1 427 ? -2.686 -10.258 14.617 1 96.06 427 TYR B N 1
ATOM 8644 C CA . TYR B 1 427 ? -2.004 -11.43 14.078 1 96.06 427 TYR B CA 1
ATOM 8645 C C . TYR B 1 427 ? -1.401 -11.125 12.711 1 96.06 427 TYR B C 1
ATOM 8647 O O . TYR B 1 427 ? -2.092 -10.625 11.82 1 96.06 427 TYR B O 1
ATOM 8655 N N . ASP B 1 428 ? -0.111 -11.383 12.531 1 94.06 428 ASP B N 1
ATOM 8656 C CA . ASP B 1 428 ? 0.583 -11.289 11.25 1 94.06 428 ASP B CA 1
ATOM 8657 C C . ASP B 1 428 ? 0.753 -12.664 10.617 1 94.06 428 ASP B C 1
ATOM 8659 O O . ASP B 1 428 ? 1.584 -13.461 11.055 1 94.06 428 ASP B O 1
ATOM 8663 N N . TYR B 1 429 ? 0.031 -12.93 9.625 1 90.44 429 TYR B N 1
ATOM 8664 C CA . TYR B 1 429 ? 0.034 -14.266 9.031 1 90.44 429 TYR B CA 1
ATOM 8665 C C . TYR B 1 429 ? 1.207 -14.43 8.07 1 90.44 429 TYR B C 1
ATOM 8667 O O . TYR B 1 429 ? 1.382 -15.5 7.473 1 90.44 429 TYR B O 1
ATOM 8675 N N . ARG B 1 430 ? 2.031 -13.461 7.871 1 87 430 ARG B N 1
ATOM 8676 C CA . ARG B 1 430 ? 3.279 -13.609 7.129 1 87 430 ARG B CA 1
ATOM 8677 C C . ARG B 1 430 ? 4.363 -14.234 8.008 1 87 430 ARG B C 1
ATOM 8679 O O . ARG B 1 430 ? 5.195 -15 7.52 1 87 430 ARG B O 1
ATOM 8686 N N . THR B 1 431 ? 4.301 -13.805 9.273 1 89.56 431 THR B N 1
ATOM 8687 C CA . THR B 1 431 ? 5.344 -14.242 10.203 1 89.56 431 THR B CA 1
ATOM 8688 C C . THR B 1 431 ? 4.773 -15.211 11.234 1 89.56 431 THR B C 1
ATOM 8690 O O . THR B 1 431 ? 5.52 -15.773 12.039 1 89.56 431 THR B O 1
ATOM 8693 N N . ASN B 1 432 ? 3.48 -15.453 11.242 1 93.12 432 ASN B N 1
ATOM 8694 C CA . ASN B 1 432 ? 2.809 -16.312 12.211 1 93.12 432 ASN B CA 1
ATOM 8695 C C . ASN B 1 432 ? 3.051 -15.852 13.641 1 93.12 432 ASN B C 1
ATOM 8697 O O . ASN B 1 432 ? 3.445 -16.641 14.5 1 93.12 432 ASN B O 1
ATOM 8701 N N . THR B 1 433 ? 2.852 -14.531 13.852 1 92.81 433 THR B N 1
ATOM 8702 C CA . THR B 1 433 ? 3.096 -13.961 15.172 1 92.81 433 THR B CA 1
ATOM 8703 C C . THR B 1 433 ? 1.933 -13.07 15.602 1 92.81 433 THR B C 1
ATOM 8705 O O . THR B 1 433 ? 1.216 -12.531 14.758 1 92.81 433 THR B O 1
ATOM 8708 N N . TRP B 1 434 ? 1.723 -12.969 16.984 1 94.19 434 TRP B N 1
ATOM 8709 C CA . TRP B 1 434 ? 0.731 -12.094 17.594 1 94.19 434 TRP B CA 1
ATOM 8710 C C . TRP B 1 434 ? 1.403 -10.938 18.328 1 94.19 434 TRP B C 1
ATOM 8712 O O . TRP B 1 434 ? 2.506 -11.086 18.859 1 94.19 434 TRP B O 1
ATOM 8722 N N . ALA B 1 435 ? 0.745 -9.797 18.344 1 93.75 435 ALA B N 1
ATOM 8723 C CA . ALA B 1 435 ? 1.209 -8.641 19.109 1 93.75 435 ALA B CA 1
ATOM 8724 C C . ALA B 1 435 ? 0.038 -7.895 19.734 1 93.75 435 ALA B C 1
ATOM 8726 O O . ALA B 1 435 ? -1.038 -7.801 19.141 1 93.75 435 ALA B O 1
ATOM 8727 N N . GLY B 1 436 ? 0.293 -7.355 20.906 1 93.75 436 GLY B N 1
ATOM 8728 C CA . GLY B 1 436 ? -0.71 -6.492 21.5 1 93.75 436 GLY B CA 1
ATOM 8729 C C . GLY B 1 436 ? -0.788 -5.125 20.844 1 93.75 436 GLY B C 1
ATOM 8730 O O . GLY B 1 436 ? 0.222 -4.598 20.375 1 93.75 436 GLY B O 1
ATOM 8731 N N . VAL B 1 437 ? -1.956 -4.551 20.781 1 95.25 437 VAL B N 1
ATOM 8732 C CA . VAL B 1 437 ? -2.168 -3.195 20.281 1 95.25 437 VAL B CA 1
ATOM 8733 C C . VAL B 1 437 ? -3.01 -2.402 21.266 1 95.25 437 VAL B C 1
ATOM 8735 O O . VAL B 1 437 ? -3.35 -2.904 22.344 1 95.25 437 VAL B O 1
ATOM 8738 N N . ALA B 1 438 ? -3.281 -1.095 20.953 1 94.56 438 ALA B N 1
ATOM 8739 C CA . ALA B 1 438 ? -4.012 -0.215 21.859 1 94.56 438 ALA B CA 1
ATOM 8740 C C . ALA B 1 438 ? -5.355 -0.82 22.25 1 94.56 438 ALA B C 1
ATOM 8742 O O . ALA B 1 438 ? -6.121 -1.257 21.391 1 94.56 438 ALA B O 1
ATOM 8743 N N . PRO B 1 439 ? -5.664 -0.949 23.469 1 96.12 439 PRO B N 1
ATOM 8744 C CA . PRO B 1 439 ? -6.949 -1.49 23.922 1 96.12 439 PRO B CA 1
ATOM 8745 C C . PRO B 1 439 ? -8.094 -0.491 23.766 1 96.12 439 PRO B C 1
ATOM 8747 O O . PRO B 1 439 ? -7.855 0.699 23.547 1 96.12 439 PRO B O 1
ATOM 8750 N N . MET B 1 440 ? -9.289 -1.023 23.797 1 96.62 440 MET B N 1
ATOM 8751 C CA . MET B 1 440 ? -10.461 -0.155 23.922 1 96.62 440 MET B CA 1
ATOM 8752 C C . MET B 1 440 ? -10.523 0.49 25.297 1 96.62 440 MET B C 1
ATOM 8754 O O . MET B 1 440 ? -9.836 0.048 26.234 1 96.62 440 MET B O 1
ATOM 8758 N N . ALA B 1 441 ? -11.336 1.532 25.406 1 93.88 441 ALA B N 1
ATOM 8759 C CA . ALA B 1 441 ? -11.477 2.242 26.672 1 93.88 441 ALA B CA 1
ATOM 8760 C C . ALA B 1 441 ? -12.211 1.386 27.703 1 93.88 441 ALA B C 1
ATOM 8762 O O . ALA B 1 441 ? -11.977 1.507 28.906 1 93.88 441 ALA B O 1
ATOM 8763 N N . LYS B 1 442 ? -13.094 0.518 27.203 1 95.12 442 LYS B N 1
ATOM 8764 C CA . LYS B 1 442 ? -13.906 -0.327 28.078 1 95.12 442 LYS B CA 1
ATOM 8765 C C . LYS B 1 442 ? -13.883 -1.779 27.609 1 95.12 442 LYS B C 1
ATOM 8767 O O . LYS B 1 442 ? -13.664 -2.055 26.438 1 95.12 442 LYS B O 1
ATOM 8772 N N . GLU B 1 443 ? -14.102 -2.65 28.625 1 96.88 443 GLU B N 1
ATOM 8773 C CA . GLU B 1 443 ? -14.25 -4.062 28.281 1 96.88 443 GLU B CA 1
ATOM 8774 C C . GLU B 1 443 ? -15.562 -4.316 27.547 1 96.88 443 GLU B C 1
ATOM 8776 O O . GLU B 1 443 ? -16.625 -3.875 28 1 96.88 443 GLU B O 1
ATOM 8781 N N . VAL B 1 444 ? -15.516 -4.996 26.453 1 97.88 444 VAL B N 1
ATOM 8782 C CA . VAL B 1 444 ? -16.703 -5.277 25.656 1 97.88 444 VAL B CA 1
ATOM 8783 C C . VAL B 1 444 ? -16.672 -6.723 25.172 1 97.88 444 VAL B C 1
ATOM 8785 O O . VAL B 1 444 ? -15.609 -7.219 24.766 1 97.88 444 VAL B O 1
ATOM 8788 N N . SER B 1 445 ? -17.75 -7.438 25.281 1 96.12 445 SER B N 1
ATOM 8789 C CA . SER B 1 445 ? -17.906 -8.781 24.734 1 96.12 445 SER B CA 1
ATOM 8790 C C . SER B 1 445 ? -19.109 -8.875 23.828 1 96.12 445 SER B C 1
ATOM 8792 O O . SER B 1 445 ? -19.984 -8.008 23.859 1 96.12 445 SER B O 1
ATOM 8794 N N . GLY B 1 446 ? -19.141 -9.914 22.953 1 96.12 446 GLY B N 1
ATOM 8795 C CA . GLY B 1 446 ? -20.266 -10.109 22.062 1 96.12 446 GLY B CA 1
ATOM 8796 C C . GLY B 1 446 ? -20.469 -8.945 21.094 1 96.12 446 GLY B C 1
ATOM 8797 O O . GLY B 1 446 ? -21.609 -8.57 20.797 1 96.12 446 GLY B O 1
ATOM 8798 N N . LEU B 1 447 ? -19.406 -8.289 20.719 1 97.62 447 LEU B N 1
ATOM 8799 C CA . LEU B 1 447 ? -19.453 -7.148 19.797 1 97.62 447 LEU B CA 1
ATOM 8800 C C . LEU B 1 447 ? -19.328 -7.609 18.359 1 97.62 447 LEU B C 1
ATOM 8802 O O . LEU B 1 447 ? -18.906 -8.742 18.094 1 97.62 447 LEU B O 1
ATOM 8806 N N . GLY B 1 448 ? -19.766 -6.746 17.422 1 97.94 448 GLY B N 1
ATOM 8807 C CA . GLY B 1 448 ? -19.484 -6.93 16.016 1 97.94 448 GLY B CA 1
ATOM 8808 C C . GLY B 1 448 ? -18.297 -6.109 15.523 1 97.94 448 GLY B C 1
ATOM 8809 O O . GLY B 1 448 ? -18.078 -4.992 16 1 97.94 448 GLY B O 1
ATOM 8810 N N . VAL B 1 449 ? -17.516 -6.664 14.617 1 98.12 449 VAL B N 1
ATOM 8811 C CA . VAL B 1 449 ? -16.375 -5.93 14.055 1 98.12 449 VAL B CA 1
ATOM 8812 C C . VAL B 1 449 ? -16.375 -6.062 12.539 1 98.12 449 VAL B C 1
ATOM 8814 O O . VAL B 1 449 ? -16.797 -7.09 11.992 1 98.12 449 VAL B O 1
ATOM 8817 N N . ALA B 1 450 ? -15.945 -5.074 11.859 1 97.75 450 ALA B N 1
ATOM 8818 C CA . ALA B 1 450 ? -15.773 -5.078 10.406 1 97.75 450 ALA B CA 1
ATOM 8819 C C . ALA B 1 450 ? -14.727 -4.055 9.977 1 97.75 450 ALA B C 1
ATOM 8821 O O . ALA B 1 450 ? -14.406 -3.129 10.727 1 97.75 450 ALA B O 1
ATOM 8822 N N . GLU B 1 451 ? -14.117 -4.301 8.914 1 96.06 451 GLU B N 1
ATOM 8823 C CA . GLU B 1 451 ? -13.188 -3.357 8.305 1 96.06 451 GLU B CA 1
ATOM 8824 C C . GLU B 1 451 ? -13.883 -2.496 7.254 1 96.06 451 GLU B C 1
ATOM 8826 O O . GLU B 1 451 ? -14.625 -3.008 6.418 1 96.06 451 GLU B O 1
ATOM 8831 N N . LEU B 1 452 ? -13.75 -1.212 7.352 1 94.06 452 LEU B N 1
ATOM 8832 C CA . LEU B 1 452 ? -14.258 -0.277 6.355 1 94.06 452 LEU B CA 1
ATOM 8833 C C . LEU B 1 452 ? -13.242 0.824 6.07 1 94.06 452 LEU B C 1
ATOM 8835 O O . LEU B 1 452 ? -12.82 1.536 6.984 1 94.06 452 LEU B O 1
ATOM 8839 N N . ASN B 1 453 ? -12.867 0.928 4.863 1 90.19 453 ASN B N 1
ATOM 8840 C CA . ASN B 1 453 ? -11.969 1.979 4.398 1 90.19 453 ASN B CA 1
ATOM 8841 C C . ASN B 1 453 ? -10.664 1.995 5.191 1 90.19 453 ASN B C 1
ATOM 8843 O O . ASN B 1 453 ? -10.219 3.051 5.652 1 90.19 453 ASN B O 1
ATOM 8847 N N . GLY B 1 454 ? -10.133 0.843 5.512 1 90.12 454 GLY B N 1
ATOM 8848 C CA . GLY B 1 454 ? -8.82 0.733 6.133 1 90.12 454 GLY B CA 1
ATOM 8849 C C . GLY B 1 454 ? -8.859 0.887 7.641 1 90.12 454 GLY B C 1
ATOM 8850 O O . GLY B 1 454 ? -7.816 0.891 8.297 1 90.12 454 GLY B O 1
ATOM 8851 N N . CYS B 1 455 ? -10 1.053 8.172 1 94.75 455 CYS B N 1
ATOM 8852 C CA . CYS B 1 455 ? -10.172 1.149 9.617 1 94.75 455 CYS B CA 1
ATOM 8853 C C . CYS B 1 455 ? -11.008 -0.011 10.148 1 94.75 455 CYS B C 1
ATOM 8855 O O . CYS B 1 455 ? -11.805 -0.597 9.414 1 94.75 455 CYS B O 1
ATOM 8857 N N . LEU B 1 456 ? -10.727 -0.343 11.367 1 97 456 LEU B N 1
ATOM 8858 C CA . LEU B 1 456 ? -11.516 -1.358 12.062 1 97 456 LEU B CA 1
ATOM 8859 C C . LEU B 1 456 ? -12.602 -0.715 12.922 1 97 456 LEU B C 1
ATOM 8861 O O . LEU B 1 456 ? -12.336 0.245 13.648 1 97 456 LEU B O 1
ATOM 8865 N N . TYR B 1 457 ? -13.836 -1.203 12.812 1 98.38 457 TYR B N 1
ATOM 8866 C CA . TYR B 1 457 ? -14.953 -0.705 13.602 1 98.38 457 TYR B CA 1
ATOM 8867 C C . TYR B 1 457 ? -15.43 -1.759 14.594 1 98.38 457 TYR B C 1
ATOM 8869 O O . TYR B 1 457 ? -15.672 -2.91 14.219 1 98.38 457 TYR B O 1
ATOM 8877 N N . ALA B 1 458 ? -15.484 -1.455 15.797 1 98.56 458 ALA B N 1
ATOM 8878 C CA . ALA B 1 458 ? -16.141 -2.24 16.844 1 98.56 458 ALA B CA 1
ATOM 8879 C C . ALA B 1 458 ? -17.547 -1.696 17.141 1 98.56 458 ALA B C 1
ATOM 8881 O O . ALA B 1 458 ? -17.688 -0.532 17.516 1 98.56 458 ALA B O 1
ATOM 8882 N N . VAL B 1 459 ? -18.516 -2.504 16.969 1 98.69 459 VAL B N 1
ATOM 8883 C CA . VAL B 1 459 ? -19.891 -2.021 16.969 1 98.69 459 VAL B CA 1
ATOM 8884 C C . VAL B 1 459 ? -20.703 -2.762 18.016 1 98.69 459 VAL B C 1
ATOM 8886 O O . VAL B 1 459 ? -20.844 -3.986 17.969 1 98.69 459 VAL B O 1
ATOM 8889 N N . GLY B 1 460 ? -21.281 -2.014 18.969 1 98.44 460 GLY B N 1
ATOM 8890 C CA . GLY B 1 460 ? -22.156 -2.576 20 1 98.44 460 GLY B CA 1
ATOM 8891 C C . GLY B 1 460 ? -21.438 -3.523 20.938 1 98.44 460 GLY B C 1
ATOM 8892 O O . GLY B 1 460 ? -20.328 -3.236 21.391 1 98.44 460 GLY B O 1
ATOM 8893 N N . GLY B 1 461 ? -22.156 -4.594 21.312 1 98.06 461 GLY B N 1
ATOM 8894 C CA . GLY B 1 461 ? -21.625 -5.551 22.266 1 98.06 461 GLY B CA 1
ATOM 8895 C C . GLY B 1 461 ? -22.172 -5.355 23.672 1 98.06 461 GLY B C 1
ATOM 8896 O O . GLY B 1 461 ? -23.203 -4.695 23.859 1 98.06 461 GLY B O 1
ATOM 8897 N N . TRP B 1 462 ? -21.547 -6.105 24.562 1 97.31 462 TRP B N 1
ATOM 8898 C CA . TRP B 1 462 ? -22 -6.098 25.953 1 97.31 462 TRP B CA 1
ATOM 8899 C C . TRP B 1 462 ? -20.922 -5.512 26.859 1 97.31 462 TRP B C 1
ATOM 8901 O O . TRP B 1 462 ? -19.734 -5.797 26.703 1 97.31 462 TRP B O 1
ATOM 8911 N N . HIS B 1 463 ? -21.312 -4.676 27.703 1 96 463 HIS B N 1
ATOM 8912 C CA . HIS B 1 463 ? -20.469 -4.176 28.781 1 96 463 HIS B CA 1
ATOM 8913 C C . HIS B 1 463 ? -21.203 -4.273 30.125 1 96 463 HIS B C 1
ATOM 8915 O O . HIS B 1 463 ? -22.234 -3.646 30.328 1 96 463 HIS B O 1
ATOM 8921 N N . ARG B 1 464 ? -20.656 -5.062 31.031 1 92.5 464 ARG B N 1
ATOM 8922 C CA . ARG B 1 464 ? -21.219 -5.258 32.375 1 92.5 464 ARG B CA 1
ATOM 8923 C C . ARG B 1 464 ? -22.703 -5.609 32.281 1 92.5 464 ARG B C 1
ATOM 8925 O O . ARG B 1 464 ? -23.531 -4.996 32.969 1 92.5 464 ARG B O 1
ATOM 8932 N N . GLY B 1 465 ? -23.016 -6.465 31.328 1 90.94 465 GLY B N 1
ATOM 8933 C CA . GLY B 1 465 ? -24.344 -7.031 31.219 1 90.94 465 GLY B CA 1
ATOM 8934 C C . GLY B 1 465 ? -25.312 -6.148 30.453 1 90.94 465 GLY B C 1
ATOM 8935 O O . GLY B 1 465 ? -26.484 -6.488 30.312 1 90.94 465 GLY B O 1
ATOM 8936 N N . ARG B 1 466 ? -24.891 -5.086 29.953 1 95 466 ARG B N 1
ATOM 8937 C CA . ARG B 1 466 ? -25.75 -4.191 29.203 1 95 466 ARG B CA 1
ATOM 8938 C C . ARG B 1 466 ? -25.297 -4.098 27.75 1 95 466 ARG B C 1
ATOM 8940 O O . ARG B 1 466 ? -24.094 -4.035 27.469 1 95 466 ARG B O 1
ATOM 8947 N N . PRO B 1 467 ? -26.312 -4.125 26.859 1 97.06 467 PRO B N 1
ATOM 8948 C CA . PRO B 1 467 ? -25.938 -3.926 25.453 1 97.06 467 PRO B CA 1
ATOM 8949 C C . PRO B 1 467 ? -25.547 -2.48 25.141 1 97.06 467 PRO B C 1
ATOM 8951 O O . PRO B 1 467 ? -26.109 -1.552 25.734 1 97.06 467 PRO B O 1
ATOM 8954 N N . LEU B 1 468 ? -24.672 -2.242 24.234 1 97.62 468 LEU B N 1
ATOM 8955 C CA . LEU B 1 468 ? -24.141 -0.92 23.922 1 97.62 468 LEU B CA 1
ATOM 8956 C C . LEU B 1 468 ? -24.625 -0.448 22.562 1 97.62 468 LEU B C 1
ATOM 8958 O O . LEU B 1 468 ? -24.938 -1.265 21.688 1 97.62 468 LEU B O 1
ATOM 8962 N N . ASN B 1 469 ? -24.719 0.844 22.359 1 98.19 469 ASN B N 1
ATOM 8963 C CA . ASN B 1 469 ? -24.938 1.428 21.047 1 98.19 469 ASN B CA 1
ATOM 8964 C C . ASN B 1 469 ? -23.688 2.166 20.562 1 98.19 469 ASN B C 1
ATOM 8966 O O . ASN B 1 469 ? -23.703 2.781 19.484 1 98.19 469 ASN B O 1
ATOM 8970 N N . SER B 1 470 ? -22.609 2.098 21.328 1 97.44 470 SER B N 1
ATOM 8971 C CA . SER B 1 470 ? -21.375 2.803 21 1 97.44 470 SER B CA 1
ATOM 8972 C C . SER B 1 470 ? -20.672 2.15 19.812 1 97.44 470 SER B C 1
ATOM 8974 O O . SER B 1 470 ? -20.797 0.944 19.594 1 97.44 470 SER B O 1
ATOM 8976 N N . VAL B 1 471 ? -19.969 2.908 19.031 1 98.56 471 VAL B N 1
ATOM 8977 C CA . VAL B 1 471 ? -19.172 2.467 17.906 1 98.56 471 VAL B CA 1
ATOM 8978 C C . VAL B 1 471 ? -17.781 3.098 17.984 1 98.56 471 VAL B C 1
ATOM 8980 O O . VAL B 1 471 ? -17.656 4.316 18.125 1 98.56 471 VAL B O 1
ATOM 8983 N N . LEU B 1 472 ? -16.812 2.287 17.969 1 98.19 472 LEU B N 1
ATOM 8984 C CA . LEU B 1 472 ? -15.422 2.742 18 1 98.19 472 LEU B CA 1
ATOM 8985 C C . LEU B 1 472 ? -14.719 2.447 16.688 1 98.19 472 LEU B C 1
ATOM 8987 O O . LEU B 1 472 ? -14.953 1.405 16.062 1 98.19 472 LEU B O 1
ATOM 8991 N N . ARG B 1 473 ? -13.953 3.334 16.25 1 97.81 473 ARG B N 1
ATOM 8992 C CA . ARG B 1 473 ? -13.109 3.191 15.07 1 97.81 473 ARG B CA 1
ATOM 8993 C C . ARG B 1 473 ? -11.633 3.115 15.461 1 97.81 473 ARG B C 1
ATOM 8995 O O . ARG B 1 473 ? -11.133 3.971 16.203 1 97.81 473 ARG B O 1
ATOM 9002 N N . TYR B 1 474 ? -10.961 2.135 15.016 1 96.62 474 TYR B N 1
ATOM 9003 C CA . TYR B 1 474 ? -9.539 1.938 15.273 1 96.62 474 TYR B CA 1
ATOM 9004 C C . TYR B 1 474 ? -8.719 2.232 14.023 1 96.62 474 TYR B C 1
ATOM 9006 O O . TYR B 1 474 ? -9.008 1.708 12.945 1 96.62 474 TYR B O 1
ATOM 9014 N N . TYR B 1 475 ? -7.68 3.008 14.172 1 92.5 475 TYR B N 1
ATOM 9015 C CA . TYR B 1 475 ? -6.754 3.322 13.094 1 92.5 475 TYR B CA 1
ATOM 9016 C C . TYR B 1 475 ? -5.488 2.479 13.195 1 92.5 475 TYR B C 1
ATOM 9018 O O . TYR B 1 475 ? -4.621 2.748 14.023 1 92.5 475 TYR B O 1
ATOM 9026 N N . PRO B 1 476 ? -5.324 1.573 12.266 1 91.31 476 PRO B N 1
ATOM 9027 C CA . PRO B 1 476 ? -4.137 0.718 12.328 1 91.31 476 PRO B CA 1
ATOM 9028 C C . PRO B 1 476 ? -2.836 1.502 12.172 1 91.31 476 PRO B C 1
ATOM 9030 O O . PRO B 1 476 ? -1.812 1.127 12.742 1 91.31 476 PRO B O 1
ATOM 9033 N N . SER B 1 477 ? -2.832 2.543 11.453 1 84.62 477 SER B N 1
ATOM 9034 C CA . SER B 1 477 ? -1.618 3.295 11.148 1 84.62 477 SER B CA 1
ATOM 9035 C C . SER B 1 477 ? -1.115 4.051 12.375 1 84.62 477 SER B C 1
ATOM 9037 O O . SER B 1 477 ? 0.088 4.277 12.516 1 84.62 477 SER B O 1
ATOM 9039 N N . SER B 1 478 ? -2.021 4.453 13.289 1 87.94 478 SER B N 1
ATOM 9040 C CA . SER B 1 478 ? -1.623 5.242 14.445 1 87.94 478 SER B CA 1
ATOM 9041 C C . SER B 1 478 ? -1.862 4.477 15.742 1 87.94 478 SER B C 1
ATOM 9043 O O . SER B 1 478 ? -1.437 4.914 16.812 1 87.94 478 SER B O 1
ATOM 9045 N N . ASN B 1 479 ? -2.529 3.318 15.672 1 92.94 479 ASN B N 1
ATOM 9046 C CA . ASN B 1 479 ? -2.801 2.484 16.828 1 92.94 479 ASN B CA 1
ATOM 9047 C C . ASN B 1 479 ? -3.633 3.229 17.875 1 92.94 479 ASN B C 1
ATOM 9049 O O . ASN B 1 479 ? -3.305 3.213 19.062 1 92.94 479 ASN B O 1
ATOM 9053 N N . ILE B 1 480 ? -4.684 3.945 17.359 1 92.81 480 ILE B N 1
ATOM 9054 C CA . ILE B 1 480 ? -5.543 4.699 18.266 1 92.81 480 ILE B CA 1
ATOM 9055 C C . ILE B 1 480 ? -7.008 4.371 17.984 1 92.81 480 ILE B C 1
ATOM 9057 O O . ILE B 1 480 ? -7.359 3.998 16.859 1 92.81 480 ILE B O 1
ATOM 9061 N N . TRP B 1 481 ? -7.824 4.492 19.047 1 95.06 481 TRP B N 1
ATOM 9062 C CA . TRP B 1 481 ? -9.273 4.367 18.938 1 95.06 481 TRP B CA 1
ATOM 9063 C C . TRP B 1 481 ? -9.938 5.734 18.953 1 95.06 481 TRP B C 1
ATOM 9065 O O . TRP B 1 481 ? -9.484 6.648 19.641 1 95.06 481 TRP B O 1
ATOM 9075 N N . GLU B 1 482 ? -10.953 5.863 18.25 1 95.44 482 GLU B N 1
ATOM 9076 C CA . GLU B 1 482 ? -11.797 7.055 18.234 1 95.44 482 GLU B CA 1
ATOM 9077 C C . GLU B 1 482 ? -13.273 6.684 18.281 1 95.44 482 GLU B C 1
ATOM 9079 O O . GLU B 1 482 ? -13.711 5.754 17.594 1 95.44 482 GLU B O 1
ATOM 9084 N N . ALA B 1 483 ? -14.031 7.352 19.125 1 97.06 483 ALA B N 1
ATOM 9085 C CA . ALA B 1 483 ? -15.477 7.152 19.141 1 97.06 483 ALA B CA 1
ATOM 9086 C C . ALA B 1 483 ? -16.141 7.875 17.969 1 97.06 483 ALA B C 1
ATOM 9088 O O . ALA B 1 483 ? -15.82 9.031 17.688 1 97.06 483 ALA B O 1
ATOM 9089 N N . VAL B 1 484 ? -16.984 7.188 17.266 1 97.38 484 VAL B N 1
ATOM 9090 C CA . VAL B 1 484 ? -17.781 7.816 16.219 1 97.38 484 VAL B CA 1
ATOM 9091 C C . VAL B 1 484 ? -19.25 7.852 16.609 1 97.38 484 VAL B C 1
ATOM 9093 O O . VAL B 1 484 ? -19.594 7.543 17.75 1 97.38 484 VAL B O 1
ATOM 9096 N N . ALA B 1 485 ? -20.141 8.328 15.664 1 98.19 485 ALA B N 1
ATOM 9097 C CA . ALA B 1 485 ? -21.562 8.445 15.969 1 98.19 485 ALA B CA 1
ATOM 9098 C C . ALA B 1 485 ? -22.125 7.129 16.484 1 98.19 485 ALA B C 1
ATOM 9100 O O . ALA B 1 485 ? -21.875 6.07 15.898 1 98.19 485 ALA B O 1
ATOM 9101 N N . PRO B 1 486 ? -22.797 7.102 17.609 1 98.38 486 PRO B N 1
ATOM 9102 C CA . PRO B 1 486 ? -23.422 5.871 18.109 1 98.38 486 PRO B CA 1
ATOM 9103 C C . PRO B 1 486 ? -24.625 5.43 17.297 1 98.38 486 PRO B C 1
ATOM 9105 O O . PRO B 1 486 ? -25.219 6.242 16.578 1 98.38 486 PRO B O 1
ATOM 9108 N N . MET B 1 487 ? -24.906 4.18 17.375 1 98.19 487 MET B N 1
ATOM 9109 C CA . MET B 1 487 ? -26.125 3.668 16.75 1 98.19 487 MET B CA 1
ATOM 9110 C C . MET B 1 487 ? -27.375 4.242 17.422 1 98.19 487 MET B C 1
ATOM 9112 O O . MET B 1 487 ? -27.281 4.809 18.516 1 98.19 487 MET B O 1
ATOM 9116 N N . THR B 1 488 ? -28.484 4.113 16.734 1 96.69 488 THR B N 1
ATOM 9117 C CA . THR B 1 488 ? -29.75 4.57 17.297 1 96.69 488 THR B CA 1
ATOM 9118 C C . THR B 1 488 ? -30.234 3.623 18.391 1 96.69 488 THR B C 1
ATOM 9120 O O . THR B 1 488 ? -30.828 4.059 19.375 1 96.69 488 THR B O 1
ATOM 9123 N N . ALA B 1 489 ? -29.953 2.359 18.281 1 96.12 489 ALA B N 1
ATOM 9124 C CA . ALA B 1 489 ? -30.359 1.342 19.25 1 96.12 489 ALA B CA 1
ATOM 9125 C C . ALA B 1 489 ? -29.125 0.627 19.812 1 96.12 489 ALA B C 1
ATOM 9127 O O . ALA B 1 489 ? -28.109 0.509 19.156 1 96.12 489 ALA B O 1
ATOM 9128 N N . THR B 1 490 ? -29.312 0.188 21.094 1 97.5 490 THR B N 1
ATOM 9129 C CA . THR B 1 490 ? -28.281 -0.693 21.641 1 97.5 490 THR B CA 1
ATOM 9130 C C . THR B 1 490 ? -28.359 -2.076 21 1 97.5 490 THR B C 1
ATOM 9132 O O . THR B 1 490 ? -29.453 -2.562 20.688 1 97.5 490 THR B O 1
ATOM 9135 N N . ARG B 1 491 ? -27.25 -2.695 20.766 1 98.25 491 ARG B N 1
ATOM 9136 C CA . ARG B 1 491 ? -27.234 -4 20.125 1 98.25 491 ARG B CA 1
ATOM 9137 C C . ARG B 1 491 ? -26.188 -4.91 20.734 1 98.25 491 ARG B C 1
ATOM 9139 O O . ARG B 1 491 ? -24.984 -4.73 20.5 1 98.25 491 ARG B O 1
ATOM 9146 N N . GLY B 1 492 ? -26.625 -5.906 21.469 1 97.81 492 GLY B N 1
ATOM 9147 C CA . GLY B 1 492 ? -25.734 -6.969 21.906 1 97.81 492 GLY B CA 1
ATOM 9148 C C . GLY B 1 492 ? -25.672 -8.133 20.938 1 97.81 492 GLY B C 1
ATOM 9149 O O . GLY B 1 492 ? -26.703 -8.688 20.562 1 97.81 492 GLY B O 1
ATOM 9150 N N . GLY B 1 493 ? -24.469 -8.531 20.531 1 97.38 493 GLY B N 1
ATOM 9151 C CA . GLY B 1 493 ? -24.297 -9.625 19.594 1 97.38 493 GLY B CA 1
ATOM 9152 C C . GLY B 1 493 ? -24.797 -9.305 18.203 1 97.38 493 GLY B C 1
ATOM 9153 O O . GLY B 1 493 ? -25.531 -10.102 17.609 1 97.38 493 GLY B O 1
ATOM 9154 N N . PRO B 1 494 ? -24.547 -8.141 17.703 1 98.44 494 PRO B N 1
ATOM 9155 C CA . PRO B 1 494 ? -24.969 -7.805 16.328 1 98.44 494 PRO B CA 1
ATOM 9156 C C . PRO B 1 494 ? -24.109 -8.484 15.273 1 98.44 494 PRO B C 1
ATOM 9158 O O . PRO B 1 494 ? -22.953 -8.844 15.539 1 98.44 494 PRO B O 1
ATOM 9161 N N . CYS B 1 495 ? -24.672 -8.711 14.109 1 98.31 495 CYS B N 1
ATOM 9162 C CA . CYS B 1 495 ? -23.906 -9.031 12.914 1 98.31 495 CYS B CA 1
ATOM 9163 C C . CYS B 1 495 ? -23.438 -7.758 12.211 1 98.31 495 CYS B C 1
ATOM 9165 O O . CYS B 1 495 ? -24.266 -6.941 11.789 1 98.31 495 CYS B O 1
ATOM 9167 N N . VAL B 1 496 ? -22.172 -7.578 12.109 1 98.38 496 VAL B N 1
ATOM 9168 C CA . VAL B 1 496 ? -21.641 -6.363 11.5 1 98.38 496 VAL B CA 1
ATOM 9169 C C . VAL B 1 496 ? -20.906 -6.707 10.211 1 98.38 496 VAL B C 1
ATOM 9171 O O . VAL B 1 496 ? -20 -7.543 10.203 1 98.38 496 VAL B O 1
ATOM 9174 N N . VAL B 1 497 ? -21.359 -6.137 9.141 1 97.19 497 VAL B N 1
ATOM 9175 C CA . VAL B 1 497 ? -20.797 -6.375 7.816 1 97.19 497 VAL B CA 1
ATOM 9176 C C . VAL B 1 497 ? -20.562 -5.047 7.109 1 97.19 497 VAL B C 1
ATOM 9178 O O . VAL B 1 497 ? -21.25 -4.059 7.371 1 97.19 497 VAL B O 1
ATOM 9181 N N . SER B 1 498 ? -19.5 -5.031 6.352 1 94.94 498 SER B N 1
ATOM 9182 C CA . SER B 1 498 ? -19.203 -3.795 5.637 1 94.94 498 SER B CA 1
ATOM 9183 C C . SER B 1 498 ? -19.078 -4.039 4.137 1 94.94 498 SER B C 1
ATOM 9185 O O . SER B 1 498 ? -18.672 -5.125 3.713 1 94.94 498 SER B O 1
ATOM 9187 N N . ASP B 1 499 ? -19.5 -3.105 3.363 1 90.62 499 ASP B N 1
ATOM 9188 C CA . ASP B 1 499 ? -19.266 -2.949 1.933 1 90.62 499 ASP B CA 1
ATOM 9189 C C . ASP B 1 499 ? -18.938 -1.498 1.584 1 90.62 499 ASP B C 1
ATOM 9191 O O . ASP B 1 499 ? -17.953 -0.941 2.07 1 90.62 499 ASP B O 1
ATOM 9195 N N . LYS B 1 500 ? -19.859 -0.804 0.99 1 86.31 500 LYS B N 1
ATOM 9196 C CA . LYS B 1 500 ? -19.688 0.638 0.836 1 86.31 500 LYS B CA 1
ATOM 9197 C C . LYS B 1 500 ? -19.938 1.364 2.154 1 86.31 500 LYS B C 1
ATOM 9199 O O . LYS B 1 500 ? -19.328 2.404 2.422 1 86.31 500 LYS B O 1
ATOM 9204 N N . TYR B 1 501 ? -20.797 0.743 2.889 1 94.88 501 TYR B N 1
ATOM 9205 C CA . TYR B 1 501 ? -21.156 1.239 4.211 1 94.88 501 TYR B CA 1
ATOM 9206 C C . TYR B 1 501 ? -20.984 0.157 5.27 1 94.88 501 TYR B C 1
ATOM 9208 O O . TYR B 1 501 ? -20.656 -0.989 4.945 1 94.88 501 TYR B O 1
ATOM 9216 N N . LEU B 1 502 ? -21.047 0.596 6.496 1 97.19 502 LEU B N 1
ATOM 9217 C CA . LEU B 1 502 ? -21.047 -0.334 7.621 1 97.19 502 LEU B CA 1
ATOM 9218 C C . LEU B 1 502 ? -22.484 -0.647 8.062 1 97.19 502 LEU B C 1
ATOM 9220 O O . LEU B 1 502 ? -23.297 0.26 8.211 1 97.19 502 LEU B O 1
ATOM 9224 N N . TYR B 1 503 ? -22.781 -1.915 8.219 1 98.44 503 TYR B N 1
ATOM 9225 C CA . TYR B 1 503 ? -24.125 -2.332 8.586 1 98.44 503 TYR B CA 1
ATOM 9226 C C . TYR B 1 503 ? -24.125 -3.045 9.938 1 98.44 503 TYR B C 1
ATOM 9228 O O . TYR B 1 503 ? -23.375 -3.994 10.141 1 98.44 503 TYR B O 1
ATOM 9236 N N . ALA B 1 504 ? -24.875 -2.578 10.844 1 98.69 504 ALA B N 1
ATOM 9237 C CA . ALA B 1 504 ? -25.203 -3.285 12.078 1 98.69 504 ALA B CA 1
ATOM 9238 C C . ALA B 1 504 ? -26.547 -3.992 11.977 1 98.69 504 ALA B C 1
ATOM 9240 O O . ALA B 1 504 ? -27.578 -3.342 11.844 1 98.69 504 ALA B O 1
ATOM 9241 N N . ILE B 1 505 ? -26.531 -5.273 12.094 1 98.69 505 ILE B N 1
ATOM 9242 C CA . ILE B 1 505 ? -27.703 -6.074 11.75 1 98.69 505 ILE B CA 1
ATOM 9243 C C . ILE B 1 505 ? -28.141 -6.898 12.969 1 98.69 505 ILE B C 1
ATOM 9245 O O . ILE B 1 505 ? -27.391 -7.734 13.461 1 98.69 505 ILE B O 1
ATOM 9249 N N . GLY B 1 506 ? -29.359 -6.688 13.391 1 98.56 506 GLY B N 1
ATOM 9250 C CA . GLY B 1 506 ? -29.938 -7.457 14.484 1 98.56 506 GLY B CA 1
ATOM 9251 C C . GLY B 1 506 ? -29.266 -7.176 15.82 1 98.56 506 GLY B C 1
ATOM 9252 O O . GLY B 1 506 ? -28.922 -6.031 16.109 1 98.56 506 GLY B O 1
ATOM 9253 N N . GLY B 1 507 ? -29.266 -8.172 16.703 1 98 507 GLY B N 1
ATOM 9254 C CA . GLY B 1 507 ? -28.75 -8.039 18.062 1 98 507 GLY B CA 1
ATOM 9255 C C . GLY B 1 507 ? -29.844 -8.039 19.109 1 98 507 GLY B C 1
ATOM 9256 O O . GLY B 1 507 ? -31.016 -8.258 18.797 1 98 507 GLY B O 1
ATOM 9257 N N . LYS B 1 508 ? -29.359 -7.934 20.266 1 96.75 508 LYS B N 1
ATOM 9258 C CA . LYS B 1 508 ? -30.25 -7.867 21.422 1 96.75 508 LYS B CA 1
ATOM 9259 C C . LYS B 1 508 ? -30.219 -6.488 22.078 1 96.75 508 LYS B C 1
ATOM 9261 O O . LYS B 1 508 ? -29.156 -5.895 22.219 1 96.75 508 LYS B O 1
ATOM 9266 N N . THR B 1 509 ? -31.359 -5.992 22.375 1 96.5 509 THR B N 1
ATOM 9267 C CA . THR B 1 509 ? -31.438 -4.672 22.984 1 96.5 509 THR B CA 1
ATOM 9268 C C . THR B 1 509 ? -32.219 -4.73 24.297 1 96.5 509 THR B C 1
ATOM 9270 O O . THR B 1 509 ? -32.781 -5.773 24.656 1 96.5 509 THR B O 1
ATOM 9273 N N . GLU B 1 510 ? -32.125 -3.678 25.016 1 92.44 510 GLU B N 1
ATOM 9274 C CA . GLU B 1 510 ? -32.844 -3.611 26.281 1 92.44 510 GLU B CA 1
ATOM 9275 C C . GLU B 1 510 ? -34.344 -3.434 26.047 1 92.44 510 GLU B C 1
ATOM 9277 O O . GLU B 1 510 ? -34.75 -2.832 25.047 1 92.44 510 GLU B O 1
ATOM 9282 N N . ASN B 1 511 ? -35.031 -4.098 26.906 1 88 511 ASN B N 1
ATOM 9283 C CA . ASN B 1 511 ? -36.5 -4.008 26.891 1 88 511 ASN B CA 1
ATOM 9284 C C . ASN B 1 511 ? -37.031 -3.385 28.172 1 88 511 ASN B C 1
ATOM 9286 O O . ASN B 1 511 ? -36.406 -3.512 29.234 1 88 511 ASN B O 1
ATOM 9290 N N . ASP B 1 512 ? -38.125 -2.58 28.141 1 84 512 ASP B N 1
ATOM 9291 C CA . ASP B 1 512 ? -38.719 -1.919 29.281 1 84 512 ASP B CA 1
ATOM 9292 C C . ASP B 1 512 ? -39.438 -2.928 30.172 1 84 512 ASP B C 1
ATOM 9294 O O . ASP B 1 512 ? -39.781 -2.625 31.328 1 84 512 ASP B O 1
ATOM 9298 N N . ASN B 1 513 ? -39.562 -4.102 29.719 1 82.69 513 ASN B N 1
ATOM 9299 C CA . ASN B 1 513 ? -40.25 -5.121 30.5 1 82.69 513 ASN B CA 1
ATOM 9300 C C . ASN B 1 513 ? -39.312 -5.82 31.484 1 82.69 513 ASN B C 1
ATOM 9302 O O . ASN B 1 513 ? -38.375 -6.504 31.062 1 82.69 513 ASN B O 1
ATOM 9306 N N . ALA B 1 514 ? -39.594 -5.684 32.812 1 79.69 514 ALA B N 1
ATOM 9307 C CA . ALA B 1 514 ? -38.75 -6.223 33.875 1 79.69 514 ALA B CA 1
ATOM 9308 C C . ALA B 1 514 ? -38.656 -7.742 33.781 1 79.69 514 ALA B C 1
ATOM 9310 O O . ALA B 1 514 ? -37.656 -8.328 34.156 1 79.69 514 ALA B O 1
ATOM 9311 N N . ASN B 1 515 ? -39.75 -8.398 33.281 1 80.62 515 ASN B N 1
ATOM 9312 C CA . ASN B 1 515 ? -39.75 -9.852 33.219 1 80.62 515 ASN B CA 1
ATOM 9313 C C . ASN B 1 515 ? -38.969 -10.367 32 1 80.62 515 ASN B C 1
ATOM 9315 O O . ASN B 1 515 ? -38.625 -11.539 31.953 1 80.62 515 ASN B O 1
ATOM 9319 N N . ASP B 1 516 ? -38.781 -9.547 31.031 1 81.19 516 ASP B N 1
ATOM 9320 C CA . ASP B 1 516 ? -38 -9.852 29.844 1 81.19 516 ASP B CA 1
ATOM 9321 C C . ASP B 1 516 ? -37.094 -8.68 29.469 1 81.19 516 ASP B C 1
ATOM 9323 O O . ASP B 1 516 ? -37.406 -7.926 28.547 1 81.19 516 ASP B O 1
ATOM 9327 N N . PRO B 1 517 ? -36.031 -8.641 30.047 1 86.88 517 PRO B N 1
ATOM 9328 C CA . PRO B 1 517 ? -35.219 -7.414 30.031 1 86.88 517 PRO B CA 1
ATOM 9329 C C . PRO B 1 517 ? -34.562 -7.172 28.672 1 86.88 517 PRO B C 1
ATOM 9331 O O . PRO B 1 517 ? -34.062 -6.07 28.406 1 86.88 517 PRO B O 1
ATOM 9334 N N . PHE B 1 518 ? -34.594 -8.258 27.828 1 91.56 518 PHE B N 1
ATOM 9335 C CA . PHE B 1 518 ? -33.938 -8.055 26.547 1 91.56 518 PHE B CA 1
ATOM 9336 C C . PHE B 1 518 ? -34.844 -8.508 25.406 1 91.56 518 PHE B C 1
ATOM 9338 O O . PHE B 1 518 ? -35.688 -9.398 25.578 1 91.56 518 PHE B O 1
ATOM 9345 N N . LYS B 1 519 ? -34.812 -7.828 24.344 1 93.81 519 LYS B N 1
ATOM 9346 C CA . LYS B 1 519 ? -35.531 -8.203 23.141 1 93.81 519 LYS B CA 1
ATOM 9347 C C . LYS B 1 519 ? -34.625 -8.32 21.938 1 93.81 519 LYS B C 1
ATOM 9349 O O . LYS B 1 519 ? -33.625 -7.57 21.828 1 93.81 519 LYS B O 1
ATOM 9354 N N . TYR B 1 520 ? -34.969 -9.227 21.047 1 96.56 520 TYR B N 1
ATOM 9355 C CA . TYR B 1 520 ? -34.188 -9.461 19.844 1 96.56 520 TYR B CA 1
ATOM 9356 C C . TYR B 1 520 ? -34.625 -8.523 18.719 1 96.56 520 TYR B C 1
ATOM 9358 O O . TYR B 1 520 ? -35.812 -8.172 18.625 1 96.56 520 TYR B O 1
ATOM 9366 N N . LEU B 1 521 ? -33.688 -8.148 17.891 1 97.38 521 LEU B N 1
ATOM 9367 C CA . LEU B 1 521 ? -33.969 -7.176 16.828 1 97.38 521 LEU B CA 1
ATOM 9368 C C . LEU B 1 521 ? -33.906 -7.828 15.453 1 97.38 521 LEU B C 1
ATOM 9370 O O . LEU B 1 521 ? -33.094 -8.727 15.234 1 97.38 521 LEU B O 1
ATOM 9374 N N . ASN B 1 522 ? -34.75 -7.402 14.547 1 98.12 522 ASN B N 1
ATOM 9375 C CA . ASN B 1 522 ? -34.594 -7.66 13.117 1 98.12 522 ASN B CA 1
ATOM 9376 C C . ASN B 1 522 ? -34.188 -6.398 12.359 1 98.12 522 ASN B C 1
ATOM 9378 O O . ASN B 1 522 ? -34 -6.434 11.141 1 98.12 522 ASN B O 1
ATOM 9382 N N . THR B 1 523 ? -34 -5.293 13.086 1 97.94 523 THR B N 1
ATOM 9383 C CA . THR B 1 523 ? -33.719 -4.012 12.453 1 97.94 523 THR B CA 1
ATOM 9384 C C . THR B 1 523 ? -32.281 -3.947 12 1 97.94 523 THR B C 1
ATOM 9386 O O . THR B 1 523 ? -31.422 -4.707 12.484 1 97.94 523 THR B O 1
ATOM 9389 N N . VAL B 1 524 ? -31.984 -3.104 11.023 1 98.38 524 VAL B N 1
ATOM 9390 C CA . VAL B 1 524 ? -30.672 -2.885 10.438 1 98.38 524 VAL B CA 1
ATOM 9391 C C . VAL B 1 524 ? -30.375 -1.388 10.375 1 98.38 524 VAL B C 1
ATOM 9393 O O . VAL B 1 524 ? -31.234 -0.588 10.031 1 98.38 524 VAL B O 1
ATOM 9396 N N . GLU B 1 525 ? -29.219 -1.012 10.781 1 98 525 GLU B N 1
ATOM 9397 C CA . GLU B 1 525 ? -28.734 0.36 10.641 1 98 525 GLU B CA 1
ATOM 9398 C C . GLU B 1 525 ? -27.469 0.418 9.789 1 98 525 GLU B C 1
ATOM 9400 O O . GLU B 1 525 ? -26.625 -0.468 9.875 1 98 525 GLU B O 1
ATOM 9405 N N . ARG B 1 526 ? -27.391 1.348 9.016 1 97.62 526 ARG B N 1
ATOM 9406 C CA . ARG B 1 526 ? -26.266 1.567 8.117 1 97.62 526 ARG B CA 1
ATOM 9407 C C . ARG B 1 526 ? -25.5 2.828 8.5 1 97.62 526 ARG B C 1
ATOM 9409 O O . ARG B 1 526 ? -26.094 3.881 8.727 1 97.62 526 ARG B O 1
ATOM 9416 N N . TYR B 1 527 ? -24.203 2.74 8.57 1 97.56 527 TYR B N 1
ATOM 9417 C CA . TYR B 1 527 ? -23.328 3.846 8.938 1 97.56 527 TYR B CA 1
ATOM 9418 C C . TYR B 1 527 ? -22.625 4.414 7.711 1 97.56 527 TYR B C 1
ATOM 9420 O O . TYR B 1 527 ? -22 3.678 6.953 1 97.56 527 TYR B O 1
ATOM 9428 N N . ASP B 1 528 ? -22.703 5.672 7.547 1 93.25 528 ASP B N 1
ATOM 9429 C CA . ASP B 1 528 ? -21.953 6.406 6.531 1 93.25 528 ASP B CA 1
ATOM 9430 C C . ASP B 1 528 ? -20.734 7.102 7.137 1 93.25 528 ASP B C 1
ATOM 9432 O O . ASP B 1 528 ? -20.875 8.094 7.855 1 93.25 528 ASP B O 1
ATOM 9436 N N . PRO B 1 529 ? -19.609 6.625 6.816 1 90.75 529 PRO B N 1
ATOM 9437 C CA . PRO B 1 529 ? -18.406 7.199 7.438 1 90.75 529 PRO B CA 1
ATOM 9438 C C . PRO B 1 529 ? -18.141 8.633 6.992 1 90.75 529 PRO B C 1
ATOM 9440 O O . PRO B 1 529 ? -17.469 9.391 7.695 1 90.75 529 PRO B O 1
ATOM 9443 N N . ARG B 1 530 ? -18.609 9.016 5.844 1 84 530 ARG B N 1
ATOM 9444 C CA . ARG B 1 530 ? -18.391 10.367 5.344 1 84 530 ARG B CA 1
ATOM 9445 C C . ARG B 1 530 ? -19.188 11.383 6.156 1 84 530 ARG B C 1
ATOM 9447 O O . ARG B 1 530 ? -18.703 12.469 6.465 1 84 530 ARG B O 1
ATOM 9454 N N . MET B 1 531 ? -20.391 10.984 6.484 1 88.31 531 MET B N 1
ATOM 9455 C CA . MET B 1 531 ? -21.281 11.891 7.207 1 88.31 531 MET B CA 1
ATOM 9456 C C . MET B 1 531 ? -21.25 11.602 8.703 1 88.31 531 MET B C 1
ATOM 9458 O O . MET B 1 531 ? -21.797 12.367 9.5 1 88.31 531 MET B O 1
ATOM 9462 N N . ASN B 1 532 ? -20.594 10.523 9.125 1 94.19 532 ASN B N 1
ATOM 9463 C CA . ASN B 1 532 ? -20.578 10.078 10.516 1 94.19 532 ASN B CA 1
ATOM 9464 C C . ASN B 1 532 ? -21.984 9.992 11.086 1 94.19 532 ASN B C 1
ATOM 9466 O O . ASN B 1 532 ? -22.266 10.57 12.141 1 94.19 532 ASN B O 1
ATOM 9470 N N . THR B 1 533 ? -22.812 9.352 10.32 1 96.75 533 THR B N 1
ATOM 9471 C CA . THR B 1 533 ? -24.203 9.219 10.734 1 96.75 533 THR B CA 1
ATOM 9472 C C . THR B 1 533 ? -24.719 7.805 10.461 1 96.75 533 THR B C 1
ATOM 9474 O O . THR B 1 533 ? -24.188 7.102 9.602 1 96.75 533 THR B O 1
ATOM 9477 N N . TRP B 1 534 ? -25.719 7.402 11.273 1 97.81 534 TRP B N 1
ATOM 9478 C CA . TRP B 1 534 ? -26.422 6.137 11.086 1 97.81 534 TRP B CA 1
ATOM 9479 C C . TRP B 1 534 ? -27.797 6.359 10.492 1 97.81 534 TRP B C 1
ATOM 9481 O O . TRP B 1 534 ? -28.5 7.305 10.875 1 97.81 534 TRP B O 1
ATOM 9491 N N . HIS B 1 535 ? -28.141 5.5 9.562 1 96.94 535 HIS B N 1
ATOM 9492 C CA . HIS B 1 535 ? -29.469 5.516 8.953 1 96.94 535 HIS B CA 1
ATOM 9493 C C . HIS B 1 535 ? -30.141 4.152 9.055 1 96.94 535 HIS B C 1
ATOM 9495 O O . HIS B 1 535 ? -29.469 3.119 8.969 1 96.94 535 HIS B O 1
ATOM 9501 N N . GLU B 1 536 ? -31.469 4.184 9.203 1 96.56 536 GLU B N 1
ATOM 9502 C CA . GLU B 1 536 ? -32.219 2.928 9.227 1 96.56 536 GLU B CA 1
ATOM 9503 C C . GLU B 1 536 ? -32.281 2.303 7.832 1 96.56 536 GLU B C 1
ATOM 9505 O O . GLU B 1 536 ? -32.438 3.01 6.836 1 96.56 536 GLU B O 1
ATOM 9510 N N . SER B 1 537 ? -32.094 1.037 7.785 1 96.31 537 SER B N 1
ATOM 9511 C CA . SER B 1 537 ? -32.25 0.257 6.562 1 96.31 537 SER B CA 1
ATOM 9512 C C . SER B 1 537 ? -33.375 -0.741 6.691 1 96.31 537 SER B C 1
ATOM 9514 O O . SER B 1 537 ? -33.969 -0.885 7.766 1 96.31 537 SER B O 1
ATOM 9516 N N . MET B 1 538 ? -33.719 -1.354 5.578 1 97.69 538 MET B N 1
ATOM 9517 C CA . MET B 1 538 ? -34.812 -2.344 5.59 1 97.69 538 MET B CA 1
ATOM 9518 C C . MET B 1 538 ? -34.5 -3.453 6.594 1 97.69 538 MET B C 1
ATOM 9520 O O . MET B 1 538 ? -33.406 -3.996 6.617 1 97.69 538 MET B O 1
ATOM 9524 N N . PRO B 1 539 ? -35.469 -3.789 7.484 1 98.12 539 PRO B N 1
ATOM 9525 C CA . PRO B 1 539 ? -35.25 -4.836 8.484 1 98.12 539 PRO B CA 1
ATOM 9526 C C . PRO B 1 539 ? -35.219 -6.238 7.879 1 98.12 539 PRO B C 1
ATOM 9528 O O . PRO B 1 539 ? -35.781 -6.453 6.801 1 98.12 539 PRO B O 1
ATOM 9531 N N . MET B 1 540 ? -34.531 -7.098 8.523 1 98.12 540 MET B N 1
ATOM 9532 C CA . MET B 1 540 ? -34.594 -8.508 8.148 1 98.12 540 MET B CA 1
ATOM 9533 C C . MET B 1 540 ? -36 -9.078 8.312 1 98.12 540 MET B C 1
ATOM 9535 O O . MET B 1 540 ? -36.844 -8.438 8.914 1 98.12 540 MET B O 1
ATOM 9539 N N . GLN B 1 541 ? -36.188 -10.227 7.805 1 96.88 541 GLN B N 1
ATOM 9540 C CA . GLN B 1 541 ? -37.5 -10.891 7.902 1 96.88 541 GLN B CA 1
ATOM 9541 C C . GLN B 1 541 ? -37.656 -11.547 9.273 1 96.88 541 GLN B C 1
ATOM 9543 O O . GLN B 1 541 ? -38.812 -11.711 9.742 1 96.88 541 GLN B O 1
ATOM 9548 N N . VAL B 1 542 ? -36.594 -11.906 9.922 1 96.94 542 VAL B N 1
ATOM 9549 C CA . VAL B 1 542 ? -36.656 -12.523 11.242 1 96.94 542 VAL B CA 1
ATOM 9550 C C . VAL B 1 542 ? -35.625 -11.867 12.172 1 96.94 542 VAL B C 1
ATOM 9552 O O . VAL B 1 542 ? -34.625 -11.297 11.711 1 96.94 542 VAL B O 1
ATOM 9555 N N . GLN B 1 543 ? -35.938 -11.961 13.516 1 97.56 543 GLN B N 1
ATOM 9556 C CA . GLN B 1 543 ? -35 -11.461 14.516 1 97.56 543 GLN B CA 1
ATOM 9557 C C . GLN B 1 543 ? -33.781 -12.383 14.648 1 97.56 543 GLN B C 1
ATOM 9559 O O . GLN B 1 543 ? -33.938 -13.609 14.594 1 97.56 543 GLN B O 1
ATOM 9564 N N . ARG B 1 544 ? -32.594 -11.805 14.68 1 97.69 544 ARG B N 1
ATOM 9565 C CA . ARG B 1 544 ? -31.359 -12.594 14.797 1 97.69 544 ARG B CA 1
ATOM 9566 C C . ARG B 1 544 ? -30.359 -11.914 15.727 1 97.69 544 ARG B C 1
ATOM 9568 O O . ARG B 1 544 ? -30.094 -10.719 15.586 1 97.69 544 ARG B O 1
ATOM 9575 N N . ALA B 1 545 ? -29.859 -12.594 16.672 1 97.81 545 ALA B N 1
ATOM 9576 C CA . ALA B 1 545 ? -28.641 -12.234 17.391 1 97.81 545 ALA B CA 1
ATOM 9577 C C . ALA B 1 545 ? -27.562 -13.297 17.203 1 97.81 545 ALA B C 1
ATOM 9579 O O . ALA B 1 545 ? -27.859 -14.477 17.031 1 97.81 545 ALA B O 1
ATOM 9580 N N . TYR B 1 546 ? -26.234 -12.836 17.172 1 97.12 546 TYR B N 1
ATOM 9581 C CA . TYR B 1 546 ? -25.094 -13.742 17.062 1 97.12 546 TYR B CA 1
ATOM 9582 C C . TYR B 1 546 ? -25.109 -14.5 15.75 1 97.12 546 TYR B C 1
ATOM 9584 O O . TYR B 1 546 ? -24.734 -15.672 15.695 1 97.12 546 TYR B O 1
ATOM 9592 N N . ALA B 1 547 ? -25.672 -13.867 14.727 1 98 547 ALA B N 1
ATOM 9593 C CA . ALA B 1 547 ? -25.531 -14.352 13.359 1 98 547 ALA B CA 1
ATOM 9594 C C . ALA B 1 547 ? -24.172 -13.977 12.773 1 98 547 ALA B C 1
ATOM 9596 O O . ALA B 1 547 ? -23.484 -13.109 13.312 1 98 547 ALA B O 1
ATOM 9597 N N . CYS B 1 548 ? -23.734 -14.656 11.797 1 97.12 548 CYS B N 1
ATOM 9598 C CA . CYS B 1 548 ? -22.531 -14.266 11.086 1 97.12 548 CYS B CA 1
ATOM 9599 C C . CYS B 1 548 ? -22.875 -13.758 9.688 1 97.12 548 CYS B C 1
ATOM 9601 O O . CYS B 1 548 ? -23.938 -14.047 9.156 1 97.12 548 CYS B O 1
ATOM 9603 N N . GLY B 1 549 ? -22.016 -12.922 9.156 1 97.94 549 GLY B N 1
ATOM 9604 C CA . GLY B 1 549 ? -22.312 -12.336 7.859 1 97.94 549 GLY B CA 1
ATOM 9605 C C . GLY B 1 549 ? -21.078 -11.961 7.062 1 97.94 549 GLY B C 1
ATOM 9606 O O . GLY B 1 549 ? -20 -11.828 7.625 1 97.94 549 GLY B O 1
ATOM 9607 N N . VAL B 1 550 ? -21.266 -11.828 5.738 1 97.12 550 VAL B N 1
ATOM 9608 C CA . VAL B 1 550 ? -20.188 -11.43 4.824 1 97.12 550 VAL B CA 1
ATOM 9609 C C . VAL B 1 550 ? -20.781 -10.648 3.65 1 97.12 550 VAL B C 1
ATOM 9611 O O . VAL B 1 550 ? -21.938 -10.859 3.271 1 97.12 550 VAL B O 1
ATOM 9614 N N . ALA B 1 551 ? -20.078 -9.727 3.225 1 96 551 ALA B N 1
ATOM 9615 C CA . ALA B 1 551 ? -20.484 -8.961 2.047 1 96 551 ALA B CA 1
ATOM 9616 C C . ALA B 1 551 ? -19.75 -9.453 0.802 1 96 551 ALA B C 1
ATOM 9618 O O . ALA B 1 551 ? -18.531 -9.641 0.827 1 96 551 ALA B O 1
ATOM 9619 N N . VAL B 1 552 ? -20.516 -9.719 -0.292 1 92.69 552 VAL B N 1
ATOM 9620 C CA . VAL B 1 552 ? -19.938 -10.133 -1.568 1 92.69 552 VAL B CA 1
ATOM 9621 C C . VAL B 1 552 ? -20.562 -9.336 -2.705 1 92.69 552 VAL B C 1
ATOM 9623 O O . VAL B 1 552 ? -21.75 -9.516 -3.016 1 92.69 552 VAL B O 1
ATOM 9626 N N . LYS B 1 553 ? -19.797 -8.469 -3.355 1 87 553 LYS B N 1
ATOM 9627 C CA . LYS B 1 553 ? -20.203 -7.727 -4.547 1 87 553 LYS B CA 1
ATOM 9628 C C . LYS B 1 553 ? -21.547 -7.043 -4.348 1 87 553 LYS B C 1
ATOM 9630 O O . LYS B 1 553 ? -22.469 -7.234 -5.137 1 87 553 LYS B O 1
ATOM 9635 N N . GLY B 1 554 ? -21.703 -6.387 -3.266 1 91.06 554 GLY B N 1
ATOM 9636 C CA . GLY B 1 554 ? -22.891 -5.562 -3.043 1 91.06 554 GLY B CA 1
ATOM 9637 C C . GLY B 1 554 ? -24.016 -6.309 -2.35 1 91.06 554 GLY B C 1
ATOM 9638 O O . GLY B 1 554 ? -25.078 -5.738 -2.094 1 91.06 554 GLY B O 1
ATOM 9639 N N . ILE B 1 555 ? -23.812 -7.57 -2.072 1 96 555 ILE B N 1
ATOM 9640 C CA . ILE B 1 555 ? -24.812 -8.367 -1.377 1 96 555 ILE B CA 1
ATOM 9641 C C . ILE B 1 555 ? -24.312 -8.742 0.013 1 96 555 ILE B C 1
ATOM 9643 O O . ILE B 1 555 ? -23.172 -9.219 0.161 1 96 555 ILE B O 1
ATOM 9647 N N . LEU B 1 556 ? -25.141 -8.523 1.05 1 97.62 556 LEU B N 1
ATOM 9648 C CA . LEU B 1 556 ? -24.828 -8.953 2.41 1 97.62 556 LEU B CA 1
ATOM 9649 C C . LEU B 1 556 ? -25.516 -10.273 2.732 1 97.62 556 LEU B C 1
ATOM 9651 O O . LEU B 1 556 ? -26.734 -10.383 2.68 1 97.62 556 LEU B O 1
ATOM 9655 N N . TYR B 1 557 ? -24.734 -11.234 3.031 1 98.12 557 TYR B N 1
ATOM 9656 C CA . TYR B 1 557 ? -25.266 -12.523 3.449 1 98.12 557 TYR B CA 1
ATOM 9657 C C . TYR B 1 557 ? -25.266 -12.648 4.969 1 98.12 557 TYR B C 1
ATOM 9659 O O . TYR B 1 557 ? -24.219 -12.508 5.605 1 98.12 557 TYR B O 1
ATOM 9667 N N . VAL B 1 558 ? -26.344 -12.852 5.578 1 98.62 558 VAL B N 1
ATOM 9668 C CA . VAL B 1 558 ? -26.5 -13.039 7.02 1 98.62 558 VAL B CA 1
ATOM 9669 C C . VAL B 1 558 ? -27.016 -14.438 7.309 1 98.62 558 VAL B C 1
ATOM 9671 O O . VAL B 1 558 ? -28.094 -14.82 6.824 1 98.62 558 VAL B O 1
ATOM 9674 N N . VAL B 1 559 ? -26.312 -15.148 8.109 1 98.19 559 VAL B N 1
ATOM 9675 C CA . VAL B 1 559 ? -26.547 -16.578 8.227 1 98.19 559 VAL B CA 1
ATOM 9676 C C . VAL B 1 559 ? -26.75 -16.953 9.695 1 98.19 559 VAL B C 1
ATOM 9678 O O . VAL B 1 559 ? -25.953 -16.562 10.555 1 98.19 559 VAL B O 1
ATOM 9681 N N . GLY B 1 560 ? -27.812 -17.734 9.945 1 98.06 560 GLY B N 1
ATOM 9682 C CA . GLY B 1 560 ? -28.047 -18.281 11.266 1 98.06 560 GLY B CA 1
ATOM 9683 C C . GLY B 1 560 ? -28.422 -17.25 12.305 1 98.06 560 GLY B C 1
ATOM 9684 O O . GLY B 1 560 ? -29.234 -16.359 12.023 1 98.06 560 GLY B O 1
ATOM 9685 N N . GLY B 1 561 ? -27.969 -17.469 13.555 1 97.5 561 GLY B N 1
ATOM 9686 C CA . GLY B 1 561 ? -28.328 -16.625 14.68 1 97.5 561 GLY B CA 1
ATOM 9687 C C . GLY B 1 561 ? -29.391 -17.25 15.57 1 97.5 561 GLY B C 1
ATOM 9688 O O . GLY B 1 561 ? -29.75 -18.422 15.398 1 97.5 561 GLY B O 1
ATOM 9689 N N . THR B 1 562 ? -29.703 -16.469 16.531 1 97.19 562 THR B N 1
ATOM 9690 C CA . THR B 1 562 ? -30.719 -16.938 17.469 1 97.19 562 THR B CA 1
ATOM 9691 C C . THR B 1 562 ? -31.688 -15.82 17.844 1 97.19 562 THR B C 1
ATOM 9693 O O . THR B 1 562 ? -31.406 -14.648 17.594 1 97.19 562 THR B O 1
ATOM 9696 N N . GLN B 1 563 ? -32.875 -16.266 18.375 1 95.19 563 GLN B N 1
ATOM 9697 C CA . GLN B 1 563 ? -33.844 -15.281 18.828 1 95.19 563 GLN B CA 1
ATOM 9698 C C . GLN B 1 563 ? -34.406 -15.656 20.203 1 95.19 563 GLN B C 1
ATOM 9700 O O . GLN B 1 563 ? -35.438 -15.117 20.641 1 95.19 563 GLN B O 1
ATOM 9705 N N . ASP B 1 564 ? -33.75 -16.641 20.844 1 91.94 564 ASP B N 1
ATOM 9706 C CA . ASP B 1 564 ? -34.281 -17.094 22.125 1 91.94 564 ASP B CA 1
ATOM 9707 C C . ASP B 1 564 ? -33.156 -17.547 23.062 1 91.94 564 ASP B C 1
ATOM 9709 O O . ASP B 1 564 ? -33.219 -18.641 23.625 1 91.94 564 ASP B O 1
ATOM 9713 N N . ASP B 1 565 ? -32.125 -16.844 23.203 1 87.12 565 ASP B N 1
ATOM 9714 C CA . ASP B 1 565 ? -30.984 -17.047 24.109 1 87.12 565 ASP B CA 1
ATOM 9715 C C . ASP B 1 565 ? -30.375 -18.438 23.922 1 87.12 565 ASP B C 1
ATOM 9717 O O . ASP B 1 565 ? -30.156 -19.172 24.891 1 87.12 565 ASP B O 1
ATOM 9721 N N . LEU B 1 566 ? -30.344 -18.922 22.703 1 88.56 566 LEU B N 1
ATOM 9722 C CA . LEU B 1 566 ? -29.688 -20.141 22.234 1 88.56 566 LEU B CA 1
ATOM 9723 C C . LEU B 1 566 ? -30.453 -21.375 22.672 1 88.56 566 LEU B C 1
ATOM 9725 O O . LEU B 1 566 ? -29.891 -22.469 22.797 1 88.56 566 LEU B O 1
ATOM 9729 N N . TYR B 1 567 ? -31.656 -21.172 23.016 1 90.56 567 TYR B N 1
ATOM 9730 C CA . TYR B 1 567 ? -32.5 -22.359 23.094 1 90.56 567 TYR B CA 1
ATOM 9731 C C . TYR B 1 567 ? -32.562 -23.078 21.75 1 90.56 567 TYR B C 1
ATOM 9733 O O . TYR B 1 567 ? -32.594 -24.312 21.688 1 90.56 567 TYR B O 1
ATOM 9741 N N . SER B 1 568 ? -32.594 -22.25 20.75 1 92.62 568 SER B N 1
ATOM 9742 C CA . SER B 1 568 ? -32.438 -22.75 19.391 1 92.62 568 SER B CA 1
ATOM 9743 C C . SER B 1 568 ? -31.703 -21.75 18.5 1 92.62 568 SER B C 1
ATOM 9745 O O . SER B 1 568 ? -31.594 -20.578 18.844 1 92.62 568 SER B O 1
ATOM 9747 N N . SER B 1 569 ? -31.172 -22.297 17.391 1 96.69 569 SER B N 1
ATOM 9748 C CA . SER B 1 569 ? -30.516 -21.469 16.406 1 96.69 569 SER B CA 1
ATOM 9749 C C . SER B 1 569 ? -31.219 -21.547 15.055 1 96.69 569 SER B C 1
ATOM 9751 O O . SER B 1 569 ? -31.891 -22.547 14.758 1 96.69 569 SER B O 1
ATOM 9753 N N . HIS B 1 570 ? -31.078 -20.547 14.32 1 97.06 570 HIS B N 1
ATOM 9754 C CA . HIS B 1 570 ? -31.688 -20.5 12.992 1 97.06 570 HIS B CA 1
ATOM 9755 C C . HIS B 1 570 ? -30.891 -2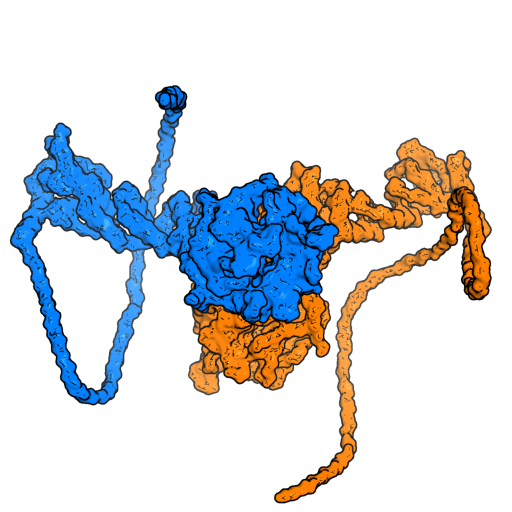1.344 12.008 1 97.06 570 HIS B C 1
ATOM 9757 O O . HIS B 1 570 ? -29.656 -21.375 12.055 1 97.06 570 HIS B O 1
ATOM 9763 N N . SER B 1 571 ? -31.625 -21.984 11.086 1 97.56 571 SER B N 1
ATOM 9764 C CA . SER B 1 571 ? -30.984 -22.5 9.883 1 97.56 571 SER B CA 1
ATOM 9765 C C . SER B 1 571 ? -31.172 -21.562 8.703 1 97.56 571 SER B C 1
ATOM 9767 O O . SER B 1 571 ? -30.516 -21.703 7.672 1 97.56 571 SER B O 1
ATOM 9769 N N . SER B 1 572 ? -32.062 -20.594 8.867 1 97.62 572 SER B N 1
ATOM 9770 C CA . SER B 1 572 ? -32.406 -19.703 7.77 1 97.62 572 SER B CA 1
ATOM 9771 C C . SER B 1 572 ? -31.266 -18.719 7.492 1 97.62 572 SER B C 1
ATOM 9773 O O . SER B 1 572 ? -30.484 -18.391 8.383 1 97.62 572 SER B O 1
ATOM 9775 N N . CYS B 1 573 ? -31.156 -18.297 6.301 1 98.38 573 CYS B N 1
ATOM 9776 C CA . CYS B 1 573 ? -30.188 -17.328 5.801 1 98.38 573 CYS B CA 1
ATOM 9777 C C . CYS B 1 573 ? -30.891 -16.25 4.973 1 98.38 573 CYS B C 1
ATOM 9779 O O . CYS B 1 573 ? -31.844 -16.531 4.25 1 98.38 573 CYS B O 1
ATOM 9781 N N . GLU B 1 574 ? -30.438 -15.07 5.082 1 98.31 574 GLU B N 1
ATOM 9782 C CA . GLU B 1 574 ? -31 -13.961 4.312 1 98.31 574 GLU B CA 1
ATOM 9783 C C . GLU B 1 574 ? -29.891 -13.195 3.578 1 98.31 574 GLU B C 1
ATOM 9785 O O . GLU B 1 574 ? -28.766 -13.102 4.066 1 98.31 574 GLU B O 1
ATOM 9790 N N . ALA B 1 575 ? -30.219 -12.719 2.416 1 98.31 575 ALA B N 1
ATOM 9791 C CA . ALA B 1 575 ? -29.328 -11.883 1.608 1 98.31 575 ALA B CA 1
ATOM 9792 C C . ALA B 1 575 ? -29.938 -10.5 1.387 1 98.31 575 ALA B C 1
ATOM 9794 O O . ALA B 1 575 ? -31.125 -10.375 1.102 1 98.31 575 ALA B O 1
ATOM 9795 N N . PHE B 1 576 ? -29.156 -9.516 1.586 1 97.88 576 PHE B N 1
ATOM 9796 C CA . PHE B 1 576 ? -29.562 -8.125 1.406 1 97.88 576 PHE B CA 1
ATOM 9797 C C . PHE B 1 576 ? -28.906 -7.516 0.177 1 97.88 576 PHE B C 1
ATOM 9799 O O . PHE B 1 576 ? -27.672 -7.449 0.099 1 97.88 576 PHE B O 1
ATOM 9806 N N . ASP B 1 577 ? -29.656 -7.059 -0.714 1 96.81 577 ASP B N 1
ATOM 9807 C CA . ASP B 1 577 ? -29.156 -6.34 -1.88 1 96.81 577 ASP B CA 1
ATOM 9808 C C . ASP B 1 577 ? -29.016 -4.848 -1.582 1 96.81 577 ASP B C 1
ATOM 9810 O O . ASP B 1 577 ? -30 -4.133 -1.476 1 96.81 577 ASP B O 1
ATOM 9814 N N . CYS B 1 578 ? -27.828 -4.359 -1.519 1 93 578 CYS B N 1
ATOM 9815 C CA . CYS B 1 578 ? -27.547 -2.99 -1.111 1 93 578 CYS B CA 1
ATOM 9816 C C . CYS B 1 578 ? -28.094 -1.994 -2.127 1 93 578 CYS B C 1
ATOM 9818 O O . CYS B 1 578 ? -28.406 -0.852 -1.778 1 93 578 CYS B O 1
ATOM 9820 N N . ASP B 1 579 ? -28.234 -2.361 -3.357 1 92.12 579 ASP B N 1
ATOM 9821 C CA . ASP B 1 579 ? -28.734 -1.468 -4.398 1 92.12 579 ASP B CA 1
ATOM 9822 C C . ASP B 1 579 ? -30.266 -1.325 -4.316 1 92.12 579 ASP B C 1
ATOM 9824 O O . ASP B 1 579 ? -30.781 -0.215 -4.398 1 92.12 579 ASP B O 1
ATOM 9828 N N . THR B 1 580 ? -30.938 -2.432 -4.074 1 94.12 580 THR B N 1
ATOM 9829 C CA . THR B 1 580 ? -32.406 -2.41 -4.059 1 94.12 580 THR B CA 1
ATOM 9830 C C . THR B 1 580 ? -32.906 -2.246 -2.635 1 94.12 580 THR B C 1
ATOM 9832 O O . THR B 1 580 ? -34.125 -2.023 -2.432 1 94.12 580 THR B O 1
ATOM 9835 N N . ASN B 1 581 ? -32.062 -2.352 -1.665 1 94.12 581 ASN B N 1
ATOM 9836 C CA . ASN B 1 581 ? -32.438 -2.238 -0.259 1 94.12 581 ASN B CA 1
ATOM 9837 C C . ASN B 1 581 ? -33.5 -3.25 0.12 1 94.12 581 ASN B C 1
ATOM 9839 O O . ASN B 1 581 ? -34.531 -2.881 0.681 1 94.12 581 ASN B O 1
ATOM 9843 N N . SER B 1 582 ? -33.281 -4.449 -0.23 1 96.94 582 SER B N 1
ATOM 9844 C CA . SER B 1 582 ? -34.281 -5.488 0.018 1 96.94 582 SER B CA 1
ATOM 9845 C C . SER B 1 582 ? -33.625 -6.777 0.495 1 96.94 582 SER B C 1
ATOM 9847 O O . SER B 1 582 ? -32.469 -7.078 0.117 1 96.94 582 SER B O 1
ATOM 9849 N N . TRP B 1 583 ? -34.375 -7.516 1.354 1 98 583 TRP B N 1
ATOM 9850 C CA . TRP B 1 583 ? -33.938 -8.805 1.868 1 98 583 TRP B CA 1
ATOM 9851 C C . TRP B 1 583 ? -34.625 -9.953 1.13 1 98 583 TRP B C 1
ATOM 9853 O O . TRP B 1 583 ? -35.812 -9.867 0.809 1 98 583 TRP B O 1
ATOM 9863 N N . THR B 1 584 ? -33.906 -10.984 0.886 1 97.69 584 THR B N 1
ATOM 9864 C CA . THR B 1 584 ? -34.469 -12.227 0.348 1 97.69 584 THR B CA 1
ATOM 9865 C C . THR B 1 584 ? -33.906 -13.43 1.098 1 97.69 584 THR B C 1
ATOM 9867 O O . THR B 1 584 ? -32.75 -13.438 1.498 1 97.69 584 THR B O 1
ATOM 9870 N N . TYR B 1 585 ? -34.781 -14.422 1.323 1 97.75 585 TYR B N 1
ATOM 9871 C CA . TYR B 1 585 ? -34.281 -15.672 1.86 1 97.75 585 TYR B CA 1
ATOM 9872 C C . TYR B 1 585 ? -33.438 -16.406 0.824 1 97.75 585 TYR B C 1
ATOM 9874 O O . TYR B 1 585 ? -33.75 -16.422 -0.363 1 97.75 585 TYR B O 1
ATOM 9882 N N . ILE B 1 586 ? -32.375 -16.984 1.268 1 97.81 586 ILE B N 1
ATOM 9883 C CA . ILE B 1 586 ? -31.641 -17.938 0.459 1 97.81 586 ILE B CA 1
ATOM 9884 C C . ILE B 1 586 ? -31.75 -19.328 1.092 1 97.81 586 ILE B C 1
ATOM 9886 O O . ILE B 1 586 ? -32.438 -19.5 2.105 1 97.81 586 ILE B O 1
ATOM 9890 N N . ALA B 1 587 ? -31.094 -20.281 0.472 1 98.06 587 ALA B N 1
ATOM 9891 C CA . ALA B 1 587 ? -31.172 -21.656 0.965 1 98.06 587 ALA B CA 1
ATOM 9892 C C . ALA B 1 587 ? -30.812 -21.719 2.445 1 98.06 587 ALA B C 1
ATOM 9894 O O . ALA B 1 587 ? -29.906 -21.031 2.904 1 98.06 587 ALA B O 1
ATOM 9895 N N . SER B 1 588 ? -31.516 -22.562 3.189 1 98.31 588 SER B N 1
ATOM 9896 C CA . SER B 1 588 ? -31.234 -22.766 4.609 1 98.31 588 SER B CA 1
ATOM 9897 C C . SER B 1 588 ? -30.016 -23.641 4.812 1 98.31 588 SER B C 1
ATOM 9899 O O . SER B 1 588 ? -29.719 -24.516 3.988 1 98.31 588 SER B O 1
ATOM 9901 N N . LEU B 1 589 ? -29.391 -23.391 5.863 1 98.25 589 LEU B N 1
ATOM 9902 C CA . LEU B 1 589 ? -28.266 -24.234 6.273 1 98.25 589 LEU B CA 1
ATOM 9903 C C . LEU B 1 589 ? -28.719 -25.672 6.484 1 98.25 589 LEU B C 1
ATOM 9905 O O . LEU B 1 589 ? -29.891 -25.922 6.785 1 98.25 589 LEU B O 1
ATOM 9909 N N . CYS B 1 590 ? -27.766 -26.578 6.363 1 97.69 590 CYS B N 1
ATOM 9910 C CA . CYS B 1 590 ? -28.031 -27.969 6.723 1 97.69 590 CYS B CA 1
ATOM 9911 C C . CYS B 1 590 ? -28.188 -28.125 8.227 1 97.69 590 CYS B C 1
ATOM 9913 O O . CYS B 1 590 ? -28.938 -28.969 8.695 1 97.69 590 CYS B O 1
ATOM 9915 N N . ILE B 1 591 ? -27.375 -27.375 8.938 1 96.81 591 ILE B N 1
ATOM 9916 C CA . ILE B 1 591 ? -27.375 -27.422 10.398 1 96.81 591 ILE B CA 1
ATOM 9917 C C . ILE B 1 591 ? -27.609 -26.016 10.961 1 96.81 591 ILE B C 1
ATOM 9919 O O . ILE B 1 591 ? -26.875 -25.078 10.641 1 96.81 591 ILE B O 1
ATOM 9923 N N . SER B 1 592 ? -28.625 -25.953 11.812 1 97.12 592 SER B N 1
ATOM 9924 C CA . SER B 1 592 ? -28.875 -24.672 12.477 1 97.12 592 SER B CA 1
ATOM 9925 C C . SER B 1 592 ? -27.703 -24.297 13.375 1 97.12 592 SER B C 1
ATOM 9927 O O . SER B 1 592 ? -27.094 -25.156 14.016 1 97.12 592 SER B O 1
ATOM 9929 N N . ARG B 1 593 ? -27.359 -22.984 13.438 1 95.88 593 ARG B N 1
ATOM 9930 C CA . ARG B 1 593 ? -26.203 -22.594 14.242 1 95.88 593 ARG B CA 1
ATOM 9931 C C . ARG B 1 593 ? -26.234 -21.094 14.539 1 95.88 593 ARG B C 1
ATOM 9933 O O . ARG B 1 593 ? -26.734 -20.312 13.742 1 95.88 593 ARG B O 1
ATOM 9940 N N . ALA B 1 594 ? -25.734 -20.703 15.602 1 96.06 594 ALA B N 1
ATOM 9941 C CA . ALA B 1 594 ? -25.344 -19.375 16.031 1 96.06 594 ALA B CA 1
ATOM 9942 C C . ALA B 1 594 ? -23.891 -19.328 16.469 1 96.06 594 ALA B C 1
ATOM 9944 O O . ALA B 1 594 ? -23.25 -20.375 16.641 1 96.06 594 ALA B O 1
ATOM 9945 N N . LEU B 1 595 ? -23.281 -18.062 16.484 1 94.56 595 LEU B N 1
ATOM 9946 C CA . LEU B 1 595 ? -21.891 -17.906 16.922 1 94.56 595 LEU B CA 1
ATOM 9947 C C . LEU B 1 595 ? -20.953 -18.688 16.016 1 94.56 595 LEU B C 1
ATOM 9949 O O . LEU B 1 595 ? -20 -19.312 16.5 1 94.56 595 LEU B O 1
ATOM 9953 N N . ALA B 1 596 ? -21.297 -18.766 14.719 1 95.5 596 ALA B N 1
ATOM 9954 C CA . ALA B 1 596 ? -20.453 -19.406 13.719 1 95.5 596 ALA B CA 1
ATOM 9955 C C . ALA B 1 596 ? -19.516 -18.391 13.055 1 95.5 596 ALA B C 1
ATOM 9957 O O . ALA B 1 596 ? -19.703 -17.172 13.203 1 95.5 596 ALA B O 1
ATOM 9958 N N . GLY B 1 597 ? -18.484 -18.891 12.414 1 95.81 597 GLY B N 1
ATOM 9959 C CA . GLY B 1 597 ? -17.625 -18.047 11.578 1 95.81 597 GLY B CA 1
ATOM 9960 C C . GLY B 1 597 ? -18 -18.109 10.109 1 95.81 597 GLY B C 1
ATOM 9961 O O . GLY B 1 597 ? -18.531 -19.109 9.633 1 95.81 597 GLY B O 1
ATOM 9962 N N . ILE B 1 598 ? -17.734 -17.078 9.43 1 97.25 598 ILE B N 1
ATOM 9963 C CA . ILE B 1 598 ? -18.062 -17.016 8.016 1 97.25 598 ILE B CA 1
ATOM 9964 C C . ILE B 1 598 ? -16.922 -16.359 7.242 1 97.25 598 ILE B C 1
ATOM 9966 O O . ILE B 1 598 ? -16.219 -15.492 7.766 1 97.25 598 ILE B O 1
ATOM 9970 N N . ALA B 1 599 ? -16.656 -16.844 6.059 1 96.75 599 ALA B N 1
ATOM 9971 C CA . ALA B 1 599 ? -15.594 -16.281 5.211 1 96.75 599 ALA B CA 1
ATOM 9972 C C . ALA B 1 599 ? -15.922 -16.484 3.734 1 96.75 599 ALA B C 1
ATOM 9974 O O . ALA B 1 599 ? -16.594 -17.438 3.363 1 96.75 599 ALA B O 1
ATOM 9975 N N . PHE B 1 600 ? -15.586 -15.602 2.959 1 94.88 600 PHE B N 1
ATOM 9976 C CA . PHE B 1 600 ? -15.641 -15.703 1.507 1 94.88 600 PHE B CA 1
ATOM 9977 C C . PHE B 1 600 ? -14.25 -15.961 0.929 1 94.88 600 PHE B C 1
ATOM 9979 O O . PHE B 1 600 ? -13.359 -15.125 1.056 1 94.88 600 PHE B O 1
ATOM 9986 N N . VAL B 1 601 ? -14.062 -17.078 0.355 1 91.5 601 VAL B N 1
ATOM 9987 C CA . VAL B 1 601 ? -12.766 -17.469 -0.185 1 91.5 601 VAL B CA 1
ATOM 9988 C C . VAL B 1 601 ? -12.961 -18.141 -1.545 1 91.5 601 VAL B C 1
ATOM 9990 O O . VAL B 1 601 ? -13.805 -19.016 -1.697 1 91.5 601 VAL B O 1
ATOM 9993 N N . ASP B 1 602 ? -12.18 -17.734 -2.533 1 83.38 602 ASP B N 1
ATOM 9994 C CA . ASP B 1 602 ? -12.148 -18.328 -3.865 1 83.38 602 ASP B CA 1
ATOM 9995 C C . ASP B 1 602 ? -13.547 -18.391 -4.473 1 83.38 602 ASP B C 1
ATOM 9997 O O . ASP B 1 602 ? -13.969 -19.438 -4.973 1 83.38 602 ASP B O 1
ATOM 10001 N N . GLY B 1 603 ? -14.312 -17.406 -4.242 1 86.44 603 GLY B N 1
ATOM 10002 C CA . GLY B 1 603 ? -15.602 -17.25 -4.898 1 86.44 603 GLY B CA 1
ATOM 10003 C C . GLY B 1 603 ? -16.719 -17.984 -4.184 1 86.44 603 GLY B C 1
ATOM 10004 O O . GLY B 1 603 ? -17.828 -18.078 -4.699 1 86.44 603 GLY B O 1
ATOM 10005 N N . LYS B 1 604 ? -16.438 -18.516 -3.027 1 93.31 604 LYS B N 1
ATOM 10006 C CA . LYS B 1 604 ? -17.453 -19.25 -2.277 1 93.31 604 LYS B CA 1
ATOM 10007 C C . LYS B 1 604 ? -17.562 -18.734 -0.847 1 93.31 604 LYS B C 1
ATOM 10009 O O . LYS B 1 604 ? -16.594 -18.203 -0.299 1 93.31 604 LYS B O 1
ATOM 10014 N N . ILE B 1 605 ? -18.734 -18.922 -0.265 1 97.12 605 ILE B N 1
ATOM 10015 C CA . ILE B 1 605 ? -18.969 -18.547 1.127 1 97.12 605 ILE B CA 1
ATOM 10016 C C . ILE B 1 605 ? -18.906 -19.797 2.006 1 97.12 605 ILE B C 1
ATOM 10018 O O . ILE B 1 605 ? -19.562 -20.797 1.721 1 97.12 605 ILE B O 1
ATOM 10022 N N . TYR B 1 606 ? -18.125 -19.766 3.033 1 97.62 606 TYR B N 1
ATOM 10023 C CA . TYR B 1 606 ? -17.969 -20.859 3.988 1 97.62 606 TYR B CA 1
ATOM 10024 C C . TYR B 1 606 ? -18.484 -20.453 5.367 1 97.62 606 TYR B C 1
ATOM 10026 O O . TYR B 1 606 ? -18.25 -19.328 5.812 1 97.62 606 TYR B O 1
ATOM 10034 N N . VAL B 1 607 ? -19.188 -21.266 5.988 1 97.69 607 VAL B N 1
ATOM 10035 C CA . VAL B 1 607 ? -19.594 -21.109 7.383 1 97.69 607 VAL B CA 1
ATOM 10036 C C . VAL B 1 607 ? -18.984 -22.219 8.227 1 97.69 607 VAL B C 1
ATOM 10038 O O . VAL B 1 607 ? -19.078 -23.406 7.867 1 97.69 607 VAL B O 1
ATOM 10041 N N . LEU B 1 608 ? -18.359 -21.844 9.305 1 96.5 608 LEU B N 1
ATOM 10042 C CA . LEU B 1 608 ? -17.609 -22.812 10.094 1 96.5 608 LEU B CA 1
ATOM 10043 C C . LEU B 1 608 ? -18.109 -22.828 11.539 1 96.5 608 LEU B C 1
ATOM 10045 O O . LEU B 1 608 ? -18.188 -21.781 12.188 1 96.5 608 LEU B O 1
ATOM 10049 N N . GLY B 1 609 ? -18.391 -24.031 12.016 1 94.31 609 GLY B N 1
ATOM 10050 C CA . GLY B 1 609 ? -18.703 -24.25 13.422 1 94.31 609 GLY B CA 1
ATOM 10051 C C . GLY B 1 609 ? -19.953 -23.516 13.867 1 94.31 609 GLY B C 1
ATOM 10052 O O . GLY B 1 609 ? -20.875 -23.328 13.078 1 94.31 609 GLY B O 1
ATOM 10053 N N . GLY B 1 610 ? -20.031 -23.344 15.211 1 93.56 610 GLY B N 1
ATOM 10054 C CA . GLY B 1 610 ? -21.156 -22.688 15.844 1 93.56 610 GLY B CA 1
ATOM 10055 C C . GLY B 1 610 ? -21.875 -23.547 16.859 1 93.56 610 GLY B C 1
ATOM 10056 O O . GLY B 1 610 ? -21.359 -24.609 17.25 1 93.56 610 GLY B O 1
ATOM 10057 N N . LYS B 1 611 ? -22.953 -22.953 17.281 1 93.94 611 LYS B N 1
ATOM 10058 C CA . LYS B 1 611 ? -23.766 -23.656 18.266 1 93.94 611 LYS B CA 1
ATOM 10059 C C . LYS B 1 611 ? -25.188 -23.875 17.75 1 93.94 611 LYS B C 1
ATOM 10061 O O . LYS B 1 611 ? -25.844 -22.938 17.281 1 93.94 611 LYS B O 1
ATOM 10066 N N . LYS B 1 612 ? -25.672 -25.141 17.938 1 94.19 612 LYS B N 1
ATOM 10067 C CA . LYS B 1 612 ? -27.047 -25.438 17.609 1 94.19 612 LYS B CA 1
ATOM 10068 C C . LYS B 1 612 ? -28 -24.922 18.688 1 94.19 612 LYS B C 1
ATOM 10070 O O . LYS B 1 612 ? -29.094 -24.469 18.391 1 94.19 612 LYS B O 1
ATOM 10075 N N . ASN B 1 613 ? -27.547 -25.141 19.859 1 92.12 613 ASN B N 1
ATOM 10076 C CA . ASN B 1 613 ? -28.219 -24.625 21.047 1 92.12 613 ASN B CA 1
ATOM 10077 C C . ASN B 1 613 ? -27.234 -24.516 22.219 1 92.12 613 ASN B C 1
ATOM 10079 O O . ASN B 1 613 ? -26.031 -24.594 22.031 1 92.12 613 ASN B O 1
ATOM 10083 N N . LEU B 1 614 ? -27.75 -24.25 23.422 1 86.38 614 LEU B N 1
ATOM 10084 C CA . LEU B 1 614 ? -26.922 -24 24.594 1 86.38 614 LEU B CA 1
ATOM 10085 C C . LEU B 1 614 ? -26.047 -25.219 24.906 1 86.38 614 LEU B C 1
ATOM 10087 O O . LEU B 1 614 ? -24.953 -25.078 25.469 1 86.38 614 LEU B O 1
ATOM 10091 N N . ARG B 1 615 ? -26.453 -26.375 24.484 1 86.44 615 ARG B N 1
ATOM 10092 C CA . ARG B 1 615 ? -25.797 -27.594 24.906 1 86.44 615 ARG B CA 1
ATOM 10093 C C . ARG B 1 615 ? -25.047 -28.25 23.766 1 86.44 615 ARG B C 1
ATOM 10095 O O . ARG B 1 615 ? -24.141 -29.062 23.984 1 86.44 615 ARG B O 1
ATOM 10102 N N . GLU B 1 616 ? -25.484 -27.984 22.594 1 90.12 616 GLU B N 1
ATOM 10103 C CA . GLU B 1 616 ? -24.953 -28.703 21.438 1 90.12 616 GLU B CA 1
ATOM 10104 C C . GLU B 1 616 ? -24.203 -27.766 20.484 1 90.12 616 GLU B C 1
ATOM 10106 O O . GLU B 1 616 ? -24.75 -26.75 20.062 1 90.12 616 GLU B O 1
ATOM 10111 N N . ARG B 1 617 ? -22.984 -28.172 20.188 1 91.25 617 ARG B N 1
ATOM 10112 C CA . ARG B 1 617 ? -22.172 -27.469 19.203 1 91.25 617 ARG B CA 1
ATOM 10113 C C . ARG B 1 617 ? -22.094 -28.266 17.891 1 91.25 617 ARG B C 1
ATOM 10115 O O . ARG B 1 617 ? -22.469 -29.438 17.844 1 91.25 617 ARG B O 1
ATOM 10122 N N . THR B 1 618 ? -21.75 -27.562 16.859 1 93 618 THR B N 1
ATOM 10123 C CA . THR B 1 618 ? -21.453 -28.234 15.602 1 93 618 THR B CA 1
ATOM 10124 C C . THR B 1 618 ? -20.047 -27.875 15.117 1 93 618 THR B C 1
ATOM 10126 O O . THR B 1 618 ? -19.609 -26.719 15.25 1 93 618 THR B O 1
ATOM 10129 N N . ASP B 1 619 ? -19.297 -28.844 14.625 1 93.06 619 ASP B N 1
ATOM 10130 C CA . ASP B 1 619 ? -17.953 -28.625 14.086 1 93.06 619 ASP B CA 1
ATOM 10131 C C . ASP B 1 619 ? -17.969 -28.641 12.562 1 93.06 619 ASP B C 1
ATOM 10133 O O . ASP B 1 619 ? -16.922 -28.609 11.922 1 93.06 619 ASP B O 1
ATOM 10137 N N . LYS B 1 620 ? -19.188 -28.656 11.969 1 95.56 620 LYS B N 1
ATOM 10138 C CA . LYS B 1 620 ? -19.281 -28.859 10.523 1 95.56 620 LYS B CA 1
ATOM 10139 C C . LYS B 1 620 ? -18.984 -27.578 9.766 1 95.56 620 LYS B C 1
ATOM 10141 O O . LYS B 1 620 ? -19.297 -26.469 10.242 1 95.56 620 LYS B O 1
ATOM 10146 N N . ILE B 1 621 ? -18.406 -27.703 8.625 1 97.19 621 ILE B N 1
ATOM 10147 C CA . ILE B 1 621 ? -18.172 -26.625 7.672 1 97.19 621 ILE B CA 1
ATOM 10148 C C . ILE B 1 621 ? -19.156 -26.734 6.508 1 97.19 621 ILE B C 1
ATOM 10150 O O . ILE B 1 621 ? -19.266 -27.797 5.883 1 97.19 621 ILE B O 1
ATOM 10154 N N . GLU B 1 622 ? -19.859 -25.734 6.25 1 98 622 GLU B N 1
ATOM 10155 C CA . GLU B 1 622 ? -20.766 -25.703 5.105 1 98 622 GLU B CA 1
ATOM 10156 C C . GLU B 1 622 ? -20.344 -24.641 4.09 1 98 622 GLU B C 1
ATOM 10158 O O . GLU B 1 622 ? -19.859 -23.578 4.461 1 98 622 GLU B O 1
ATOM 10163 N N . ARG B 1 623 ? -20.453 -24.953 2.875 1 98.06 623 ARG B N 1
ATOM 10164 C CA . ARG B 1 623 ? -20.125 -24.078 1.751 1 98.06 623 ARG B CA 1
ATOM 10165 C C . ARG B 1 623 ? -21.375 -23.766 0.931 1 98.06 623 ARG B C 1
ATOM 10167 O O . ARG B 1 623 ? -22.172 -24.656 0.636 1 98.06 623 ARG B O 1
ATOM 10174 N N . TYR B 1 624 ? -21.547 -22.562 0.574 1 97.94 624 TYR B N 1
ATOM 10175 C CA . TYR B 1 624 ? -22.703 -22.109 -0.173 1 97.94 624 TYR B CA 1
ATOM 10176 C C . TYR B 1 624 ? -22.422 -22.094 -1.671 1 97.94 624 TYR B C 1
ATOM 10178 O O . TYR B 1 624 ? -21.438 -21.5 -2.113 1 97.94 624 TYR B O 1
ATOM 10186 N N . ASP B 1 625 ? -23.234 -22.766 -2.414 1 92.31 625 ASP B N 1
ATOM 10187 C CA . ASP B 1 625 ? -23.234 -22.703 -3.871 1 92.31 625 ASP B CA 1
ATOM 10188 C C . ASP B 1 625 ? -24.281 -21.703 -4.375 1 92.31 625 ASP B C 1
ATOM 10190 O O . ASP B 1 625 ? -25.484 -22.031 -4.426 1 92.31 625 ASP B O 1
ATOM 10194 N N . LYS B 1 626 ? -23.875 -20.594 -4.824 1 92 626 LYS B N 1
ATOM 10195 C CA . LYS B 1 626 ? -24.781 -19.516 -5.207 1 92 626 LYS B CA 1
ATOM 10196 C C . LYS B 1 626 ? -25.578 -19.891 -6.453 1 92 626 LYS B C 1
ATOM 10198 O O . LYS B 1 626 ? -26.766 -19.531 -6.562 1 92 626 LYS B O 1
ATOM 10203 N N . GLU B 1 627 ? -25 -20.547 -7.379 1 91.06 627 GLU B N 1
ATOM 10204 C CA . GLU B 1 627 ? -25.688 -20.906 -8.617 1 91.06 627 GLU B CA 1
ATOM 10205 C C . GLU B 1 627 ? -26.828 -21.891 -8.352 1 91.06 627 GLU B C 1
ATOM 10207 O O . GLU B 1 627 ? -27.922 -21.734 -8.898 1 91.06 627 GLU B O 1
ATOM 10212 N N . LEU B 1 628 ? -26.609 -22.797 -7.492 1 93.06 628 LEU B N 1
ATOM 10213 C CA . LEU B 1 628 ? -27.609 -23.812 -7.184 1 93.06 628 LEU B CA 1
ATOM 10214 C C . LEU B 1 628 ? -28.438 -23.406 -5.961 1 93.06 628 LEU B C 1
ATOM 10216 O O . LEU B 1 628 ? -29.469 -24.016 -5.668 1 93.06 628 LEU B O 1
ATOM 10220 N N . ASP B 1 629 ? -28.016 -22.391 -5.211 1 96 629 ASP B N 1
ATOM 10221 C CA . ASP B 1 629 ? -28.625 -21.938 -3.971 1 96 629 ASP B CA 1
ATOM 10222 C C . ASP B 1 629 ? -28.781 -23.078 -2.969 1 96 629 ASP B C 1
ATOM 10224 O O . ASP B 1 629 ? -29.875 -23.344 -2.488 1 96 629 ASP B O 1
ATOM 10228 N N . VAL B 1 630 ? -27.703 -23.656 -2.68 1 96.94 630 VAL B N 1
ATOM 10229 C CA . VAL B 1 630 ? -27.688 -24.766 -1.73 1 96.94 630 VAL B CA 1
ATOM 10230 C C . VAL B 1 630 ? -26.438 -24.688 -0.857 1 96.94 630 VAL B C 1
ATOM 10232 O O . VAL B 1 630 ? -25.422 -24.125 -1.272 1 96.94 630 VAL B O 1
ATOM 10235 N N . TRP B 1 631 ? -26.562 -25.172 0.381 1 98 631 TRP B N 1
ATOM 10236 C CA . TRP B 1 631 ? -25.438 -25.359 1.274 1 98 631 TRP B CA 1
ATOM 10237 C C . TRP B 1 631 ? -25 -26.828 1.298 1 98 631 TRP B C 1
ATOM 10239 O O . TRP B 1 631 ? -25.844 -27.734 1.342 1 98 631 TRP B O 1
ATOM 10249 N N . ASN B 1 632 ? -23.672 -27.094 1.239 1 97.5 632 ASN B N 1
ATOM 10250 C CA . ASN B 1 632 ? -23.125 -28.438 1.322 1 97.5 632 ASN B CA 1
ATOM 10251 C C . ASN B 1 632 ? -22.125 -28.562 2.463 1 97.5 632 ASN B C 1
ATOM 10253 O O . ASN B 1 632 ? -21.297 -27.656 2.68 1 97.5 632 ASN B O 1
ATOM 10257 N N . VAL B 1 633 ? -22.25 -29.609 3.246 1 97.62 633 VAL B N 1
ATOM 10258 C CA . VAL B 1 633 ? -21.25 -29.891 4.266 1 97.62 633 VAL B CA 1
ATOM 10259 C C . VAL B 1 633 ? -19.953 -30.359 3.6 1 97.62 633 VAL B C 1
ATOM 10261 O O . VAL B 1 633 ? -19.953 -31.344 2.861 1 97.62 633 VAL B O 1
ATOM 10264 N N . VAL B 1 634 ? -18.859 -29.719 3.855 1 96.88 634 VAL B N 1
ATOM 10265 C CA . VAL B 1 634 ? -17.641 -30.016 3.1 1 96.88 634 VAL B CA 1
ATOM 10266 C C . VAL B 1 634 ? -16.531 -30.438 4.055 1 96.88 634 VAL B C 1
ATOM 10268 O O . VAL B 1 634 ? -15.438 -30.812 3.617 1 96.88 634 VAL B O 1
ATOM 10271 N N . GLY B 1 635 ? -16.734 -30.297 5.352 1 94.81 635 GLY B N 1
ATOM 10272 C CA . GLY B 1 635 ? -15.711 -30.688 6.312 1 94.81 635 GLY B CA 1
ATOM 10273 C C . GLY B 1 635 ? -16.094 -30.375 7.75 1 94.81 635 GLY B C 1
ATOM 10274 O O . GLY B 1 635 ? -17.281 -30.203 8.055 1 94.81 635 GLY B O 1
ATOM 10275 N N . SER B 1 636 ? -15.07 -30.484 8.648 1 94.69 636 SER B N 1
ATOM 10276 C CA . SER B 1 636 ? -15.281 -30.234 10.07 1 94.69 636 SER B CA 1
ATOM 10277 C C . SER B 1 636 ? -14.125 -29.438 10.664 1 94.69 636 SER B C 1
ATOM 10279 O O . SER B 1 636 ? -12.977 -29.562 10.219 1 94.69 636 SER B O 1
ATOM 10281 N N . VAL B 1 637 ? -14.469 -28.594 11.586 1 93.19 637 VAL B N 1
ATOM 10282 C CA . VAL B 1 637 ? -13.461 -27.828 12.32 1 93.19 637 VAL B CA 1
ATOM 10283 C C . VAL B 1 637 ? -12.867 -28.703 13.43 1 93.19 637 VAL B C 1
ATOM 10285 O O . VAL B 1 637 ? -13.586 -29.156 14.32 1 93.19 637 VAL B O 1
ATOM 10288 N N . PRO B 1 638 ? -11.539 -28.844 13.406 1 89.62 638 PRO B N 1
ATOM 10289 C CA . PRO B 1 638 ? -10.945 -29.625 14.492 1 89.62 638 PRO B CA 1
ATOM 10290 C C . PRO B 1 638 ? -11.039 -28.922 15.844 1 89.62 638 PRO B C 1
ATOM 10292 O O . PRO B 1 638 ? -10.797 -27.719 15.938 1 89.62 638 PRO B O 1
ATOM 10295 N N . ASN B 1 639 ? -11.398 -29.609 16.875 1 78.69 639 ASN B N 1
ATOM 10296 C CA . ASN B 1 639 ? -11.453 -29.125 18.25 1 78.69 639 ASN B CA 1
ATOM 10297 C C . ASN B 1 639 ? -12.352 -27.906 18.375 1 78.69 639 ASN B C 1
ATOM 10299 O O . ASN B 1 639 ? -11.992 -26.938 19.047 1 78.69 639 ASN B O 1
ATOM 10303 N N . CYS B 1 640 ? -13.359 -27.906 17.688 1 74.25 640 CYS B N 1
ATOM 10304 C CA . CYS B 1 640 ? -14.227 -26.734 17.594 1 74.25 640 CYS B CA 1
ATOM 10305 C C . CYS B 1 640 ? -14.898 -26.438 18.938 1 74.25 640 CYS B C 1
ATOM 10307 O O . CYS B 1 640 ? -15.484 -27.328 19.547 1 74.25 640 CYS B O 1
ATOM 10309 N N . MET B 1 641 ? -14.641 -25.203 19.625 1 65.12 641 MET B N 1
ATOM 10310 C CA . MET B 1 641 ? -15.266 -24.828 20.891 1 65.12 641 MET B CA 1
ATOM 10311 C C . MET B 1 641 ? -16.219 -23.656 20.688 1 65.12 641 MET B C 1
ATOM 10313 O O . MET B 1 641 ? -16.734 -23.094 21.656 1 65.12 641 MET B O 1
ATOM 10317 N N . GLY B 1 642 ? -17.172 -23.625 19.922 1 70.31 642 GLY B N 1
ATOM 10318 C CA . GLY B 1 642 ? -18.141 -22.562 19.719 1 70.31 642 GLY B CA 1
ATOM 10319 C C . GLY B 1 642 ? -17.516 -21.172 19.719 1 70.31 642 GLY B C 1
ATOM 10320 O O . GLY B 1 642 ? -16.422 -20.984 20.266 1 70.31 642 GLY B O 1
ATOM 10321 N N . GLY B 1 643 ? -18.078 -20.016 19.078 1 86 643 GLY B N 1
ATOM 10322 C CA . GLY B 1 643 ? -17.625 -18.625 19 1 86 643 GLY B CA 1
ATOM 10323 C C . GLY B 1 643 ? -16.422 -18.453 18.078 1 86 643 GLY B C 1
ATOM 10324 O O . GLY B 1 643 ? -15.484 -17.734 18.406 1 86 643 GLY B O 1
ATOM 10325 N N . ILE B 1 644 ? -16.422 -19.125 17.062 1 90.31 644 ILE B N 1
ATOM 10326 C CA . ILE B 1 644 ? -15.32 -19.141 16.109 1 90.31 644 ILE B CA 1
ATOM 10327 C C . ILE B 1 644 ? -15.375 -17.891 15.242 1 90.31 644 ILE B C 1
ATOM 10329 O O . ILE B 1 644 ? -16.453 -17.484 14.797 1 90.31 644 ILE B O 1
ATOM 10333 N N . GLN B 1 645 ? -14.305 -17.219 15.156 1 94.88 645 GLN B N 1
ATOM 10334 C CA . GLN B 1 645 ? -14.148 -16.109 14.211 1 94.88 645 GLN B CA 1
ATOM 10335 C C . GLN B 1 645 ? -13.297 -16.516 13.016 1 94.88 645 GLN B C 1
ATOM 10337 O O . GLN B 1 645 ? -12.32 -17.25 13.172 1 94.88 645 GLN B O 1
ATOM 10342 N N . CYS B 1 646 ? -13.727 -16.062 11.844 1 95.94 646 CYS B N 1
ATOM 10343 C CA . CYS B 1 646 ? -13.031 -16.453 10.625 1 95.94 646 CYS B CA 1
ATOM 10344 C C . CYS B 1 646 ? -12.578 -15.227 9.844 1 95.94 646 CYS B C 1
ATOM 10346 O O . CYS B 1 646 ? -13.289 -14.227 9.773 1 95.94 646 CYS B O 1
ATOM 10348 N N . SER B 1 647 ? -11.414 -15.32 9.273 1 95.75 647 SER B N 1
ATOM 10349 C CA . SER B 1 647 ? -10.875 -14.289 8.398 1 95.75 647 SER B CA 1
ATOM 10350 C C . SER B 1 647 ? -10.18 -14.906 7.184 1 95.75 647 SER B C 1
ATOM 10352 O O . SER B 1 647 ? -9.281 -15.742 7.328 1 95.75 647 SER B O 1
ATOM 10354 N N . PRO B 1 648 ? -10.656 -14.539 6.031 1 94.19 648 PRO B N 1
ATOM 10355 C CA . PRO B 1 648 ? -9.953 -15.008 4.836 1 94.19 648 PRO B CA 1
ATOM 10356 C C . PRO B 1 648 ? -8.586 -14.352 4.66 1 94.19 648 PRO B C 1
ATOM 10358 O O . PRO B 1 648 ? -8.422 -13.164 4.949 1 94.19 648 PRO B O 1
ATOM 10361 N N . VAL B 1 649 ? -7.594 -15.141 4.223 1 92.06 649 VAL B N 1
ATOM 10362 C CA . VAL B 1 649 ? -6.254 -14.609 3.996 1 92.06 649 VAL B CA 1
ATOM 10363 C C . VAL B 1 649 ? -5.637 -15.266 2.764 1 92.06 649 VAL B C 1
ATOM 10365 O O . VAL B 1 649 ? -6.16 -16.266 2.256 1 92.06 649 VAL B O 1
ATOM 10368 N N . SER B 1 650 ? -4.613 -14.648 2.248 1 88.94 650 SER B N 1
ATOM 10369 C CA . SER B 1 650 ? -3.762 -15.195 1.199 1 88.94 650 SER B CA 1
ATOM 10370 C C . SER B 1 650 ? -2.369 -15.516 1.729 1 88.94 650 SER B C 1
ATOM 10372 O O . SER B 1 650 ? -1.611 -14.609 2.084 1 88.94 650 SER B O 1
ATOM 10374 N N . LEU B 1 651 ? -2.045 -16.797 1.79 1 90.5 651 LEU B N 1
ATOM 10375 C CA . LEU B 1 651 ? -0.77 -17.25 2.338 1 90.5 651 LEU B CA 1
ATOM 10376 C C . LEU B 1 651 ? 0.244 -17.5 1.226 1 90.5 651 LEU B C 1
ATOM 10378 O O . LEU B 1 651 ? -0.107 -18.016 0.163 1 90.5 651 LEU B O 1
ATOM 10382 N N . SER B 1 652 ? 1.477 -17.141 1.486 1 87.44 652 SER B N 1
ATOM 10383 C CA . SER B 1 652 ? 2.527 -17.516 0.552 1 87.44 652 SER B CA 1
ATOM 10384 C C . SER B 1 652 ? 2.744 -19.031 0.562 1 87.44 652 SER B C 1
ATOM 10386 O O . SER B 1 652 ? 2.547 -19.688 1.589 1 87.44 652 SER B O 1
ATOM 10388 N N . LYS B 1 653 ? 3.148 -19.547 -0.534 1 87.19 653 LYS B N 1
ATOM 10389 C CA . LYS B 1 653 ? 3.402 -20.984 -0.631 1 87.19 653 LYS B CA 1
ATOM 10390 C C . LYS B 1 653 ? 4.496 -21.422 0.341 1 87.19 653 LYS B C 1
ATOM 10392 O O . LYS B 1 653 ? 4.402 -22.484 0.958 1 87.19 653 LYS B O 1
ATOM 10397 N N . ALA B 1 654 ? 5.465 -20.578 0.441 1 83.88 654 ALA B N 1
ATOM 10398 C CA . ALA B 1 654 ? 6.562 -20.891 1.353 1 83.88 654 ALA B CA 1
ATOM 10399 C C . ALA B 1 654 ? 6.07 -21 2.793 1 83.88 654 ALA B C 1
ATOM 10401 O O . ALA B 1 654 ? 6.426 -21.938 3.51 1 83.88 654 ALA B O 1
ATOM 10402 N N . PHE B 1 655 ? 5.309 -20.125 3.236 1 87.5 655 PHE B N 1
ATOM 10403 C CA . PHE B 1 655 ? 4.73 -20.141 4.574 1 87.5 655 PHE B CA 1
ATOM 10404 C C . PHE B 1 655 ? 3.824 -21.359 4.75 1 87.5 655 PHE B C 1
ATOM 10406 O O . PHE B 1 655 ? 3.9 -22.062 5.762 1 87.5 655 PHE B O 1
ATOM 10413 N N . PHE B 1 656 ? 3.01 -21.578 3.73 1 90.19 656 PHE B N 1
ATOM 10414 C CA . PHE B 1 656 ? 2.088 -22.719 3.756 1 90.19 656 PHE B CA 1
ATOM 10415 C C . PHE B 1 656 ? 2.838 -24.016 3.955 1 90.19 656 PHE B C 1
ATOM 10417 O O . PHE B 1 656 ? 2.428 -24.859 4.758 1 90.19 656 PHE B O 1
ATOM 10424 N N . HIS B 1 657 ? 3.918 -24.109 3.285 1 89 657 HIS B N 1
ATOM 10425 C CA . HIS B 1 657 ? 4.68 -25.359 3.35 1 89 657 HIS B CA 1
ATOM 10426 C C . HIS B 1 657 ? 5.391 -25.5 4.691 1 89 657 HIS B C 1
ATOM 10428 O O . HIS B 1 657 ? 5.801 -26.594 5.07 1 89 657 HIS B O 1
ATOM 10434 N N . SER B 1 658 ? 5.512 -24.406 5.391 1 88.31 658 SER B N 1
ATOM 10435 C CA . SER B 1 658 ? 6.188 -24.453 6.684 1 88.31 658 SER B CA 1
ATOM 10436 C C . SER B 1 658 ? 5.215 -24.797 7.805 1 88.31 658 SER B C 1
ATOM 10438 O O . SER B 1 658 ? 5.633 -25.078 8.93 1 88.31 658 SER B O 1
ATOM 10440 N N . LEU B 1 659 ? 3.967 -24.812 7.535 1 92.69 659 LEU B N 1
ATOM 10441 C CA . LEU B 1 659 ? 2.957 -25 8.57 1 92.69 659 LEU B CA 1
ATOM 10442 C C . LEU B 1 659 ? 2.816 -26.484 8.922 1 92.69 659 LEU B C 1
ATOM 10444 O O . LEU B 1 659 ? 3.109 -27.359 8.102 1 92.69 659 LEU B O 1
ATOM 10448 N N . THR B 1 660 ? 2.373 -26.688 10.07 1 93.06 660 THR B N 1
ATOM 10449 C CA . THR B 1 660 ? 2.143 -28.047 10.547 1 93.06 660 THR B CA 1
ATOM 10450 C C . THR B 1 660 ? 0.684 -28.453 10.352 1 93.06 660 THR B C 1
ATOM 10452 O O . THR B 1 660 ? -0.226 -27.75 10.805 1 93.06 660 THR B O 1
ATOM 10455 N N . LYS B 1 661 ? 0.487 -29.609 9.742 1 93.38 661 LYS B N 1
ATOM 10456 C CA . LYS B 1 661 ? -0.853 -30.141 9.5 1 93.38 661 LYS B CA 1
ATOM 10457 C C . LYS B 1 661 ? -1.494 -30.641 10.789 1 93.38 661 LYS B C 1
ATOM 10459 O O . LYS B 1 661 ? -0.827 -31.25 11.617 1 93.38 661 LYS B O 1
ATOM 10464 N N . ILE B 1 662 ? -2.754 -30.297 10.914 1 90.81 662 ILE B N 1
ATOM 10465 C CA . ILE B 1 662 ? -3.512 -30.828 12.047 1 90.81 662 ILE B CA 1
ATOM 10466 C C . ILE B 1 662 ? -4.121 -32.188 11.68 1 90.81 662 ILE B C 1
ATOM 10468 O O . ILE B 1 662 ? -4.805 -32.312 10.664 1 90.81 662 ILE B O 1
ATOM 10472 N N . THR B 1 663 ? -3.729 -33.344 12.281 1 75.62 663 THR B N 1
ATOM 10473 C CA . THR B 1 663 ? -4.211 -34.719 12.055 1 75.62 663 THR B CA 1
ATOM 10474 C C . THR B 1 663 ? -5.398 -35.031 12.961 1 75.62 663 THR B C 1
ATOM 10476 O O . THR B 1 663 ? -5.469 -34.531 14.094 1 75.62 663 THR B O 1
#

Radius of gyration: 45.39 Å; Cα contacts (8 Å, |Δi|>4): 2619; chains: 2; bounding box: 100×145×135 Å

Nearest PDB structures (foldseek):
  6ttk-assembly4_D  TM=9.272E-01  e=2.201E-28  Homo sapiens
  8h37-assembly1_N  TM=4.504E-01  e=1.745E-36  Homo sapiens
  8h33-assembly1_J  TM=4.564E-01  e=2.028E-35  Homo sapiens
  8h37-assembly1_A  TM=4.346E-01  e=6.512E-32  Homo sapiens
  6i2m-assembly1_A-2  TM=9.142E-01  e=8.808E-13  Vaccinia virus WR

Organism: Acropora cervicornis (NCBI:txid6130)

Secondary structure (DSSP, 8-state):
---------------------------------------------------------------------------------------HHHHHHHHHHHHHHHHHHHTTT--EEEEETTEEEEE-HHHHHHH-HHHHHHHHSSSGGGG-SEEE-SS--HHHHHHHHHHHHHS-----TTTHHHHHHHHHHTT-HHHHHHHHHHHHHT--TTTHHHHHHHHHHTT-HHHHHHHHHHHHHTHHHHHTSHHHHT--HHHHHHHHH-TT---S-HHHHHHHHHHHHHHTHHHHGGGHHHHHTTS-GGGS-HHHIIIIITT-HHHHT-HHHHHHHHHHHHHHHS---TTS---GGGPPPTTT--EEEEEEEEE--SSS---EEEEEETTTTEEEE-PPPSS--BS-EEEEETTEEEEE--EETTEE---EEEEETTTTEEEEEPPPSS--BS-EEEEETTEEEEE--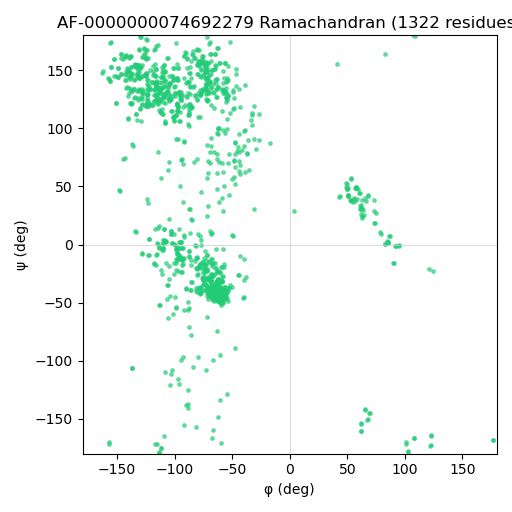EETTEE---EEEEETTTTEEEE-PPPSS--BS-EEEESSSEEEE--EEE-S-TTS-EEE---EEEEETTTTEEEEEPPPSS--BS-EEEEETTEEEEE--BSSTTSS----EEEEETTTTEEEEEPPPSS--BS-EEEEETTEEEEE--BSSSS-B--EEEEEETTTTEEEEEEE-TT--S--EEEEEEEEHHHHHHSEE--/---------------------------------------------------------------------------------------HHHHHHHHHHHHHHHHHHHTTT--EEEEETTEEEEE-HHHHHHH-HHHHHHHHSSSGGGS-SEEE-SS--HHHHHHHHHHHHHS-----TTTHHHHHHHHHHTT-HHHHHHHHHHHHHT--TTTHHHHHHHHHHTT-HHHHHHHHHHHHHTHHHHHTSHHHHT--HHHHHHHHH-TT---S-HHHHHHHHHHHHHHTHHHHGGGHHHHHTTS-GGGS-HHHIIIIITT-HHHHT-HHHHHHHHHHHHHHHS---TTS---GGGPPPTTT--EEEEEEEEE--SSS---EEEEEETTTTEEEE-PPPSS--BS-EEEEETTEEEEE--EETTEE---EEEEETTTTEEEEEPPPSS--BS-EEEEETTEEEEE--EETTEE---EEEEETTTTEEEE-PPPSS--BS-EEEESSSEEEE--EEE-S-TTS-EEE---EEEEETTTTEEEEEPPPSS--BS-EEEEETTEEEEE--BSSTTSS----EEEEETTTTEEEEEPPPSS--BS-EEEEETTEEEEE--BSSSS-B--EEEEEETTTTEEEEEEE-TT--S--EEEEEEEEHHHHHHSEE--

pLDDT: mean 81.8, std 25.64, range [14.9, 98.69]

InterPro domains:
  IPR000210 BTB/POZ domain [PF00651] (100-206)
  IPR000210 BTB/POZ domain [PS50097] (110-177)
  IPR000210 BTB/POZ domain [SM00225] (110-207)
  IPR006652 Kelch repeat type 1 [SM00612] (362-407)
  IPR006652 Kelch repeat type 1 [SM00612] (408-454)
  IPR006652 Kelch repeat type 1 [SM00612] (455-500)
  IPR006652 Kelch repeat type 1 [SM00612] (501-554)
  IPR006652 Kelch repeat type 1 [SM00612] (555-603)
  IPR006652 Kelch repeat type 1 [SM00612] (604-651)
  IPR011333 SKP1/BTB/POZ domain superfamily [G3DSA:3.30.710.10] (80-208)
  IPR011333 SKP1/BTB/POZ domain superfamily [SSF54695] (90-203)
  IPR011705 BTB/Kelch-associated [PF07707] (212-314)
  IPR011705 BTB/Kelch-associated [SM00875] (212-314)
  IPR015915 Kelch-type beta-propeller [G3DSA:2.120.10.80] (350-646)
  IPR015915 Kelch-type beta-propeller [SSF117281] (363-646)
  IPR017096 BTB-kelch protein [PIRSF037037] (84-642)
  IPR056737 Attractin/MKLN-like, beta-propeller domain [PF24981] (409-633)